Protein AF-0000000072257086 (afdb_homodimer)

Structure (mmCIF, N/CA/C/O backbone):
data_AF-0000000072257086-model_v1
#
loop_
_entity.id
_entity.type
_entity.pdbx_description
1 polymer 'cysteine-S-conjugate beta-lyase'
#
loop_
_atom_site.group_PDB
_atom_site.id
_atom_site.type_symbol
_atom_site.label_atom_id
_atom_site.label_alt_id
_atom_site.label_comp_id
_atom_site.label_asym_id
_atom_site.label_entity_id
_atom_site.label_seq_id
_atom_site.pdbx_PDB_ins_code
_atom_site.Cartn_x
_atom_site.Cartn_y
_atom_site.Cartn_z
_atom_site.occupancy
_atom_site.B_iso_or_equiv
_atom_site.auth_seq_id
_atom_site.auth_comp_id
_atom_site.auth_asym_id
_atom_site.auth_atom_id
_atom_site.pdbx_PDB_model_num
ATOM 1 N N . MET A 1 1 ? 8.336 25.359 -24.719 1 37.62 1 MET A N 1
ATOM 2 C CA . MET A 1 1 ? 6.895 25.547 -24.656 1 37.62 1 MET A CA 1
ATOM 3 C C . MET A 1 1 ? 6.52 26.453 -23.484 1 37.62 1 MET A C 1
ATOM 5 O O . MET A 1 1 ? 7.066 26.312 -22.375 1 37.62 1 MET A O 1
ATOM 9 N N . THR A 1 2 ? 6.004 27.547 -23.688 1 43.06 2 THR A N 1
ATOM 10 C CA . THR A 1 2 ? 5.676 28.562 -22.688 1 43.06 2 THR A CA 1
ATOM 11 C C . THR A 1 2 ? 4.992 27.906 -21.484 1 43.06 2 THR A C 1
ATOM 13 O O . THR A 1 2 ? 4.004 27.188 -21.625 1 43.06 2 THR A O 1
ATOM 16 N N . LYS A 1 3 ? 5.637 27.859 -20.359 1 72.5 3 LYS A N 1
ATOM 17 C CA . LYS A 1 3 ? 5.043 27.359 -19.125 1 72.5 3 LYS A CA 1
ATOM 18 C C . LYS A 1 3 ? 3.82 28.172 -18.719 1 72.5 3 LYS A C 1
ATOM 20 O O . LYS A 1 3 ? 3.924 29.391 -18.5 1 72.5 3 LYS A O 1
ATOM 25 N N . HIS A 1 4 ? 2.656 27.625 -18.844 1 84.88 4 HIS A N 1
ATOM 26 C CA . HIS A 1 4 ? 1.391 28.25 -18.469 1 84.88 4 HIS A CA 1
ATOM 27 C C . HIS A 1 4 ? 1.357 28.578 -16.969 1 84.88 4 HIS A C 1
ATOM 29 O O . HIS A 1 4 ? 2.168 28.062 -16.203 1 84.88 4 HIS A O 1
ATOM 35 N N . ASN A 1 5 ? 0.472 29.609 -16.703 1 90.25 5 ASN A N 1
ATOM 36 C CA . ASN A 1 5 ? 0.216 29.906 -15.305 1 90.25 5 ASN A CA 1
ATOM 37 C C . ASN A 1 5 ? -0.378 28.703 -14.578 1 90.25 5 ASN A C 1
ATOM 39 O O . ASN A 1 5 ? -0.963 27.828 -15.211 1 90.25 5 ASN A O 1
ATOM 43 N N . LEU A 1 6 ? -0.232 28.719 -13.328 1 91.56 6 LEU A N 1
ATOM 44 C CA . LEU A 1 6 ? -0.598 27.578 -12.492 1 91.56 6 LEU A CA 1
ATOM 45 C C . LEU A 1 6 ? -2.064 27.219 -12.688 1 91.56 6 LEU A C 1
ATOM 47 O O . LEU A 1 6 ? -2.404 26.031 -12.805 1 91.56 6 LEU A O 1
ATOM 51 N N . ALA A 1 7 ? -2.938 28.219 -12.688 1 91.19 7 ALA A N 1
ATOM 52 C CA . ALA A 1 7 ? -4.367 27.969 -12.844 1 91.19 7 ALA A CA 1
ATOM 53 C C . ALA A 1 7 ? -4.648 27.188 -14.133 1 91.19 7 ALA A C 1
ATOM 55 O O . ALA A 1 7 ? -5.5 26.297 -14.156 1 91.19 7 ALA A O 1
ATOM 56 N N . THR A 1 8 ? -3.971 27.578 -15.195 1 93.38 8 THR A N 1
ATOM 57 C CA . THR A 1 8 ? -4.109 26.906 -16.484 1 93.38 8 THR A CA 1
ATOM 58 C C . THR A 1 8 ? -3.533 25.484 -16.422 1 93.38 8 THR A C 1
ATOM 60 O O . THR A 1 8 ? -4.129 24.547 -16.938 1 93.38 8 THR A O 1
ATOM 63 N N . GLN A 1 9 ? -2.414 25.297 -15.719 1 93.62 9 GLN A N 1
ATOM 64 C CA . GLN A 1 9 ? -1.791 23.984 -15.578 1 93.62 9 GLN A CA 1
ATOM 65 C C . GLN A 1 9 ? -2.707 23.016 -14.836 1 93.62 9 GLN A C 1
ATOM 67 O O . GLN A 1 9 ? -2.838 21.859 -15.227 1 93.62 9 GLN A O 1
ATOM 72 N N . LEU A 1 10 ? -3.311 23.469 -13.805 1 94.62 10 LEU A N 1
ATOM 73 C CA . LEU A 1 10 ? -4.172 22.641 -12.977 1 94.62 10 LEU A CA 1
ATOM 74 C C . LEU A 1 10 ? -5.359 22.125 -13.773 1 94.62 10 LEU A C 1
ATOM 76 O O . LEU A 1 10 ? -5.84 21.016 -13.531 1 94.62 10 LEU A O 1
ATOM 80 N N . VAL A 1 11 ? -5.824 22.875 -14.781 1 91.75 11 VAL A N 1
ATOM 81 C CA . VAL A 1 11 ? -6.973 22.484 -15.594 1 91.75 11 VAL A CA 1
ATOM 82 C C . VAL A 1 11 ? -6.531 21.484 -16.672 1 91.75 11 VAL A C 1
ATOM 84 O O . VAL A 1 11 ? -7.27 20.562 -16.984 1 91.75 11 VAL A O 1
ATOM 87 N N . HIS A 1 12 ? -5.234 21.594 -17.094 1 92.12 12 HIS A N 1
ATOM 88 C CA . HIS A 1 12 ? -4.883 20.891 -18.328 1 92.12 12 HIS A CA 1
ATOM 89 C C . HIS A 1 12 ? -3.93 19.734 -18.047 1 92.12 12 HIS A C 1
ATOM 91 O O . HIS A 1 12 ? -3.742 18.859 -18.906 1 92.12 12 HIS A O 1
ATOM 97 N N . ALA A 1 13 ? -3.346 19.703 -16.891 1 93.81 13 ALA A N 1
ATOM 98 C CA . ALA A 1 13 ? -2.314 18.703 -16.594 1 93.81 13 ALA A CA 1
ATOM 99 C C . ALA A 1 13 ? -2.881 17.297 -16.656 1 93.81 13 ALA A C 1
ATOM 101 O O . ALA A 1 13 ? -4.012 17.047 -16.234 1 93.81 13 ALA A O 1
ATOM 102 N N . GLY A 1 14 ? -2.051 16.391 -17.219 1 94.31 14 GLY A N 1
ATOM 103 C CA . GLY A 1 14 ? -2.361 14.961 -17.203 1 94.31 14 GLY A CA 1
ATOM 104 C C . GLY A 1 14 ? -3.547 14.609 -18.078 1 94.31 14 GLY A C 1
ATOM 105 O O . GLY A 1 14 ? -4.234 13.617 -17.828 1 94.31 14 GLY A O 1
ATOM 106 N N . ARG A 1 15 ? -3.896 15.352 -19.109 1 92.12 15 ARG A N 1
ATOM 107 C CA . ARG A 1 15 ? -5.086 15.109 -19.922 1 92.12 15 ARG A CA 1
ATOM 108 C C . ARG A 1 15 ? -4.715 14.867 -21.375 1 92.12 15 ARG A C 1
ATOM 110 O O . ARG A 1 15 ? -5.438 15.281 -22.281 1 92.12 15 ARG A O 1
ATOM 117 N N . LYS A 1 16 ? -3.607 14.266 -21.609 1 94.56 16 LYS A N 1
ATOM 118 C CA . LYS A 1 16 ? -3.229 13.859 -22.953 1 94.56 16 LYS A CA 1
ATOM 119 C C . LYS A 1 16 ? -4.273 12.938 -23.562 1 94.56 16 LYS A C 1
ATOM 121 O O . LYS A 1 16 ? -4.938 12.18 -22.844 1 94.56 16 LYS A O 1
ATOM 126 N N . LYS A 1 17 ? -4.297 12.953 -24.844 1 94.31 17 LYS A N 1
ATOM 127 C CA . LYS A 1 17 ? -5.277 12.156 -25.578 1 94.31 17 LYS A CA 1
ATOM 128 C C . LYS A 1 17 ? -5.16 10.68 -25.219 1 94.31 17 LYS A C 1
ATOM 130 O O . LYS A 1 17 ? -6.164 9.969 -25.188 1 94.31 17 LYS A O 1
ATOM 135 N N . ARG A 1 18 ? -4.008 10.211 -24.984 1 95.31 18 ARG A N 1
ATOM 136 C CA . ARG A 1 18 ? -3.773 8.828 -24.609 1 95.31 18 ARG A CA 1
ATOM 137 C C . ARG A 1 18 ? -4.594 8.445 -23.375 1 95.31 18 ARG A C 1
ATOM 139 O O . ARG A 1 18 ? -5.078 7.32 -23.266 1 95.31 18 ARG A O 1
ATOM 146 N N . TYR A 1 19 ? -4.77 9.414 -22.453 1 96.31 19 TYR A N 1
ATOM 147 C CA . TYR A 1 19 ? -5.43 9.133 -21.188 1 96.31 19 TYR A CA 1
ATOM 148 C C . TYR A 1 19 ? -6.934 9.375 -21.297 1 96.31 19 TYR A C 1
ATOM 150 O O . TYR A 1 19 ? -7.723 8.695 -20.625 1 96.31 19 TYR A O 1
ATOM 158 N N . THR A 1 20 ? -7.352 10.406 -22.125 1 94.62 20 THR A N 1
ATOM 159 C CA . THR A 1 20 ? -8.742 10.844 -22.125 1 94.62 20 THR A CA 1
ATOM 160 C C . THR A 1 20 ? -9.57 10.023 -23.109 1 94.62 20 THR A C 1
ATOM 162 O O . THR A 1 20 ? -10.781 9.852 -22.922 1 94.62 20 THR A O 1
ATOM 165 N N . GLN A 1 21 ? -8.914 9.578 -24.172 1 94.94 21 GLN A N 1
ATOM 166 C CA . GLN A 1 21 ? -9.562 8.773 -25.203 1 94.94 21 GLN A CA 1
ATOM 167 C C . GLN A 1 21 ? -10.828 9.445 -25.719 1 94.94 21 GLN A C 1
ATOM 169 O O . GLN A 1 21 ? -11.875 8.812 -25.812 1 94.94 21 GLN A O 1
ATOM 174 N N . GLY A 1 22 ? -10.797 10.836 -25.875 1 92 22 GLY A N 1
ATOM 175 C CA . GLY A 1 22 ? -11.883 11.594 -26.469 1 92 22 GLY A CA 1
ATOM 176 C C . GLY A 1 22 ? -12.773 12.266 -25.438 1 92 22 GLY A C 1
ATOM 177 O O . GLY A 1 22 ? -13.625 13.086 -25.797 1 92 22 GLY A O 1
ATOM 178 N N . SER A 1 23 ? -12.578 11.945 -24.203 1 92.5 23 SER A N 1
ATOM 179 C CA . SER A 1 23 ? -13.344 12.594 -23.141 1 92.5 23 SER A CA 1
ATOM 180 C C . SER A 1 23 ? -12.555 13.734 -22.5 1 92.5 23 SER A C 1
ATOM 182 O O . SER A 1 23 ? -11.359 13.883 -22.75 1 92.5 23 SER A O 1
ATOM 184 N N . VAL A 1 24 ? -13.242 14.602 -21.828 1 91.62 24 VAL A N 1
ATOM 185 C CA . VAL A 1 24 ? -12.594 15.703 -21.125 1 91.62 24 VAL A CA 1
ATOM 186 C C . VAL A 1 24 ? -11.664 15.156 -20.047 1 91.62 24 VAL A C 1
ATOM 188 O O . VAL A 1 24 ? -10.562 15.672 -19.859 1 91.62 24 VAL A O 1
ATOM 191 N N . ASN A 1 25 ? -12.141 14.148 -19.312 1 94 25 ASN A N 1
ATOM 192 C CA . ASN A 1 25 ? -11.367 13.531 -18.234 1 94 25 ASN A CA 1
ATOM 193 C C . ASN A 1 25 ? -10.758 12.203 -18.672 1 94 25 ASN A C 1
ATOM 195 O O . ASN A 1 25 ? -11.203 11.602 -19.656 1 94 25 ASN A O 1
ATOM 199 N N . SER A 1 26 ? -9.703 11.781 -17.938 1 94.19 26 SER A N 1
ATOM 200 C CA . SER A 1 26 ? -9.078 10.492 -18.203 1 94.19 26 SER A CA 1
ATOM 201 C C . SER A 1 26 ? -10.062 9.344 -17.984 1 94.19 26 SER A C 1
ATOM 203 O O . SER A 1 26 ? -11.008 9.477 -17.203 1 94.19 26 SER A O 1
ATOM 205 N N . VAL A 1 27 ? -9.875 8.242 -18.641 1 95.38 27 VAL A N 1
ATOM 206 C CA . VAL A 1 27 ? -10.68 7.039 -18.422 1 95.38 27 VAL A CA 1
ATOM 207 C C . VAL A 1 27 ? -10.32 6.414 -17.078 1 95.38 27 VAL A C 1
ATOM 209 O O . VAL A 1 27 ? -9.242 6.664 -16.531 1 95.38 27 VAL A O 1
ATOM 212 N N . ILE A 1 28 ? -11.312 5.754 -16.484 1 96.38 28 ILE A N 1
ATOM 213 C CA . ILE A 1 28 ? -11.023 4.855 -15.375 1 96.38 28 ILE A CA 1
ATOM 214 C C . ILE A 1 28 ? -10.758 3.447 -15.906 1 96.38 28 ILE A C 1
ATOM 216 O O . ILE A 1 28 ? -11.688 2.742 -16.312 1 96.38 28 ILE A O 1
ATOM 220 N N . GLN A 1 29 ? -9.492 3.066 -15.992 1 96.06 29 GLN A N 1
ATOM 221 C CA . GLN A 1 29 ? -9.094 1.739 -16.453 1 96.06 29 GLN A CA 1
ATOM 222 C C . GLN A 1 29 ? -8.727 0.838 -15.273 1 96.06 29 GLN A C 1
ATOM 224 O O . GLN A 1 29 ? -7.582 0.836 -14.812 1 96.06 29 GLN A O 1
ATOM 229 N N . ARG A 1 30 ? -9.719 0.102 -14.805 1 94.81 30 ARG A N 1
ATOM 230 C CA . ARG A 1 30 ? -9.531 -0.898 -13.758 1 94.81 30 ARG A CA 1
ATOM 231 C C . ARG A 1 30 ? -9.008 -2.205 -14.344 1 94.81 30 ARG A C 1
ATOM 233 O O . ARG A 1 30 ? -9.688 -2.852 -15.141 1 94.81 30 ARG A O 1
ATOM 240 N N . ALA A 1 31 ? -7.754 -2.572 -13.961 1 93.44 31 ALA A N 1
ATOM 241 C CA . ALA A 1 31 ? -7.211 -3.809 -14.516 1 93.44 31 ALA A CA 1
ATOM 242 C C . ALA A 1 31 ? -6.086 -4.355 -13.641 1 93.44 31 ALA A C 1
ATOM 244 O O . ALA A 1 31 ? -5.262 -3.594 -13.125 1 93.44 31 ALA A O 1
ATOM 245 N N . SER A 1 32 ? -6.129 -5.617 -13.406 1 92.5 32 SER A N 1
ATOM 246 C CA . SER A 1 32 ? -4.93 -6.32 -12.961 1 92.5 32 SER A CA 1
ATOM 247 C C . SER A 1 32 ? -4.168 -6.91 -14.141 1 92.5 32 SER A C 1
ATOM 249 O O . SER A 1 32 ? -3.014 -6.555 -14.383 1 92.5 32 SER A O 1
ATOM 251 N N . SER A 1 33 ? -4.906 -7.633 -14.992 1 91.88 33 SER A N 1
ATOM 252 C CA . SER A 1 33 ? -4.324 -8.234 -16.188 1 91.88 33 SER A CA 1
ATOM 253 C C . SER A 1 33 ? -4.566 -7.359 -17.422 1 91.88 33 SER A C 1
ATOM 255 O O . SER A 1 33 ? -5.688 -6.902 -17.656 1 91.88 33 SER A O 1
ATOM 257 N N . LEU A 1 34 ? -3.516 -7.102 -18.141 1 93.62 34 LEU A N 1
ATOM 258 C CA . LEU A 1 34 ? -3.561 -6.41 -19.438 1 93.62 34 LEU A CA 1
ATOM 259 C C . LEU A 1 34 ? -3.092 -7.324 -20.562 1 93.62 34 LEU A C 1
ATOM 261 O O . LEU A 1 34 ? -2.043 -7.965 -20.453 1 93.62 34 LEU A O 1
ATOM 265 N N . VAL A 1 35 ? -3.842 -7.418 -21.625 1 95 35 VAL A N 1
ATOM 266 C CA . VAL A 1 35 ? -3.66 -8.414 -22.688 1 95 35 VAL A CA 1
ATOM 267 C C . VAL A 1 35 ? -2.621 -7.918 -23.688 1 95 35 VAL A C 1
ATOM 269 O O . VAL A 1 35 ? -2.627 -6.742 -24.078 1 95 35 VAL A O 1
ATOM 272 N N . PHE A 1 36 ? -1.667 -8.797 -24.031 1 96 36 PHE A N 1
ATOM 273 C CA . PHE A 1 36 ? -0.76 -8.57 -25.141 1 96 36 PHE A CA 1
ATOM 274 C C . PHE A 1 36 ? -1.287 -9.227 -26.406 1 96 36 PHE A C 1
ATOM 276 O O . PHE A 1 36 ? -1.614 -10.414 -26.422 1 96 36 PHE A O 1
ATOM 283 N N . ASP A 1 37 ? -1.288 -8.523 -27.531 1 94.19 37 ASP A N 1
ATOM 284 C CA . ASP A 1 37 ? -1.847 -9.047 -28.766 1 94.19 37 ASP A CA 1
ATOM 285 C C . ASP A 1 37 ? -0.877 -10.016 -29.438 1 94.19 37 ASP A C 1
ATOM 287 O O . ASP A 1 37 ? -1.29 -10.867 -30.234 1 94.19 37 ASP A O 1
ATOM 291 N N . SER A 1 38 ? 0.402 -9.812 -29.141 1 96.19 38 SER A N 1
ATOM 292 C CA . SER A 1 38 ? 1.437 -10.68 -29.703 1 96.19 38 SER A CA 1
ATOM 293 C C . SER A 1 38 ? 2.639 -10.773 -28.766 1 96.19 38 SER A C 1
ATOM 295 O O . SER A 1 38 ? 2.758 -10 -27.812 1 96.19 38 SER A O 1
ATOM 297 N N . VAL A 1 39 ? 3.5 -11.773 -29.078 1 96.44 39 VAL A N 1
ATOM 298 C CA . VAL A 1 39 ? 4.754 -11.906 -28.344 1 96.44 39 VAL A CA 1
ATOM 299 C C . VAL A 1 39 ? 5.574 -10.633 -28.484 1 96.44 39 VAL A C 1
ATOM 301 O O . VAL A 1 39 ? 6.223 -10.188 -27.531 1 96.44 39 VAL A O 1
ATOM 304 N N . ALA A 1 40 ? 5.551 -10.117 -29.703 1 96.12 40 ALA A N 1
ATOM 305 C CA . ALA A 1 40 ? 6.262 -8.867 -29.938 1 96.12 40 ALA A CA 1
ATOM 306 C C . ALA A 1 40 ? 5.723 -7.75 -29.062 1 96.12 40 ALA A C 1
ATOM 308 O O . ALA A 1 40 ? 6.492 -6.965 -28.5 1 96.12 40 ALA A O 1
ATOM 309 N N . ASP A 1 41 ? 4.41 -7.656 -28.953 1 95.62 41 ASP A N 1
ATOM 310 C CA . ASP A 1 41 ? 3.787 -6.66 -28.078 1 95.62 41 ASP A CA 1
ATOM 311 C C . ASP A 1 41 ? 4.195 -6.859 -26.625 1 95.62 41 ASP A C 1
ATOM 313 O O . ASP A 1 41 ? 4.453 -5.891 -25.906 1 95.62 41 ASP A O 1
ATOM 317 N N . LYS A 1 42 ? 4.199 -8.078 -26.203 1 95.88 42 LYS A N 1
ATOM 318 C CA . LYS A 1 42 ? 4.617 -8.383 -24.844 1 95.88 42 LYS A CA 1
ATOM 319 C C . LYS A 1 42 ? 6.051 -7.93 -24.594 1 95.88 42 LYS A C 1
ATOM 321 O O . LYS A 1 42 ? 6.348 -7.352 -23.547 1 95.88 42 LYS A O 1
ATOM 326 N N . LYS A 1 43 ? 6.887 -8.25 -25.516 1 95.75 43 LYS A N 1
ATOM 327 C CA . LYS A 1 43 ? 8.281 -7.844 -25.391 1 95.75 43 LYS A CA 1
ATOM 328 C C . LYS A 1 43 ? 8.414 -6.328 -25.312 1 95.75 43 LYS A C 1
ATOM 330 O O . LYS A 1 43 ? 9.188 -5.805 -24.516 1 95.75 43 LYS A O 1
ATOM 335 N N . GLU A 1 44 ? 7.695 -5.66 -26.172 1 95.56 44 GLU A N 1
ATOM 336 C CA . GLU A 1 44 ? 7.727 -4.199 -26.172 1 95.56 44 GLU A CA 1
ATOM 337 C C . GLU A 1 44 ? 7.215 -3.635 -24.844 1 95.56 44 GLU A C 1
ATOM 339 O O . GLU A 1 44 ? 7.797 -2.697 -24.297 1 95.56 44 GLU A O 1
ATOM 344 N N . ALA A 1 45 ? 6.145 -4.195 -24.391 1 95.06 45 ALA A N 1
ATOM 345 C CA . ALA A 1 45 ? 5.59 -3.775 -23.094 1 95.06 45 ALA A CA 1
ATOM 346 C C . ALA A 1 45 ? 6.582 -4.02 -21.969 1 95.06 45 ALA A C 1
ATOM 348 O O . ALA A 1 45 ? 6.711 -3.193 -21.062 1 95.06 45 ALA A O 1
ATOM 349 N N . THR A 1 46 ? 7.23 -5.109 -22 1 94.81 46 THR A N 1
ATOM 350 C CA . THR A 1 46 ? 8.211 -5.457 -20.984 1 94.81 46 THR A CA 1
ATOM 351 C C . THR A 1 46 ? 9.367 -4.453 -20.984 1 94.81 46 THR A C 1
ATOM 353 O O . THR A 1 46 ? 9.789 -3.988 -19.922 1 94.81 46 THR A O 1
ATOM 356 N N . LYS A 1 47 ? 9.812 -4.117 -22.156 1 94.12 47 LYS A N 1
ATOM 357 C CA . LYS A 1 47 ? 10.914 -3.17 -22.297 1 94.12 47 LYS A CA 1
ATOM 358 C C . LYS A 1 47 ? 10.531 -1.792 -21.766 1 94.12 47 LYS A C 1
ATOM 360 O O . LYS A 1 47 ? 11.375 -1.074 -21.219 1 94.12 47 LYS A O 1
ATOM 365 N N . ASN A 1 48 ? 9.312 -1.447 -21.875 1 94.19 48 ASN A N 1
ATOM 366 C CA . ASN A 1 48 ? 8.875 -0.09 -21.562 1 94.19 48 ASN A CA 1
ATOM 367 C C . ASN A 1 48 ? 7.988 -0.057 -20.328 1 94.19 48 ASN A C 1
ATOM 369 O O . ASN A 1 48 ? 7.285 0.925 -20.078 1 94.19 48 ASN A O 1
ATOM 373 N N . ARG A 1 49 ? 8.062 -1.133 -19.562 1 89.5 49 ARG A N 1
ATOM 374 C CA . ARG A 1 49 ? 7.164 -1.288 -18.422 1 89.5 49 ARG A CA 1
ATOM 375 C C . ARG A 1 49 ? 7.391 -0.185 -17.406 1 89.5 49 ARG A C 1
ATOM 377 O O . ARG A 1 49 ? 6.488 0.143 -16.625 1 89.5 49 ARG A O 1
ATOM 384 N N . TYR A 1 50 ? 8.531 0.469 -17.438 1 88.81 50 TYR A N 1
ATOM 385 C CA . TYR A 1 50 ? 8.875 1.521 -16.484 1 88.81 50 TYR A CA 1
ATOM 386 C C . TYR A 1 50 ? 8.617 2.9 -17.094 1 88.81 50 TYR A C 1
ATOM 388 O O . TYR A 1 50 ? 8.891 3.92 -16.453 1 88.81 50 TYR A O 1
ATOM 396 N N . LYS A 1 51 ? 8.141 2.953 -18.359 1 89.94 51 LYS A N 1
ATOM 397 C CA . LYS A 1 51 ? 7.941 4.223 -19.047 1 89.94 51 LYS A CA 1
ATOM 398 C C . LYS A 1 51 ? 6.492 4.383 -19.5 1 89.94 51 LYS A C 1
ATOM 400 O O . LYS A 1 51 ? 6.23 4.879 -20.609 1 89.94 51 LYS A O 1
ATOM 405 N N . GLY A 1 52 ? 5.652 3.797 -18.688 1 90 52 GLY A N 1
ATOM 406 C CA . GLY A 1 52 ? 4.242 4.074 -18.922 1 90 52 GLY A CA 1
ATOM 407 C C . GLY A 1 52 ? 3.594 3.109 -19.891 1 90 52 GLY A C 1
ATOM 408 O O . GLY A 1 52 ? 2.492 3.363 -20.391 1 90 52 GLY A O 1
ATOM 409 N N . ALA A 1 53 ? 4.234 2.09 -20.266 1 93.88 53 ALA A N 1
ATOM 410 C CA . ALA A 1 53 ? 3.578 1.062 -21.062 1 93.88 53 ALA A CA 1
ATOM 411 C C . ALA A 1 53 ? 2.619 0.233 -20.219 1 93.88 53 ALA A C 1
ATOM 413 O O . ALA A 1 53 ? 2.918 -0.082 -19.062 1 93.88 53 ALA A O 1
ATOM 414 N N . LEU A 1 54 ? 1.474 -0.112 -20.844 1 94.38 54 LEU A N 1
ATOM 415 C CA . LEU A 1 54 ? 0.563 -1.047 -20.188 1 94.38 54 LEU A CA 1
ATOM 416 C C . LEU A 1 54 ? 1.181 -2.439 -20.109 1 94.38 54 LEU A C 1
ATOM 418 O O . LEU A 1 54 ? 1.659 -2.971 -21.109 1 94.38 54 LEU A O 1
ATOM 422 N N . PHE A 1 55 ? 1.207 -3.053 -18.922 1 94.75 55 PHE A N 1
ATOM 423 C CA . PHE A 1 55 ? 1.936 -4.289 -18.672 1 94.75 55 PHE A CA 1
ATOM 424 C C . PHE A 1 55 ? 1.188 -5.156 -17.672 1 94.75 55 PHE A C 1
ATOM 426 O O . PHE A 1 55 ? 0.61 -6.184 -18.031 1 94.75 55 PHE A O 1
ATOM 433 N N . TYR A 1 56 ? 1.047 -4.758 -16.516 1 93.69 56 TYR A N 1
ATOM 434 C CA . TYR A 1 56 ? 0.325 -5.332 -15.383 1 93.69 56 TYR A CA 1
ATOM 435 C C . TYR A 1 56 ? -0.212 -4.242 -14.461 1 93.69 56 TYR A C 1
ATOM 437 O O . TYR A 1 56 ? 0.408 -3.188 -14.312 1 93.69 56 TYR A O 1
ATOM 445 N N . GLY A 1 57 ? -1.333 -4.488 -13.891 1 93.31 57 GLY A N 1
ATOM 446 C CA . GLY A 1 57 ? -2.037 -3.471 -13.125 1 93.31 57 GLY A CA 1
ATOM 447 C C . GLY A 1 57 ? -1.179 -2.834 -12.047 1 93.31 57 GLY A C 1
ATOM 448 O O . GLY A 1 57 ? -1.356 -1.659 -11.719 1 93.31 57 GLY A O 1
ATOM 449 N N . ARG A 1 58 ? -0.268 -3.539 -11.477 1 93.62 58 ARG A N 1
ATOM 450 C CA . ARG A 1 58 ? 0.576 -3.018 -10.406 1 93.62 58 ARG A CA 1
ATOM 451 C C . ARG A 1 58 ? 1.448 -1.871 -10.906 1 93.62 58 ARG A C 1
ATOM 453 O O . ARG A 1 58 ? 1.857 -1.01 -10.125 1 93.62 58 ARG A O 1
ATOM 460 N N . ARG A 1 59 ? 1.753 -1.877 -12.203 1 94.69 59 ARG A N 1
ATOM 461 C CA . ARG A 1 59 ? 2.57 -0.822 -12.797 1 94.69 59 ARG A CA 1
ATOM 462 C C . ARG A 1 59 ? 1.721 0.394 -13.148 1 94.69 59 ARG A C 1
ATOM 464 O O . ARG A 1 59 ? 2.254 1.445 -13.516 1 94.69 59 ARG A O 1
ATOM 471 N N . GLY A 1 60 ? 0.461 0.228 -12.992 1 95.25 60 GLY A N 1
ATOM 472 C CA . GLY A 1 60 ? -0.448 1.309 -13.336 1 95.25 60 GLY A CA 1
ATOM 473 C C . GLY A 1 60 ? -1.07 1.146 -14.711 1 95.25 60 GLY A C 1
ATOM 474 O O . GLY A 1 60 ? -0.605 0.336 -15.516 1 95.25 60 GLY A O 1
ATOM 475 N N . THR A 1 61 ? -2.127 1.812 -14.938 1 97.38 61 THR A N 1
ATOM 476 C CA . THR A 1 61 ? -2.842 1.911 -16.203 1 97.38 61 THR A CA 1
ATOM 477 C C . THR A 1 61 ? -2.934 3.363 -16.672 1 97.38 61 THR A C 1
ATOM 479 O O . THR A 1 61 ? -2.311 4.246 -16.078 1 97.38 61 THR A O 1
ATOM 482 N N . LEU A 1 62 ? -3.727 3.568 -17.688 1 97.31 62 LEU A N 1
ATOM 483 C CA . LEU A 1 62 ? -3.855 4.906 -18.25 1 97.31 62 LEU A CA 1
ATOM 484 C C . LEU A 1 62 ? -4.34 5.898 -17.188 1 97.31 62 LEU A C 1
ATOM 486 O O . LEU A 1 62 ? -3.941 7.062 -17.203 1 97.31 62 LEU A O 1
ATOM 490 N N . THR A 1 63 ? -5.238 5.426 -16.281 1 97.5 63 THR A N 1
ATOM 491 C CA . THR A 1 63 ? -5.766 6.262 -15.219 1 97.5 63 THR A CA 1
ATOM 492 C C . THR A 1 63 ? -4.641 6.742 -14.305 1 97.5 63 THR A C 1
ATOM 494 O O . THR A 1 63 ? -4.574 7.926 -13.961 1 97.5 63 THR A O 1
ATOM 497 N N . HIS A 1 64 ? -3.734 5.828 -13.938 1 98.31 64 HIS A N 1
ATOM 498 C CA . HIS A 1 64 ? -2.607 6.137 -13.062 1 98.31 64 HIS A CA 1
ATOM 499 C C . HIS A 1 64 ? -1.612 7.062 -13.758 1 98.31 64 HIS A C 1
ATOM 501 O O . HIS A 1 64 ? -1.144 8.039 -13.164 1 98.31 64 HIS A O 1
ATOM 507 N N . PHE A 1 65 ? -1.328 6.734 -15.047 1 98.25 65 PHE A N 1
ATOM 508 C CA . PHE A 1 65 ? -0.348 7.5 -15.805 1 98.25 65 PHE A CA 1
ATOM 509 C C . PHE A 1 65 ? -0.784 8.953 -15.945 1 98.25 65 PHE A C 1
ATOM 511 O O . PHE A 1 65 ? 0.05 9.867 -15.922 1 98.25 65 PHE A O 1
ATOM 518 N N . ALA A 1 66 ? -2.086 9.141 -16.047 1 98.12 66 ALA A N 1
ATOM 519 C CA . ALA A 1 66 ? -2.623 10.492 -16.156 1 98.12 66 ALA A CA 1
ATOM 520 C C . ALA A 1 66 ? -2.291 11.312 -14.906 1 98.12 66 ALA A C 1
ATOM 522 O O . ALA A 1 66 ? -1.822 12.445 -15.008 1 98.12 66 ALA A O 1
ATOM 523 N N . LEU A 1 67 ? -2.551 10.742 -13.742 1 98.56 67 LEU A N 1
ATOM 524 C CA . LEU A 1 67 ? -2.26 11.445 -12.5 1 98.56 67 LEU A CA 1
ATOM 525 C C . LEU A 1 67 ? -0.759 11.648 -12.328 1 98.56 67 LEU A C 1
ATOM 527 O O . LEU A 1 67 ? -0.318 12.711 -11.891 1 98.56 67 LEU A O 1
ATOM 531 N N . GLN A 1 68 ? 0.055 10.617 -12.602 1 98.62 68 GLN A N 1
ATOM 532 C CA . GLN A 1 68 ? 1.507 10.719 -12.5 1 98.62 68 GLN A CA 1
ATOM 533 C C . GLN A 1 68 ? 2.047 11.852 -13.367 1 98.62 68 GLN A C 1
ATOM 535 O O . GLN A 1 68 ? 2.881 12.641 -12.914 1 98.62 68 GLN A O 1
ATOM 540 N N . ASP A 1 69 ? 1.546 11.883 -14.578 1 98.12 69 ASP A N 1
ATOM 541 C CA . ASP A 1 69 ? 1.95 12.945 -15.492 1 98.12 69 ASP A CA 1
ATOM 542 C C . ASP A 1 69 ? 1.55 14.32 -14.953 1 98.12 69 ASP A C 1
ATOM 544 O O . ASP A 1 69 ? 2.326 15.273 -15.031 1 98.12 69 ASP A O 1
ATOM 548 N N . ALA A 1 70 ? 0.365 14.438 -14.492 1 98.12 70 ALA A N 1
ATOM 549 C CA . ALA A 1 70 ? -0.126 15.703 -13.945 1 98.12 70 ALA A CA 1
ATOM 550 C C . ALA A 1 70 ? 0.762 16.188 -12.805 1 98.12 70 ALA A C 1
ATOM 552 O O . ALA A 1 70 ? 1.14 17.359 -12.758 1 98.12 70 ALA A O 1
ATOM 553 N N . MET A 1 71 ? 1.084 15.305 -11.891 1 98.5 71 MET A N 1
ATOM 554 C CA . MET A 1 71 ? 1.903 15.672 -10.742 1 98.5 71 MET A CA 1
ATOM 555 C C . MET A 1 71 ? 3.297 16.109 -11.18 1 98.5 71 MET A C 1
ATOM 557 O O . MET A 1 71 ? 3.859 17.047 -10.625 1 98.5 71 MET A O 1
ATOM 561 N N . CYS A 1 72 ? 3.883 15.367 -12.125 1 98 72 CYS A N 1
ATOM 562 C CA . CYS A 1 72 ? 5.191 15.742 -12.656 1 98 72 CYS A CA 1
ATOM 563 C C . CYS A 1 72 ? 5.152 17.125 -13.281 1 98 72 CYS A C 1
ATOM 565 O O . CYS A 1 72 ? 6.07 17.922 -13.094 1 98 72 CYS A O 1
ATOM 567 N N . GLU A 1 73 ? 4.117 17.391 -14.031 1 96.62 73 GLU A N 1
ATOM 568 C CA . GLU A 1 73 ? 3.973 18.703 -14.656 1 96.62 73 GLU A CA 1
ATOM 569 C C . GLU A 1 73 ? 3.846 19.812 -13.609 1 96.62 73 GLU A C 1
ATOM 571 O O . GLU A 1 73 ? 4.473 20.859 -13.734 1 96.62 73 GLU A O 1
ATOM 576 N N . LEU A 1 74 ? 3.109 19.578 -12.625 1 97.12 74 LEU A N 1
ATOM 577 C CA . LEU A 1 74 ? 2.803 20.578 -11.625 1 97.12 74 LEU A CA 1
ATOM 578 C C . LEU A 1 74 ? 4.023 20.891 -10.758 1 97.12 74 LEU A C 1
ATOM 580 O O . LEU A 1 74 ? 4.23 22.031 -10.344 1 97.12 74 LEU A O 1
ATOM 584 N N . GLU A 1 75 ? 4.855 19.859 -10.469 1 97.69 75 GLU A N 1
ATOM 585 C CA . GLU A 1 75 ? 5.98 20.047 -9.562 1 97.69 75 GLU A CA 1
ATOM 586 C C . GLU A 1 75 ? 7.305 20.094 -10.32 1 97.69 75 GLU A C 1
ATOM 588 O O . GLU A 1 75 ? 8.367 20.219 -9.711 1 97.69 75 GLU A O 1
ATOM 593 N N . ASN A 1 76 ? 7.215 20 -11.633 1 96.75 76 ASN A N 1
ATOM 594 C CA . ASN A 1 76 ? 8.398 20.016 -12.484 1 96.75 76 ASN A CA 1
ATOM 595 C C . ASN A 1 76 ? 9.344 18.859 -12.148 1 96.75 76 ASN A C 1
ATOM 597 O O . ASN A 1 76 ? 10.531 19.078 -11.922 1 96.75 76 ASN A O 1
ATOM 601 N N . GLY A 1 77 ? 8.781 17.641 -12.023 1 98.06 77 GLY A N 1
ATOM 602 C CA . GLY A 1 77 ? 9.562 16.469 -11.688 1 98.06 77 GLY A CA 1
ATOM 603 C C . GLY A 1 77 ? 9.812 15.555 -12.867 1 98.06 77 GLY A C 1
ATOM 604 O O . GLY A 1 77 ? 9.188 15.703 -13.922 1 98.06 77 GLY A O 1
ATOM 605 N N . ALA A 1 78 ? 10.75 14.594 -12.688 1 98.56 78 ALA A N 1
ATOM 606 C CA . ALA 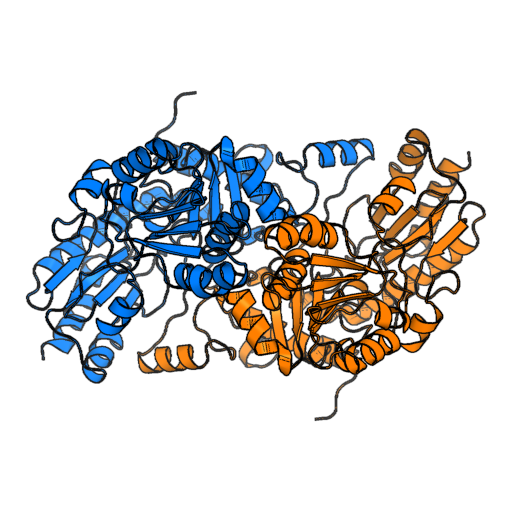A 1 78 ? 11.117 13.617 -13.711 1 98.56 78 ALA A CA 1
ATOM 607 C C . ALA A 1 78 ? 10.203 12.398 -13.656 1 98.56 78 ALA A C 1
ATOM 609 O O . ALA A 1 78 ? 10.031 11.703 -14.664 1 98.56 78 ALA A O 1
ATOM 610 N N . GLY A 1 79 ? 9.625 12.148 -12.547 1 98.56 79 GLY A N 1
ATOM 611 C CA . GLY A 1 79 ? 8.703 11.039 -12.336 1 98.56 79 GLY A CA 1
ATOM 612 C C . GLY A 1 79 ? 7.914 11.148 -11.047 1 98.56 79 GLY A C 1
ATOM 613 O O . GLY A 1 79 ? 8.32 11.859 -10.125 1 98.56 79 GLY A O 1
ATOM 614 N N . CYS A 1 80 ? 6.801 10.445 -11 1 98.75 80 CYS A N 1
ATOM 615 C CA . CYS A 1 80 ? 5.926 10.422 -9.836 1 98.75 80 CYS A CA 1
ATOM 616 C C . CYS A 1 80 ? 5.484 9.008 -9.508 1 98.75 80 CYS A C 1
ATOM 618 O O . CYS A 1 80 ? 5.012 8.281 -10.383 1 98.75 80 CYS A O 1
ATOM 620 N N . TYR A 1 81 ? 5.668 8.57 -8.336 1 98.81 81 TYR 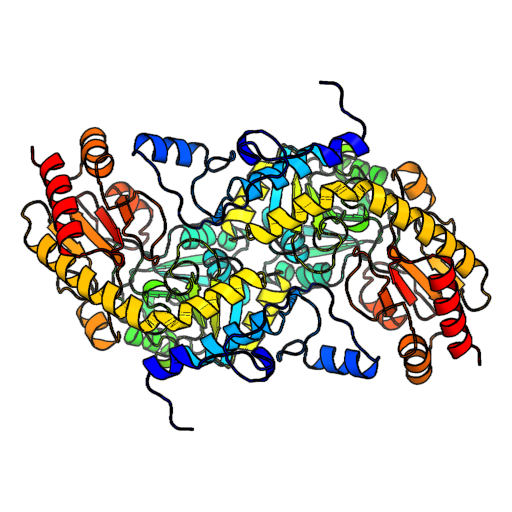A N 1
ATOM 621 C CA . TYR A 1 81 ? 5.129 7.293 -7.891 1 98.81 81 TYR A CA 1
ATOM 622 C C . TYR A 1 81 ? 3.875 7.492 -7.047 1 98.81 81 TYR A C 1
ATOM 624 O O . TYR A 1 81 ? 3.732 8.516 -6.371 1 98.81 81 TYR A O 1
ATOM 632 N N . LEU A 1 82 ? 2.932 6.574 -7.148 1 98.81 82 LEU A N 1
ATOM 633 C CA . LEU A 1 82 ? 1.687 6.629 -6.387 1 98.81 82 LEU A CA 1
ATOM 634 C C . LEU A 1 82 ? 1.655 5.543 -5.316 1 98.81 82 LEU A C 1
ATOM 636 O O . LEU A 1 82 ? 2.096 4.414 -5.559 1 98.81 82 LEU A O 1
ATOM 640 N N . TYR A 1 83 ? 1.168 5.898 -4.133 1 98.75 83 TYR A N 1
ATOM 641 C CA . TYR A 1 83 ? 1.105 5.039 -2.955 1 98.75 83 TYR A CA 1
ATOM 642 C C . TYR A 1 83 ? -0.311 4.984 -2.396 1 98.75 83 TYR A C 1
ATOM 644 O O . TYR A 1 83 ? -1.123 5.875 -2.654 1 98.75 83 TYR A O 1
ATOM 652 N N . PRO A 1 84 ? -0.631 3.98 -1.546 1 98.06 84 PRO A N 1
ATOM 653 C CA . PRO A 1 84 ? -1.975 3.889 -0.97 1 98.06 84 PRO A CA 1
ATOM 654 C C . PRO A 1 84 ? -2.299 5.059 -0.04 1 98.06 84 PRO A C 1
ATOM 656 O O . PRO A 1 84 ? -3.473 5.371 0.176 1 98.06 84 PRO A O 1
ATOM 659 N N . CYS A 1 85 ? -1.291 5.641 0.544 1 98.44 85 CYS A N 1
ATOM 660 C CA . CYS A 1 85 ? -1.481 6.82 1.382 1 98.44 85 CYS A CA 1
ATOM 661 C C . CYS A 1 85 ? -0.174 7.582 1.557 1 98.44 85 CYS A C 1
ATOM 663 O O . CYS A 1 85 ? 0.875 7.141 1.085 1 98.44 85 CYS A O 1
ATOM 665 N N . GLY A 1 86 ? -0.286 8.703 2.236 1 98.44 86 GLY A N 1
ATOM 666 C CA . GLY A 1 86 ? 0.89 9.531 2.463 1 98.44 86 GLY A CA 1
ATOM 667 C C . GLY A 1 86 ? 1.93 8.859 3.34 1 98.44 86 GLY A C 1
ATOM 668 O O . GLY A 1 86 ? 3.131 8.992 3.1 1 98.44 86 GLY A O 1
ATOM 669 N N . ALA A 1 87 ? 1.526 8.148 4.387 1 98.31 87 ALA A N 1
ATOM 670 C CA . ALA A 1 87 ? 2.451 7.449 5.27 1 98.31 87 ALA A CA 1
ATOM 671 C C . ALA A 1 87 ? 3.26 6.402 4.504 1 98.31 87 ALA A C 1
ATOM 673 O O . ALA A 1 87 ? 4.457 6.234 4.75 1 98.31 87 ALA A O 1
ATOM 674 N N . ALA A 1 88 ? 2.576 5.73 3.598 1 98.75 88 ALA A N 1
ATOM 675 C CA . ALA A 1 88 ? 3.277 4.77 2.748 1 98.75 88 ALA A CA 1
ATOM 676 C C . ALA A 1 88 ? 4.297 5.469 1.853 1 98.75 88 ALA A C 1
ATOM 678 O O . ALA A 1 88 ? 5.391 4.949 1.622 1 98.75 88 ALA A O 1
ATOM 679 N N . ALA A 1 89 ? 3.928 6.609 1.299 1 98.88 89 ALA A N 1
ATOM 680 C CA . ALA A 1 89 ? 4.836 7.363 0.443 1 98.88 89 ALA A CA 1
ATOM 681 C C . ALA A 1 89 ? 6.105 7.754 1.197 1 98.88 89 ALA A C 1
ATOM 683 O O . ALA A 1 89 ? 7.215 7.582 0.687 1 98.88 89 ALA A O 1
ATOM 684 N N . VAL A 1 90 ? 5.977 8.227 2.43 1 98.81 90 VAL A N 1
ATOM 685 C CA . VAL A 1 90 ? 7.113 8.664 3.23 1 98.81 90 VAL A CA 1
ATOM 686 C C . VAL A 1 90 ? 8 7.473 3.57 1 98.81 90 VAL A C 1
ATOM 688 O O . VAL A 1 90 ? 9.203 7.488 3.289 1 98.81 90 VAL A O 1
ATOM 691 N N . SER A 1 91 ? 7.418 6.414 4.141 1 98.62 91 SER A N 1
ATOM 692 C CA . SER A 1 91 ? 8.195 5.273 4.625 1 98.62 91 SER A CA 1
ATOM 693 C C . SER A 1 91 ? 8.93 4.586 3.48 1 98.62 91 SER A C 1
ATOM 695 O O . SER A 1 91 ? 10.133 4.312 3.582 1 98.62 91 SER A O 1
ATOM 697 N N . ASN A 1 92 ? 8.211 4.406 2.371 1 98.62 92 ASN A N 1
ATOM 698 C CA . ASN A 1 92 ? 8.82 3.645 1.284 1 98.62 92 ASN A CA 1
ATOM 699 C C . ASN A 1 92 ? 9.789 4.5 0.476 1 98.62 92 ASN A C 1
ATOM 701 O O . ASN A 1 92 ? 10.758 3.986 -0.084 1 98.62 92 ASN A O 1
ATOM 705 N N . ALA A 1 93 ? 9.562 5.832 0.422 1 98.81 93 ALA A N 1
ATOM 706 C CA . ALA A 1 93 ? 10.57 6.695 -0.198 1 98.81 93 ALA A CA 1
ATOM 707 C C . ALA A 1 93 ? 11.891 6.641 0.568 1 98.81 93 ALA A C 1
ATOM 709 O O . ALA A 1 93 ? 12.953 6.492 -0.031 1 98.81 93 ALA A O 1
ATOM 710 N N . ILE A 1 94 ? 11.828 6.73 1.88 1 98.88 94 ILE A N 1
ATOM 711 C CA . ILE A 1 94 ? 13.039 6.684 2.695 1 98.88 94 ILE A CA 1
ATOM 712 C C . ILE A 1 94 ? 13.711 5.32 2.543 1 98.88 94 ILE A C 1
ATOM 714 O O . ILE A 1 94 ? 14.914 5.238 2.279 1 98.88 94 ILE A O 1
ATOM 718 N N . LEU A 1 95 ? 12.922 4.258 2.629 1 98.31 95 LEU A N 1
ATOM 719 C CA . LEU A 1 95 ? 13.438 2.896 2.539 1 98.31 95 LEU A CA 1
ATOM 720 C C . LEU A 1 95 ? 14.141 2.668 1.208 1 98.31 95 LEU A C 1
ATOM 722 O O . LEU A 1 95 ? 15.078 1.866 1.124 1 98.31 95 LEU A O 1
ATOM 726 N N . SER A 1 96 ? 13.727 3.355 0.214 1 98.62 96 SER A N 1
ATOM 727 C CA . SER A 1 96 ? 14.297 3.197 -1.12 1 98.62 96 SER A CA 1
ATOM 728 C C . SER A 1 96 ? 15.766 3.592 -1.145 1 98.62 96 SER A C 1
ATOM 730 O O . SER A 1 96 ? 16.516 3.162 -2.025 1 98.62 96 SER A O 1
ATOM 732 N N . PHE A 1 97 ? 16.219 4.379 -0.129 1 98.75 97 PHE A N 1
ATOM 733 C CA . PHE A 1 97 ? 17.531 4.992 -0.308 1 98.75 97 PHE A CA 1
ATOM 734 C C . PHE A 1 97 ? 18.422 4.711 0.891 1 98.75 97 PHE A C 1
ATOM 736 O O . PHE A 1 97 ? 19.516 5.258 0.993 1 98.75 97 PHE A O 1
ATOM 743 N N . VAL A 1 98 ? 17.984 3.883 1.837 1 98.62 98 VAL A N 1
ATOM 744 C CA . VAL A 1 98 ? 18.812 3.58 2.994 1 98.62 98 VAL A CA 1
ATOM 745 C C . VAL A 1 98 ? 19.125 2.084 3.035 1 98.62 98 VAL A C 1
ATOM 747 O O . VAL A 1 98 ? 18.406 1.281 2.441 1 98.62 98 VAL A O 1
ATOM 750 N N . GLN A 1 99 ? 20.156 1.707 3.691 1 98.44 99 GLN A N 1
ATOM 751 C CA . GLN A 1 99 ? 20.562 0.339 4.004 1 98.44 99 GLN A CA 1
ATOM 752 C C . GLN A 1 99 ? 21.141 0.244 5.406 1 98.44 99 GLN A C 1
ATOM 754 O O . GLN A 1 99 ? 21.375 1.264 6.062 1 98.44 99 GLN A O 1
ATOM 759 N N . GLN A 1 100 ? 21.391 -1 5.867 1 98.38 100 GLN A N 1
ATOM 760 C CA . GLN A 1 100 ? 22 -1.205 7.18 1 98.38 100 GLN A CA 1
ATOM 761 C C . GLN A 1 100 ? 23.266 -0.358 7.34 1 98.38 100 GLN A C 1
ATOM 763 O O . GLN A 1 100 ? 24.109 -0.32 6.445 1 98.38 100 GLN A O 1
ATOM 768 N N . GLY A 1 101 ? 23.344 0.356 8.492 1 98.56 101 GLY A N 1
ATOM 769 C CA . GLY A 1 101 ? 24.516 1.163 8.781 1 98.56 101 GLY A CA 1
ATOM 770 C C . GLY A 1 101 ? 24.344 2.619 8.391 1 98.56 101 GLY A C 1
ATOM 771 O O . GLY A 1 101 ? 25.125 3.475 8.82 1 98.56 101 GLY A O 1
ATOM 772 N N . ASP A 1 102 ? 23.312 2.932 7.605 1 98.81 102 ASP A N 1
ATOM 773 C CA . ASP A 1 102 ? 23.109 4.301 7.145 1 98.81 102 ASP A CA 1
ATOM 774 C C . ASP A 1 102 ? 22.469 5.156 8.242 1 98.81 102 ASP A C 1
ATOM 776 O O . ASP A 1 102 ? 22.078 4.641 9.281 1 98.81 102 ASP A O 1
ATOM 780 N N . HIS A 1 103 ? 22.5 6.434 8 1 98.88 103 HIS A N 1
ATOM 781 C CA . HIS A 1 103 ? 22.016 7.453 8.922 1 98.88 103 HIS A CA 1
ATOM 782 C C . HIS A 1 103 ? 21.016 8.383 8.234 1 98.88 103 HIS A C 1
ATOM 784 O O . HIS A 1 103 ? 21.219 8.766 7.082 1 98.88 103 HIS A O 1
ATOM 790 N N . VAL A 1 104 ? 19.875 8.641 8.891 1 98.88 104 VAL A N 1
ATOM 791 C CA . VAL A 1 104 ? 18.859 9.57 8.43 1 98.88 104 VAL A CA 1
ATOM 792 C C . VAL A 1 104 ? 18.812 10.789 9.352 1 98.88 104 VAL A C 1
ATOM 794 O O . VAL A 1 104 ? 18.781 10.648 10.57 1 98.88 104 VAL A O 1
ATOM 797 N N . LEU A 1 105 ? 18.906 11.961 8.805 1 98.88 105 LEU A N 1
ATOM 798 C CA . LEU A 1 105 ? 18.609 13.195 9.516 1 98.88 105 LEU A CA 1
ATOM 799 C C . LEU A 1 105 ? 17.141 13.57 9.328 1 98.88 105 LEU A C 1
ATOM 801 O O . LEU A 1 105 ? 16.703 13.867 8.219 1 98.88 105 LEU A O 1
ATOM 805 N N . MET A 1 106 ? 16.375 13.547 10.391 1 98.88 106 MET A N 1
ATOM 806 C CA . MET A 1 106 ? 14.93 13.711 10.391 1 98.88 106 MET A CA 1
ATOM 807 C C . MET A 1 106 ? 14.523 14.953 11.172 1 98.88 106 MET A C 1
ATOM 809 O O . MET A 1 106 ? 14.969 15.156 12.305 1 98.88 106 MET A O 1
ATOM 813 N N . THR A 1 107 ? 13.703 15.828 10.578 1 98.81 107 THR A N 1
ATOM 814 C CA . THR A 1 107 ? 13.211 16.969 11.336 1 98.81 107 THR A CA 1
ATOM 815 C C . THR A 1 107 ? 12.469 16.516 12.586 1 98.81 107 THR A C 1
ATOM 817 O O . THR A 1 107 ? 11.672 15.57 12.531 1 98.81 107 THR A O 1
ATOM 820 N N . GLY A 1 108 ? 12.758 17.188 13.727 1 98.44 108 GLY A N 1
ATOM 821 C CA . GLY A 1 108 ? 12.156 16.828 15.008 1 98.44 108 GLY A CA 1
ATOM 822 C C . GLY A 1 108 ? 10.68 17.172 15.086 1 98.44 108 GLY A C 1
ATOM 823 O O . GLY A 1 108 ? 9.992 16.719 16 1 98.44 108 GLY A O 1
ATOM 824 N N . ALA A 1 109 ? 10.164 17.875 14.07 1 97.94 109 ALA A N 1
ATOM 825 C CA . ALA A 1 109 ? 8.766 18.281 14.055 1 97.94 109 ALA A CA 1
ATOM 826 C C . ALA A 1 109 ? 7.969 17.484 13.031 1 97.94 109 ALA A C 1
ATOM 828 O O . ALA A 1 109 ? 6.863 17.875 12.648 1 97.94 109 ALA A O 1
ATOM 829 N N . ALA A 1 110 ? 8.547 16.344 12.594 1 97.94 110 ALA A N 1
ATOM 830 C CA . ALA A 1 110 ? 7.902 15.516 11.586 1 97.94 110 ALA A CA 1
ATOM 831 C C . ALA A 1 110 ? 6.59 14.938 12.102 1 97.94 110 ALA A C 1
ATOM 833 O O . ALA A 1 110 ? 6.418 14.766 13.312 1 97.94 110 ALA A O 1
ATOM 834 N N . TYR A 1 111 ? 5.629 14.703 11.18 1 97 111 TYR A N 1
ATOM 835 C CA . TYR A 1 111 ? 4.418 13.938 11.438 1 97 111 TYR A CA 1
ATOM 836 C C . TYR A 1 111 ? 4.723 12.711 12.289 1 97 111 TYR A C 1
ATOM 838 O O . TYR A 1 111 ? 5.668 11.969 12 1 97 111 TYR A O 1
ATOM 846 N N . GLU A 1 112 ? 4.02 12.492 13.336 1 96 112 GLU A N 1
ATOM 847 C CA . GLU A 1 112 ? 4.316 11.516 14.375 1 96 112 GLU A CA 1
ATOM 848 C C . GLU A 1 112 ? 4.516 10.125 13.781 1 96 112 GLU A C 1
ATOM 850 O O . GLU A 1 112 ? 5.457 9.414 14.148 1 96 112 GLU A O 1
ATOM 855 N N . PRO A 1 113 ? 3.666 9.656 12.891 1 95.88 113 PRO A N 1
ATOM 856 C CA . PRO A 1 113 ? 3.877 8.32 12.312 1 95.88 113 PRO A CA 1
ATOM 857 C C . PRO A 1 113 ? 5.215 8.203 11.586 1 95.88 113 PRO A C 1
ATOM 859 O O . PRO A 1 113 ? 5.797 7.113 11.539 1 95.88 113 PRO A O 1
ATOM 862 N N . THR A 1 114 ? 5.684 9.281 11 1 98.06 114 THR A N 1
ATOM 863 C CA . THR A 1 114 ? 7.012 9.273 10.391 1 98.06 114 THR A CA 1
ATOM 864 C C . THR A 1 114 ? 8.086 9.039 11.453 1 98.06 114 THR A C 1
ATOM 866 O O . THR A 1 114 ? 9.039 8.289 11.219 1 98.06 114 THR A O 1
ATOM 869 N N . GLN A 1 115 ? 7.945 9.68 12.602 1 97.88 115 GLN A N 1
ATOM 870 C CA . GLN A 1 115 ? 8.875 9.453 13.703 1 97.88 115 GLN A CA 1
ATOM 871 C C . GLN A 1 115 ? 8.812 8 14.18 1 97.88 115 GLN A C 1
ATOM 873 O O . GLN A 1 115 ? 9.844 7.391 14.453 1 97.88 115 GLN A O 1
ATOM 878 N N . ASP A 1 116 ? 7.582 7.496 14.32 1 97.5 116 ASP A N 1
ATOM 879 C CA . ASP A 1 116 ? 7.41 6.105 14.727 1 97.5 116 ASP A CA 1
ATOM 880 C C . ASP A 1 116 ? 8.102 5.156 13.75 1 97.5 116 ASP A C 1
ATOM 882 O O . ASP A 1 116 ? 8.719 4.172 14.156 1 97.5 116 ASP A O 1
ATOM 886 N N . PHE A 1 117 ? 7.996 5.461 12.461 1 98.19 117 PHE A N 1
ATOM 887 C CA . PHE A 1 117 ? 8.68 4.691 11.43 1 98.19 117 PHE A CA 1
ATOM 888 C C . PHE A 1 117 ? 10.188 4.66 11.688 1 98.19 117 PHE A C 1
ATOM 890 O O . PHE A 1 117 ? 10.812 3.604 11.586 1 98.19 117 PHE A O 1
ATOM 897 N N . CYS A 1 118 ? 10.781 5.75 12.031 1 97.69 118 CYS A N 1
ATOM 898 C CA . CYS A 1 118 ? 12.203 5.828 12.336 1 97.69 118 CYS A CA 1
ATOM 899 C C . CYS A 1 118 ? 12.539 5.02 13.586 1 97.69 118 CYS A C 1
ATOM 901 O O . CYS A 1 118 ? 13.461 4.199 13.57 1 97.69 118 CYS A O 1
ATOM 903 N N . HIS A 1 119 ? 11.703 5.199 14.664 1 97.12 119 HIS A N 1
ATOM 904 C CA . HIS A 1 119 ? 11.992 4.629 15.969 1 97.12 119 HIS A CA 1
ATOM 905 C C . HIS A 1 119 ? 11.82 3.111 15.961 1 97.12 119 HIS A C 1
ATOM 907 O O . HIS A 1 119 ? 12.492 2.402 16.719 1 97.12 119 HIS A O 1
ATOM 913 N N . ILE A 1 120 ? 10.961 2.662 15.07 1 97.06 120 ILE A N 1
ATOM 914 C CA . ILE A 1 120 ? 10.586 1.256 15.172 1 97.06 120 ILE A CA 1
ATOM 915 C C . ILE A 1 120 ? 11.141 0.491 13.969 1 97.06 120 ILE A C 1
ATOM 917 O O . ILE A 1 120 ? 11.922 -0.451 14.133 1 97.06 120 ILE A O 1
ATOM 921 N N . VAL A 1 121 ? 10.875 0.947 12.773 1 97.06 121 VAL A N 1
ATOM 922 C CA . VAL A 1 121 ? 11.203 0.181 11.578 1 97.06 121 VAL A CA 1
ATOM 923 C C . VAL A 1 121 ? 12.672 0.402 11.203 1 97.06 121 VAL A C 1
ATOM 925 O O . VAL A 1 121 ? 13.438 -0.555 11.094 1 97.06 121 VAL A O 1
ATOM 928 N N . LEU A 1 122 ? 13.094 1.644 11.023 1 98.06 122 LEU A N 1
ATOM 929 C CA . LEU A 1 122 ? 14.469 1.905 10.625 1 98.06 122 LEU A CA 1
ATOM 930 C C . LEU A 1 122 ? 15.445 1.376 11.664 1 98.06 122 LEU A C 1
ATOM 932 O O . LEU A 1 122 ? 16.469 0.766 11.312 1 98.06 122 LEU A O 1
ATOM 936 N N . LYS A 1 123 ? 15.078 1.621 12.93 1 97.88 123 LYS A N 1
ATOM 937 C CA . LYS A 1 123 ? 15.961 1.211 14.023 1 97.88 123 LYS A CA 1
ATOM 938 C C . LYS A 1 123 ? 16.234 -0.291 13.977 1 97.88 123 LYS A C 1
ATOM 940 O O . LYS A 1 123 ? 17.391 -0.722 14.031 1 97.88 123 LYS A O 1
ATOM 945 N N . LYS A 1 124 ? 15.219 -1.106 13.812 1 97.12 124 LYS A N 1
ATOM 946 C CA . LYS A 1 124 ? 15.43 -2.551 13.844 1 97.12 124 LYS A CA 1
ATOM 947 C C . LYS A 1 124 ? 16.141 -3.025 12.578 1 97.12 124 LYS A C 1
ATOM 949 O O . LYS A 1 124 ? 16.734 -4.109 12.562 1 97.12 124 LYS A O 1
ATOM 954 N N . MET A 1 125 ? 16.141 -2.221 11.539 1 97.69 125 MET A N 1
ATOM 955 C CA . MET A 1 125 ? 16.828 -2.582 10.305 1 97.69 125 MET A CA 1
ATOM 956 C C . MET A 1 125 ? 18.25 -2.053 10.289 1 97.69 125 MET A C 1
ATOM 958 O O . MET A 1 125 ? 18.938 -2.121 9.266 1 97.69 125 MET A O 1
ATOM 962 N N . GLY A 1 126 ? 18.703 -1.409 11.383 1 98.06 126 GLY A N 1
ATOM 963 C CA . GLY A 1 126 ? 20.094 -0.972 11.531 1 98.06 126 GLY A CA 1
ATOM 964 C C . GLY A 1 126 ? 20.359 0.385 10.906 1 98.06 126 GLY A C 1
ATOM 965 O O . GLY A 1 126 ? 21.469 0.667 10.469 1 98.06 126 GLY A O 1
ATOM 966 N N . VAL A 1 127 ? 19.344 1.213 10.719 1 98.69 127 VAL A N 1
ATOM 967 C CA . VAL A 1 127 ? 19.469 2.586 10.242 1 98.69 127 VAL A CA 1
ATOM 968 C C . VAL A 1 127 ? 19.25 3.557 11.398 1 98.69 127 VAL A C 1
ATOM 970 O O . VAL A 1 127 ? 18.203 3.512 12.062 1 98.69 127 VAL A O 1
ATOM 973 N N . SER A 1 128 ? 20.234 4.355 11.672 1 98.69 128 SER A N 1
ATOM 974 C CA . SER A 1 128 ? 20.125 5.285 12.789 1 98.69 128 SER A CA 1
ATOM 975 C C . SER A 1 128 ? 19.453 6.59 12.352 1 98.69 128 SER A C 1
ATOM 977 O O . SER A 1 128 ? 19.484 6.938 11.172 1 98.69 128 SER A O 1
ATOM 979 N N . THR A 1 129 ? 18.844 7.254 13.281 1 98.81 129 THR A N 1
ATOM 980 C CA . THR A 1 129 ? 18.172 8.523 13.023 1 98.81 129 THR A CA 1
ATOM 981 C C . THR A 1 129 ? 18.609 9.586 14.023 1 98.81 129 THR A C 1
ATOM 983 O O . THR A 1 129 ? 18.688 9.328 15.227 1 98.81 129 THR A O 1
ATOM 986 N N . THR A 1 130 ? 19 10.711 13.547 1 98.88 130 THR A N 1
ATOM 987 C CA . THR A 1 130 ? 19.172 11.914 14.359 1 98.88 130 THR A CA 1
ATOM 988 C C . THR A 1 130 ? 18.094 12.938 14.039 1 98.88 130 THR A C 1
ATOM 990 O O . THR A 1 130 ? 17.844 13.242 12.875 1 98.88 130 THR A O 1
ATOM 993 N N . PHE A 1 131 ? 17.422 13.406 15.062 1 98.81 131 PHE A N 1
ATOM 994 C CA . PHE A 1 131 ? 16.406 14.438 14.898 1 98.81 131 PHE A CA 1
ATOM 995 C C . PHE A 1 131 ? 17 15.828 15.062 1 98.81 131 PHE A C 1
ATOM 997 O O . PHE A 1 131 ? 17.969 16 15.82 1 98.81 131 PHE A O 1
ATOM 1004 N N . TYR A 1 132 ? 16.484 16.766 14.375 1 98.75 132 TYR A N 1
ATOM 1005 C CA . TYR A 1 132 ? 17 18.125 14.469 1 98.75 132 TYR A CA 1
ATOM 1006 C C . TYR A 1 132 ? 15.859 19.141 14.578 1 98.75 132 TYR A C 1
ATOM 1008 O O . TYR A 1 132 ? 14.711 18.828 14.258 1 98.75 132 TYR A O 1
ATOM 1016 N N . ASP A 1 133 ? 16.141 20.328 15.062 1 98.62 133 ASP A N 1
ATOM 1017 C CA . ASP A 1 133 ? 15.195 21.438 15.102 1 98.62 133 ASP A CA 1
ATOM 1018 C C . ASP A 1 133 ? 14.953 22 13.703 1 98.62 133 ASP A C 1
ATOM 1020 O O . ASP A 1 133 ? 15.898 22.406 13.023 1 98.62 133 ASP A O 1
ATOM 1024 N N . PRO A 1 134 ? 13.703 22.062 13.25 1 98.19 134 PRO A N 1
ATOM 1025 C CA . PRO A 1 134 ? 13.43 22.578 11.906 1 98.19 134 PRO A CA 1
ATOM 1026 C C . PRO A 1 134 ? 14 23.969 11.68 1 98.19 134 PRO A C 1
ATOM 1028 O O . PRO A 1 134 ? 14.242 24.375 10.539 1 98.19 134 PRO A O 1
ATOM 1031 N N . LEU A 1 135 ? 14.305 24.734 12.695 1 98.25 135 LEU A N 1
ATOM 1032 C CA . LEU A 1 135 ? 14.789 26.109 12.547 1 98.25 135 LEU A CA 1
ATOM 1033 C C . LEU A 1 135 ? 16.312 26.156 12.633 1 98.25 135 LEU A C 1
ATOM 1035 O O . LEU A 1 135 ? 16.891 27.219 12.797 1 98.25 135 LEU A O 1
ATOM 1039 N N . ILE A 1 136 ? 16.953 25.094 12.391 1 98.31 136 ILE A N 1
ATOM 1040 C CA . ILE A 1 136 ? 18.375 24.922 12.609 1 98.31 136 ILE A CA 1
ATOM 1041 C C . ILE A 1 136 ? 19.156 25.672 11.523 1 98.31 136 ILE A C 1
ATOM 1043 O O . ILE A 1 136 ? 20.297 26.078 11.742 1 98.31 136 ILE A O 1
ATOM 1047 N N . ALA A 1 137 ? 18.688 25.891 10.375 1 98.12 137 ALA A N 1
ATOM 1048 C CA . ALA A 1 137 ? 19.312 26.547 9.227 1 98.12 137 ALA A CA 1
ATOM 1049 C C . ALA A 1 137 ? 20.688 25.953 8.93 1 98.12 137 ALA A C 1
ATOM 1051 O O . ALA A 1 137 ? 20.812 24.734 8.797 1 98.12 137 ALA A O 1
ATOM 1052 N N . GLU A 1 138 ? 21.719 26.781 8.93 1 98.5 138 GLU A N 1
ATOM 1053 C CA . GLU A 1 138 ? 23.047 26.328 8.57 1 98.5 138 GLU A CA 1
ATOM 1054 C C . GLU A 1 138 ? 23.625 25.422 9.656 1 98.5 138 GLU A C 1
ATOM 1056 O O . GLU A 1 138 ? 24.594 24.688 9.414 1 98.5 138 GLU A O 1
ATOM 1061 N N . GLY A 1 139 ? 23.016 25.422 10.836 1 98.62 139 GLY A N 1
ATOM 1062 C CA . GLY A 1 139 ? 23.453 24.547 11.93 1 98.62 139 GLY A CA 1
ATOM 1063 C C . GLY A 1 139 ? 23.328 23.078 11.602 1 98.62 139 GLY A C 1
ATOM 1064 O O . GLY A 1 139 ? 23.938 22.234 12.273 1 98.62 139 GLY A O 1
ATOM 1065 N N . ILE A 1 140 ? 22.641 22.766 10.508 1 98.75 140 ILE A N 1
ATOM 1066 C CA . ILE A 1 140 ? 22.469 21.375 10.078 1 98.75 140 ILE A CA 1
ATOM 1067 C C . ILE A 1 140 ? 23.828 20.75 9.797 1 98.75 140 ILE A C 1
ATOM 1069 O O . ILE A 1 140 ? 23.984 19.531 9.852 1 98.75 140 ILE A O 1
ATOM 1073 N N . ALA A 1 141 ? 24.844 21.562 9.508 1 98.69 141 ALA A N 1
ATOM 1074 C CA . ALA A 1 141 ? 26.188 21.125 9.172 1 98.69 141 ALA A CA 1
ATOM 1075 C C . ALA A 1 141 ? 26.781 20.266 10.281 1 98.69 141 ALA A C 1
ATOM 1077 O O . ALA A 1 141 ? 27.547 19.328 10.016 1 98.69 141 ALA A O 1
ATOM 1078 N N . THR A 1 142 ? 26.406 20.516 11.461 1 98.56 142 THR A N 1
ATOM 1079 C CA . THR A 1 142 ? 27.031 19.859 12.609 1 98.56 142 THR A CA 1
ATOM 1080 C C . THR A 1 142 ? 26.438 18.453 12.805 1 98.56 142 THR A C 1
ATOM 1082 O O . THR A 1 142 ? 26.984 17.641 13.547 1 98.56 142 THR A O 1
ATOM 1085 N N . LEU A 1 143 ? 25.344 18.156 12.117 1 98.75 143 LEU A N 1
ATOM 1086 C CA . LEU A 1 143 ? 24.641 16.906 12.375 1 98.75 143 LEU A CA 1
ATOM 1087 C C . LEU A 1 143 ? 24.859 15.914 11.234 1 98.75 143 LEU A C 1
ATOM 1089 O O . LEU A 1 143 ? 24.547 14.727 11.367 1 98.75 143 LEU A O 1
ATOM 1093 N N . ILE A 1 144 ? 25.359 16.406 10.125 1 98.75 144 ILE A N 1
ATOM 1094 C CA . ILE A 1 144 ? 25.594 15.531 8.984 1 98.75 144 ILE A CA 1
ATOM 1095 C C . ILE A 1 144 ? 26.812 14.648 9.258 1 98.75 144 ILE A C 1
ATOM 1097 O O . ILE A 1 144 ? 27.891 15.156 9.586 1 98.75 144 ILE A O 1
ATOM 1101 N N . GLN A 1 145 ? 26.578 13.391 9.164 1 98.56 145 GLN A N 1
ATOM 1102 C CA . GLN A 1 145 ? 27.609 12.375 9.352 1 98.56 145 GLN A CA 1
ATOM 1103 C C . GLN A 1 145 ? 28.062 11.789 8.023 1 98.56 145 GLN A C 1
ATOM 1105 O O . GLN A 1 145 ? 27.391 11.961 7.004 1 98.56 145 GLN A O 1
ATOM 1110 N N . PRO A 1 146 ? 29.25 11.078 8.023 1 98.25 146 PRO A N 1
ATOM 1111 C CA . PRO A 1 146 ? 29.719 10.484 6.77 1 98.25 146 PRO A CA 1
ATOM 1112 C C . PRO A 1 146 ? 28.734 9.469 6.191 1 98.25 146 PRO A C 1
ATOM 1114 O O . PRO A 1 146 ? 28.641 9.305 4.973 1 98.25 146 PRO A O 1
ATOM 1117 N N . ASN A 1 147 ? 27.953 8.828 7.066 1 98.56 147 ASN A N 1
ATOM 1118 C CA . ASN A 1 147 ? 27.031 7.801 6.605 1 98.56 147 ASN A CA 1
ATOM 1119 C C . ASN A 1 147 ? 25.609 8.344 6.484 1 98.56 147 ASN A C 1
ATOM 1121 O O . ASN A 1 147 ? 24.656 7.57 6.371 1 98.56 147 ASN A O 1
ATOM 1125 N N . THR A 1 148 ? 25.406 9.688 6.59 1 98.88 148 THR A N 1
ATOM 1126 C CA . THR A 1 148 ? 24.094 10.266 6.371 1 98.88 148 THR A CA 1
ATOM 1127 C C . THR A 1 148 ? 23.656 10.117 4.914 1 98.88 148 THR A C 1
ATOM 1129 O O . THR A 1 148 ? 24.344 10.609 4.008 1 98.88 148 THR A O 1
ATOM 1132 N N . LYS A 1 149 ? 22.578 9.43 4.73 1 98.81 149 LYS A N 1
ATOM 1133 C CA . LYS A 1 149 ? 22.125 9.133 3.373 1 98.81 149 LYS A CA 1
ATOM 1134 C C . LYS A 1 149 ? 20.906 9.977 3.004 1 98.81 149 LYS A C 1
ATOM 1136 O O . LYS A 1 149 ? 20.719 10.336 1.839 1 98.81 149 LYS A O 1
ATOM 1141 N N . VAL A 1 150 ? 20.031 10.234 3.957 1 98.94 150 VAL A N 1
ATOM 1142 C CA . VAL A 1 150 ? 18.781 10.938 3.697 1 98.94 150 VAL A CA 1
ATOM 1143 C C . VAL A 1 150 ? 18.641 12.109 4.664 1 98.94 150 VAL A C 1
ATOM 1145 O O . VAL A 1 150 ? 18.906 11.977 5.859 1 98.94 150 VAL A O 1
ATOM 1148 N N . LEU A 1 151 ? 18.375 13.266 4.172 1 98.94 151 LEU A N 1
ATOM 1149 C CA . LEU A 1 151 ? 17.875 14.43 4.902 1 98.94 151 LEU A CA 1
ATOM 1150 C C . LEU A 1 151 ? 16.391 14.633 4.645 1 98.94 151 LEU A C 1
ATOM 1152 O O . LEU A 1 151 ? 15.977 14.891 3.51 1 98.94 151 LEU A O 1
ATOM 1156 N N . PHE A 1 152 ? 15.586 14.484 5.688 1 98.94 152 PHE A N 1
ATOM 1157 C CA . PHE A 1 152 ? 14.141 14.562 5.555 1 98.94 152 PHE A CA 1
ATOM 1158 C C . PHE A 1 152 ? 13.609 15.867 6.133 1 98.94 152 PHE A C 1
ATOM 1160 O O . PHE A 1 152 ? 13.781 16.141 7.32 1 98.94 152 PHE A O 1
ATOM 1167 N N . LEU A 1 153 ? 12.922 16.625 5.277 1 98.88 153 LEU A N 1
ATOM 1168 C CA . LEU A 1 153 ? 12.367 17.938 5.613 1 98.88 153 LEU A CA 1
ATOM 1169 C C . LEU A 1 153 ? 10.844 17.875 5.691 1 98.88 153 LEU A C 1
ATOM 1171 O O . LEU A 1 153 ? 10.227 16.953 5.156 1 98.88 153 LEU A O 1
ATOM 1175 N N . GLU A 1 154 ? 10.273 18.734 6.359 1 98.81 154 GLU A N 1
ATOM 1176 C CA . GLU A 1 154 ? 8.844 19 6.402 1 98.81 154 GLU A CA 1
ATOM 1177 C C . GLU A 1 154 ? 8.57 20.5 6.574 1 98.81 154 GLU A C 1
ATOM 1179 O O . GLU A 1 154 ? 9.141 21.141 7.457 1 98.81 154 GLU A O 1
ATOM 1184 N N . SER A 1 155 ? 7.773 21.078 5.699 1 98.44 155 SER A N 1
ATOM 1185 C CA . SER A 1 155 ? 7.516 22.516 5.762 1 98.44 155 SER A CA 1
ATOM 1186 C C . SER A 1 155 ? 6.109 22.844 5.281 1 98.44 155 SER A C 1
ATOM 1188 O O . SER A 1 155 ? 5.734 22.5 4.156 1 98.44 155 SER A O 1
ATOM 1190 N N . PRO A 1 156 ? 5.277 23.562 6.047 1 98.38 156 PRO A N 1
ATOM 1191 C CA . PRO A 1 156 ? 5.477 23.812 7.477 1 98.38 156 PRO A CA 1
ATOM 1192 C C . PRO A 1 156 ? 5.484 22.531 8.305 1 98.38 156 PRO A C 1
ATOM 1194 O O . PRO A 1 156 ? 5.062 21.469 7.824 1 98.38 156 PRO A O 1
ATOM 1197 N N . SER A 1 157 ? 6.047 22.625 9.523 1 97.75 157 SER A N 1
ATOM 1198 C CA . SER A 1 157 ? 6.105 21.484 10.43 1 97.75 157 SER A CA 1
ATOM 1199 C C . SER A 1 157 ? 4.715 21.078 10.898 1 97.75 157 SER A C 1
ATOM 1201 O O . SER A 1 157 ? 3.809 21.906 10.969 1 97.75 157 SER A O 1
ATOM 1203 N N . SER A 1 158 ? 4.621 19.797 11.242 1 96.06 158 SER A N 1
ATOM 1204 C CA . SER A 1 158 ? 3.361 19.266 11.742 1 96.06 158 SER A CA 1
ATOM 1205 C C . SER A 1 158 ? 2.969 19.906 13.07 1 96.06 158 SER A C 1
ATOM 1207 O O . SER A 1 158 ? 3.811 20.094 13.953 1 96.06 158 SER A O 1
ATOM 1209 N N . LEU A 1 159 ? 1.726 20.359 13.25 1 96.5 159 LEU A N 1
ATOM 1210 C CA . LEU A 1 159 ? 1.043 20.812 14.461 1 96.5 159 LEU A CA 1
ATOM 1211 C C . LEU A 1 159 ? 1.444 22.234 14.82 1 96.5 159 LEU A C 1
ATOM 1213 O O . LEU A 1 159 ? 0.59 23.125 14.914 1 96.5 159 LEU A O 1
ATOM 1217 N N . THR A 1 160 ? 2.795 22.547 14.891 1 96.12 160 THR A N 1
ATOM 1218 C CA . THR A 1 160 ? 3.221 23.875 15.336 1 96.12 160 THR A CA 1
ATOM 1219 C C . THR A 1 160 ? 3.686 24.719 14.156 1 96.12 160 THR A C 1
ATOM 1221 O O . THR A 1 160 ? 4.078 25.875 14.336 1 96.12 160 THR A O 1
ATOM 1224 N N . MET A 1 161 ? 3.775 24.328 13.008 1 98.06 161 MET A N 1
ATOM 1225 C CA . MET A 1 161 ? 3.803 25 11.719 1 98.06 161 MET A CA 1
ATOM 1226 C C . MET A 1 161 ? 5.129 25.734 11.508 1 98.06 161 MET A C 1
ATOM 1228 O O . MET A 1 161 ? 5.207 26.672 10.727 1 98.06 161 MET A O 1
ATOM 1232 N N . GLU A 1 162 ? 6.234 25.438 12.234 1 97.81 162 GLU A N 1
ATOM 1233 C CA . GLU A 1 162 ? 7.516 26.062 11.938 1 97.81 162 GLU A CA 1
ATOM 1234 C C . GLU A 1 162 ? 7.832 25.984 10.445 1 97.81 162 GLU A C 1
ATOM 1236 O O . GLU A 1 162 ? 7.598 24.969 9.805 1 97.81 162 GLU A O 1
ATOM 1241 N N . VAL A 1 163 ? 8.273 27.094 9.938 1 98.69 163 VAL A N 1
ATOM 1242 C CA . VAL A 1 163 ? 8.734 27.109 8.547 1 98.69 163 VAL A CA 1
ATOM 1243 C C . VAL A 1 163 ? 10.258 27.172 8.508 1 98.69 163 VAL A C 1
ATOM 1245 O O . VAL A 1 163 ? 10.852 28.203 8.82 1 98.69 163 VAL A O 1
ATOM 1248 N N . PRO A 1 164 ? 10.867 26.109 8.078 1 98.81 164 PRO A N 1
ATOM 1249 C CA . PRO A 1 164 ? 12.328 26.078 8.039 1 98.81 164 PRO A CA 1
ATOM 1250 C C . PRO A 1 164 ? 12.898 26.938 6.902 1 98.81 164 PRO A C 1
ATOM 1252 O O . PRO A 1 164 ? 12.219 27.156 5.895 1 98.81 164 PRO A O 1
ATOM 1255 N N . ASP A 1 165 ? 14.172 27.453 7.082 1 98.81 165 ASP A N 1
ATOM 1256 C CA . ASP A 1 165 ? 14.945 28.016 5.984 1 98.81 165 ASP A CA 1
ATOM 1257 C C . ASP A 1 165 ? 15.453 26.922 5.051 1 98.81 165 ASP A C 1
ATOM 1259 O O . ASP A 1 165 ? 16.641 26.594 5.066 1 98.81 165 ASP A O 1
ATOM 1263 N N . ILE A 1 166 ? 14.594 26.438 4.199 1 98.69 166 ILE A N 1
ATOM 1264 C CA . ILE A 1 166 ? 14.852 25.281 3.365 1 98.69 166 ILE A CA 1
ATOM 1265 C C . ILE A 1 166 ? 16.047 25.547 2.455 1 98.69 166 ILE A C 1
ATOM 1267 O O . ILE A 1 166 ? 16.984 24.734 2.395 1 98.69 166 ILE A O 1
ATOM 1271 N N . PRO A 1 167 ? 16.125 26.703 1.76 1 98.62 167 PRO A N 1
ATOM 1272 C CA . PRO A 1 167 ? 17.281 26.938 0.903 1 98.62 167 PRO A CA 1
ATOM 1273 C C . PRO A 1 167 ? 18.609 26.891 1.668 1 98.62 167 PRO A C 1
ATOM 1275 O O . PRO A 1 167 ? 19.578 26.328 1.174 1 98.62 167 PRO A O 1
ATOM 1278 N N . ALA A 1 168 ? 18.656 27.453 2.859 1 98.75 168 ALA A N 1
ATOM 1279 C CA . ALA A 1 168 ? 19.875 27.438 3.652 1 98.75 168 ALA A CA 1
ATOM 1280 C C . ALA A 1 168 ? 20.25 26 4.047 1 98.75 168 ALA A C 1
ATOM 1282 O O . ALA A 1 168 ? 21.422 25.625 3.99 1 98.75 168 ALA A O 1
ATOM 1283 N N . ILE A 1 169 ? 19.234 25.219 4.484 1 98.88 169 ILE A N 1
ATOM 1284 C CA . ILE A 1 169 ? 19.469 23.844 4.902 1 98.88 169 ILE A CA 1
ATOM 1285 C C . ILE A 1 169 ? 19.984 23.031 3.719 1 98.88 169 ILE A C 1
ATOM 1287 O O . ILE A 1 169 ? 20.969 22.297 3.842 1 98.88 169 ILE A O 1
ATOM 1291 N N . VAL A 1 170 ? 19.344 23.141 2.545 1 98.88 170 VAL A N 1
ATOM 1292 C CA . VAL A 1 170 ? 19.672 22.375 1.353 1 98.88 170 VAL A CA 1
ATOM 1293 C C . VAL A 1 170 ? 21.078 22.734 0.882 1 98.88 170 VAL A C 1
ATOM 1295 O O . VAL A 1 170 ? 21.891 21.844 0.599 1 98.88 170 VAL A O 1
ATOM 1298 N N . ARG A 1 171 ? 21.375 24.016 0.799 1 98.62 171 ARG A N 1
ATOM 1299 C CA . ARG A 1 171 ? 22.703 24.484 0.365 1 98.62 171 ARG A CA 1
ATOM 1300 C C . ARG A 1 171 ? 23.797 23.938 1.276 1 98.62 171 ARG A C 1
ATOM 1302 O O . ARG A 1 171 ? 24.828 23.453 0.8 1 98.62 171 ARG A O 1
ATOM 1309 N N . THR A 1 172 ? 23.562 24.062 2.562 1 98.81 172 THR A N 1
ATOM 1310 C CA . THR A 1 172 ? 24.547 23.625 3.537 1 98.81 172 THR A CA 1
ATOM 1311 C C . THR A 1 172 ? 24.766 22.109 3.441 1 98.81 172 THR A C 1
ATOM 1313 O O . THR A 1 172 ? 25.906 21.641 3.436 1 98.81 172 THR A O 1
ATOM 1316 N N . ALA A 1 173 ? 23.656 21.312 3.379 1 98.75 173 ALA A N 1
ATOM 1317 C CA . ALA A 1 173 ? 23.75 19.859 3.289 1 98.75 173 ALA A CA 1
ATOM 1318 C C . ALA A 1 173 ? 24.484 19.438 2.025 1 98.75 173 ALA A C 1
ATOM 1320 O O . ALA A 1 173 ? 25.359 18.547 2.072 1 98.75 173 ALA A O 1
ATOM 1321 N N . ARG A 1 174 ? 24.203 20.109 0.894 1 98.25 174 ARG A N 1
ATOM 1322 C CA . ARG A 1 174 ? 24.812 19.781 -0.395 1 98.25 174 ARG A CA 1
ATOM 1323 C C . ARG A 1 174 ? 26.312 20.094 -0.394 1 98.25 174 ARG A C 1
ATOM 1325 O O . ARG A 1 174 ? 27.094 19.375 -1.007 1 98.25 174 ARG A O 1
ATOM 1332 N N . ALA A 1 175 ? 26.656 21.125 0.273 1 98.31 175 ALA A N 1
ATOM 1333 C CA . ALA A 1 175 ? 28.062 21.5 0.353 1 98.31 175 ALA A CA 1
ATOM 1334 C C . ALA A 1 175 ? 28.875 20.438 1.09 1 98.31 175 ALA A C 1
ATOM 1336 O O . ALA A 1 175 ? 30.047 20.188 0.759 1 98.31 175 ALA A O 1
ATOM 1337 N N . ILE A 1 176 ? 28.297 19.812 2.041 1 98.56 176 ILE A N 1
ATOM 1338 C CA . ILE A 1 176 ? 28.984 18.828 2.867 1 98.56 176 ILE A CA 1
ATOM 1339 C C . ILE A 1 176 ? 28.922 17.453 2.189 1 98.56 176 ILE A C 1
ATOM 1341 O O . ILE A 1 176 ? 29.922 16.719 2.172 1 98.56 176 ILE A O 1
ATOM 1345 N N . ASN A 1 177 ? 27.781 17.094 1.665 1 98.25 177 ASN A N 1
ATOM 1346 C CA . ASN A 1 177 ? 27.531 15.812 1.018 1 98.25 177 ASN A CA 1
ATOM 1347 C C . ASN A 1 177 ? 26.703 15.977 -0.255 1 98.25 177 ASN A C 1
ATOM 1349 O O . ASN A 1 177 ? 25.484 15.883 -0.219 1 98.25 177 ASN A O 1
ATOM 1353 N N . PRO A 1 178 ? 27.344 16.094 -1.356 1 97.56 178 PRO A N 1
ATOM 1354 C CA . PRO A 1 178 ? 26.641 16.328 -2.619 1 97.56 178 PRO A CA 1
ATOM 1355 C C . PRO A 1 178 ? 25.719 15.172 -3.008 1 97.56 178 PRO A C 1
ATOM 1357 O O . PRO A 1 178 ? 24.812 15.344 -3.812 1 97.56 178 PRO A O 1
ATOM 1360 N N . GLU A 1 179 ? 25.922 14.039 -2.428 1 97.62 179 GLU A N 1
ATOM 1361 C CA . GLU A 1 179 ? 25.172 12.859 -2.84 1 97.62 179 GLU A CA 1
ATOM 1362 C C . GLU A 1 179 ? 24 12.602 -1.909 1 97.62 179 GLU A C 1
ATOM 1364 O O . GLU A 1 179 ? 23.203 11.688 -2.145 1 97.62 179 GLU A O 1
ATOM 1369 N N . ILE A 1 180 ? 23.891 13.398 -0.852 1 98.75 180 ILE A N 1
ATOM 1370 C CA . ILE A 1 180 ? 22.797 13.203 0.103 1 98.75 180 ILE A CA 1
ATOM 1371 C C . ILE A 1 180 ? 21.453 13.297 -0.618 1 98.75 180 ILE A C 1
ATOM 1373 O O . ILE A 1 180 ? 21.281 14.109 -1.53 1 98.75 180 ILE A O 1
ATOM 1377 N N . VAL A 1 181 ? 20.5 12.383 -0.324 1 98.94 181 VAL A N 1
ATOM 1378 C CA . VAL A 1 181 ? 19.156 12.445 -0.871 1 98.94 181 VAL A CA 1
ATOM 1379 C C . VAL A 1 181 ? 18.266 13.305 0.034 1 98.94 181 VAL A C 1
ATOM 1381 O O . VAL A 1 181 ? 18.062 12.977 1.207 1 98.94 181 VAL A O 1
ATOM 1384 N N . ILE A 1 182 ? 17.766 14.383 -0.452 1 98.94 182 ILE A N 1
ATOM 1385 C CA . ILE A 1 182 ? 16.953 15.297 0.335 1 98.94 182 ILE A CA 1
ATOM 1386 C C . ILE A 1 182 ? 15.477 15.133 -0.04 1 98.94 182 ILE A C 1
ATOM 1388 O O . ILE A 1 182 ? 15.109 15.258 -1.211 1 98.94 182 ILE A O 1
ATOM 1392 N N . MET A 1 183 ? 14.672 14.789 0.921 1 98.94 183 MET A N 1
ATOM 1393 C CA . MET A 1 183 ? 13.234 14.602 0.763 1 98.94 183 MET A CA 1
ATOM 1394 C C . MET A 1 183 ? 12.461 15.625 1.582 1 98.94 183 MET A C 1
ATOM 1396 O O . MET A 1 183 ? 12.953 16.109 2.6 1 98.94 183 MET A O 1
ATOM 1400 N N . ILE A 1 184 ? 11.227 15.906 1.144 1 98.94 184 ILE A N 1
ATOM 1401 C CA . ILE A 1 184 ? 10.406 16.812 1.932 1 98.94 184 ILE A CA 1
ATOM 1402 C C . ILE A 1 184 ? 8.961 16.328 1.946 1 98.94 184 ILE A C 1
ATOM 1404 O O . ILE A 1 184 ? 8.43 15.922 0.91 1 98.94 184 ILE A O 1
ATOM 1408 N N . ASP A 1 185 ? 8.359 16.219 3.137 1 98.88 185 ASP A N 1
ATOM 1409 C CA . ASP A 1 185 ? 6.902 16.188 3.221 1 98.88 185 ASP A CA 1
ATOM 1410 C C . ASP A 1 185 ? 6.301 17.547 2.855 1 98.88 185 ASP A C 1
ATOM 1412 O O . ASP A 1 185 ? 6.332 18.469 3.66 1 98.88 185 ASP A O 1
ATOM 1416 N N . ASN A 1 186 ? 5.77 17.609 1.698 1 98.75 186 ASN A N 1
ATOM 1417 C CA . ASN A 1 186 ? 5.289 18.844 1.077 1 98.75 186 ASN A CA 1
ATOM 1418 C C . ASN A 1 186 ? 3.764 18.906 1.048 1 98.75 186 ASN A C 1
ATOM 1420 O O . ASN A 1 186 ? 3.178 19.609 0.23 1 98.75 186 ASN A O 1
ATOM 1424 N N . THR A 1 187 ? 3.145 18.156 1.978 1 98.69 187 THR A N 1
ATOM 1425 C CA . THR A 1 187 ? 1.701 17.938 1.982 1 98.69 187 THR A CA 1
ATOM 1426 C C . THR A 1 187 ? 0.956 19.25 2.191 1 98.69 187 THR A C 1
ATOM 1428 O O . THR A 1 187 ? -0.028 19.531 1.503 1 98.69 187 THR A O 1
ATOM 1431 N N . TRP A 1 188 ? 1.462 20.109 3.104 1 98.62 188 TRP A N 1
ATOM 1432 C CA . TRP A 1 188 ? 0.785 21.344 3.447 1 98.62 188 TRP A CA 1
ATOM 1433 C C . TRP A 1 188 ? 0.679 22.266 2.234 1 98.62 188 TRP A C 1
ATOM 1435 O O . TRP A 1 188 ? -0.311 22.984 2.074 1 98.62 188 TRP A O 1
ATOM 1445 N N . SER A 1 189 ? 1.623 22.203 1.328 1 97.94 189 SER A N 1
ATOM 1446 C CA . SER A 1 189 ? 1.698 23.078 0.158 1 97.94 189 SER A CA 1
ATOM 1447 C C . SER A 1 189 ? 0.978 22.453 -1.036 1 97.94 189 SER A C 1
ATOM 1449 O O . SER A 1 189 ? 0.853 23.094 -2.086 1 97.94 189 SER A O 1
ATOM 1451 N N . ALA A 1 190 ? 0.579 21.25 -0.914 1 96.75 190 ALA A N 1
ATOM 1452 C CA . ALA A 1 190 ? -0.028 20.469 -1.998 1 96.75 190 ALA A CA 1
ATOM 1453 C C . ALA A 1 190 ? 0.911 20.375 -3.197 1 96.75 190 ALA A C 1
ATOM 1455 O O . ALA A 1 190 ? 0.462 20.219 -4.336 1 96.75 190 ALA A O 1
ATOM 1456 N N . GLY A 1 191 ? 2.16 20.641 -2.982 1 95.75 191 GLY A N 1
ATOM 1457 C CA . GLY A 1 191 ? 3.16 20.547 -4.035 1 95.75 191 GLY A CA 1
ATOM 1458 C C . GLY A 1 191 ? 3.227 21.781 -4.91 1 95.75 191 GLY A C 1
ATOM 1459 O O . GLY A 1 191 ? 4.18 21.953 -5.668 1 95.75 191 GLY A O 1
ATOM 1460 N N . ILE A 1 192 ? 2.283 22.688 -4.789 1 94.25 192 ILE A N 1
ATOM 1461 C CA . ILE A 1 192 ? 2.273 23.781 -5.746 1 94.25 192 ILE A CA 1
ATOM 1462 C C . ILE A 1 192 ? 2.545 25.109 -5.023 1 94.25 192 ILE A C 1
ATOM 1464 O O . ILE A 1 192 ? 3.012 26.062 -5.637 1 94.25 192 ILE A O 1
ATOM 1468 N N . LEU A 1 193 ? 2.293 25.203 -3.732 1 97.75 193 LEU A N 1
ATOM 1469 C CA . LEU A 1 193 ? 2.551 26.438 -3.002 1 97.75 193 LEU A CA 1
ATOM 1470 C C . LEU A 1 193 ? 4.023 26.547 -2.619 1 97.75 193 LEU A C 1
ATOM 1472 O O . LEU A 1 193 ? 4.512 27.641 -2.316 1 97.75 193 LEU A O 1
ATOM 1476 N N . PHE A 1 194 ? 4.703 25.469 -2.537 1 98.31 194 PHE A N 1
ATOM 1477 C CA . PHE A 1 194 ? 6.148 25.422 -2.326 1 98.31 194 PHE A CA 1
ATOM 1478 C C . PHE A 1 194 ? 6.828 24.578 -3.398 1 98.31 194 PHE A C 1
ATOM 1480 O O . PHE A 1 194 ? 6.68 23.359 -3.422 1 98.31 194 PHE A O 1
ATOM 1487 N N . PRO A 1 195 ? 7.57 25.156 -4.285 1 97.81 195 PRO A N 1
ATOM 1488 C CA . PRO A 1 195 ? 8.219 24.422 -5.367 1 97.81 195 PRO A CA 1
ATOM 1489 C C . PRO A 1 195 ? 9.477 23.672 -4.906 1 97.81 195 PRO A C 1
ATOM 1491 O O . PRO A 1 195 ? 10.586 24.062 -5.273 1 97.81 195 PRO A O 1
ATOM 1494 N N . ALA A 1 196 ? 9.312 22.609 -4.285 1 98.62 196 ALA A N 1
ATOM 1495 C CA . ALA A 1 196 ? 10.344 21.875 -3.564 1 98.62 196 ALA A CA 1
ATOM 1496 C C . ALA A 1 196 ? 11.508 21.516 -4.488 1 98.62 196 ALA A C 1
ATOM 1498 O O . ALA A 1 196 ? 12.672 21.719 -4.141 1 98.62 196 ALA A O 1
ATOM 1499 N N . LEU A 1 197 ? 11.227 20.984 -5.656 1 98.62 197 LEU A N 1
ATOM 1500 C CA . LEU A 1 197 ? 12.281 20.5 -6.539 1 98.62 197 LEU A CA 1
ATOM 1501 C C . LEU A 1 197 ? 13.117 21.656 -7.07 1 98.62 197 LEU A C 1
ATOM 1503 O O . LEU A 1 197 ? 14.312 21.5 -7.332 1 98.62 197 LEU A O 1
ATOM 1507 N N . GLU A 1 198 ? 12.539 22.844 -7.172 1 97.62 198 GLU A N 1
ATOM 1508 C CA . GLU A 1 198 ? 13.266 24.031 -7.602 1 97.62 198 GLU A CA 1
ATOM 1509 C C . GLU A 1 198 ? 14.227 24.5 -6.52 1 97.62 198 GLU A C 1
ATOM 1511 O O . GLU A 1 198 ? 15.172 25.25 -6.801 1 97.62 198 GLU A O 1
ATOM 1516 N N . HIS A 1 199 ? 14 24.156 -5.32 1 98 199 HIS A N 1
ATOM 1517 C CA . HIS A 1 199 ? 14.859 24.531 -4.207 1 98 199 HIS A CA 1
ATOM 1518 C C . HIS A 1 199 ? 15.945 23.484 -3.975 1 98 199 HIS A C 1
ATOM 1520 O O . HIS A 1 199 ? 16.562 23.453 -2.908 1 98 199 HIS A O 1
ATOM 1526 N N . GLY A 1 200 ? 16.125 22.562 -4.93 1 98.12 200 GLY A N 1
ATOM 1527 C CA . GLY A 1 200 ? 17.219 21.594 -4.879 1 98.12 200 GLY A CA 1
ATOM 1528 C C . GLY A 1 200 ? 16.859 20.328 -4.125 1 98.12 200 GLY A C 1
ATOM 1529 O O . GLY A 1 200 ? 17.719 19.5 -3.861 1 98.12 200 GLY A O 1
ATOM 1530 N N . ILE A 1 201 ? 15.688 20.156 -3.725 1 98.88 201 ILE A N 1
ATOM 1531 C CA . ILE A 1 201 ? 15.211 18.953 -3.072 1 98.88 201 ILE A CA 1
ATOM 1532 C C . ILE A 1 201 ? 15.023 17.844 -4.113 1 98.88 201 ILE A C 1
ATOM 1534 O O . ILE A 1 201 ? 14.586 18.109 -5.234 1 98.88 201 ILE A O 1
ATOM 1538 N N . ASP A 1 202 ? 15.289 16.562 -3.762 1 98.94 202 ASP A N 1
ATOM 1539 C CA . ASP A 1 202 ? 15.281 15.469 -4.727 1 98.94 202 ASP A CA 1
ATOM 1540 C C . ASP A 1 202 ? 13.875 14.891 -4.891 1 98.94 202 ASP A C 1
ATOM 1542 O O . ASP A 1 202 ? 13.5 14.469 -5.984 1 98.94 202 ASP A O 1
ATOM 1546 N N . ILE A 1 203 ? 13.172 14.789 -3.789 1 98.94 203 ILE A N 1
ATOM 1547 C CA . ILE A 1 203 ? 11.891 14.102 -3.801 1 98.94 203 ILE A CA 1
ATOM 1548 C C . ILE A 1 203 ? 10.875 14.898 -2.984 1 98.94 203 ILE A C 1
ATOM 1550 O O . ILE A 1 203 ? 11.094 15.172 -1.802 1 98.94 203 ILE A O 1
ATOM 1554 N N . SER A 1 204 ? 9.781 15.312 -3.582 1 98.94 204 SER A N 1
ATOM 1555 C CA . SER A 1 204 ? 8.625 15.953 -2.955 1 98.94 204 SER A CA 1
ATOM 1556 C C . SER A 1 204 ? 7.523 14.938 -2.67 1 98.94 204 SER A C 1
ATOM 1558 O O . SER A 1 204 ? 6.949 14.359 -3.594 1 98.94 204 SER A O 1
ATOM 1560 N N . ILE A 1 205 ? 7.238 14.703 -1.413 1 98.94 205 ILE A N 1
ATOM 1561 C CA . ILE A 1 205 ? 6.266 13.703 -0.993 1 98.94 205 ILE A CA 1
ATOM 1562 C C . ILE A 1 205 ? 4.992 14.391 -0.506 1 98.94 205 ILE A C 1
ATOM 1564 O O . ILE A 1 205 ? 5.055 15.391 0.207 1 98.94 205 ILE A O 1
ATOM 1568 N N . GLN A 1 206 ? 3.822 13.82 -0.862 1 98.62 206 GLN A N 1
ATOM 1569 C CA . GLN A 1 206 ? 2.553 14.383 -0.416 1 98.62 206 GLN A CA 1
ATOM 1570 C C . GLN A 1 206 ? 1.596 13.281 0.046 1 98.62 206 GLN A C 1
ATOM 1572 O O . GLN A 1 206 ? 1.477 12.242 -0.604 1 98.62 206 GLN A O 1
ATOM 1577 N N . ALA A 1 207 ? 1.023 13.531 1.194 1 98.62 207 ALA A N 1
ATOM 1578 C CA . ALA A 1 207 ? -0.254 12.867 1.433 1 98.62 207 ALA A CA 1
ATOM 1579 C C . ALA A 1 207 ? -1.353 13.453 0.55 1 98.62 207 ALA A C 1
ATOM 1581 O O . ALA A 1 207 ? -2.027 14.414 0.94 1 98.62 207 ALA A O 1
ATOM 1582 N N . GLY A 1 208 ? -1.545 12.812 -0.634 1 98.31 208 GLY A N 1
ATOM 1583 C CA . GLY A 1 208 ? -2.578 13.289 -1.541 1 98.31 208 GLY A CA 1
ATOM 1584 C C . GLY A 1 208 ? -3.971 13.219 -0.947 1 98.31 208 GLY A C 1
ATOM 1585 O O . GLY A 1 208 ? -4.883 13.914 -1.405 1 98.31 208 GLY A O 1
ATOM 1586 N N . THR A 1 209 ? -4.129 12.469 0.136 1 97.94 209 THR A N 1
ATOM 1587 C CA . THR A 1 209 ? -5.352 12.328 0.914 1 97.94 209 THR A CA 1
ATOM 1588 C C . THR A 1 209 ? -5.902 13.703 1.304 1 97.94 209 THR A C 1
ATOM 1590 O O . THR A 1 209 ? -7.113 13.867 1.458 1 97.94 209 THR A O 1
ATOM 1593 N N . LYS A 1 210 ? -5.031 14.664 1.475 1 98.06 210 LYS A N 1
ATOM 1594 C CA . LYS A 1 210 ? -5.363 16 1.959 1 98.06 210 LYS A CA 1
ATOM 1595 C C . LYS A 1 210 ? -5.832 16.891 0.818 1 98.06 210 LYS A C 1
ATOM 1597 O O . LYS A 1 210 ? -6.824 16.594 0.15 1 98.06 210 LYS A O 1
ATOM 1602 N N . TYR A 1 211 ? -5.148 17.875 0.456 1 98.5 211 TYR A N 1
ATOM 1603 C CA . TYR A 1 211 ? -5.629 18.922 -0.448 1 98.5 211 TYR A CA 1
ATOM 1604 C C . TYR A 1 211 ? -5.793 18.375 -1.863 1 98.5 211 TYR A C 1
ATOM 1606 O O . TYR A 1 211 ? -6.68 18.812 -2.602 1 98.5 211 TYR A O 1
ATOM 1614 N N . LEU A 1 212 ? -4.914 17.438 -2.328 1 98.5 212 LEU A N 1
ATOM 1615 C CA . LEU A 1 212 ? -5.004 16.953 -3.701 1 98.5 212 LEU A CA 1
ATOM 1616 C C . LEU A 1 212 ? -6.375 16.344 -3.971 1 98.5 212 LEU A C 1
ATOM 1618 O O . LEU A 1 212 ? -7.02 16.656 -4.973 1 98.5 212 LEU A O 1
ATOM 1622 N N . VAL A 1 213 ? -6.793 15.445 -3.088 1 97.94 213 VAL A N 1
ATOM 1623 C CA . VAL A 1 213 ? -8.133 14.891 -3.211 1 97.94 213 VAL A CA 1
ATOM 1624 C C . VAL A 1 213 ? -9.172 15.969 -2.91 1 97.94 213 VAL A C 1
ATOM 1626 O O . VAL A 1 213 ? -10.062 16.219 -3.721 1 97.94 213 VAL A O 1
ATOM 1629 N N . GLY A 1 214 ? -9.07 16.547 -1.734 1 97.62 214 GLY A N 1
ATOM 1630 C CA . GLY A 1 214 ? -9.859 17.719 -1.386 1 97.62 214 GLY A CA 1
ATOM 1631 C C . GLY A 1 214 ? -11.234 17.375 -0.849 1 97.62 214 GLY A C 1
ATOM 1632 O O . GLY A 1 214 ? -12.023 18.281 -0.527 1 97.62 214 GLY A O 1
ATOM 1633 N N . HIS A 1 215 ? -11.602 16.062 -0.631 1 96.44 215 HIS A N 1
ATOM 1634 C CA . HIS A 1 215 ? -12.992 15.75 -0.338 1 96.44 215 HIS A CA 1
ATOM 1635 C C . HIS A 1 215 ? -13.109 14.758 0.816 1 96.44 215 HIS A C 1
ATOM 1637 O O . HIS A 1 215 ? -14.18 14.195 1.054 1 96.44 215 HIS A O 1
ATOM 1643 N N . SER A 1 216 ? -11.977 14.43 1.486 1 96.19 216 SER A N 1
ATOM 1644 C CA . SER A 1 216 ? -11.945 13.602 2.691 1 96.19 216 SER A CA 1
ATOM 1645 C C . SER A 1 216 ? -12.555 12.227 2.436 1 96.19 216 SER A C 1
ATOM 1647 O O . SER A 1 216 ? -13.211 11.664 3.314 1 96.19 216 SER A O 1
ATOM 1649 N N . ASP A 1 217 ? -12.406 11.68 1.252 1 95.81 217 ASP A N 1
ATOM 1650 C CA . ASP A 1 217 ? -13.086 10.43 0.922 1 95.81 217 ASP A CA 1
ATOM 1651 C C . ASP A 1 217 ? -12.117 9.414 0.334 1 95.81 217 ASP A C 1
ATOM 1653 O O . ASP A 1 217 ? -12.5 8.281 0.02 1 95.81 217 ASP A O 1
ATOM 1657 N N . THR A 1 218 ? -10.922 9.797 0.18 1 96.75 218 THR A N 1
ATOM 1658 C CA . THR A 1 218 ? -9.953 8.922 -0.482 1 96.75 218 THR A CA 1
ATOM 1659 C C . THR A 1 218 ? -8.578 9.062 0.152 1 96.75 218 THR A C 1
ATOM 1661 O O . THR A 1 218 ? -8.195 10.156 0.582 1 96.75 218 THR A O 1
ATOM 1664 N N . MET A 1 219 ? -7.875 8 0.251 1 97.5 219 MET A N 1
ATOM 1665 C CA . MET A 1 219 ? -6.477 8.016 0.668 1 97.5 219 MET A CA 1
ATOM 1666 C C . MET A 1 219 ? -5.551 7.793 -0.524 1 97.5 219 MET A C 1
ATOM 1668 O O . MET A 1 219 ? -5.844 6.977 -1.4 1 97.5 219 MET A O 1
ATOM 1672 N N . ILE A 1 220 ? -4.477 8.5 -0.553 1 98.56 220 ILE A N 1
ATOM 1673 C CA . ILE A 1 220 ? -3.471 8.336 -1.598 1 98.56 220 ILE A CA 1
ATOM 1674 C C . ILE A 1 220 ? -2.195 9.078 -1.206 1 98.56 220 ILE A C 1
ATOM 1676 O O . ILE A 1 220 ? -2.242 10.055 -0.449 1 98.56 220 ILE A O 1
ATOM 1680 N N . GLY A 1 221 ? -1.071 8.57 -1.548 1 98.75 221 GLY A N 1
ATOM 1681 C CA . GLY A 1 221 ? 0.206 9.258 -1.427 1 98.75 221 GLY A CA 1
ATOM 1682 C C . GLY A 1 221 ? 0.918 9.43 -2.756 1 98.75 221 GLY A C 1
ATOM 1683 O O . GLY A 1 221 ? 0.751 8.617 -3.666 1 98.75 221 GLY A O 1
ATOM 1684 N N . THR A 1 222 ? 1.702 10.477 -2.91 1 98.88 222 THR A N 1
ATOM 1685 C CA . THR A 1 222 ? 2.506 10.719 -4.105 1 98.88 222 THR A CA 1
ATOM 1686 C C . THR A 1 222 ? 3.943 11.07 -3.729 1 98.88 222 THR A C 1
ATOM 1688 O O . THR A 1 222 ? 4.191 11.625 -2.658 1 98.88 222 THR A O 1
ATOM 1691 N N . ALA A 1 223 ? 4.867 10.719 -4.504 1 98.94 223 ALA A N 1
ATOM 1692 C CA . ALA A 1 223 ? 6.258 11.172 -4.438 1 98.94 223 ALA A CA 1
ATOM 1693 C C . ALA A 1 223 ? 6.762 11.594 -5.812 1 98.94 223 ALA A C 1
ATOM 1695 O O . ALA A 1 223 ? 6.914 10.766 -6.711 1 98.94 223 ALA A O 1
ATOM 1696 N N . VAL A 1 224 ? 6.965 12.844 -6.027 1 98.94 224 VAL A N 1
ATOM 1697 C CA . VAL A 1 224 ? 7.516 13.383 -7.27 1 98.94 224 VAL A CA 1
ATOM 1698 C C . VAL A 1 224 ? 9.023 13.562 -7.129 1 98.94 224 VAL A C 1
ATOM 1700 O O . VAL A 1 224 ? 9.5 14.18 -6.176 1 98.94 224 VAL A O 1
ATOM 1703 N N . SER A 1 225 ? 9.766 13.039 -8.062 1 98.88 225 SER A N 1
ATOM 1704 C CA . SER A 1 225 ? 11.227 12.969 -7.957 1 98.88 225 SER A CA 1
ATOM 1705 C C . SER A 1 225 ? 11.898 13.727 -9.102 1 98.88 225 SER A C 1
ATOM 1707 O O . SER A 1 225 ? 11.32 13.859 -10.18 1 98.88 225 SER A O 1
ATOM 1709 N N . ASN A 1 226 ? 13.07 14.266 -8.812 1 98.75 226 ASN A N 1
ATOM 1710 C CA . ASN A 1 226 ? 13.93 14.711 -9.914 1 98.75 226 ASN A CA 1
ATOM 1711 C C . ASN A 1 226 ? 14.539 13.523 -10.656 1 98.75 226 ASN A C 1
ATOM 1713 O O . ASN A 1 226 ? 14.266 12.367 -10.328 1 98.75 226 ASN A O 1
ATOM 1717 N N . ALA A 1 227 ? 15.344 13.773 -11.641 1 98.38 227 ALA A N 1
ATOM 1718 C CA . ALA A 1 227 ? 15.844 12.734 -12.531 1 98.38 227 ALA A CA 1
ATOM 1719 C C . ALA A 1 227 ? 16.812 11.805 -11.812 1 98.38 227 ALA A C 1
ATOM 1721 O O . ALA A 1 227 ? 16.828 10.602 -12.047 1 98.38 227 ALA A O 1
ATOM 1722 N N . ARG A 1 228 ? 17.641 12.328 -10.945 1 98 228 ARG A N 1
ATOM 1723 C CA . ARG A 1 228 ? 18.719 11.562 -10.32 1 98 228 ARG A CA 1
ATOM 1724 C C . ARG A 1 228 ? 18.156 10.453 -9.43 1 98 228 ARG A C 1
ATOM 1726 O O . ARG A 1 228 ? 18.75 9.383 -9.328 1 98 228 ARG A O 1
ATOM 1733 N N . CYS A 1 229 ? 16.984 10.695 -8.797 1 98.75 229 CYS A N 1
ATOM 1734 C CA . CYS A 1 229 ? 16.469 9.766 -7.797 1 98.75 229 CYS A CA 1
ATOM 1735 C C . CYS A 1 229 ? 15.336 8.93 -8.359 1 98.75 229 CYS A C 1
ATOM 1737 O O . CYS A 1 229 ? 14.914 7.949 -7.746 1 98.75 229 CYS A O 1
ATOM 1739 N N . TRP A 1 230 ? 14.844 9.188 -9.547 1 98.75 230 TRP A N 1
ATOM 1740 C CA . TRP A 1 230 ? 13.578 8.656 -10.031 1 98.75 230 TRP A CA 1
ATOM 1741 C C . TRP A 1 230 ? 13.648 7.148 -10.219 1 98.75 230 TRP A C 1
ATOM 1743 O O . TRP A 1 230 ? 12.789 6.414 -9.719 1 98.75 230 TRP A O 1
ATOM 1753 N N . ASP A 1 231 ? 14.672 6.688 -10.898 1 98.19 231 ASP A N 1
ATOM 1754 C CA . ASP A 1 231 ? 14.742 5.266 -11.227 1 98.19 231 ASP A CA 1
ATOM 1755 C C . ASP A 1 231 ? 14.773 4.41 -9.961 1 98.19 231 ASP A C 1
ATOM 1757 O O . ASP A 1 231 ? 14.062 3.412 -9.859 1 98.19 231 ASP A O 1
ATOM 1761 N N . GLN A 1 232 ? 15.547 4.816 -9.016 1 98.38 232 GLN A N 1
ATOM 1762 C CA . GLN A 1 232 ? 15.664 4.051 -7.781 1 98.38 232 GLN A CA 1
ATOM 1763 C C . GLN A 1 232 ? 14.375 4.113 -6.965 1 98.38 232 GLN A C 1
ATOM 1765 O O . GLN A 1 232 ? 13.93 3.104 -6.418 1 98.38 232 GLN A O 1
ATOM 1770 N N . LEU A 1 233 ? 13.789 5.312 -6.867 1 98.75 233 LEU A N 1
ATOM 1771 C CA . LEU A 1 233 ? 12.523 5.457 -6.156 1 98.75 233 LEU A CA 1
ATOM 1772 C C . LEU A 1 233 ? 11.453 4.547 -6.758 1 98.75 233 LEU A C 1
ATOM 1774 O O . LEU A 1 233 ? 10.766 3.826 -6.035 1 98.75 233 LEU A O 1
ATOM 1778 N N . ARG A 1 234 ? 11.32 4.625 -8.047 1 98.06 234 ARG A N 1
ATOM 1779 C CA . ARG A 1 234 ? 10.305 3.865 -8.773 1 98.06 234 ARG A CA 1
ATOM 1780 C C . ARG A 1 234 ? 10.484 2.365 -8.555 1 98.06 234 ARG A C 1
ATOM 1782 O O . ARG A 1 234 ? 9.539 1.671 -8.18 1 98.06 234 ARG A O 1
ATOM 1789 N N . GLU A 1 235 ? 11.688 1.861 -8.75 1 96.75 235 GLU A N 1
ATOM 1790 C CA . GLU A 1 235 ? 11.922 0.421 -8.711 1 96.75 235 GLU A CA 1
ATOM 1791 C C . GLU A 1 235 ? 11.773 -0.125 -7.293 1 96.75 235 GLU A C 1
ATOM 1793 O O . GLU A 1 235 ? 11.203 -1.199 -7.094 1 96.75 235 GLU A O 1
ATOM 1798 N N . HIS A 1 236 ? 12.266 0.594 -6.328 1 97.81 236 HIS A N 1
ATOM 1799 C CA . HIS A 1 236 ? 12.164 0.119 -4.953 1 97.81 236 HIS A CA 1
ATOM 1800 C C . HIS A 1 236 ? 10.719 0.153 -4.457 1 97.81 236 HIS A C 1
ATOM 1802 O O . HIS A 1 236 ? 10.289 -0.744 -3.73 1 97.81 236 HIS A O 1
ATOM 1808 N N . SER A 1 237 ? 10.016 1.241 -4.824 1 98.06 237 SER A N 1
ATOM 1809 C CA . SER A 1 237 ? 8.602 1.302 -4.461 1 98.06 237 SER A CA 1
ATOM 1810 C C . SER A 1 237 ? 7.82 0.152 -5.09 1 98.06 237 SER A C 1
ATOM 1812 O O . SER A 1 237 ? 6.969 -0.458 -4.438 1 98.06 237 SER A O 1
ATOM 1814 N N . TYR A 1 238 ? 8.156 -0.129 -6.309 1 97.06 238 TYR A N 1
ATOM 1815 C CA . TYR A 1 238 ? 7.52 -1.237 -7.008 1 97.06 238 TYR A CA 1
ATOM 1816 C C . TYR A 1 238 ? 7.832 -2.564 -6.328 1 97.06 238 TYR A C 1
ATOM 1818 O O . TYR A 1 238 ? 6.945 -3.41 -6.172 1 97.06 238 TYR A O 1
ATOM 1826 N N . LEU A 1 239 ? 9.078 -2.754 -5.953 1 96.06 239 LEU A N 1
ATOM 1827 C CA . LEU A 1 239 ? 9.523 -3.984 -5.309 1 96.06 239 LEU A CA 1
ATOM 1828 C C . LEU A 1 239 ? 8.758 -4.227 -4.012 1 96.06 239 LEU A C 1
ATOM 1830 O O . LEU A 1 239 ? 8.5 -5.375 -3.645 1 96.06 239 LEU A O 1
ATOM 1834 N N . MET A 1 240 ? 8.336 -3.174 -3.377 1 97.56 240 MET A N 1
ATOM 1835 C CA . MET A 1 240 ? 7.637 -3.268 -2.1 1 97.56 240 MET A CA 1
ATOM 1836 C C . MET A 1 240 ? 6.133 -3.416 -2.316 1 97.56 240 MET A C 1
ATOM 1838 O O . MET A 1 240 ? 5.359 -3.426 -1.356 1 97.56 240 MET A O 1
ATOM 1842 N N . GLY A 1 241 ? 5.734 -3.477 -3.557 1 97.56 241 GLY A N 1
ATOM 1843 C CA . GLY A 1 241 ? 4.336 -3.684 -3.895 1 97.56 241 GLY A CA 1
ATOM 1844 C C . GLY A 1 241 ? 3.494 -2.43 -3.754 1 97.56 241 GLY A C 1
ATOM 1845 O O . GLY A 1 241 ? 2.268 -2.504 -3.658 1 97.56 241 GLY A O 1
ATOM 1846 N N . GLN A 1 242 ? 4.117 -1.249 -3.734 1 98.31 242 GLN A N 1
ATOM 1847 C CA . GLN A 1 242 ? 3.352 -0.018 -3.561 1 98.31 242 GLN A CA 1
ATOM 1848 C C . GLN A 1 242 ? 2.574 0.33 -4.828 1 98.31 242 GLN A C 1
ATOM 1850 O O . GLN A 1 242 ? 3.105 0.233 -5.934 1 98.31 242 GLN A O 1
ATOM 1855 N N . MET A 1 243 ? 1.335 0.67 -4.625 1 97.69 243 MET A N 1
ATOM 1856 C CA . MET A 1 243 ? 0.452 1.097 -5.707 1 97.69 243 MET A CA 1
ATOM 1857 C C . MET A 1 243 ? -0.834 1.7 -5.152 1 97.69 243 MET A C 1
ATOM 1859 O O . MET A 1 243 ? -1.059 1.691 -3.941 1 97.69 243 MET A O 1
ATOM 1863 N N . VAL A 1 244 ? -1.599 2.27 -6.008 1 97.5 244 VAL A N 1
ATOM 1864 C CA . VAL A 1 244 ? -2.934 2.748 -5.66 1 97.5 244 VAL A CA 1
ATOM 1865 C C . VAL A 1 244 ? -3.947 2.246 -6.684 1 97.5 244 VAL A C 1
ATOM 1867 O O . VAL A 1 244 ? -3.588 1.939 -7.824 1 97.5 244 VAL A O 1
ATOM 1870 N N . ASP A 1 245 ? -5.184 2.125 -6.273 1 97.12 245 ASP A N 1
ATOM 1871 C CA . ASP A 1 245 ? -6.219 1.661 -7.191 1 97.12 245 ASP A CA 1
ATOM 1872 C C . ASP A 1 245 ? -6.602 2.756 -8.188 1 97.12 245 ASP A C 1
ATOM 1874 O O . ASP A 1 245 ? -6.371 3.939 -7.934 1 97.12 245 ASP A O 1
ATOM 1878 N N . ALA A 1 246 ? -7.23 2.354 -9.273 1 97.12 246 ALA A N 1
ATOM 1879 C CA . ALA A 1 246 ? -7.543 3.264 -10.375 1 97.12 246 ALA A CA 1
ATOM 1880 C C . ALA A 1 246 ? -8.539 4.332 -9.93 1 97.12 246 ALA A C 1
ATOM 1882 O O . ALA A 1 246 ? -8.43 5.496 -10.336 1 97.12 246 ALA A O 1
ATOM 1883 N N . ASP A 1 247 ? -9.492 3.99 -9.125 1 97.12 247 ASP A N 1
ATOM 1884 C CA . ASP A 1 247 ? -10.516 4.938 -8.711 1 97.12 247 ASP A CA 1
ATOM 1885 C C . ASP A 1 247 ? -9.922 6.051 -7.852 1 97.12 247 ASP A C 1
ATOM 1887 O O . ASP A 1 247 ? -10.266 7.223 -8.023 1 97.12 247 ASP A O 1
ATOM 1891 N N . SER A 1 248 ? -9.086 5.672 -6.906 1 98.12 248 SER A N 1
ATOM 1892 C CA . SER A 1 248 ? -8.422 6.676 -6.078 1 98.12 248 SER A CA 1
ATOM 1893 C C . SER A 1 248 ? -7.566 7.613 -6.922 1 98.12 248 SER A C 1
ATOM 1895 O O . SER A 1 248 ? -7.543 8.82 -6.688 1 98.12 248 SER A O 1
ATOM 1897 N N . ALA A 1 249 ? -6.848 7.02 -7.918 1 98.44 249 ALA A N 1
ATOM 1898 C CA . ALA A 1 249 ? -6.051 7.848 -8.82 1 98.44 249 ALA A CA 1
ATOM 1899 C C . ALA A 1 249 ? -6.938 8.805 -9.609 1 98.44 249 ALA A C 1
ATOM 1901 O O . ALA A 1 249 ? -6.605 9.984 -9.766 1 98.44 249 ALA A O 1
ATOM 1902 N N . TYR A 1 250 ? -8.07 8.297 -10.086 1 97.94 250 TYR A N 1
ATOM 1903 C CA . TYR A 1 250 ? -9 9.094 -10.883 1 97.94 250 TYR A CA 1
ATOM 1904 C C . TYR A 1 250 ? -9.562 10.25 -10.062 1 97.94 250 TYR A C 1
ATOM 1906 O O . TYR A 1 250 ? -9.586 11.391 -10.531 1 97.94 250 TYR A O 1
ATOM 1914 N N . VAL A 1 251 ? -10.016 9.961 -8.867 1 97.62 251 VAL A N 1
ATOM 1915 C CA . VAL A 1 251 ? -10.664 10.992 -8.062 1 97.62 251 VAL A CA 1
ATOM 1916 C C . VAL A 1 251 ? -9.633 12.039 -7.637 1 97.62 251 VAL A C 1
ATOM 1918 O O . VAL A 1 251 ? -9.953 13.227 -7.523 1 97.62 251 VAL A O 1
ATOM 1921 N N . THR A 1 252 ? -8.406 11.609 -7.395 1 98.5 252 THR A N 1
ATOM 1922 C CA . THR A 1 252 ? -7.352 12.57 -7.082 1 98.5 252 THR A CA 1
ATOM 1923 C C . THR A 1 252 ? -7.113 13.516 -8.258 1 98.5 252 THR A C 1
ATOM 1925 O O . THR A 1 252 ? -7.016 14.727 -8.07 1 98.5 252 THR A O 1
ATOM 1928 N N . ALA A 1 253 ? -7.008 12.945 -9.477 1 97.88 253 ALA A N 1
ATOM 1929 C CA . ALA A 1 253 ? -6.855 13.773 -10.672 1 97.88 253 ALA A CA 1
ATOM 1930 C C . ALA A 1 253 ? -8.016 14.758 -10.805 1 97.88 253 ALA A C 1
ATOM 1932 O O . ALA A 1 253 ? -7.824 15.906 -11.211 1 97.88 253 ALA A O 1
ATOM 1933 N N . ARG A 1 254 ? -9.18 14.297 -10.523 1 96.75 254 ARG A N 1
ATOM 1934 C CA . ARG A 1 254 ? -10.359 15.156 -10.539 1 96.75 254 ARG A CA 1
ATOM 1935 C C . ARG A 1 254 ? -10.219 16.297 -9.555 1 96.75 254 ARG A C 1
ATOM 1937 O O . ARG A 1 254 ? -10.594 17.438 -9.852 1 96.75 254 ARG A O 1
ATOM 1944 N N . GLY A 1 255 ? -9.672 15.992 -8.359 1 97.5 255 GLY A N 1
ATOM 1945 C CA . GLY A 1 255 ? -9.484 17 -7.34 1 97.5 255 GLY A CA 1
ATOM 1946 C C . GLY A 1 255 ? -8.531 18.109 -7.762 1 97.5 255 GLY A C 1
ATOM 1947 O O . GLY A 1 255 ? -8.68 19.266 -7.332 1 97.5 255 GLY A O 1
ATOM 1948 N N . LEU A 1 256 ? -7.582 17.781 -8.625 1 97.44 256 LEU A N 1
ATOM 1949 C CA . LEU A 1 256 ? -6.602 18.766 -9.086 1 97.44 256 LEU A CA 1
ATOM 1950 C C . LEU A 1 2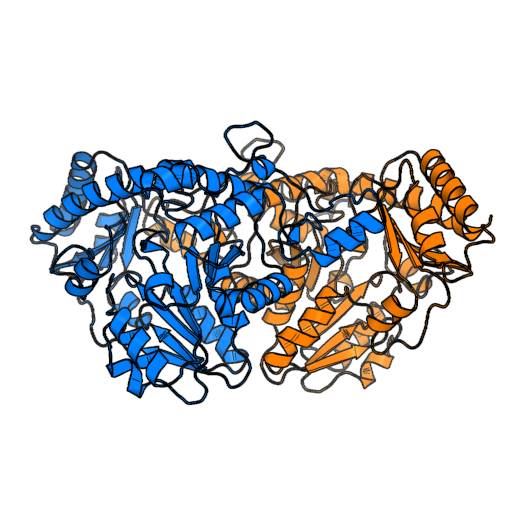56 ? -7.277 19.891 -9.844 1 97.44 256 LEU A C 1
ATOM 1952 O O . LEU A 1 256 ? -6.801 21.031 -9.812 1 97.44 256 LEU A O 1
ATOM 1956 N N . ARG A 1 257 ? -8.43 19.609 -10.5 1 95.81 257 ARG A N 1
ATOM 1957 C CA . ARG A 1 257 ? -9.07 20.578 -11.391 1 95.81 257 ARG A CA 1
ATOM 1958 C C . ARG A 1 257 ? -9.555 21.797 -10.617 1 95.81 257 ARG A C 1
ATOM 1960 O O . ARG A 1 257 ? -9.641 22.891 -11.172 1 95.81 257 ARG A O 1
ATOM 1967 N N . THR A 1 258 ? -9.875 21.609 -9.336 1 96.62 258 THR A N 1
ATOM 1968 C CA . THR A 1 258 ? -10.383 22.719 -8.539 1 96.62 258 THR A CA 1
ATOM 1969 C C . THR A 1 258 ? -9.375 23.109 -7.465 1 96.62 258 THR A C 1
ATOM 1971 O O . THR A 1 258 ? -9.672 23.938 -6.602 1 96.62 258 THR A O 1
ATOM 1974 N N . LEU A 1 259 ? -8.211 22.516 -7.465 1 97.75 259 LEU A N 1
ATOM 1975 C CA . LEU A 1 259 ? -7.23 22.703 -6.398 1 97.75 259 LEU A CA 1
ATOM 1976 C C . LEU A 1 259 ? -6.883 24.188 -6.234 1 97.75 259 LEU A C 1
ATOM 1978 O O . LEU A 1 259 ? -6.852 24.703 -5.117 1 97.75 259 LEU A O 1
ATOM 1982 N N . GLY A 1 260 ? -6.633 24.891 -7.371 1 96.31 260 GLY A N 1
ATOM 1983 C CA . GLY A 1 260 ? -6.25 26.281 -7.312 1 96.31 260 GLY A CA 1
ATOM 1984 C C . GLY A 1 260 ? -7.281 27.156 -6.617 1 96.31 260 GLY A C 1
ATOM 1985 O O . GLY A 1 260 ? -6.934 27.953 -5.746 1 96.31 260 GLY A O 1
ATOM 1986 N N . ILE A 1 261 ? -8.539 27.016 -6.953 1 96.5 261 ILE A N 1
ATOM 1987 C CA . ILE A 1 261 ? -9.586 27.875 -6.391 1 96.5 261 ILE A CA 1
ATOM 1988 C C . ILE A 1 261 ? -9.859 27.469 -4.945 1 96.5 261 ILE A C 1
ATOM 1990 O O . ILE A 1 261 ? -10.195 28.297 -4.109 1 96.5 261 ILE A O 1
ATOM 1994 N N . ARG A 1 262 ? -9.742 26.172 -4.648 1 98.06 262 ARG A N 1
ATOM 1995 C CA . ARG A 1 262 ? -9.922 25.719 -3.273 1 98.06 262 ARG A CA 1
ATOM 1996 C C . ARG A 1 262 ? -8.828 26.266 -2.365 1 98.06 262 ARG A C 1
ATOM 1998 O O . ARG A 1 262 ? -9.117 26.781 -1.282 1 98.06 262 ARG A O 1
ATOM 2005 N N . LEU A 1 263 ? -7.566 26.172 -2.84 1 97.88 263 LEU A N 1
ATOM 2006 C CA . LEU A 1 263 ? -6.461 26.656 -2.025 1 97.88 263 LEU A CA 1
ATOM 2007 C C . LEU A 1 263 ? -6.582 28.172 -1.792 1 97.88 263 LEU A C 1
ATOM 2009 O O . LEU A 1 263 ? -6.281 28.656 -0.702 1 97.88 263 LEU A O 1
ATOM 2013 N N . LYS A 1 264 ? -7.008 28.875 -2.836 1 97.44 264 LYS A N 1
ATOM 2014 C CA . LYS A 1 264 ? -7.223 30.312 -2.682 1 97.44 264 LYS A CA 1
ATOM 2015 C C . LYS A 1 264 ? -8.258 30.609 -1.599 1 97.44 264 LYS A C 1
ATOM 2017 O O . LYS A 1 264 ? -8.062 31.484 -0.764 1 97.44 264 LYS A O 1
ATOM 2022 N N . GLN A 1 265 ? -9.367 29.891 -1.657 1 97.62 265 GLN A N 1
ATOM 2023 C CA . GLN A 1 265 ? -10.414 30.078 -0.664 1 97.62 265 GLN A CA 1
ATOM 2024 C C . GLN A 1 265 ? -9.93 29.688 0.73 1 97.62 265 GLN A C 1
ATOM 2026 O O . GLN A 1 265 ? -10.234 30.375 1.712 1 97.62 265 GLN A O 1
ATOM 2031 N N . HIS A 1 266 ? -9.227 28.547 0.876 1 98.44 266 HIS A N 1
ATOM 2032 C CA . HIS A 1 266 ? -8.625 28.141 2.146 1 98.44 266 HIS A CA 1
ATOM 2033 C C . HIS A 1 266 ? -7.727 29.25 2.701 1 98.44 266 HIS A C 1
ATOM 2035 O O . HIS A 1 266 ? -7.773 29.547 3.896 1 98.44 266 HIS A O 1
ATOM 2041 N N . GLU A 1 267 ? -6.895 29.797 1.866 1 98.31 267 GLU A N 1
ATOM 2042 C CA . GLU A 1 267 ? -5.988 30.859 2.268 1 98.31 267 GLU A CA 1
ATOM 2043 C C . GLU A 1 267 ? -6.762 32.062 2.789 1 98.31 267 GLU A C 1
ATOM 2045 O O . GLU A 1 267 ? -6.508 32.531 3.898 1 98.31 267 GLU A O 1
ATOM 2050 N N . GLU A 1 268 ? -7.695 32.531 1.991 1 98.38 268 GLU A N 1
ATOM 2051 C CA . GLU A 1 268 ? -8.445 33.75 2.35 1 98.38 268 GLU A CA 1
ATOM 2052 C C . GLU A 1 268 ? -9.172 33.562 3.68 1 98.38 268 GLU A C 1
ATOM 2054 O O . GLU A 1 268 ? -9.055 34.406 4.574 1 98.38 268 GLU A O 1
ATOM 2059 N N . SER A 1 269 ? -9.891 32.5 3.781 1 98.62 269 SER A N 1
ATOM 2060 C CA . SER A 1 269 ? -10.672 32.25 4.988 1 98.62 269 SER A CA 1
ATOM 2061 C C . SER A 1 269 ? -9.766 32 6.195 1 98.62 269 SER A C 1
ATOM 2063 O O . SER A 1 269 ? -10.039 32.5 7.289 1 98.62 269 SER A O 1
ATOM 2065 N N . SER A 1 270 ? -8.688 31.25 6.02 1 98.69 270 SER A N 1
ATOM 2066 C CA . SER A 1 270 ? -7.82 30.922 7.145 1 98.69 270 SER A CA 1
ATOM 2067 C C . SER A 1 270 ? -7.105 32.156 7.676 1 98.69 270 SER A C 1
ATOM 2069 O O . SER A 1 270 ? -6.871 32.281 8.883 1 98.69 270 SER A O 1
ATOM 2071 N N . LEU A 1 271 ? -6.75 33.062 6.801 1 98.69 271 LEU A N 1
ATOM 2072 C CA . LEU A 1 271 ? -6.082 34.281 7.227 1 98.69 271 LEU A CA 1
ATOM 2073 C C . LEU A 1 271 ? -7.02 35.156 8.047 1 98.69 271 LEU A C 1
ATOM 2075 O O . LEU A 1 271 ? -6.613 35.719 9.062 1 98.69 271 LEU A O 1
ATOM 2079 N N . ILE A 1 272 ? -8.273 35.25 7.613 1 98.81 272 ILE A N 1
ATOM 2080 C CA . ILE A 1 272 ? -9.266 36.031 8.352 1 98.81 272 ILE A CA 1
ATOM 2081 C C . ILE A 1 272 ? -9.453 35.438 9.75 1 98.81 272 ILE A C 1
ATOM 2083 O O . ILE A 1 272 ? -9.414 36.156 10.75 1 98.81 272 ILE A O 1
ATOM 2087 N N . VAL A 1 273 ? -9.594 34.156 9.812 1 98.88 273 VAL A N 1
ATOM 2088 C CA . VAL A 1 273 ? -9.805 33.469 11.086 1 98.88 273 VAL A CA 1
ATOM 2089 C C . VAL A 1 273 ? -8.562 33.625 11.961 1 98.88 273 VAL A C 1
ATOM 2091 O O . VAL A 1 273 ? -8.664 33.875 13.164 1 98.88 273 VAL A O 1
ATOM 2094 N N . ALA A 1 274 ? -7.383 33.438 11.391 1 98.88 274 ALA A N 1
ATOM 2095 C CA . ALA A 1 274 ? -6.129 33.531 12.125 1 98.88 274 ALA A CA 1
ATOM 2096 C C . ALA A 1 274 ? -5.941 34.906 12.711 1 98.88 274 ALA A C 1
ATOM 2098 O O . ALA A 1 274 ? -5.539 35.062 13.875 1 98.88 274 ALA A O 1
ATOM 2099 N N . GLN A 1 275 ? -6.199 35.906 11.93 1 98.69 275 GLN A N 1
ATOM 2100 C CA . GLN A 1 275 ? -6.07 37.281 12.383 1 98.69 275 GLN A CA 1
ATOM 2101 C C . GLN A 1 275 ? -7.066 37.562 13.5 1 98.69 275 GLN A C 1
ATOM 2103 O O . GLN A 1 275 ? -6.734 38.281 14.469 1 98.69 275 GLN A O 1
ATOM 2108 N N . TRP A 1 276 ? -8.273 37.125 13.32 1 98.75 276 TRP A N 1
ATOM 2109 C CA . TRP A 1 276 ? -9.281 37.25 14.367 1 98.75 276 TRP A CA 1
ATOM 2110 C C . TRP A 1 276 ? -8.828 36.594 15.656 1 98.75 276 TRP A C 1
ATOM 2112 O O . TRP A 1 276 ? -8.93 37.188 16.734 1 98.75 276 TRP A O 1
ATOM 2122 N N . LEU A 1 277 ? -8.328 35.406 15.586 1 98.81 277 LEU A N 1
ATOM 2123 C CA . LEU A 1 277 ? -7.84 34.656 16.734 1 98.81 277 LEU A CA 1
ATOM 2124 C C . LEU A 1 277 ? -6.699 35.406 17.422 1 98.81 277 LEU A C 1
ATOM 2126 O O . LEU A 1 277 ? -6.59 35.406 18.656 1 98.81 277 LEU A O 1
ATOM 2130 N N . ALA A 1 278 ? -5.84 36.062 16.641 1 98.44 278 ALA A N 1
ATOM 2131 C CA . ALA A 1 278 ? -4.672 36.75 17.172 1 98.44 278 ALA A CA 1
ATOM 2132 C C . ALA A 1 278 ? -5.094 37.938 18.062 1 98.44 278 ALA A C 1
ATOM 2134 O O . ALA A 1 278 ? -4.297 38.438 18.859 1 98.44 278 ALA A O 1
ATOM 2135 N N . GLN A 1 279 ? -6.344 38.344 17.938 1 98 279 GLN A N 1
ATOM 2136 C CA . GLN A 1 279 ? -6.836 39.469 18.719 1 98 279 GLN A CA 1
ATOM 2137 C C . GLN A 1 279 ? -7.555 39 19.984 1 98 279 GLN A C 1
ATOM 2139 O O . GLN A 1 279 ? -7.957 39.812 20.812 1 98 279 GLN A O 1
ATOM 2144 N N . ARG A 1 280 ? -7.707 37.781 20.125 1 97.62 280 ARG A N 1
ATOM 2145 C CA . ARG A 1 280 ? -8.453 37.25 21.266 1 97.62 280 ARG A CA 1
ATOM 2146 C C . ARG A 1 280 ? -7.57 37.156 22.5 1 97.62 280 ARG A C 1
ATOM 2148 O O . ARG A 1 280 ? -6.43 36.688 22.438 1 97.62 280 ARG A O 1
ATOM 2155 N N . SER A 1 281 ? -8.102 37.5 23.641 1 97.12 281 SER A N 1
ATOM 2156 C CA . SER A 1 281 ? -7.344 37.5 24.875 1 97.12 281 SER A CA 1
ATOM 2157 C C . SER A 1 281 ? -7.039 36.094 25.344 1 97.12 281 SER A C 1
ATOM 2159 O O . SER A 1 281 ? -6.078 35.875 26.094 1 97.12 281 SER A O 1
ATOM 2161 N N . GLU A 1 282 ? -7.844 35.062 24.906 1 97.31 282 GLU A N 1
ATOM 2162 C CA . GLU A 1 282 ? -7.66 33.656 25.312 1 97.31 282 GLU A CA 1
ATOM 2163 C C . GLU A 1 282 ? -6.492 33.031 24.562 1 97.31 282 GLU A C 1
ATOM 2165 O O . GLU A 1 282 ? -6.016 31.953 24.953 1 97.31 282 GLU A O 1
ATOM 2170 N N . VAL A 1 283 ? -6.098 33.688 23.469 1 98.38 283 VAL A N 1
ATOM 2171 C CA . VAL A 1 283 ? -5.137 33.094 22.547 1 98.38 283 VAL A CA 1
ATOM 2172 C C . VAL A 1 283 ? -3.752 33.688 22.781 1 98.38 283 VAL A C 1
ATOM 2174 O O . VAL A 1 283 ? -3.566 34.875 22.688 1 98.38 283 VAL A O 1
ATOM 2177 N N . LYS A 1 284 ? -2.838 32.812 23.125 1 98.12 284 LYS A N 1
ATOM 2178 C CA . LYS A 1 284 ? -1.462 33.25 23.391 1 98.12 284 LYS A CA 1
ATOM 2179 C C . LYS A 1 284 ? -0.722 33.531 22.094 1 98.12 284 LYS A C 1
ATOM 2181 O O . LYS A 1 284 ? -0.006 34.531 22 1 98.12 284 LYS A O 1
ATOM 2186 N N . ALA A 1 285 ? -0.857 32.656 21.156 1 98.19 285 ALA A N 1
ATOM 2187 C CA . ALA A 1 285 ? -0.18 32.812 19.859 1 98.19 285 ALA A CA 1
ATOM 2188 C C . ALA A 1 285 ? -0.915 32.031 18.766 1 98.19 285 ALA A C 1
ATOM 2190 O O . ALA A 1 285 ? -1.535 31.016 19.031 1 98.19 285 ALA A O 1
ATOM 2191 N N . VAL A 1 286 ? -0.917 32.562 17.578 1 98.75 286 VAL A N 1
ATOM 2192 C CA . VAL A 1 286 ? -1.439 31.891 16.391 1 98.75 286 VAL A CA 1
ATOM 2193 C C . VAL A 1 286 ? -0.283 31.422 15.508 1 98.75 286 VAL A C 1
ATOM 2195 O O . VAL A 1 286 ? 0.591 32.219 15.156 1 98.75 286 VAL A O 1
ATOM 2198 N N . TYR A 1 287 ? -0.236 30.141 15.188 1 98.62 287 TYR A N 1
ATOM 2199 C CA . TYR A 1 287 ? 0.8 29.562 14.344 1 98.62 287 TYR A CA 1
ATOM 2200 C C . TYR A 1 287 ? 0.285 29.344 12.93 1 98.62 287 TYR A C 1
ATOM 2202 O O . TYR A 1 287 ? 0.192 28.203 12.461 1 98.62 287 TYR A O 1
ATOM 2210 N N . HIS A 1 288 ? -0.09 30.344 12.281 1 98.75 288 HIS A N 1
ATOM 2211 C CA . HIS A 1 288 ? -0.296 30.391 10.836 1 98.75 288 HIS A CA 1
ATOM 2212 C C . HIS A 1 288 ? 0.961 30.875 10.117 1 98.75 288 HIS A C 1
ATOM 2214 O O . HIS A 1 288 ? 1.47 31.953 10.406 1 98.75 288 HIS A O 1
ATOM 2220 N N . PRO A 1 289 ? 1.421 30.094 9.133 1 98.62 289 PRO A N 1
ATOM 2221 C CA . PRO A 1 289 ? 2.715 30.422 8.531 1 98.62 289 PRO A CA 1
ATOM 2222 C C . PRO A 1 289 ? 2.76 31.844 7.98 1 98.62 289 PRO A C 1
ATOM 2224 O O . PRO A 1 289 ? 3.824 32.469 7.949 1 98.62 289 PRO A O 1
ATOM 2227 N N . ALA A 1 290 ? 1.641 32.406 7.609 1 98.31 290 ALA A N 1
ATOM 2228 C CA . ALA A 1 290 ? 1.581 33.719 7 1 98.31 290 ALA A CA 1
ATOM 2229 C C . ALA A 1 290 ? 1.594 34.812 8.062 1 98.31 290 ALA A C 1
ATOM 2231 O O . ALA A 1 290 ? 1.719 36 7.742 1 98.31 290 ALA A O 1
ATOM 2232 N N . LEU A 1 291 ? 1.465 34.531 9.305 1 98.25 291 LEU A N 1
ATOM 2233 C CA . LEU A 1 291 ? 1.445 35.5 10.367 1 98.25 291 LEU A CA 1
ATOM 2234 C C . LEU A 1 291 ? 2.816 35.625 11.023 1 98.25 291 LEU A C 1
ATOM 2236 O O . LEU A 1 291 ? 3.52 34.625 11.195 1 98.25 291 LEU A O 1
ATOM 2240 N N . PRO A 1 292 ? 3.174 36.844 11.539 1 97.38 292 PRO A N 1
ATOM 2241 C CA . PRO A 1 292 ? 4.488 37.062 12.148 1 97.38 292 PRO A CA 1
ATOM 2242 C C . PRO A 1 292 ? 4.699 36.219 13.406 1 97.38 292 PRO A C 1
ATOM 2244 O O . PRO A 1 292 ? 5.844 35.938 13.781 1 97.38 292 PRO A O 1
ATOM 2247 N N . SER A 1 293 ? 3.668 35.812 14.016 1 96.75 293 SER A N 1
ATOM 2248 C CA . SER A 1 293 ? 3.771 35.062 15.258 1 96.75 293 SER A CA 1
ATOM 2249 C C . SER A 1 293 ? 4.266 33.656 14.992 1 96.75 293 SER A C 1
ATOM 2251 O O . SER A 1 293 ? 4.691 32.938 15.914 1 96.75 293 SER A O 1
ATOM 2253 N N . CYS A 1 294 ? 4.156 33.156 13.797 1 97.75 294 CYS A N 1
ATOM 2254 C CA . CYS A 1 294 ? 4.59 31.812 13.453 1 97.75 294 CYS A CA 1
ATOM 2255 C C . CYS A 1 294 ? 6.094 31.766 13.219 1 97.75 294 CYS A C 1
ATOM 2257 O O . CYS A 1 294 ? 6.621 32.531 12.391 1 97.75 294 CYS A O 1
ATOM 2259 N N . PRO A 1 295 ? 6.82 30.875 13.93 1 97.88 295 PRO A N 1
ATOM 2260 C CA . PRO A 1 295 ? 8.266 30.797 13.695 1 97.88 295 PRO A CA 1
ATOM 2261 C C . PRO A 1 295 ? 8.609 30.469 12.242 1 97.88 295 PRO A C 1
ATOM 2263 O O . PRO A 1 295 ? 8.086 29.516 11.68 1 97.88 295 PRO A O 1
ATOM 2266 N N . GLY A 1 296 ? 9.469 31.297 11.617 1 98.31 296 GLY A N 1
ATOM 2267 C CA . GLY A 1 296 ? 9.883 31.078 10.242 1 98.31 296 GLY A CA 1
ATOM 2268 C C . GLY A 1 296 ? 9.031 31.828 9.242 1 98.31 296 GLY A C 1
ATOM 2269 O O . GLY A 1 296 ? 9.148 31.625 8.031 1 98.31 296 GLY A O 1
ATOM 2270 N N . ASN A 1 297 ? 8.172 32.75 9.742 1 98.38 297 ASN A N 1
ATOM 2271 C CA . ASN A 1 297 ? 7.328 33.562 8.875 1 98.38 297 ASN A CA 1
ATOM 2272 C C . ASN A 1 297 ? 8.133 34.219 7.766 1 98.38 297 ASN A C 1
ATOM 2274 O O . ASN A 1 297 ? 7.668 34.312 6.629 1 98.38 297 ASN A O 1
ATOM 2278 N N . THR A 1 298 ? 9.32 34.719 8.055 1 98.38 298 THR A N 1
ATOM 2279 C CA . THR A 1 298 ? 10.172 35.344 7.059 1 98.38 298 THR A CA 1
ATOM 2280 C C . THR A 1 298 ? 10.492 34.406 5.91 1 98.38 298 THR A C 1
ATOM 2282 O O . THR A 1 298 ? 10.531 34.812 4.75 1 98.38 298 THR A O 1
ATOM 2285 N N . TYR A 1 299 ? 10.766 33.156 6.203 1 98.69 299 TYR A N 1
ATOM 2286 C CA . TYR A 1 299 ? 11.062 32.156 5.184 1 98.69 299 TYR A CA 1
ATOM 2287 C C . TYR A 1 299 ? 9.812 31.797 4.383 1 98.69 299 TYR A C 1
ATOM 2289 O O . TYR A 1 299 ? 9.891 31.562 3.174 1 98.69 299 TYR A O 1
ATOM 2297 N N . PHE A 1 300 ? 8.664 31.781 5.109 1 98.62 300 PHE A N 1
ATOM 2298 C CA . PHE A 1 300 ? 7.402 31.531 4.426 1 98.62 300 PHE A CA 1
ATOM 2299 C C . PHE A 1 300 ? 7.152 32.594 3.355 1 98.62 300 PHE A C 1
ATOM 2301 O O . PHE A 1 300 ? 6.871 32.25 2.201 1 98.62 300 PHE A O 1
ATOM 2308 N N . LYS A 1 301 ? 7.293 33.844 3.736 1 98.44 301 LYS A N 1
ATOM 2309 C CA . LYS A 1 301 ? 7.059 34.969 2.82 1 98.44 301 LYS A CA 1
ATOM 2310 C C . LYS A 1 301 ? 8.008 34.906 1.627 1 98.44 301 LYS A C 1
ATOM 2312 O O . LYS A 1 301 ? 7.625 35.25 0.508 1 98.44 301 LYS A O 1
ATOM 2317 N N . ARG A 1 302 ? 9.148 34.406 1.865 1 98.25 302 ARG A N 1
ATOM 2318 C CA . ARG A 1 302 ? 10.172 34.375 0.832 1 98.25 302 ARG A CA 1
ATOM 2319 C C . ARG A 1 302 ? 9.93 33.219 -0.132 1 98.25 302 ARG A C 1
ATOM 2321 O O . ARG A 1 302 ? 10.109 33.344 -1.343 1 98.25 302 ARG A O 1
ATOM 2328 N N . ASP A 1 303 ? 9.547 32.031 0.398 1 98.38 303 ASP A N 1
ATOM 2329 C CA . ASP A 1 303 ? 9.711 30.812 -0.363 1 98.38 303 ASP A CA 1
ATOM 2330 C C . ASP A 1 303 ? 8.359 30.281 -0.845 1 98.38 303 ASP A C 1
ATOM 2332 O O . ASP A 1 303 ? 8.305 29.469 -1.769 1 98.38 303 ASP A O 1
ATOM 2336 N N . PHE A 1 304 ? 7.238 30.672 -0.191 1 98.5 304 PHE A N 1
ATOM 2337 C CA . PHE A 1 304 ? 5.938 30.094 -0.519 1 98.5 304 PHE A CA 1
ATOM 2338 C C . PHE A 1 304 ? 5.156 31.031 -1.44 1 98.5 304 PHE A C 1
ATOM 2340 O O . PHE A 1 304 ? 5.309 32.25 -1.374 1 98.5 304 PHE A O 1
ATOM 2347 N N . LYS A 1 305 ? 4.266 30.453 -2.254 1 97.12 305 LYS A N 1
ATOM 2348 C CA . LYS A 1 305 ? 3.465 31.203 -3.217 1 97.12 305 LYS A CA 1
ATOM 2349 C C . LYS A 1 305 ? 2.086 31.531 -2.648 1 97.12 305 LYS A C 1
ATOM 2351 O O . LYS A 1 305 ? 1.305 32.25 -3.277 1 97.12 305 LYS A O 1
ATOM 2356 N N . GLY A 1 306 ? 1.798 31.031 -1.515 1 97.12 306 GLY A N 1
ATOM 2357 C CA . GLY A 1 306 ? 0.522 31.203 -0.835 1 97.12 306 GLY A CA 1
ATOM 2358 C C . GLY A 1 306 ? 0.387 30.328 0.396 1 97.12 306 GLY A C 1
ATOM 2359 O O . GLY A 1 306 ? 1.33 29.625 0.774 1 97.12 306 GLY A O 1
ATOM 2360 N N . SER A 1 307 ? -0.763 30.5 1.035 1 97 307 SER A N 1
ATOM 2361 C CA . SER A 1 307 ? -0.997 29.719 2.246 1 97 307 SER A CA 1
ATOM 2362 C C . SER A 1 307 ? -2.168 28.766 2.066 1 97 307 SER A C 1
ATOM 2364 O O . SER A 1 307 ? -2.881 28.828 1.063 1 97 307 SER A O 1
ATOM 2366 N N . SER A 1 308 ? -2.297 27.781 3.041 1 96.19 308 SER A N 1
ATOM 2367 C CA . SER A 1 308 ? -3.377 26.812 3.078 1 96.19 308 SER A CA 1
ATOM 2368 C C . SER A 1 308 ? -4.25 27 4.312 1 96.19 308 SER A C 1
ATOM 2370 O O . SER A 1 308 ? -4.152 28.016 5 1 96.19 308 SER A O 1
ATOM 2372 N N . GLY A 1 309 ? -5.16 26.016 4.484 1 97.38 309 GLY A N 1
ATOM 2373 C CA . GLY A 1 309 ? -6.203 26.234 5.477 1 97.38 309 GLY A CA 1
ATOM 2374 C C . GLY A 1 309 ? -5.879 25.609 6.824 1 97.38 309 GLY A C 1
ATOM 2375 O O . GLY A 1 309 ? -6.637 25.766 7.785 1 97.38 309 GLY A O 1
ATOM 2376 N N . LEU A 1 310 ? -4.715 24.938 6.938 1 98.69 310 LEU A N 1
ATOM 2377 C CA . LEU A 1 310 ? -4.359 24.25 8.18 1 98.69 310 LEU A CA 1
ATOM 2378 C C . LEU A 1 310 ? -3.418 25.109 9.016 1 98.69 310 LEU A C 1
ATOM 2380 O O . LEU A 1 310 ? -2.379 25.562 8.523 1 98.69 310 LEU A O 1
ATOM 2384 N N . PHE A 1 311 ? -3.764 25.375 10.227 1 98.81 311 PHE A N 1
ATOM 2385 C CA . PHE A 1 311 ? -2.887 26.047 11.18 1 98.81 311 PHE A CA 1
ATOM 2386 C C . PHE A 1 311 ? -3.314 25.75 12.609 1 98.81 311 PHE A C 1
ATOM 2388 O O . PHE A 1 311 ? -4.23 24.953 12.836 1 98.81 311 PHE A O 1
ATOM 2395 N N . SER A 1 312 ? -2.551 26.234 13.562 1 98.81 312 SER A N 1
ATOM 2396 C CA . SER A 1 312 ? -2.871 26 14.969 1 98.81 312 SER A CA 1
ATOM 2397 C C . SER A 1 312 ? -2.754 27.281 15.789 1 98.81 312 SER A C 1
ATOM 2399 O O . SER A 1 312 ? -2.205 28.281 15.32 1 98.81 312 SER A O 1
ATOM 2401 N N . PHE A 1 313 ? -3.346 27.312 16.938 1 98.81 313 PHE A N 1
ATOM 2402 C CA . PHE A 1 313 ? -3.148 28.375 17.906 1 98.81 313 PHE A CA 1
ATOM 2403 C C . PHE A 1 313 ? -3.059 27.812 19.328 1 98.81 313 PHE A C 1
ATOM 2405 O O . PHE A 1 313 ? -3.627 26.75 19.609 1 98.81 313 PHE A O 1
ATOM 2412 N N . GLU A 1 314 ? -2.27 28.453 20.078 1 98.69 314 GLU A N 1
ATOM 2413 C CA . GLU A 1 314 ? -2.033 28.078 21.469 1 98.69 314 GLU A CA 1
ATOM 2414 C C . GLU A 1 314 ? -2.852 28.938 22.438 1 98.69 314 GLU A C 1
ATOM 2416 O O . GLU A 1 314 ? -2.861 30.172 22.312 1 98.69 314 GLU A O 1
ATOM 2421 N N . LEU A 1 315 ? -3.568 28.297 23.344 1 98.62 315 LEU A N 1
ATOM 2422 C CA . LEU A 1 315 ? -4.312 29.031 24.359 1 98.62 315 LEU A CA 1
ATOM 2423 C C . LEU A 1 315 ? -3.381 29.562 25.438 1 98.62 315 LEU A C 1
ATOM 2425 O O . LEU A 1 315 ? -2.271 29.047 25.609 1 98.62 315 LEU A O 1
ATOM 2429 N N . CYS A 1 316 ? -3.834 30.578 26.203 1 97.56 316 CYS A N 1
ATOM 2430 C CA . CYS A 1 316 ? -3.053 31.156 27.297 1 97.56 316 CYS A CA 1
ATOM 2431 C C . CYS A 1 316 ? -2.934 30.172 28.453 1 97.56 316 CYS A C 1
ATOM 2433 O O . CYS A 1 316 ? -1.989 30.25 29.25 1 97.56 316 CYS A O 1
ATOM 2435 N N . LYS A 1 317 ? -3.822 29.266 28.578 1 96.81 317 LYS A N 1
ATOM 2436 C CA . LYS A 1 317 ? -3.797 28.281 29.656 1 96.81 317 LYS A CA 1
ATOM 2437 C C . LYS A 1 317 ? -3.879 26.859 29.125 1 96.81 317 LYS A C 1
ATOM 2439 O O . LYS A 1 317 ? -4.285 26.641 27.969 1 96.81 317 LYS A O 1
ATOM 2444 N N . THR A 1 318 ? -3.443 25.922 29.922 1 98.12 318 THR A N 1
ATOM 2445 C CA . THR A 1 318 ? -3.674 24.5 29.688 1 98.12 318 THR A CA 1
ATOM 2446 C C . THR A 1 318 ? -5.055 24.094 30.188 1 98.12 318 THR A C 1
ATOM 2448 O O . THR A 1 318 ? -5.352 24.219 31.391 1 98.12 318 THR A O 1
ATOM 2451 N N . LEU A 1 319 ? -5.871 23.594 29.281 1 98.06 319 LEU A N 1
ATOM 2452 C CA . LEU A 1 319 ? -7.23 23.219 29.656 1 98.06 319 LEU A CA 1
ATOM 2453 C C . LEU A 1 319 ? -7.242 21.922 30.438 1 98.06 319 LEU A C 1
ATOM 2455 O O . LEU A 1 319 ? -6.488 21 30.141 1 98.06 319 LEU A O 1
ATOM 2459 N N . SER A 1 320 ? -8.102 21.844 31.516 1 97.56 320 SER A N 1
ATOM 2460 C CA . SER A 1 320 ? -8.383 20.562 32.156 1 97.56 320 SER A CA 1
ATOM 2461 C C . SER A 1 320 ? -9.148 19.641 31.203 1 97.56 320 SER A C 1
ATOM 2463 O O . SER A 1 320 ? -9.625 20.078 30.141 1 97.56 320 SER A O 1
ATOM 2465 N N . ASP A 1 321 ? -9.234 18.391 31.578 1 96.31 321 ASP A N 1
ATOM 2466 C CA . ASP A 1 321 ? -10 17.438 30.781 1 96.31 321 ASP A CA 1
ATOM 2467 C C . ASP A 1 321 ? -11.445 17.906 30.609 1 96.31 321 ASP A C 1
ATOM 2469 O O . ASP A 1 321 ? -12.023 17.766 29.531 1 96.31 321 ASP A O 1
ATOM 2473 N N . GLU A 1 322 ? -11.992 18.391 31.656 1 96.44 322 GLU A N 1
ATOM 2474 C CA . GLU A 1 322 ? -13.375 18.859 31.625 1 96.44 322 GLU A CA 1
ATOM 2475 C C . GLU A 1 322 ? -13.523 20.078 30.719 1 96.44 322 GLU A C 1
ATOM 2477 O O . GLU A 1 322 ? -14.469 20.172 29.938 1 96.44 322 GLU A O 1
ATOM 2482 N N . GLU A 1 323 ? -12.609 21.031 30.844 1 97 323 GLU A N 1
ATOM 2483 C CA . GLU A 1 323 ? -12.641 22.234 30 1 97 323 GLU A CA 1
ATOM 2484 C C . GLU A 1 323 ? -12.477 21.875 28.531 1 97 323 GLU A C 1
ATOM 2486 O O . GLU A 1 323 ? -13.133 22.469 27.672 1 97 323 GLU A O 1
ATOM 2491 N N . LEU A 1 324 ? -11.547 21 28.281 1 97.56 324 LEU A N 1
ATOM 2492 C CA . LEU A 1 324 ? -11.305 20.547 26.922 1 97.56 324 LEU A CA 1
ATOM 2493 C C . LEU A 1 324 ? -12.555 19.938 26.312 1 97.56 324 LEU A C 1
ATOM 2495 O O . LEU A 1 324 ? -12.906 20.234 25.156 1 97.56 324 LEU A O 1
ATOM 2499 N N . ALA A 1 325 ? -13.203 19.031 27.047 1 97.25 325 ALA A N 1
ATOM 2500 C CA . ALA A 1 325 ? -14.445 18.422 26.578 1 97.25 325 ALA A CA 1
ATOM 2501 C C . ALA A 1 325 ? -15.516 19.484 26.328 1 97.25 325 ALA A C 1
ATOM 2503 O O . ALA A 1 325 ? -16.234 19.422 25.328 1 97.25 325 ALA A O 1
ATOM 2504 N N . ASN A 1 326 ? -15.641 20.391 27.281 1 96.56 326 ASN A N 1
ATOM 2505 C CA . ASN A 1 326 ? -16.625 21.469 27.141 1 96.56 326 ASN A CA 1
ATOM 2506 C C . ASN A 1 326 ? -16.344 22.312 25.906 1 96.56 326 ASN A C 1
ATOM 2508 O O . ASN A 1 326 ? -17.266 22.781 25.234 1 96.56 326 ASN A O 1
ATOM 2512 N N . PHE A 1 327 ? -15.094 22.562 25.625 1 97 327 PHE A N 1
ATOM 2513 C CA . PHE A 1 327 ? -14.656 23.344 24.469 1 97 327 PHE A CA 1
ATOM 2514 C C . PHE A 1 327 ? -14.969 22.609 23.172 1 97 327 PHE A C 1
ATOM 2516 O O . PHE A 1 327 ? -15.625 23.156 22.281 1 97 327 PHE A O 1
ATOM 2523 N N . LEU A 1 328 ? -14.641 21.375 23.016 1 97.88 328 LEU A N 1
ATOM 2524 C CA . LEU A 1 328 ? -14.602 20.672 21.734 1 97.88 328 LEU A CA 1
ATOM 2525 C C . LEU A 1 328 ? -15.938 20 21.438 1 97.88 328 LEU A C 1
ATOM 2527 O O . LEU A 1 328 ? -16.281 19.781 20.281 1 97.88 328 LEU A O 1
ATOM 2531 N N . ASP A 1 329 ? -16.781 19.672 22.406 1 97.62 329 ASP A N 1
ATOM 2532 C CA . ASP A 1 329 ? -17.938 18.781 22.25 1 97.62 329 ASP A CA 1
ATOM 2533 C C . ASP A 1 329 ? -19.125 19.547 21.672 1 97.62 329 ASP A C 1
ATOM 2535 O O . ASP A 1 329 ? -20.141 18.938 21.297 1 97.62 329 ASP A O 1
ATOM 2539 N N . HIS A 1 330 ? -19.016 20.875 21.516 1 95.38 330 HIS A N 1
ATOM 2540 C CA . HIS A 1 330 ? -20.25 21.625 21.281 1 95.38 330 HIS A CA 1
ATOM 2541 C C . HIS A 1 330 ? -20.125 22.5 20.031 1 95.38 330 HIS A C 1
ATOM 2543 O O . HIS A 1 330 ? -20.938 23.406 19.828 1 95.38 330 HIS A O 1
ATOM 2549 N N . PHE A 1 331 ? -19.141 22.266 19.234 1 96 331 PHE A N 1
ATOM 2550 C CA . PHE A 1 331 ? -19.047 23.016 17.984 1 96 331 PHE A CA 1
ATOM 2551 C C . PHE A 1 331 ? -20.172 22.609 17.031 1 96 331 PHE A C 1
ATOM 2553 O O . PHE A 1 331 ? -20.547 21.438 16.969 1 96 331 PHE A O 1
ATOM 2560 N N . GLU A 1 332 ? -20.703 23.562 16.25 1 95.31 332 GLU A N 1
ATOM 2561 C CA . GLU A 1 332 ? -21.812 23.297 15.328 1 95.31 332 GLU A CA 1
ATOM 2562 C C . GLU A 1 332 ? -21.297 23.078 13.914 1 95.31 332 GLU A C 1
ATOM 2564 O O . GLU A 1 332 ? -21.906 22.344 13.141 1 95.31 332 GLU A O 1
ATOM 2569 N N . ILE A 1 333 ? -20.25 23.781 13.547 1 96.88 333 ILE A N 1
ATOM 2570 C CA . ILE A 1 333 ? -19.734 23.734 12.18 1 96.88 333 ILE A CA 1
ATOM 2571 C C . ILE A 1 333 ? -18.422 22.953 12.148 1 96.88 333 ILE A C 1
ATOM 2573 O O . ILE A 1 333 ? -18.266 22.031 11.352 1 96.88 333 ILE A O 1
ATOM 2577 N N . PHE A 1 334 ? -17.453 23.297 13.062 1 97.44 334 PHE A N 1
ATOM 2578 C CA . PHE A 1 334 ? -16.203 22.531 13.133 1 97.44 334 PHE A CA 1
ATOM 2579 C C . PHE A 1 334 ? -16.469 21.094 13.578 1 97.44 334 PHE A C 1
ATOM 2581 O O . PHE A 1 334 ? -17.172 20.875 14.562 1 97.44 334 PHE A O 1
ATOM 2588 N N . SER A 1 335 ? -15.969 20.156 12.836 1 96.25 335 SER A N 1
ATOM 2589 C CA . SER A 1 335 ? -16.047 18.75 13.227 1 96.25 335 SER A CA 1
ATOM 2590 C C . SER A 1 335 ? -14.727 18.281 13.844 1 96.25 335 SER A C 1
ATOM 2592 O O . SER A 1 335 ? -13.648 18.719 13.43 1 96.25 335 SER A O 1
ATOM 2594 N N . MET A 1 336 ? -14.852 17.453 14.875 1 97 336 MET A N 1
ATOM 2595 C CA . MET A 1 336 ? -13.68 16.844 15.492 1 97 336 MET A CA 1
ATOM 2596 C C . MET A 1 336 ? -13.25 15.594 14.734 1 97 336 MET A C 1
ATOM 2598 O O . MET A 1 336 ? -13.875 14.539 14.867 1 97 336 MET A O 1
ATOM 2602 N N . ALA A 1 337 ? -12.219 15.688 14 1 95.81 337 ALA A N 1
ATOM 2603 C CA . ALA A 1 337 ? -11.703 14.57 13.203 1 95.81 337 ALA A CA 1
ATOM 2604 C C . ALA A 1 337 ? -10.234 14.773 12.859 1 95.81 337 ALA A C 1
ATOM 2606 O O . ALA A 1 337 ? -9.75 15.906 12.82 1 95.81 337 ALA A O 1
ATOM 2607 N N . TYR A 1 338 ? -9.562 13.633 12.703 1 94.19 338 TYR A N 1
ATOM 2608 C CA . TYR A 1 338 ? -8.203 13.688 12.18 1 94.19 338 TYR A CA 1
ATOM 2609 C C . TYR A 1 338 ? -8.195 14.094 10.711 1 94.19 338 TYR A C 1
ATOM 2611 O O . TYR A 1 338 ? -9.219 14 10.031 1 94.19 338 TYR A O 1
ATOM 2619 N N . SER A 1 339 ? -7.023 14.461 10.227 1 94.06 339 SER A N 1
ATOM 2620 C CA . SER A 1 339 ? -6.773 14.852 8.844 1 94.06 339 SER A CA 1
ATOM 2621 C C . SER A 1 339 ? -7.113 16.312 8.609 1 94.06 339 SER A C 1
ATOM 2623 O O . SER A 1 339 ? -7.086 17.125 9.547 1 94.06 339 SER A O 1
ATOM 2625 N N . TRP A 1 340 ? -7.109 16.719 7.445 1 96.81 340 TRP A N 1
ATOM 2626 C CA . TRP A 1 340 ? -7.336 18.078 6.977 1 96.81 340 TRP A CA 1
ATOM 2627 C C . TRP A 1 340 ? -7.324 18.125 5.449 1 96.81 340 TRP A C 1
ATOM 2629 O O . TRP A 1 340 ? -7.316 17.094 4.785 1 96.81 340 TRP A O 1
ATOM 2639 N N . GLY A 1 341 ? -7.473 19.234 4.879 1 97.25 341 GLY A N 1
ATOM 2640 C CA . GLY A 1 341 ? -7.32 19.438 3.447 1 97.25 341 GLY A CA 1
ATOM 2641 C C . GLY A 1 341 ? -8.617 19.25 2.678 1 97.25 341 GLY A C 1
ATOM 2642 O O . GLY A 1 341 ? -8.68 19.547 1.481 1 97.25 341 GLY A O 1
ATOM 2643 N N . GLY A 1 342 ? -9.672 18.75 3.305 1 96.5 342 GLY A N 1
ATOM 2644 C CA . GLY A 1 342 ? -10.969 18.625 2.664 1 96.5 342 GLY A CA 1
ATOM 2645 C C . GLY A 1 342 ? -11.75 19.938 2.65 1 96.5 342 GLY A C 1
ATOM 2646 O O . GLY A 1 342 ? -11.188 21 2.91 1 96.5 342 GLY A O 1
ATOM 2647 N N . PHE A 1 343 ? -13.055 19.859 2.221 1 96.75 343 PHE A N 1
ATOM 2648 C CA . PHE A 1 343 ? -13.883 21.047 2.039 1 96.75 343 PHE A CA 1
ATOM 2649 C C . PHE A 1 343 ? -14.461 21.516 3.371 1 96.75 343 PHE A C 1
ATOM 2651 O O . PHE A 1 343 ? -14.953 22.641 3.479 1 96.75 343 PHE A O 1
ATOM 2658 N N . GLU A 1 344 ? -14.328 20.656 4.398 1 96.44 344 GLU A N 1
ATOM 2659 C CA . GLU A 1 344 ? -14.961 20.906 5.691 1 96.44 344 GLU A CA 1
ATOM 2660 C C . GLU A 1 344 ? -13.961 21.453 6.699 1 96.44 344 GLU A C 1
ATOM 2662 O O . GLU A 1 344 ? -12.75 21.25 6.562 1 96.44 344 GLU A O 1
ATOM 2667 N N . SER A 1 345 ? -14.453 22.172 7.699 1 98.12 345 SER A N 1
ATOM 2668 C CA . SER A 1 345 ? -13.602 22.656 8.781 1 98.12 345 SER A CA 1
ATOM 2669 C C . SER A 1 345 ? -13.477 21.625 9.898 1 98.12 345 SER A C 1
ATOM 2671 O O . SER A 1 345 ? -14.469 20.984 10.273 1 98.12 345 SER A O 1
ATOM 2673 N N . LEU A 1 346 ? -12.273 21.422 10.336 1 98.38 346 LEU A N 1
ATOM 2674 C CA . LEU A 1 346 ? -11.984 20.438 11.367 1 98.38 346 LEU A CA 1
ATOM 2675 C C . LEU A 1 346 ? -11.234 21.078 12.539 1 98.38 346 LEU A C 1
ATOM 2677 O O . LEU A 1 346 ? -10.594 22.109 12.375 1 98.38 346 LEU A O 1
ATOM 2681 N N . ILE A 1 347 ? -11.352 20.453 13.711 1 98.38 347 ILE A N 1
ATOM 2682 C CA . ILE A 1 347 ? -10.703 20.969 14.906 1 98.38 347 ILE A CA 1
ATOM 2683 C C . ILE A 1 347 ? -10.219 19.812 15.789 1 98.38 347 ILE A C 1
ATOM 2685 O O . ILE A 1 347 ? -10.914 18.797 15.914 1 98.38 347 ILE A O 1
ATOM 2689 N N . LEU A 1 348 ? -9.023 19.922 16.281 1 97.94 348 LEU A N 1
ATOM 2690 C CA . LEU A 1 348 ? -8.43 19.016 17.25 1 97.94 348 LEU A CA 1
ATOM 2691 C C . LEU A 1 348 ? -7.602 19.766 18.281 1 97.94 348 LEU A C 1
ATOM 2693 O O . LEU A 1 348 ? -7.297 20.953 18.078 1 97.94 348 LEU A O 1
ATOM 2697 N N . ALA A 1 349 ? -7.289 19.078 19.359 1 98.25 349 ALA A N 1
ATOM 2698 C CA . ALA A 1 349 ? -6.469 19.703 20.391 1 98.25 349 ALA A CA 1
ATOM 2699 C C . ALA A 1 349 ? -5.359 18.75 20.859 1 98.25 349 ALA A C 1
ATOM 2701 O O . ALA A 1 349 ? -5.527 17.531 20.828 1 98.25 349 ALA A O 1
ATOM 2702 N N . ASN A 1 350 ? -4.289 19.344 21.203 1 98 350 ASN A N 1
ATOM 2703 C CA . ASN A 1 350 ? -3.176 18.641 21.828 1 98 350 ASN A CA 1
ATOM 2704 C C . ASN A 1 350 ? -2.682 19.375 23.078 1 98 350 ASN A C 1
ATOM 2706 O O . ASN A 1 350 ? -2.514 20.594 23.047 1 98 350 ASN A O 1
ATOM 2710 N N . GLN A 1 351 ? -2.447 18.594 24.094 1 98.06 351 GLN A N 1
ATOM 2711 C CA . GLN A 1 351 ? -1.887 19.188 25.312 1 98.06 351 GLN A CA 1
ATOM 2712 C C . GLN A 1 351 ? -0.387 19.422 25.172 1 98.06 351 GLN A C 1
ATOM 2714 O O . GLN A 1 351 ? 0.282 18.734 24.391 1 98.06 351 GLN A O 1
ATOM 2719 N N . PRO A 1 352 ? 0.125 20.375 25.953 1 97.81 352 PRO A N 1
ATOM 2720 C CA . PRO A 1 352 ? 1.551 20.703 25.844 1 97.81 352 PRO A CA 1
ATOM 2721 C C . PRO A 1 352 ? 2.445 19.469 26.031 1 97.81 352 PRO A C 1
ATOM 2723 O O . PRO A 1 352 ? 3.418 19.297 25.297 1 97.81 352 PRO A O 1
ATOM 2726 N N . LYS A 1 353 ? 2.105 18.594 26.938 1 96.81 353 LYS A N 1
ATOM 2727 C CA . LYS A 1 353 ? 2.92 17.422 27.219 1 96.81 353 LYS A CA 1
ATOM 2728 C C . LYS A 1 353 ? 2.92 16.453 26.031 1 96.81 353 LYS A C 1
ATOM 2730 O O . LYS A 1 353 ? 3.918 15.781 25.781 1 96.81 353 LYS A O 1
ATOM 2735 N N . GLU A 1 354 ? 1.785 16.375 25.359 1 96.38 354 GLU A N 1
ATOM 2736 C CA . GLU A 1 354 ? 1.693 15.539 24.172 1 96.38 354 GLU A CA 1
ATOM 2737 C C . GLU A 1 354 ? 2.604 16.062 23.062 1 96.38 354 GLU A C 1
ATOM 2739 O O . GLU A 1 354 ? 3.273 15.273 22.391 1 96.38 354 GLU A O 1
ATOM 2744 N N . ILE A 1 355 ? 2.627 17.344 22.891 1 97.25 355 ILE A N 1
ATOM 2745 C CA . ILE A 1 355 ? 3.469 17.969 21.891 1 97.25 355 ILE A CA 1
ATOM 2746 C C . ILE A 1 355 ? 4.941 17.75 22.234 1 97.25 355 ILE A C 1
ATOM 2748 O O . ILE A 1 355 ? 5.742 17.406 21.359 1 97.25 355 ILE A O 1
ATOM 2752 N N . GLU A 1 356 ? 5.242 17.984 23.453 1 96.62 356 GLU A N 1
ATOM 2753 C CA . GLU A 1 356 ? 6.621 17.812 23.906 1 96.62 356 GLU A CA 1
ATOM 2754 C C . GLU A 1 356 ? 7.145 16.422 23.594 1 96.62 356 GLU A C 1
ATOM 2756 O O . GLU A 1 356 ? 8.289 16.266 23.172 1 96.62 356 GLU A O 1
ATOM 2761 N N . ARG A 1 357 ? 6.336 15.461 23.719 1 95.69 357 ARG A N 1
ATOM 2762 C CA . ARG A 1 357 ? 6.715 14.062 23.516 1 95.69 357 ARG A CA 1
ATOM 2763 C C . ARG A 1 357 ? 7.086 13.789 22.062 1 95.69 357 ARG A C 1
ATOM 2765 O O . ARG A 1 357 ? 7.922 12.93 21.797 1 95.69 357 ARG A O 1
ATOM 2772 N N . ILE A 1 358 ? 6.516 14.508 21.156 1 96.62 358 ILE A N 1
ATOM 2773 C CA . ILE A 1 358 ? 6.723 14.203 19.734 1 96.62 358 ILE A CA 1
ATOM 2774 C C . ILE A 1 358 ? 7.582 15.297 19.109 1 96.62 358 ILE A C 1
ATOM 2776 O O . ILE A 1 358 ? 7.461 15.57 17.906 1 96.62 358 ILE A O 1
ATOM 2780 N N . ARG A 1 359 ? 8.375 16.031 19.906 1 97.69 359 ARG A N 1
ATOM 2781 C CA . ARG A 1 359 ? 9.266 17.078 19.406 1 97.69 359 ARG A CA 1
ATOM 2782 C C . ARG A 1 359 ? 10.703 16.812 19.844 1 97.69 359 ARG A C 1
ATOM 2784 O O . ARG A 1 359 ? 11.328 17.672 20.484 1 97.69 359 ARG A O 1
ATOM 2791 N N . PRO A 1 360 ? 11.227 15.68 19.391 1 97.12 360 PRO A N 1
ATOM 2792 C CA . PRO A 1 360 ? 12.633 15.43 19.734 1 97.12 360 PRO A CA 1
ATOM 2793 C C . PRO A 1 360 ? 13.57 16.5 19.172 1 97.12 360 PRO A C 1
ATOM 2795 O O . PRO A 1 360 ? 13.367 16.984 18.062 1 97.12 360 PRO A O 1
ATOM 2798 N N . ALA A 1 361 ? 14.594 16.938 19.984 1 97.38 361 ALA A N 1
ATOM 2799 C CA . ALA A 1 361 ? 15.68 17.844 19.625 1 97.38 361 ALA A CA 1
ATOM 2800 C C . ALA A 1 361 ? 15.172 19.266 19.484 1 97.38 361 ALA A C 1
ATOM 2802 O O . ALA A 1 361 ? 15.859 20.125 18.938 1 97.38 361 ALA A O 1
ATOM 2803 N N . ILE A 1 362 ? 13.93 19.531 19.906 1 97.5 362 ILE A N 1
ATOM 2804 C CA . ILE A 1 362 ? 13.367 20.875 19.906 1 97.5 362 ILE A CA 1
ATOM 2805 C C . ILE A 1 362 ? 13.164 21.359 21.344 1 97.5 362 ILE A C 1
ATOM 2807 O O . ILE A 1 362 ? 12.477 20.703 22.141 1 97.5 362 ILE A O 1
ATOM 2811 N N . GLU A 1 363 ? 13.695 22.516 21.703 1 95.69 363 GLU A N 1
ATOM 2812 C CA . GLU A 1 363 ? 13.711 22.984 23.094 1 95.69 363 GLU A CA 1
ATOM 2813 C C . GLU A 1 363 ? 12.516 23.875 23.375 1 95.69 363 GLU A C 1
ATOM 2815 O O . GLU A 1 363 ? 12.172 24.109 24.547 1 95.69 363 GLU A O 1
ATOM 2820 N N . ARG A 1 364 ? 11.969 24.453 22.328 1 93.56 364 ARG A N 1
ATOM 2821 C CA . ARG A 1 364 ? 10.797 25.297 22.531 1 93.56 364 ARG A CA 1
ATOM 2822 C C . ARG A 1 364 ? 9.594 24.469 22.969 1 93.56 364 ARG A C 1
ATOM 2824 O O . ARG A 1 364 ? 9.25 23.469 22.344 1 93.56 364 ARG A O 1
ATOM 2831 N N . LYS A 1 365 ? 8.992 24.875 24.094 1 94.62 365 LYS A N 1
ATOM 2832 C CA . LYS A 1 365 ? 7.863 24.141 24.625 1 94.62 365 LYS A CA 1
ATOM 2833 C C . LYS A 1 365 ? 6.605 25 24.672 1 94.62 365 LYS A C 1
ATOM 2835 O O . LYS A 1 365 ? 6.691 26.219 24.828 1 94.62 365 LYS A O 1
ATOM 2840 N N . LEU A 1 366 ? 5.516 24.359 24.531 1 96.94 366 LEU A N 1
ATOM 2841 C CA . LEU A 1 366 ? 4.23 25.031 24.703 1 96.94 366 LEU A CA 1
ATOM 2842 C C . LEU A 1 366 ? 3.811 25.016 26.172 1 96.94 366 LEU A C 1
ATOM 2844 O O . LEU A 1 366 ? 4.184 24.125 26.922 1 96.94 366 LEU A O 1
ATOM 2848 N N . THR A 1 367 ? 3.113 26.031 26.578 1 97.44 367 THR A N 1
ATOM 2849 C CA . THR A 1 367 ? 2.619 26.094 27.953 1 97.44 367 THR A CA 1
ATOM 2850 C C . THR A 1 367 ? 1.096 26.031 27.984 1 97.44 367 THR A C 1
ATOM 2852 O O . THR A 1 367 ? 0.5 25.781 29.031 1 97.44 367 THR A O 1
ATOM 2855 N N . GLY A 1 368 ? 0.422 26.328 26.906 1 98.44 368 GLY A N 1
ATOM 2856 C CA . GLY A 1 368 ? -1.024 26.234 26.781 1 98.44 368 GLY A CA 1
ATOM 2857 C C . GLY A 1 368 ? -1.477 25.141 25.844 1 98.44 368 GLY A C 1
ATOM 2858 O O . GLY A 1 368 ? -0.671 24.594 25.078 1 98.44 368 GLY A O 1
ATOM 2859 N N . THR A 1 369 ? -2.793 24.734 25.891 1 98.62 369 THR A N 1
ATOM 2860 C CA . THR A 1 369 ? -3.369 23.75 24.984 1 98.62 369 THR A CA 1
ATOM 2861 C C . THR A 1 369 ? -3.291 24.25 23.547 1 98.62 369 THR A C 1
ATOM 2863 O O . THR A 1 369 ? -3.623 25.391 23.25 1 98.62 369 THR A O 1
ATOM 2866 N N . LEU A 1 370 ? -2.752 23.391 22.688 1 98.75 370 LEU A N 1
ATOM 2867 C CA . LEU A 1 370 ? -2.674 23.688 21.25 1 98.75 370 LEU A CA 1
ATOM 2868 C C . LEU A 1 370 ? -3.945 23.25 20.531 1 98.75 370 LEU A C 1
ATOM 2870 O O . LEU A 1 370 ? -4.34 22.094 20.625 1 98.75 370 LEU A O 1
ATOM 2874 N N . ILE A 1 371 ? -4.602 24.172 19.875 1 98.81 371 ILE A N 1
ATOM 2875 C CA . ILE A 1 371 ? -5.77 23.875 19.062 1 98.81 371 ILE A CA 1
ATOM 2876 C C . ILE A 1 371 ? -5.387 23.922 17.578 1 98.81 371 ILE A C 1
ATOM 2878 O O . ILE A 1 371 ? -4.852 24.922 17.094 1 98.81 371 ILE A O 1
ATOM 2882 N N . ARG A 1 372 ? -5.535 22.844 16.891 1 98.69 372 ARG A N 1
ATOM 2883 C CA . ARG A 1 372 ? -5.316 22.781 15.453 1 98.69 372 ARG A CA 1
ATOM 2884 C C . ARG A 1 372 ? -6.633 22.891 14.695 1 98.69 372 ARG A C 1
ATOM 2886 O O . ARG A 1 372 ? -7.578 22.156 14.977 1 98.69 372 ARG A O 1
ATOM 2893 N N . VAL A 1 373 ? -6.68 23.766 13.742 1 98.75 373 VAL A N 1
ATOM 2894 C CA . VAL A 1 373 ? -7.891 23.922 12.945 1 98.75 373 VAL A CA 1
ATOM 2895 C C . VAL A 1 373 ? -7.551 23.797 11.461 1 98.75 373 VAL A C 1
ATOM 2897 O O . VAL A 1 373 ? -6.488 24.234 11.023 1 98.75 373 VAL A O 1
ATOM 2900 N N . HIS A 1 374 ? -8.336 23.125 10.727 1 98.75 374 HIS A N 1
ATOM 2901 C CA . HIS A 1 374 ? -8.414 23.234 9.273 1 98.75 374 HIS A CA 1
ATOM 2902 C C . HIS A 1 374 ? -9.633 24.047 8.844 1 98.75 374 HIS A C 1
ATOM 2904 O O . HIS A 1 374 ? -10.766 23.703 9.195 1 98.75 374 HIS A O 1
ATOM 2910 N N . ILE A 1 375 ? -9.375 25.094 8.148 1 98.81 375 ILE A N 1
ATOM 2911 C CA . ILE A 1 375 ? -10.445 25.969 7.688 1 98.81 375 ILE A CA 1
ATOM 2912 C C . ILE A 1 375 ? -10.938 25.516 6.32 1 98.81 375 ILE A C 1
ATOM 2914 O O . ILE A 1 375 ? -10.188 25.547 5.34 1 98.81 375 ILE A O 1
ATOM 2918 N N . GLY A 1 376 ? -12.172 25.094 6.281 1 97.75 376 GLY A N 1
ATOM 2919 C CA . GLY A 1 376 ? -12.773 24.609 5.051 1 97.75 376 GLY A CA 1
ATOM 2920 C C . GLY A 1 376 ? -13.328 25.719 4.18 1 97.75 376 GLY A C 1
ATOM 2921 O O . GLY A 1 376 ? -12.758 26.797 4.102 1 97.75 376 GLY A O 1
ATOM 2922 N N . LEU A 1 377 ? -14.391 25.344 3.426 1 97.81 377 LEU A N 1
ATOM 2923 C CA . LEU A 1 377 ? -14.898 26.266 2.406 1 97.81 377 LEU A CA 1
ATOM 2924 C C . LEU A 1 377 ? -16.188 26.938 2.877 1 97.81 377 LEU A C 1
ATOM 2926 O O . LEU A 1 377 ? -16.875 27.594 2.088 1 97.81 377 LEU A O 1
ATOM 2930 N N . GLU A 1 378 ? -16.531 26.766 4.176 1 97.5 378 GLU A N 1
ATOM 2931 C CA . GLU A 1 378 ? -17.719 27.422 4.727 1 97.5 378 GLU A CA 1
ATOM 2932 C C . GLU A 1 378 ? -17.547 28.938 4.766 1 97.5 378 GLU A C 1
ATOM 2934 O O . GLU A 1 378 ? -16.438 29.453 4.59 1 97.5 378 GLU A O 1
ATOM 2939 N N . ASP A 1 379 ? -18.688 29.594 5.008 1 97.56 379 ASP A N 1
ATOM 2940 C CA . ASP A 1 379 ? -18.641 31.047 5.207 1 97.56 379 ASP A CA 1
ATOM 2941 C C . ASP A 1 379 ? -17.797 31.406 6.418 1 97.56 379 ASP A C 1
ATOM 2943 O O . ASP A 1 379 ? -17.984 30.859 7.504 1 97.56 379 ASP A O 1
ATOM 2947 N N . VAL A 1 380 ? -16.922 32.344 6.238 1 98.19 380 VAL A N 1
ATOM 2948 C CA . VAL A 1 380 ? -15.891 32.625 7.238 1 98.19 380 VAL A CA 1
ATOM 2949 C C . VAL A 1 380 ? -16.547 33.219 8.484 1 98.19 380 VAL A C 1
ATOM 2951 O O . VAL A 1 380 ? -16.094 33 9.602 1 98.19 380 VAL A O 1
ATOM 2954 N N . GLU A 1 381 ? -17.594 34.031 8.344 1 98.19 381 GLU A N 1
ATOM 2955 C CA . GLU A 1 381 ? -18.281 34.625 9.492 1 98.19 381 GLU A CA 1
ATOM 2956 C C . GLU A 1 381 ? -18.922 33.531 10.359 1 98.19 381 GLU A C 1
ATOM 2958 O O . GLU A 1 381 ? -18.938 33.656 11.586 1 98.19 381 GLU A O 1
ATOM 2963 N N . ASP A 1 382 ? -19.469 32.531 9.672 1 98.31 382 ASP A N 1
ATOM 2964 C CA . ASP A 1 382 ? -20.047 31.406 10.406 1 98.31 382 ASP A CA 1
ATOM 2965 C C . ASP A 1 382 ? -18.969 30.672 11.195 1 98.31 382 ASP A C 1
ATOM 2967 O O . ASP A 1 382 ? -19.219 30.25 12.328 1 98.31 382 ASP A O 1
ATOM 2971 N N . LEU A 1 383 ? -17.812 30.5 10.633 1 98.5 383 LEU A N 1
ATOM 2972 C CA . LEU A 1 383 ? -16.703 29.828 11.305 1 98.5 383 LEU A CA 1
ATOM 2973 C C . LEU A 1 383 ? -16.25 30.609 12.523 1 98.5 383 LEU A C 1
ATOM 2975 O O . LEU A 1 383 ? -16 30.047 13.594 1 98.5 383 LEU A O 1
ATOM 2979 N N . ILE A 1 384 ? -16.125 31.906 12.391 1 98.56 384 ILE A N 1
ATOM 2980 C CA . ILE A 1 384 ? -15.695 32.781 13.484 1 98.56 384 ILE A CA 1
ATOM 2981 C C . ILE A 1 384 ? -16.719 32.719 14.617 1 98.56 384 ILE A C 1
ATOM 2983 O O . ILE A 1 384 ? -16.344 32.625 15.789 1 98.56 384 ILE A O 1
ATOM 2987 N N . THR A 1 385 ? -18.016 32.75 14.242 1 98.38 385 THR A N 1
ATOM 2988 C CA . THR A 1 385 ? -19.078 32.688 15.242 1 98.38 385 THR A CA 1
ATOM 2989 C C . THR A 1 385 ? -18.984 31.375 16.016 1 98.38 385 THR A C 1
ATOM 2991 O O . THR A 1 385 ? -19.156 31.359 17.25 1 98.38 385 THR A O 1
ATOM 2994 N N . ASP A 1 386 ? -18.781 30.344 15.328 1 98.31 386 ASP A N 1
ATOM 2995 C CA . ASP A 1 386 ? -18.641 29.031 15.953 1 98.31 386 ASP A CA 1
ATOM 2996 C C . ASP A 1 386 ? -17.438 28.984 16.875 1 98.31 386 ASP A C 1
ATOM 2998 O O . ASP A 1 386 ? -17.531 28.484 18 1 98.31 386 ASP A O 1
ATOM 3002 N N . LEU A 1 387 ? -16.297 29.531 16.516 1 98.5 387 LEU A N 1
ATOM 3003 C CA . LEU A 1 387 ? -15.078 29.594 17.328 1 98.5 387 LEU A CA 1
ATOM 3004 C C . LEU A 1 387 ? -15.273 30.5 18.547 1 98.5 387 LEU A C 1
ATOM 3006 O O . LEU A 1 387 ? -14.781 30.188 19.625 1 98.5 387 LEU A O 1
ATOM 3010 N N . GLU A 1 388 ? -15.922 31.609 18.266 1 97.94 388 GLU A N 1
ATOM 3011 C CA . GLU A 1 388 ? -16.203 32.531 19.359 1 97.94 388 GLU A CA 1
ATOM 3012 C C . GLU A 1 388 ? -16.984 31.828 20.469 1 97.94 388 GLU A C 1
ATOM 3014 O O . GLU A 1 388 ? -16.656 31.953 21.656 1 97.94 388 GLU A O 1
ATOM 3019 N N . ALA A 1 389 ? -18 31.156 20.078 1 97.62 389 ALA A N 1
ATOM 3020 C CA . ALA A 1 389 ? -18.781 30.391 21.047 1 97.62 389 ALA A CA 1
ATOM 3021 C C . ALA A 1 389 ? -17.922 29.375 21.781 1 97.62 389 ALA A C 1
ATOM 3023 O O . ALA A 1 389 ? -18.094 29.141 22.984 1 97.62 389 ALA A O 1
ATOM 3024 N N . GLY A 1 390 ? -17.047 28.703 21.094 1 97.31 390 GLY A N 1
ATOM 3025 C CA . GLY A 1 390 ? -16.125 27.766 21.719 1 97.31 390 GLY A CA 1
ATOM 3026 C C . GLY A 1 390 ? -15.211 28.406 22.75 1 97.31 390 GLY A C 1
ATOM 3027 O O . GLY A 1 390 ? -15.031 27.875 23.844 1 97.31 390 GLY A O 1
ATOM 3028 N N . LEU A 1 391 ? -14.633 29.547 22.406 1 97.5 391 LEU A N 1
ATOM 3029 C CA . LEU A 1 391 ? -13.719 30.234 23.312 1 97.5 391 LEU A CA 1
ATOM 3030 C C . LEU A 1 391 ? -14.453 30.734 24.562 1 97.5 391 LEU A C 1
ATOM 3032 O O . LEU A 1 391 ? -13.883 30.75 25.656 1 97.5 391 LEU A O 1
ATOM 3036 N N . GLU A 1 392 ? -15.68 31.094 24.391 1 96.12 392 GLU A N 1
ATOM 3037 C CA . GLU A 1 392 ? -16.484 31.531 25.516 1 96.12 392 GLU A CA 1
ATOM 3038 C C . GLU A 1 392 ? -16.688 30.391 26.531 1 96.12 392 GLU A C 1
ATOM 3040 O O . GLU A 1 392 ? -16.812 30.641 27.734 1 96.12 392 GLU A O 1
ATOM 3045 N N . ARG A 1 393 ? -16.672 29.188 26.047 1 95.5 393 ARG A N 1
ATOM 3046 C CA . ARG A 1 393 ? -16.906 28.031 26.891 1 95.5 393 ARG A CA 1
ATOM 3047 C C . ARG A 1 393 ? -15.719 27.766 27.797 1 95.5 393 ARG A C 1
ATOM 3049 O O . ARG A 1 393 ? -15.828 27.016 28.781 1 95.5 393 ARG A O 1
ATOM 3056 N N . ILE A 1 394 ? -14.625 28.266 27.562 1 92.25 394 ILE A N 1
ATOM 3057 C CA . ILE A 1 394 ? -13.461 27.969 28.391 1 92.25 394 ILE A CA 1
ATOM 3058 C C . ILE A 1 394 ? -13.031 29.219 29.156 1 92.25 394 ILE A C 1
ATOM 3060 O O . ILE A 1 394 ? -11.992 29.234 29.812 1 92.25 394 ILE A O 1
ATOM 3064 N N . THR A 1 395 ? -13.594 30.406 28.984 1 85.06 395 THR A N 1
ATOM 3065 C CA . THR A 1 395 ? -13.383 31.625 29.781 1 85.06 395 THR A CA 1
ATOM 3066 C C . THR A 1 395 ? -14.391 31.688 30.938 1 85.06 395 THR A C 1
ATOM 3068 O O . THR A 1 395 ? -14.117 32.312 31.969 1 85.06 395 THR A O 1
ATOM 3071 N N . SER A 1 396 ? -15.508 31.031 30.781 1 63.47 396 SER A N 1
ATOM 3072 C CA . SER A 1 396 ? -16.5 31.094 31.859 1 63.47 396 SER A CA 1
ATOM 3073 C C . SER A 1 396 ? -16.109 30.188 33.031 1 63.47 396 SER A C 1
ATOM 3075 O O . SER A 1 396 ? -15.492 29.141 32.812 1 63.47 396 SER A O 1
ATOM 3077 N N . MET B 1 1 ? -20.625 -22.547 18.328 1 39.66 1 MET B N 1
ATOM 3078 C CA . MET B 1 1 ? -21.547 -22.297 17.234 1 39.66 1 MET B CA 1
ATOM 3079 C C . MET B 1 1 ? -21.234 -23.188 16.047 1 39.66 1 MET B C 1
ATOM 3081 O O . MET B 1 1 ? -20.062 -23.438 15.734 1 39.66 1 MET B O 1
ATOM 3085 N N . THR B 1 2 ? -22.094 -24.078 15.664 1 46.69 2 THR B N 1
ATOM 3086 C CA . THR B 1 2 ? -21.922 -25.062 14.602 1 46.69 2 THR B CA 1
ATOM 3087 C C . THR B 1 2 ? -21.266 -24.438 13.383 1 46.69 2 THR B C 1
ATOM 3089 O O . THR B 1 2 ? -21.719 -23.406 12.875 1 46.69 2 THR B O 1
ATOM 3092 N N . LYS B 1 3 ? -20.047 -24.797 13.086 1 71.44 3 LYS B N 1
ATOM 3093 C CA . LYS B 1 3 ? -19.328 -24.328 11.906 1 71.44 3 LYS B CA 1
ATOM 3094 C C . LYS B 1 3 ? -20.031 -24.766 10.625 1 71.44 3 LYS B C 1
ATOM 3096 O O . LYS B 1 3 ? -20.172 -25.969 10.375 1 71.44 3 LYS B O 1
ATOM 3101 N N . HIS B 1 4 ? -20.609 -23.906 9.883 1 85.25 4 HIS B N 1
ATOM 3102 C CA . HIS B 1 4 ? -21.281 -24.156 8.617 1 85.25 4 HIS B CA 1
ATOM 3103 C C . HIS B 1 4 ? -20.312 -24.672 7.566 1 85.25 4 HIS B C 1
ATOM 3105 O O . HIS B 1 4 ? -19.094 -24.562 7.73 1 85.25 4 HIS B O 1
ATOM 3111 N N . ASN B 1 5 ? -20.969 -25.422 6.586 1 90.44 5 ASN B N 1
ATOM 3112 C CA . ASN B 1 5 ? -20.188 -25.828 5.43 1 90.44 5 ASN B CA 1
ATOM 3113 C C . ASN B 1 5 ? -19.625 -24.625 4.68 1 90.44 5 ASN B C 1
ATOM 3115 O O . ASN B 1 5 ? -20.172 -23.516 4.785 1 90.44 5 ASN B O 1
ATOM 3119 N N . LEU B 1 6 ? -18.625 -24.859 3.959 1 91.75 6 LEU B N 1
ATOM 3120 C CA . LEU B 1 6 ? -17.875 -23.797 3.295 1 91.75 6 LEU B CA 1
ATOM 3121 C C . LEU B 1 6 ? -18.781 -22.969 2.393 1 91.75 6 LEU B C 1
ATOM 3123 O O . LEU B 1 6 ? -18.703 -21.75 2.385 1 91.75 6 LEU B O 1
ATOM 3127 N N . ALA B 1 7 ? -19.625 -23.641 1.611 1 91.31 7 ALA B N 1
ATOM 3128 C CA . ALA B 1 7 ? -20.516 -22.938 0.696 1 91.31 7 ALA B CA 1
ATOM 3129 C C . ALA B 1 7 ? -21.391 -21.938 1.448 1 91.31 7 ALA B C 1
ATOM 3131 O O . ALA B 1 7 ? -21.641 -20.828 0.963 1 91.31 7 ALA B O 1
ATOM 3132 N N . THR B 1 8 ? -21.891 -22.359 2.598 1 93.44 8 THR B N 1
ATOM 3133 C CA . THR B 1 8 ? -22.719 -21.484 3.441 1 93.44 8 THR B CA 1
ATOM 3134 C C . THR B 1 8 ? -21.875 -20.344 4.02 1 93.44 8 THR B C 1
ATOM 3136 O O . THR B 1 8 ? -22.328 -19.203 4.055 1 93.44 8 THR B O 1
ATOM 3139 N N . GLN B 1 9 ? -20.641 -20.609 4.41 1 93.69 9 GLN B N 1
ATOM 3140 C CA . GLN B 1 9 ? -19.75 -19.594 4.957 1 93.69 9 GLN B CA 1
ATOM 3141 C C . GLN B 1 9 ? -19.453 -18.5 3.924 1 93.69 9 GLN B C 1
ATOM 3143 O O . GLN B 1 9 ? -19.453 -17.312 4.246 1 93.69 9 GLN B O 1
ATOM 3148 N N . LEU B 1 10 ? -19.188 -18.906 2.732 1 94.75 10 LEU B N 1
ATOM 3149 C CA . LEU B 1 10 ? -18.844 -17.984 1.662 1 94.75 10 LEU B CA 1
ATOM 3150 C C . LEU B 1 10 ? -19.984 -17 1.388 1 94.75 10 LEU B C 1
ATOM 3152 O O . LEU B 1 10 ? -19.75 -15.852 1.02 1 94.75 10 LEU B O 1
ATOM 3156 N N . VAL B 1 11 ? -21.234 -17.422 1.605 1 91.88 11 VAL B N 1
ATOM 3157 C CA . VAL B 1 11 ? -22.406 -16.578 1.353 1 91.88 11 VAL B CA 1
ATOM 3158 C C . VAL B 1 11 ? -22.609 -15.625 2.521 1 91.88 11 VAL B C 1
ATOM 3160 O O . VAL B 1 11 ? -23.016 -14.477 2.326 1 91.88 11 VAL B O 1
ATOM 3163 N N . HIS B 1 12 ? -22.188 -16.062 3.76 1 92.31 12 HIS B N 1
ATOM 3164 C CA . HIS B 1 12 ? -22.672 -15.32 4.926 1 92.31 12 HIS B CA 1
ATOM 3165 C C . HIS B 1 12 ? -21.531 -14.578 5.613 1 92.31 12 HIS B C 1
ATOM 3167 O O . HIS B 1 12 ? -21.766 -13.695 6.438 1 92.31 12 HIS B O 1
ATOM 3173 N N . ALA B 1 13 ? -20.312 -14.906 5.273 1 93.94 13 ALA B N 1
ATOM 3174 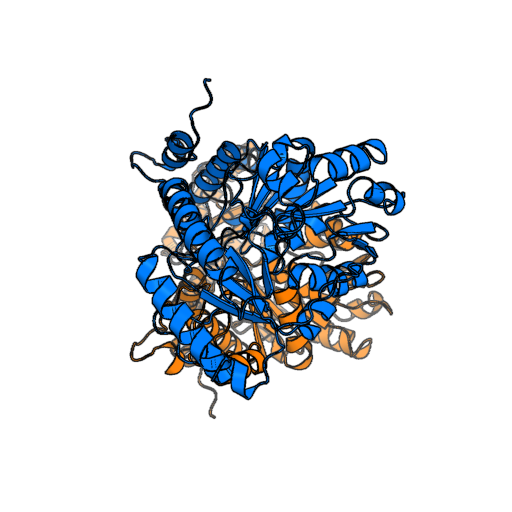C CA . ALA B 1 13 ? -19.156 -14.336 5.984 1 93.94 13 ALA B CA 1
ATOM 3175 C C . ALA B 1 13 ? -19.109 -12.82 5.812 1 93.94 13 ALA B C 1
ATOM 3177 O O . ALA B 1 13 ? -19.391 -12.297 4.73 1 93.94 13 ALA B O 1
ATOM 3178 N N . GLY B 1 14 ? -18.734 -12.148 6.914 1 94.31 14 GLY B N 1
ATOM 3179 C CA . GLY B 1 14 ? -18.484 -10.719 6.883 1 94.31 14 GLY B CA 1
ATOM 3180 C C . GLY B 1 14 ? -19.719 -9.883 6.641 1 94.31 14 GLY B C 1
ATOM 3181 O O . GLY B 1 14 ? -19.641 -8.773 6.113 1 94.31 14 GLY B O 1
ATOM 3182 N N . ARG B 1 15 ? -20.922 -10.328 6.957 1 92.19 15 ARG B N 1
ATOM 3183 C CA . ARG B 1 15 ? -22.156 -9.609 6.652 1 92.19 15 ARG B CA 1
ATOM 3184 C C . ARG B 1 15 ? -22.922 -9.289 7.93 1 92.19 15 ARG B C 1
ATOM 3186 O O . ARG B 1 15 ? -24.156 -9.328 7.938 1 92.19 15 ARG B O 1
ATOM 3193 N N . LYS B 1 16 ? -22.234 -9.039 8.984 1 94.69 16 LYS B N 1
ATOM 3194 C CA . LYS B 1 16 ? -22.875 -8.578 10.219 1 94.69 16 LYS B CA 1
ATOM 3195 C C . LYS B 1 16 ? -23.672 -7.297 9.984 1 94.69 16 LYS B C 1
ATOM 3197 O O . LYS B 1 16 ? -23.312 -6.484 9.125 1 94.69 16 LYS B O 1
ATOM 3202 N N . LYS B 1 17 ? -24.641 -7.121 10.805 1 94.5 17 LYS B N 1
ATOM 3203 C CA . LYS B 1 17 ? -25.516 -5.965 10.68 1 94.5 17 LYS B CA 1
ATOM 3204 C C . LYS B 1 17 ? -24.719 -4.66 10.734 1 94.5 17 LYS B C 1
ATOM 3206 O O . LYS B 1 17 ? -25.078 -3.686 10.07 1 94.5 17 LYS B O 1
ATOM 3211 N N . ARG B 1 18 ? -23.703 -4.621 11.5 1 95.38 18 ARG B N 1
ATOM 3212 C CA . ARG B 1 18 ? -22.859 -3.441 11.617 1 95.38 18 ARG B CA 1
ATOM 3213 C C . ARG B 1 18 ? -22.328 -3.012 10.258 1 95.38 18 ARG B C 1
ATOM 3215 O O . ARG B 1 18 ? -22.188 -1.815 9.984 1 95.38 18 ARG B O 1
ATOM 3222 N N . TYR B 1 19 ? -22.062 -4.008 9.383 1 96.31 19 TYR B N 1
ATOM 3223 C CA . TYR B 1 19 ? -21.438 -3.723 8.102 1 96.31 19 TYR B CA 1
ATOM 3224 C C . TYR B 1 19 ? -22.484 -3.469 7.023 1 96.31 19 TYR B C 1
ATOM 3226 O O . TYR B 1 19 ? -22.25 -2.693 6.094 1 96.31 19 TYR B O 1
ATOM 3234 N N . THR B 1 20 ? -23.672 -4.176 7.121 1 94.75 20 THR B N 1
ATOM 3235 C CA . THR B 1 20 ? -24.641 -4.152 6.027 1 94.75 20 THR B CA 1
ATOM 3236 C C . THR B 1 20 ? -25.609 -2.982 6.188 1 94.75 20 THR B C 1
ATOM 3238 O O . THR B 1 20 ? -26.141 -2.475 5.199 1 94.75 20 THR B O 1
ATOM 3241 N N . GLN B 1 21 ? -25.859 -2.623 7.445 1 94.88 21 GLN B N 1
ATOM 3242 C CA . GLN B 1 21 ? -26.75 -1.51 7.762 1 94.88 21 GLN B CA 1
ATOM 3243 C C . GLN B 1 21 ? -28.094 -1.668 7.062 1 94.88 21 GLN B C 1
ATOM 3245 O O . GLN B 1 21 ? -28.594 -0.726 6.445 1 94.88 21 GLN B O 1
ATOM 3250 N N . GLY B 1 22 ? -28.641 -2.949 6.977 1 92.19 22 GLY B N 1
ATOM 3251 C CA . GLY B 1 22 ? -29.969 -3.23 6.453 1 92.19 22 GLY B CA 1
ATOM 3252 C C . GLY B 1 22 ? -29.938 -3.734 5.023 1 92.19 22 GLY B C 1
ATOM 3253 O O . GLY B 1 22 ? -30.969 -4.18 4.504 1 92.19 22 GLY B O 1
ATOM 3254 N N . SER B 1 23 ? -28.812 -3.676 4.387 1 92.5 23 SER B N 1
ATOM 3255 C CA . SER B 1 23 ? -28.672 -4.199 3.031 1 92.5 23 SER B CA 1
ATOM 3256 C C . SER B 1 23 ? -28.109 -5.613 3.037 1 92.5 23 SER B C 1
ATOM 3258 O O . SER B 1 23 ? -27.609 -6.086 4.066 1 92.5 23 SER B O 1
ATOM 3260 N N . VAL B 1 24 ? -28.297 -6.297 1.961 1 91.75 24 VAL B N 1
ATOM 3261 C CA . VAL B 1 24 ? -27.734 -7.641 1.82 1 91.75 24 VAL B CA 1
ATOM 3262 C C . VAL B 1 24 ? -26.203 -7.574 1.871 1 91.75 24 VAL B C 1
ATOM 3264 O O . VAL B 1 24 ? -25.562 -8.422 2.488 1 91.75 24 VAL B O 1
ATOM 3267 N N . ASN B 1 25 ? -25.641 -6.594 1.179 1 94 25 ASN B N 1
ATOM 3268 C CA . ASN B 1 25 ? -24.188 -6.41 1.121 1 94 25 ASN B CA 1
ATOM 3269 C C . ASN B 1 25 ? -23.734 -5.293 2.053 1 94 25 ASN B C 1
ATOM 3271 O O . ASN B 1 25 ? -24.531 -4.449 2.463 1 94 25 ASN B O 1
ATOM 3275 N N . SER B 1 26 ? -22.422 -5.34 2.418 1 94.19 26 SER B N 1
ATOM 3276 C CA . SER B 1 26 ? -21.844 -4.285 3.246 1 94.19 26 SER B CA 1
ATOM 3277 C C . SER B 1 26 ? -21.906 -2.934 2.541 1 94.19 26 SER B C 1
ATOM 3279 O O . SER B 1 26 ? -21.938 -2.871 1.31 1 94.19 26 SER B O 1
ATOM 3281 N N . VAL B 1 27 ? -21.938 -1.864 3.271 1 95.31 27 VAL B N 1
ATOM 3282 C CA . VAL B 1 27 ? -21.891 -0.515 2.717 1 95.31 27 VAL B CA 1
ATOM 3283 C C . VAL B 1 27 ? -20.484 -0.227 2.186 1 95.31 27 VAL B C 1
ATOM 3285 O O . VAL B 1 27 ? -19.516 -0.868 2.598 1 95.31 27 VAL B O 1
ATOM 3288 N N . ILE B 1 28 ? -20.438 0.618 1.16 1 96.38 28 ILE B N 1
ATOM 3289 C CA . ILE B 1 28 ? -19.156 1.214 0.776 1 96.38 28 ILE B CA 1
ATOM 3290 C C . ILE B 1 28 ? -18.953 2.527 1.528 1 96.38 28 ILE B C 1
ATOM 3292 O O . ILE B 1 28 ? -19.594 3.533 1.22 1 96.38 28 ILE B O 1
ATOM 3296 N N . GLN B 1 29 ? -18.141 2.504 2.566 1 96.12 29 GLN B N 1
ATOM 3297 C CA . GLN B 1 29 ? -17.812 3.695 3.348 1 96.12 29 GLN B CA 1
ATOM 3298 C C . GLN B 1 29 ? -16.453 4.254 2.969 1 96.12 29 GLN B C 1
ATOM 3300 O O . GLN B 1 29 ? -15.43 3.82 3.504 1 96.12 29 GLN B O 1
ATOM 3305 N N . ARG B 1 30 ? -16.469 5.195 2.043 1 94.75 30 ARG B N 1
ATOM 3306 C CA . ARG B 1 30 ? -15.273 5.926 1.646 1 94.75 30 ARG B CA 1
ATOM 3307 C C . ARG B 1 30 ? -14.984 7.07 2.607 1 94.75 30 ARG B C 1
ATOM 3309 O O . ARG B 1 30 ? -15.797 7.992 2.746 1 94.75 30 ARG B O 1
ATOM 3316 N N . ALA B 1 31 ? -13.82 6.984 3.324 1 93.56 31 ALA B N 1
ATOM 3317 C CA . ALA B 1 31 ? -13.523 8.062 4.266 1 93.56 31 ALA B CA 1
ATOM 3318 C C . ALA B 1 31 ? 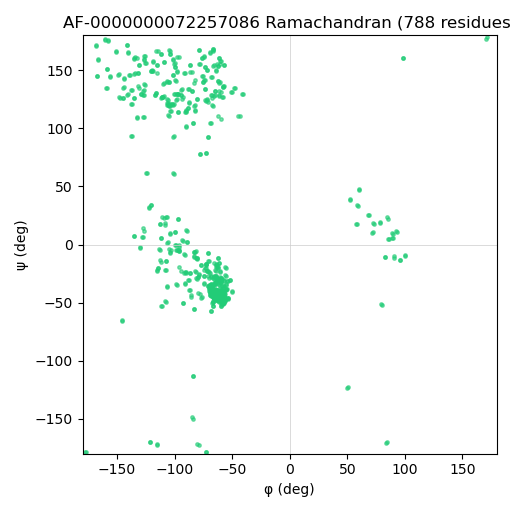-12.031 8.102 4.602 1 93.56 31 ALA B C 1
ATOM 3320 O O . ALA B 1 31 ? -11.406 7.051 4.773 1 93.56 31 ALA B O 1
ATOM 3321 N N . SER B 1 32 ? -11.492 9.258 4.582 1 92.62 32 SER B N 1
ATOM 3322 C CA . SER B 1 32 ? -10.227 9.477 5.273 1 92.62 32 SER B CA 1
ATOM 3323 C C . SER B 1 32 ? -10.453 9.969 6.699 1 92.62 32 SER B C 1
ATOM 3325 O O . SER B 1 32 ? -10.055 9.305 7.66 1 92.62 32 SER B O 1
ATOM 3327 N N . SER B 1 33 ? -11.289 11 6.82 1 92.06 33 SER B N 1
ATOM 3328 C CA . SER B 1 33 ? -11.641 11.555 8.125 1 92.06 33 SER B CA 1
ATOM 3329 C C . SER B 1 33 ? -12.961 10.992 8.633 1 92.06 33 SER B C 1
ATOM 3331 O O . SER B 1 33 ? -13.953 10.945 7.891 1 92.06 33 SER B O 1
ATOM 3333 N N . LEU B 1 34 ? -12.961 10.523 9.844 1 93.69 34 LEU B N 1
ATOM 3334 C CA . LEU B 1 34 ? -14.148 10.07 10.562 1 93.69 34 LEU B CA 1
ATOM 3335 C C . LEU B 1 34 ? -14.414 10.945 11.781 1 93.69 34 LEU B C 1
ATOM 3337 O O . LEU B 1 34 ? -13.508 11.188 12.578 1 93.69 34 LEU B O 1
ATOM 3341 N N . VAL B 1 35 ? -15.633 11.422 11.945 1 95.12 35 VAL B N 1
ATOM 3342 C CA . VAL B 1 35 ? -15.984 12.445 12.922 1 95.12 35 VAL B CA 1
ATOM 3343 C C . VAL B 1 35 ? -16.25 11.797 14.273 1 95.12 35 VAL B C 1
ATOM 3345 O O . VAL B 1 35 ? -16.906 10.75 14.352 1 95.12 35 VAL B O 1
ATOM 3348 N N . PHE B 1 36 ? -15.648 12.367 15.336 1 96.12 36 PHE B N 1
ATOM 3349 C CA . PHE B 1 36 ? -16 12.023 16.703 1 96.12 36 PHE B CA 1
ATOM 3350 C C . PHE B 1 36 ? -17.047 12.984 17.25 1 96.12 36 PHE B C 1
ATOM 3352 O O . PHE B 1 36 ? -16.875 14.203 17.188 1 96.12 36 PHE B O 1
ATOM 3359 N N . ASP B 1 37 ? -18.078 12.484 17.891 1 94.25 37 ASP B N 1
ATOM 3360 C CA . ASP B 1 37 ? -19.172 13.336 18.375 1 94.25 37 ASP B CA 1
ATOM 3361 C C . ASP B 1 37 ? -18.781 14.039 19.672 1 94.25 37 ASP B C 1
ATOM 3363 O O . ASP B 1 37 ? -19.344 15.078 20.016 1 94.25 37 ASP B O 1
ATOM 3367 N N . SER B 1 38 ? -17.844 13.406 20.391 1 96.25 38 SER B N 1
ATOM 3368 C CA . SER B 1 38 ? -17.375 13.977 21.641 1 96.25 38 SER B CA 1
ATOM 3369 C C . SER B 1 38 ? -15.93 13.562 21.922 1 96.25 38 SER B C 1
ATOM 3371 O O . SER B 1 38 ? -15.398 12.664 21.266 1 96.25 38 SER B O 1
ATOM 3373 N N . VAL B 1 39 ? -15.32 14.281 22.891 1 96.44 39 VAL B N 1
ATOM 3374 C CA . VAL B 1 39 ? -13.977 13.914 23.344 1 96.44 39 VAL B CA 1
ATOM 3375 C C . VAL B 1 39 ? -13.992 12.477 23.875 1 96.44 39 VAL B C 1
ATOM 3377 O O . VAL B 1 39 ? -13.039 11.719 23.641 1 96.44 39 VAL B O 1
ATOM 3380 N N . ALA B 1 40 ? -15.055 12.18 24.594 1 96.25 40 ALA B N 1
ATOM 3381 C CA . ALA B 1 40 ? -15.195 10.812 25.094 1 96.25 40 ALA B CA 1
ATOM 3382 C C . ALA B 1 40 ? -15.219 9.805 23.953 1 96.25 40 ALA B C 1
ATOM 3384 O O . ALA B 1 40 ? -14.586 8.75 24.031 1 96.25 40 ALA B O 1
ATOM 3385 N N . ASP B 1 41 ? -15.969 10.109 22.906 1 95.69 41 ASP B N 1
ATOM 3386 C CA . ASP B 1 41 ? -16.016 9.242 21.734 1 95.69 41 ASP B CA 1
ATOM 3387 C C . ASP B 1 41 ? -14.641 9.094 21.094 1 95.69 41 ASP B C 1
ATOM 3389 O O . ASP B 1 41 ? -14.266 8 20.672 1 95.69 41 ASP B O 1
ATOM 3393 N N . LYS B 1 42 ? -13.953 10.164 20.984 1 96 42 LYS B N 1
ATOM 3394 C CA . LYS B 1 42 ? -12.602 10.133 20.438 1 96 42 LYS B CA 1
ATOM 3395 C C . LYS B 1 42 ? -11.695 9.219 21.266 1 96 42 LYS B C 1
ATOM 3397 O O . LYS B 1 42 ? -10.922 8.43 20.703 1 96 42 LYS B O 1
ATOM 3402 N N . LYS B 1 43 ? -11.773 9.398 22.531 1 95.81 43 LYS B N 1
ATOM 3403 C CA . LYS B 1 43 ? -10.969 8.562 23.422 1 95.81 43 LYS B CA 1
ATOM 3404 C C . LYS B 1 43 ? -11.305 7.086 23.25 1 95.81 43 LYS B C 1
ATOM 3406 O O . LYS B 1 43 ? -10.414 6.238 23.219 1 95.81 43 LYS B O 1
ATOM 3411 N N . GLU B 1 44 ? -12.578 6.809 23.188 1 95.75 44 GLU B N 1
ATOM 3412 C CA . GLU B 1 44 ? -13.016 5.43 23 1 95.75 44 GLU B CA 1
ATOM 3413 C C . GLU B 1 44 ? -12.531 4.867 21.672 1 95.75 44 GLU B C 1
ATOM 3415 O O . GLU B 1 44 ? -12.062 3.725 21.609 1 95.75 44 GLU B O 1
ATOM 3420 N N . ALA B 1 45 ? -12.656 5.648 20.656 1 95.19 45 ALA B N 1
ATOM 3421 C CA . ALA B 1 45 ? -12.172 5.242 19.344 1 95.19 45 ALA B CA 1
ATOM 3422 C C . ALA B 1 45 ? -10.672 4.996 19.359 1 95.19 45 ALA B C 1
ATOM 3424 O O . ALA B 1 45 ? -10.18 4.055 18.734 1 95.19 45 ALA B O 1
ATOM 3425 N N . THR B 1 46 ? -9.969 5.824 20.016 1 94.94 46 THR B N 1
ATOM 3426 C CA . THR B 1 46 ? -8.516 5.691 20.125 1 94.94 46 THR B CA 1
ATOM 3427 C C . THR B 1 46 ? -8.141 4.391 20.828 1 94.94 46 THR B C 1
ATOM 3429 O O . THR B 1 46 ? -7.254 3.664 20.359 1 94.94 46 THR B O 1
ATOM 3432 N N . LYS B 1 47 ? -8.836 4.098 21.875 1 94.31 47 LYS B N 1
ATOM 3433 C CA . LYS B 1 47 ? -8.586 2.885 22.656 1 94.31 47 LYS B CA 1
ATOM 3434 C C . LYS B 1 47 ? -8.859 1.635 21.812 1 94.31 47 LYS B C 1
ATOM 3436 O O . LYS B 1 47 ? -8.18 0.616 21.984 1 94.31 47 LYS B O 1
ATOM 3441 N N . ASN B 1 48 ? -9.773 1.722 20.938 1 94.25 48 ASN B N 1
ATOM 3442 C CA . ASN B 1 48 ? -10.227 0.542 20.219 1 94.25 48 ASN B CA 1
ATOM 3443 C C . ASN B 1 48 ? -9.859 0.613 18.734 1 94.25 48 ASN B C 1
ATOM 3445 O O . ASN B 1 48 ? -10.406 -0.123 17.922 1 94.25 48 ASN B O 1
ATOM 3449 N N . ARG B 1 49 ? -8.922 1.494 18.453 1 89.88 49 ARG B N 1
ATOM 3450 C CA . ARG B 1 49 ? -8.57 1.755 17.062 1 89.88 49 ARG B CA 1
ATOM 3451 C C . ARG B 1 49 ? -8.023 0.501 16.391 1 89.88 49 ARG B C 1
ATOM 3453 O O . ARG B 1 49 ? -8.086 0.364 15.164 1 89.88 49 ARG B O 1
ATOM 3460 N N . TYR B 1 50 ? -7.574 -0.465 17.156 1 88.94 50 TYR B N 1
ATOM 3461 C CA . TYR B 1 50 ? -7 -1.7 16.625 1 88.94 50 TYR B CA 1
ATOM 3462 C C . TYR B 1 50 ? -8.023 -2.826 16.641 1 88.94 50 TYR B C 1
ATOM 3464 O O . TYR B 1 50 ? -7.711 -3.967 16.297 1 88.94 50 TYR B O 1
ATOM 3472 N N . LYS B 1 51 ? -9.266 -2.537 17.125 1 89.88 51 LYS B N 1
ATOM 3473 C CA . LYS B 1 51 ? -10.289 -3.564 17.266 1 89.88 51 LYS B CA 1
ATOM 3474 C C . LYS B 1 51 ? -11.547 -3.195 16.469 1 89.88 51 LYS B C 1
ATOM 3476 O O . LYS B 1 51 ? -12.664 -3.404 16.938 1 89.88 51 LYS B O 1
ATOM 3481 N N . GLY B 1 52 ? -11.281 -2.514 15.406 1 90.06 52 GLY B N 1
ATOM 3482 C CA . GLY B 1 52 ? -12.383 -2.303 14.477 1 90.06 52 GLY B CA 1
ATOM 3483 C C . GLY B 1 52 ? -13.188 -1.05 14.781 1 90.06 52 GLY B C 1
ATOM 3484 O O . GLY B 1 52 ? -14.289 -0.869 14.25 1 90.06 52 GLY B O 1
ATOM 3485 N N . ALA B 1 53 ? -12.742 -0.247 15.641 1 94 53 ALA B N 1
ATOM 3486 C CA . ALA B 1 53 ? -13.406 1.042 15.828 1 94 53 ALA B CA 1
ATOM 3487 C C . ALA B 1 53 ? -13.086 1.996 14.68 1 94 53 ALA B C 1
ATOM 3489 O O . ALA B 1 53 ? -11.953 2.031 14.188 1 94 53 ALA B O 1
ATOM 3490 N N . LEU B 1 54 ? -14.125 2.764 14.289 1 94.56 54 LEU B N 1
ATOM 3491 C CA . LEU B 1 54 ? -13.898 3.832 13.328 1 94.56 54 LEU B CA 1
ATOM 3492 C C . LEU B 1 54 ? -13.031 4.934 13.93 1 94.56 54 LEU B C 1
ATOM 3494 O O . LEU B 1 54 ? -13.312 5.418 15.023 1 94.56 54 LEU B O 1
ATOM 3498 N N . PHE B 1 55 ? -11.961 5.332 13.25 1 94.88 55 PHE B N 1
ATOM 3499 C CA . PHE B 1 55 ? -10.945 6.23 13.797 1 94.88 55 PHE B CA 1
ATOM 3500 C C . PHE B 1 55 ? -10.383 7.137 12.711 1 94.88 55 PHE B C 1
ATOM 3502 O O . PHE B 1 55 ? -10.672 8.328 12.68 1 94.88 55 PHE B O 1
ATOM 3509 N N . TYR B 1 56 ? -9.742 6.637 11.789 1 93.81 56 TYR B N 1
ATOM 3510 C CA . TYR B 1 56 ? -9.164 7.246 10.594 1 93.81 56 TYR B CA 1
ATOM 3511 C C . TYR B 1 56 ? -9.156 6.258 9.438 1 93.81 56 TYR B C 1
ATOM 3513 O O . TYR B 1 56 ? -9.008 5.051 9.641 1 93.81 56 TYR B O 1
ATOM 3521 N N . GLY B 1 57 ? -9.32 6.762 8.266 1 93.38 57 GLY B N 1
ATOM 3522 C CA . GLY B 1 57 ? -9.5 5.918 7.094 1 93.38 57 GLY B CA 1
ATOM 3523 C C . GLY B 1 57 ? -8.398 4.895 6.918 1 93.38 57 GLY B C 1
ATOM 3524 O O . GLY B 1 57 ? -8.633 3.803 6.395 1 93.38 57 GLY B O 1
ATOM 3525 N N . ARG B 1 58 ? -7.203 5.18 7.312 1 93.62 58 ARG B N 1
ATOM 3526 C CA . ARG B 1 58 ? -6.074 4.27 7.148 1 93.62 58 ARG B CA 1
ATOM 3527 C C . ARG B 1 58 ? -6.281 2.992 7.957 1 93.62 58 ARG B C 1
ATOM 3529 O O . ARG B 1 58 ? -5.727 1.943 7.621 1 93.62 58 ARG B O 1
ATOM 3536 N N . ARG B 1 59 ? -7.047 3.092 9.047 1 94.69 59 ARG B N 1
ATOM 3537 C CA . ARG B 1 59 ? -7.324 1.932 9.883 1 94.69 59 ARG B CA 1
ATOM 3538 C C . ARG B 1 59 ? -8.477 1.106 9.32 1 94.69 59 ARG B C 1
ATOM 3540 O O . ARG B 1 59 ? -8.75 0.005 9.797 1 94.69 59 ARG B O 1
ATOM 3547 N N . GLY B 1 60 ? -9.07 1.63 8.312 1 95.31 60 GLY B N 1
ATOM 3548 C CA . GLY B 1 60 ? -10.211 0.949 7.715 1 95.31 60 GLY B CA 1
ATOM 3549 C C . GLY B 1 60 ? -11.539 1.493 8.188 1 95.31 60 GLY B C 1
ATOM 3550 O O . GLY B 1 60 ? -11.602 2.221 9.18 1 95.31 60 GLY B O 1
ATOM 3551 N N . THR B 1 61 ? -12.547 1.237 7.461 1 97.38 61 THR B N 1
ATOM 3552 C CA . THR B 1 61 ? -13.945 1.551 7.758 1 97.38 61 THR B CA 1
ATOM 3553 C C . THR B 1 61 ? -14.789 0.281 7.785 1 97.38 61 THR B C 1
ATOM 3555 O O . THR B 1 61 ? -14.258 -0.828 7.723 1 97.38 61 THR B O 1
ATOM 3558 N N . LEU B 1 62 ? -16.078 0.482 7.844 1 97.31 62 LEU B N 1
ATOM 3559 C CA . LEU B 1 62 ? -17 -0.653 7.93 1 97.31 62 LEU B CA 1
ATOM 3560 C C . LEU B 1 62 ? -16.812 -1.583 6.734 1 97.31 62 LEU B C 1
ATOM 3562 O O . LEU B 1 62 ? -16.953 -2.801 6.863 1 97.31 62 LEU B O 1
ATOM 3566 N N . THR B 1 63 ? -16.547 -0.991 5.543 1 97.5 63 THR B N 1
ATOM 3567 C CA . THR B 1 63 ? -16.328 -1.766 4.324 1 97.5 63 THR B CA 1
ATOM 3568 C C . THR B 1 63 ? -15.133 -2.701 4.48 1 97.5 63 THR B C 1
ATOM 3570 O O . THR B 1 63 ? -15.211 -3.881 4.133 1 97.5 63 THR B O 1
ATOM 3573 N N . HIS B 1 64 ? -14.031 -2.178 5.035 1 98.31 64 HIS B N 1
ATOM 3574 C CA . HIS B 1 64 ? -12.812 -2.947 5.246 1 98.31 64 HIS B CA 1
ATOM 3575 C C . HIS B 1 64 ? -13.016 -4.027 6.305 1 98.31 64 HIS B C 1
ATOM 3577 O O . HIS B 1 64 ? -12.602 -5.172 6.117 1 98.31 64 HIS B O 1
ATOM 3583 N N . PHE B 1 65 ? -13.695 -3.617 7.414 1 98.25 65 PHE B N 1
ATOM 3584 C CA . PHE B 1 65 ? -13.906 -4.535 8.531 1 98.25 65 PHE B CA 1
ATOM 3585 C C . PHE B 1 65 ? -14.719 -5.746 8.086 1 98.25 65 PHE B C 1
ATOM 3587 O O . PHE B 1 65 ? -14.484 -6.859 8.555 1 98.25 65 PHE B O 1
ATOM 3594 N N . ALA B 1 66 ? -15.633 -5.492 7.172 1 98.12 66 ALA B N 1
ATOM 3595 C CA . ALA B 1 66 ? -16.453 -6.582 6.648 1 98.12 66 ALA B CA 1
ATOM 3596 C C . ALA B 1 66 ? -15.594 -7.633 5.957 1 98.12 66 ALA B C 1
ATOM 3598 O O . ALA B 1 66 ? -15.742 -8.836 6.211 1 98.12 66 ALA B O 1
ATOM 3599 N N . LEU B 1 67 ? -14.719 -7.195 5.078 1 98.56 67 LEU B N 1
ATOM 3600 C CA . LEU B 1 67 ? -13.844 -8.125 4.367 1 98.56 67 LEU B CA 1
ATOM 3601 C C . LEU B 1 67 ? -12.883 -8.812 5.332 1 98.56 67 LEU B C 1
ATOM 3603 O O . LEU B 1 67 ? -12.625 -10.016 5.215 1 98.56 67 LEU B O 1
ATOM 3607 N N . GLN B 1 68 ? -12.273 -8.062 6.262 1 98.62 68 GLN B N 1
ATOM 3608 C CA . GLN B 1 68 ? -11.359 -8.617 7.246 1 98.62 68 GLN B CA 1
ATOM 3609 C C . GLN B 1 68 ? -12.023 -9.727 8.055 1 98.62 68 GLN B C 1
ATOM 3611 O O . GLN B 1 68 ? -11.438 -10.789 8.258 1 98.62 68 GLN B O 1
ATOM 3616 N N . ASP B 1 69 ? -13.227 -9.422 8.484 1 98.12 69 ASP B N 1
ATOM 3617 C CA . ASP B 1 69 ? -13.992 -10.414 9.234 1 98.12 69 ASP B CA 1
ATOM 3618 C C . ASP B 1 69 ? -14.266 -11.656 8.391 1 98.12 69 ASP B C 1
ATOM 3620 O O . ASP B 1 69 ? -14.156 -12.781 8.875 1 98.12 69 ASP B O 1
ATOM 3624 N N . ALA B 1 70 ? -14.672 -11.461 7.191 1 98.12 70 ALA B N 1
ATOM 3625 C CA . ALA B 1 70 ? -14.961 -12.57 6.285 1 98.12 70 ALA B CA 1
ATOM 3626 C C . ALA B 1 70 ? -13.742 -13.469 6.117 1 98.12 70 ALA B C 1
ATOM 3628 O O . ALA B 1 70 ? -13.844 -14.695 6.191 1 98.12 70 ALA B O 1
ATOM 3629 N N . MET B 1 71 ? -12.594 -12.883 5.875 1 98.5 71 MET B N 1
ATOM 3630 C CA . MET B 1 71 ? -11.367 -13.648 5.664 1 98.5 71 MET B CA 1
ATOM 3631 C C . MET B 1 71 ? -10.992 -14.43 6.922 1 98.5 71 MET B C 1
ATOM 3633 O O . MET B 1 71 ? -10.539 -15.57 6.832 1 98.5 71 MET B O 1
ATOM 3637 N N . CYS B 1 72 ? -11.109 -13.781 8.086 1 98 72 CYS B N 1
ATOM 3638 C CA . CYS B 1 72 ? -10.836 -14.461 9.344 1 98 72 CYS B CA 1
ATOM 3639 C C . CYS B 1 72 ? -11.75 -15.664 9.523 1 98 72 CYS B C 1
ATOM 3641 O O . CYS B 1 72 ? -11.312 -16.734 9.961 1 98 72 CYS B O 1
ATOM 3643 N N . GLU B 1 73 ? -13.008 -15.477 9.219 1 96.69 73 GLU B N 1
ATOM 3644 C CA . GLU B 1 73 ? -13.961 -16.578 9.336 1 96.69 73 GLU B CA 1
ATOM 3645 C C . GLU B 1 73 ? -13.609 -17.719 8.398 1 96.69 73 GLU B C 1
ATOM 3647 O O . GLU B 1 73 ? -13.656 -18.891 8.781 1 96.69 73 GLU B O 1
ATOM 3652 N N . LEU B 1 74 ? -13.258 -17.406 7.234 1 97.19 74 LEU B N 1
ATOM 3653 C CA . LEU B 1 74 ? -13.016 -18.406 6.195 1 97.19 74 LEU B CA 1
ATOM 3654 C C . LEU B 1 74 ? -11.742 -19.203 6.484 1 97.19 74 LEU B C 1
ATOM 3656 O O . LEU B 1 74 ? -11.664 -20.391 6.191 1 97.19 74 LEU B O 1
ATOM 3660 N N . GLU B 1 75 ? -10.719 -18.547 7.059 1 97.75 75 GLU B N 1
ATOM 3661 C CA . GLU B 1 75 ? -9.43 -19.203 7.258 1 97.75 75 GLU B CA 1
ATOM 3662 C C . GLU B 1 75 ? -9.203 -19.547 8.727 1 97.75 75 GLU B C 1
ATOM 3664 O O . GLU B 1 75 ? -8.156 -20.078 9.094 1 97.75 75 GLU B O 1
ATOM 3669 N N . ASN B 1 76 ? -10.188 -19.234 9.547 1 96.75 76 ASN B N 1
ATOM 3670 C CA . ASN B 1 76 ? -10.109 -19.484 10.984 1 96.75 76 ASN B CA 1
ATOM 3671 C C . ASN B 1 76 ? -8.938 -18.75 11.617 1 96.75 76 ASN B C 1
ATOM 3673 O O . ASN B 1 76 ? -8.125 -19.359 12.32 1 96.75 76 ASN B O 1
ATOM 3677 N N . GLY B 1 77 ? -8.812 -17.469 11.297 1 98.12 77 GLY B N 1
ATOM 3678 C CA . GLY B 1 77 ? -7.723 -16.641 11.805 1 98.12 77 GLY B CA 1
ATOM 3679 C C . GLY B 1 77 ? -8.156 -15.695 12.906 1 98.12 77 GLY B C 1
ATOM 3680 O O . GLY B 1 77 ? -9.359 -15.492 13.117 1 98.12 77 GLY B O 1
ATOM 3681 N N . ALA B 1 78 ? -7.164 -15.109 13.617 1 98.56 78 ALA B N 1
ATOM 3682 C CA . ALA B 1 78 ? -7.387 -14.156 14.703 1 98.56 78 ALA B CA 1
ATOM 3683 C C . ALA B 1 78 ? -7.523 -12.734 14.172 1 98.56 78 ALA B C 1
ATOM 3685 O O . ALA B 1 78 ? -8.141 -11.883 14.812 1 98.56 78 ALA B O 1
ATOM 3686 N N . GLY B 1 79 ? -6.969 -12.477 13.047 1 98.56 79 GLY B N 1
ATOM 3687 C CA . GLY B 1 79 ? -7.02 -11.18 12.391 1 98.56 79 GLY B CA 1
ATOM 3688 C C . GLY B 1 79 ? -6.574 -11.227 10.945 1 98.56 79 GLY B C 1
ATOM 3689 O O . GLY B 1 79 ? -5.879 -12.156 10.531 1 98.56 79 GLY B O 1
ATOM 3690 N N . CYS B 1 80 ? -6.992 -10.227 10.188 1 98.75 80 CYS B N 1
ATOM 3691 C CA . CYS B 1 80 ? -6.652 -10.102 8.773 1 98.75 80 CYS B CA 1
ATOM 3692 C C . CYS B 1 80 ? -6.234 -8.672 8.438 1 98.75 80 CYS B C 1
ATOM 3694 O O . CYS B 1 80 ? -6.945 -7.723 8.758 1 98.75 80 CYS B O 1
ATOM 3696 N N . TYR B 1 81 ? -5.121 -8.484 7.867 1 98.81 81 TYR B N 1
ATOM 3697 C CA . TYR B 1 81 ? -4.719 -7.18 7.359 1 98.81 81 TYR B CA 1
ATOM 3698 C C . TYR B 1 81 ? -4.914 -7.098 5.852 1 98.81 81 TYR B C 1
ATOM 3700 O O . TYR B 1 81 ? -4.824 -8.109 5.152 1 98.81 81 TYR B O 1
ATOM 3708 N N . LEU B 1 82 ? -5.262 -5.93 5.344 1 98.81 82 LEU B N 1
ATOM 3709 C CA . LEU B 1 82 ? -5.473 -5.703 3.918 1 98.81 82 LEU B CA 1
ATOM 3710 C C . LEU B 1 82 ? -4.363 -4.828 3.34 1 98.81 82 LEU B C 1
ATOM 3712 O O . LEU B 1 82 ? -3.924 -3.871 3.98 1 98.81 82 LEU B O 1
ATOM 3716 N N . TYR B 1 83 ? -3.895 -5.184 2.152 1 98.75 83 TYR B N 1
ATOM 3717 C CA . TYR B 1 83 ? -2.795 -4.531 1.45 1 98.75 83 TYR B CA 1
ATOM 3718 C C . TYR B 1 83 ? -3.215 -4.117 0.045 1 98.75 83 TYR B C 1
ATOM 3720 O O . TYR B 1 83 ? -4.172 -4.664 -0.51 1 98.75 83 TYR B O 1
ATOM 3728 N N . PRO B 1 84 ? -2.463 -3.197 -0.613 1 98.06 84 PRO B N 1
ATOM 3729 C CA . PRO B 1 84 ? -2.816 -2.773 -1.97 1 98.06 84 PRO B CA 1
ATOM 3730 C C . PRO B 1 84 ? -2.693 -3.902 -2.99 1 98.06 84 PRO B C 1
ATOM 3732 O O . PRO B 1 84 ? -3.344 -3.865 -4.039 1 98.06 84 PRO B O 1
ATOM 3735 N N . CYS B 1 85 ? -1.839 -4.852 -2.723 1 98.44 85 CYS B N 1
ATOM 3736 C CA . CYS B 1 85 ? -1.707 -6.02 -3.582 1 98.44 85 CYS B CA 1
ATOM 3737 C C . CYS B 1 85 ? -1.032 -7.168 -2.842 1 98.44 85 CYS B C 1
ATOM 3739 O O . CYS B 1 85 ? -0.612 -7.012 -1.695 1 98.44 85 CYS B O 1
ATOM 3741 N N . GLY B 1 86 ? -0.943 -8.289 -3.537 1 98.38 86 GLY B N 1
ATOM 3742 C CA . GLY B 1 86 ? -0.329 -9.461 -2.936 1 98.38 86 GLY B CA 1
ATOM 3743 C C . GLY B 1 86 ? 1.15 -9.281 -2.654 1 98.38 86 GLY B C 1
ATOM 3744 O O . GLY B 1 86 ? 1.654 -9.75 -1.63 1 98.38 86 GLY B O 1
ATOM 3745 N N . ALA B 1 87 ? 1.897 -8.633 -3.543 1 98.31 87 ALA B N 1
ATOM 3746 C CA . ALA B 1 87 ? 3.324 -8.391 -3.346 1 98.31 87 ALA B CA 1
ATOM 3747 C C . ALA B 1 87 ? 3.572 -7.555 -2.096 1 98.31 87 ALA B C 1
ATOM 3749 O O . ALA B 1 87 ? 4.52 -7.805 -1.351 1 98.31 87 ALA B O 1
ATOM 3750 N N . ALA B 1 88 ? 2.703 -6.574 -1.9 1 98.75 88 ALA B N 1
ATOM 3751 C CA . ALA B 1 88 ? 2.799 -5.77 -0.686 1 98.75 88 ALA B CA 1
ATOM 3752 C C . ALA B 1 88 ? 2.533 -6.613 0.556 1 98.75 88 ALA B C 1
ATOM 3754 O O . ALA B 1 88 ? 3.186 -6.438 1.587 1 98.75 88 ALA B O 1
ATOM 3755 N N . ALA B 1 89 ? 1.55 -7.492 0.49 1 98.88 89 ALA B N 1
ATOM 3756 C CA . ALA B 1 89 ? 1.228 -8.359 1.619 1 98.88 89 ALA B CA 1
ATOM 3757 C C . ALA B 1 89 ? 2.422 -9.227 2 1 98.88 89 ALA B C 1
ATOM 3759 O O . ALA B 1 89 ? 2.77 -9.336 3.18 1 98.88 89 ALA B O 1
ATOM 3760 N N . VAL B 1 90 ? 3.104 -9.812 1.021 1 98.81 90 VAL B N 1
ATOM 3761 C CA . VAL B 1 90 ? 4.234 -10.703 1.267 1 98.81 90 VAL B CA 1
ATOM 3762 C C . VAL B 1 90 ? 5.391 -9.906 1.869 1 98.81 90 VAL B C 1
ATOM 3764 O O . VAL B 1 90 ? 5.898 -10.25 2.939 1 98.81 90 VAL B O 1
ATOM 3767 N N . SER B 1 91 ? 5.793 -8.812 1.215 1 98.62 91 SER B N 1
ATOM 3768 C CA . SER B 1 91 ? 6.969 -8.055 1.63 1 98.62 91 SER B CA 1
ATOM 3769 C C . SER B 1 91 ? 6.785 -7.465 3.025 1 98.62 91 SER B C 1
ATOM 3771 O O . SER B 1 91 ? 7.664 -7.594 3.881 1 98.62 91 SER B O 1
ATOM 3773 N N . ASN B 1 92 ? 5.594 -6.91 3.25 1 98.69 92 ASN B N 1
ATOM 3774 C CA . ASN B 1 92 ? 5.395 -6.227 4.523 1 98.69 92 ASN B CA 1
ATOM 3775 C C . ASN B 1 92 ? 5.113 -7.215 5.652 1 98.69 92 ASN B C 1
ATOM 3777 O O . ASN B 1 92 ? 5.445 -6.953 6.809 1 98.69 92 ASN B O 1
ATOM 3781 N N . ALA B 1 93 ? 4.523 -8.391 5.332 1 98.81 93 ALA B N 1
ATOM 3782 C CA . ALA B 1 93 ? 4.402 -9.422 6.359 1 98.81 93 ALA B CA 1
ATOM 3783 C C . ALA B 1 93 ? 5.773 -9.891 6.832 1 98.81 93 ALA B C 1
ATOM 3785 O O . ALA B 1 93 ? 6.02 -10 8.039 1 98.81 93 ALA B O 1
ATOM 3786 N N . ILE B 1 94 ? 6.68 -10.148 5.918 1 98.88 94 ILE B N 1
ATOM 3787 C CA . ILE B 1 94 ? 8.023 -10.594 6.277 1 98.88 94 ILE B CA 1
ATOM 3788 C C . ILE B 1 94 ? 8.734 -9.5 7.066 1 98.88 94 ILE B C 1
ATOM 3790 O O . ILE B 1 94 ? 9.289 -9.758 8.141 1 98.88 94 ILE B O 1
ATOM 3794 N N . LEU B 1 95 ? 8.648 -8.258 6.586 1 98.31 95 LEU B N 1
ATOM 3795 C CA . LEU B 1 95 ? 9.312 -7.129 7.223 1 98.31 95 LEU B CA 1
ATOM 3796 C C . LEU B 1 95 ? 8.828 -6.945 8.656 1 98.31 95 LEU B C 1
ATOM 3798 O O . LEU B 1 95 ? 9.57 -6.469 9.516 1 98.31 95 LEU B O 1
ATOM 3802 N N . SER B 1 96 ? 7.633 -7.324 8.898 1 98.62 96 SER B N 1
ATOM 3803 C CA . SER B 1 96 ? 7.039 -7.16 10.219 1 98.62 96 SER B CA 1
ATOM 3804 C C . SER B 1 96 ? 7.781 -7.988 11.266 1 98.62 96 SER B C 1
ATOM 3806 O O . SER B 1 96 ? 7.711 -7.699 12.461 1 98.62 96 SER B O 1
ATOM 3808 N N . PHE B 1 97 ? 8.555 -9.016 10.805 1 98.75 97 PHE B N 1
ATOM 3809 C CA . PHE B 1 97 ? 9.023 -9.977 11.805 1 98.75 97 PHE B CA 1
ATOM 3810 C C . PHE B 1 97 ? 10.531 -10.156 11.711 1 98.75 97 PHE B C 1
ATOM 3812 O O . PHE B 1 97 ? 11.094 -11.031 12.375 1 98.75 97 PHE B O 1
ATOM 3819 N N . VAL B 1 98 ? 11.227 -9.383 10.883 1 98.62 98 VAL B N 1
ATOM 3820 C CA . VAL B 1 98 ? 12.672 -9.523 10.781 1 98.62 98 VAL B CA 1
ATOM 3821 C C . VAL B 1 98 ? 13.352 -8.219 11.188 1 98.62 98 VAL B C 1
ATOM 3823 O O . VAL B 1 98 ? 12.734 -7.152 11.164 1 98.62 98 VAL B O 1
ATOM 3826 N N . GLN B 1 99 ? 14.57 -8.289 11.578 1 98.44 99 GLN B N 1
ATOM 3827 C CA . GLN B 1 99 ? 15.469 -7.176 11.859 1 98.44 99 GLN B CA 1
ATOM 3828 C C . GLN B 1 99 ? 16.891 -7.469 11.383 1 98.44 99 GLN B C 1
ATOM 3830 O O . GLN B 1 99 ? 17.188 -8.594 10.969 1 98.44 99 GLN B O 1
ATOM 3835 N N . GLN B 1 100 ? 17.766 -6.445 11.438 1 98.38 100 GLN B N 1
ATOM 3836 C CA . GLN B 1 100 ? 19.156 -6.633 11.055 1 98.38 100 GLN B CA 1
ATOM 3837 C C . GLN B 1 100 ? 19.766 -7.844 11.75 1 98.38 100 GLN B C 1
ATOM 3839 O O . GLN B 1 100 ? 19.609 -8.016 12.961 1 98.38 100 GLN B O 1
ATOM 3844 N N . GLY B 1 101 ? 20.438 -8.695 10.953 1 98.56 101 GLY B N 1
ATOM 3845 C CA . GLY B 1 101 ? 21.094 -9.859 11.508 1 98.56 101 GLY B CA 1
ATOM 3846 C C . GLY B 1 101 ? 20.266 -11.117 11.438 1 98.56 101 GLY B C 1
ATOM 3847 O O . GLY B 1 101 ? 20.766 -12.227 11.594 1 98.56 101 GLY B O 1
ATOM 3848 N N . ASP B 1 102 ? 18.969 -10.984 11.148 1 98.81 102 ASP B N 1
ATOM 3849 C CA . ASP B 1 102 ? 18.078 -12.133 11.102 1 98.81 102 ASP B CA 1
ATOM 3850 C C . ASP B 1 102 ? 18.234 -12.898 9.789 1 98.81 102 ASP B C 1
ATOM 3852 O O . ASP B 1 102 ? 18.922 -12.438 8.875 1 98.81 102 ASP B O 1
ATOM 3856 N N . HIS B 1 103 ? 17.672 -14.07 9.773 1 98.88 103 HIS B N 1
ATOM 3857 C CA . HIS B 1 103 ? 17.734 -15.008 8.656 1 98.88 103 HIS B CA 1
ATOM 3858 C C . HIS B 1 103 ? 16.344 -15.477 8.242 1 98.88 103 HIS B C 1
ATOM 3860 O O . HIS B 1 103 ? 15.492 -15.734 9.094 1 98.88 103 HIS B O 1
ATOM 3866 N N . VAL B 1 104 ? 16.062 -15.445 6.93 1 98.88 104 VAL B N 1
ATOM 3867 C CA . VAL B 1 104 ? 14.82 -15.938 6.348 1 98.88 104 VAL B CA 1
ATOM 3868 C C . VAL B 1 104 ? 15.094 -17.203 5.531 1 98.88 104 VAL B C 1
ATOM 3870 O O . VAL B 1 104 ? 16.031 -17.234 4.73 1 98.88 104 VAL B O 1
ATOM 3873 N N . LEU B 1 105 ? 14.391 -18.25 5.805 1 98.88 105 LEU B N 1
ATOM 3874 C CA . LEU B 1 105 ? 14.344 -19.422 4.934 1 98.88 105 LEU B CA 1
ATOM 3875 C C . LEU B 1 105 ? 13.211 -19.297 3.922 1 98.88 105 LEU B C 1
ATOM 3877 O O . LEU B 1 105 ? 12.039 -19.297 4.297 1 98.88 105 LEU B O 1
ATOM 3881 N N . MET B 1 106 ? 13.539 -19.188 2.666 1 98.88 106 MET B N 1
ATOM 3882 C CA . MET B 1 106 ? 12.617 -18.891 1.576 1 98.88 106 MET B CA 1
ATOM 3883 C C . MET B 1 106 ? 12.555 -20.047 0.582 1 98.88 106 MET B C 1
ATOM 3885 O O . MET B 1 106 ? 13.594 -20.531 0.136 1 98.88 106 MET B O 1
ATOM 3889 N N . THR B 1 107 ? 11.352 -20.531 0.246 1 98.81 107 THR B N 1
ATOM 3890 C CA . THR B 1 107 ? 11.266 -21.562 -0.783 1 98.81 107 THR B CA 1
ATOM 3891 C C . THR B 1 107 ? 11.883 -21.078 -2.09 1 98.81 107 THR B C 1
ATOM 3893 O O . THR B 1 107 ? 11.664 -19.938 -2.502 1 98.81 107 THR B O 1
ATOM 3896 N N . GLY B 1 108 ? 12.688 -21.953 -2.734 1 98.44 108 GLY B N 1
ATOM 3897 C CA . GLY B 1 108 ? 13.375 -21.609 -3.967 1 98.44 108 GLY B CA 1
ATOM 3898 C C . GLY B 1 108 ? 12.445 -21.484 -5.156 1 98.44 108 GLY B C 1
ATOM 3899 O O . GLY B 1 108 ? 12.844 -20.984 -6.215 1 98.44 108 GLY B O 1
ATOM 3900 N N . ALA B 1 109 ? 11.164 -21.844 -4.973 1 97.94 109 ALA B N 1
ATOM 3901 C CA . ALA B 1 109 ? 10.188 -21.781 -6.055 1 97.94 109 ALA B CA 1
ATOM 3902 C C . ALA B 1 109 ? 9.195 -20.641 -5.84 1 97.94 109 ALA B C 1
ATOM 3904 O O . ALA B 1 109 ? 8.125 -20.609 -6.441 1 97.94 109 ALA B O 1
ATOM 3905 N N . ALA B 1 110 ? 9.586 -19.688 -4.961 1 97.94 110 ALA B N 1
ATOM 3906 C CA . ALA B 1 110 ? 8.719 -18.547 -4.652 1 97.94 110 ALA B CA 1
ATOM 3907 C C . ALA B 1 110 ? 8.5 -17.672 -5.879 1 97.94 110 ALA B C 1
ATOM 3909 O O . ALA B 1 110 ? 9.336 -17.641 -6.785 1 97.94 110 ALA B O 1
ATOM 3910 N N . TYR B 1 111 ? 7.309 -17.031 -5.957 1 97 111 TYR B N 1
ATOM 3911 C CA . TYR B 1 111 ? 7.016 -15.969 -6.914 1 97 111 TYR B CA 1
ATOM 3912 C C . TYR B 1 111 ? 8.211 -15.031 -7.07 1 97 111 TYR B C 1
ATOM 3914 O O . TYR B 1 111 ? 8.797 -14.586 -6.078 1 97 111 TYR B O 1
ATOM 3922 N N . GLU B 1 112 ? 8.625 -14.758 -8.242 1 96.12 112 GLU B N 1
ATOM 3923 C CA . GLU B 1 112 ? 9.875 -14.078 -8.57 1 96.12 112 GLU B CA 1
ATOM 3924 C C . GLU B 1 112 ? 9.984 -12.75 -7.828 1 96.12 112 GLU B C 1
ATOM 3926 O O . GLU B 1 112 ? 11.039 -12.43 -7.277 1 96.12 112 GLU B O 1
ATOM 3931 N N . PRO B 1 113 ? 8.969 -11.922 -7.797 1 95.88 113 PRO B N 1
ATOM 3932 C CA . PRO B 1 113 ? 9.086 -10.656 -7.074 1 95.88 113 PRO B CA 1
ATOM 3933 C C . PRO B 1 113 ? 9.391 -10.852 -5.59 1 95.88 113 PRO B C 1
ATOM 3935 O O . PRO B 1 113 ? 10.039 -10 -4.969 1 95.88 113 PRO B O 1
ATOM 3938 N N . THR B 1 114 ? 8.898 -11.93 -5.008 1 98.06 114 THR B N 1
ATOM 3939 C CA . THR B 1 114 ? 9.25 -12.25 -3.629 1 98.06 114 THR B CA 1
ATOM 3940 C C . THR B 1 114 ? 10.75 -12.508 -3.502 1 98.06 114 THR B C 1
ATOM 3942 O O . THR B 1 114 ? 11.383 -12.062 -2.541 1 98.06 114 THR B O 1
ATOM 3945 N N . GLN B 1 115 ? 11.32 -13.234 -4.449 1 97.88 115 GLN B N 1
ATOM 3946 C CA . GLN B 1 115 ? 12.758 -13.461 -4.461 1 97.88 115 GLN B CA 1
ATOM 3947 C C . GLN B 1 115 ? 13.523 -12.148 -4.613 1 97.88 115 GLN B C 1
ATOM 3949 O O . GLN B 1 115 ? 14.539 -11.93 -3.945 1 97.88 115 GLN B O 1
ATOM 3954 N N . ASP B 1 116 ? 13.047 -11.312 -5.551 1 97.5 116 ASP B N 1
ATOM 3955 C CA . ASP B 1 116 ? 13.672 -10.008 -5.746 1 97.5 116 ASP B CA 1
ATOM 3956 C C . ASP B 1 116 ? 13.656 -9.195 -4.453 1 97.5 116 ASP B C 1
ATOM 3958 O O . ASP B 1 116 ? 14.641 -8.523 -4.129 1 97.5 116 ASP B O 1
ATOM 3962 N N . PHE B 1 117 ? 12.555 -9.266 -3.723 1 98.19 117 PHE B N 1
ATOM 3963 C CA . PHE B 1 117 ? 12.445 -8.609 -2.424 1 98.19 117 PHE B CA 1
ATOM 3964 C C . PHE B 1 117 ? 13.547 -9.086 -1.484 1 98.19 117 PHE B C 1
ATOM 3966 O O . PHE B 1 117 ? 14.18 -8.273 -0.802 1 98.19 117 PHE B O 1
ATOM 3973 N N . CYS B 1 118 ? 13.82 -10.344 -1.432 1 97.75 118 CYS B N 1
ATOM 3974 C CA . CYS B 1 118 ? 14.875 -10.898 -0.592 1 97.75 118 CYS B CA 1
ATOM 3975 C C . CYS B 1 118 ? 16.25 -10.422 -1.051 1 97.75 118 CYS B C 1
ATOM 3977 O O . CYS B 1 118 ? 17.047 -9.938 -0.243 1 97.75 118 CYS B O 1
ATOM 3979 N N . HIS B 1 119 ? 16.484 -10.492 -2.404 1 97.19 119 HIS B N 1
ATOM 3980 C CA . HIS B 1 119 ? 17.797 -10.227 -2.975 1 97.19 119 HIS B CA 1
ATOM 3981 C C . HIS B 1 119 ? 18.156 -8.75 -2.873 1 97.19 119 HIS B C 1
ATOM 3983 O O . HIS B 1 119 ? 19.344 -8.406 -2.77 1 97.19 119 HIS B O 1
ATOM 3989 N N . ILE B 1 120 ? 17.141 -7.93 -2.877 1 97.06 120 ILE B N 1
ATOM 3990 C CA . ILE B 1 120 ? 17.422 -6.508 -3.016 1 97.06 120 ILE B CA 1
ATOM 3991 C C . ILE B 1 120 ? 17.109 -5.789 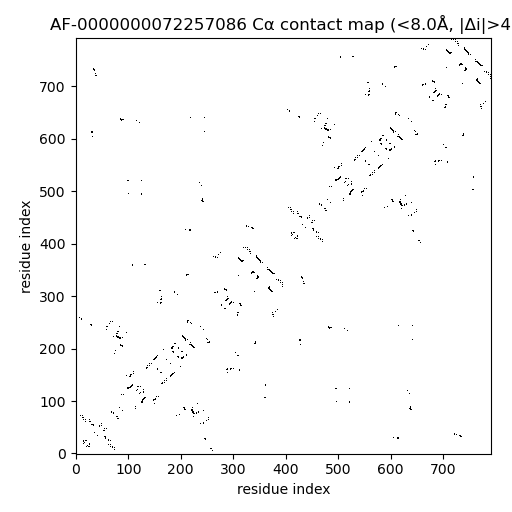-1.705 1 97.06 120 ILE B C 1
ATOM 3993 O O . ILE B 1 120 ? 17.984 -5.156 -1.111 1 97.06 120 ILE B O 1
ATOM 3997 N N . VAL B 1 121 ? 15.93 -5.961 -1.167 1 97.12 121 VAL B N 1
ATOM 3998 C CA . VAL B 1 121 ? 15.484 -5.172 -0.024 1 97.12 121 VAL B CA 1
ATOM 3999 C C . VAL B 1 121 ? 16.016 -5.785 1.269 1 97.12 121 VAL B C 1
ATOM 4001 O O . VAL B 1 121 ? 16.703 -5.113 2.045 1 97.12 121 VAL B O 1
ATOM 4004 N N . LEU B 1 122 ? 15.75 -7.059 1.519 1 98.06 122 LEU B N 1
ATOM 4005 C CA . LEU B 1 122 ? 16.203 -7.676 2.764 1 98.06 122 LEU B CA 1
ATOM 4006 C C . LEU B 1 122 ? 17.719 -7.637 2.875 1 98.06 122 LEU B C 1
ATOM 4008 O O . LEU B 1 122 ? 18.25 -7.328 3.941 1 98.06 122 LEU B O 1
ATOM 4012 N N . LYS B 1 123 ? 18.344 -7.938 1.729 1 97.88 123 LYS B N 1
ATOM 4013 C CA . LYS B 1 123 ? 19.812 -7.984 1.72 1 97.88 123 LYS B CA 1
ATOM 4014 C C . LYS B 1 123 ? 20.406 -6.652 2.17 1 97.88 123 LYS B C 1
ATOM 4016 O O . LYS B 1 123 ? 21.266 -6.621 3.043 1 97.88 123 LYS B O 1
ATOM 4021 N N . LYS B 1 124 ? 19.938 -5.547 1.654 1 97.06 124 LYS B N 1
ATOM 4022 C CA . LYS B 1 124 ? 20.531 -4.258 2.002 1 97.06 124 LYS B CA 1
ATOM 4023 C C . LYS B 1 124 ? 20.172 -3.855 3.428 1 97.06 124 LYS B C 1
ATOM 4025 O O . LYS B 1 124 ? 20.844 -3.014 4.027 1 97.06 124 LYS B O 1
ATOM 4030 N N . MET B 1 125 ? 19.172 -4.465 4 1 97.69 125 MET B N 1
ATOM 4031 C CA . MET B 1 125 ? 18.766 -4.156 5.371 1 97.69 125 MET B CA 1
ATOM 4032 C C . MET B 1 125 ? 19.438 -5.102 6.359 1 97.69 125 MET B C 1
ATOM 4034 O O . MET B 1 125 ? 19.109 -5.102 7.547 1 97.69 125 MET B O 1
ATOM 4038 N N . GLY B 1 126 ? 20.328 -6 5.887 1 98.12 126 GLY B N 1
ATOM 4039 C CA . GLY B 1 126 ? 21.125 -6.863 6.746 1 98.12 126 GLY B CA 1
ATOM 4040 C C . GLY B 1 126 ? 20.391 -8.133 7.156 1 98.12 126 GLY B C 1
ATOM 4041 O O . GLY B 1 126 ? 20.656 -8.688 8.227 1 98.12 126 GLY B O 1
ATOM 4042 N N . VAL B 1 127 ? 19.406 -8.57 6.406 1 98.69 127 VAL B N 1
ATOM 4043 C CA . VAL B 1 127 ? 18.703 -9.836 6.613 1 98.69 127 VAL B CA 1
ATOM 4044 C C . VAL B 1 127 ? 19.109 -10.844 5.543 1 98.69 127 VAL B C 1
ATOM 4046 O O . VAL B 1 127 ? 19 -10.57 4.348 1 98.69 127 VAL B O 1
ATOM 4049 N N . SER B 1 128 ? 19.656 -11.938 5.973 1 98.75 128 SER B N 1
ATOM 4050 C CA . SER B 1 128 ? 20.125 -12.938 5.016 1 98.75 128 SER B CA 1
ATOM 4051 C C . SER B 1 128 ? 19 -13.891 4.629 1 98.75 128 SER B C 1
ATOM 4053 O O . SER B 1 128 ? 18.031 -14.055 5.371 1 98.75 128 SER B O 1
ATOM 4055 N N . THR B 1 129 ? 19.109 -14.461 3.463 1 98.81 129 THR B N 1
ATOM 4056 C CA . THR B 1 129 ? 18.125 -15.406 2.957 1 98.81 129 THR B CA 1
ATOM 4057 C C . THR B 1 129 ? 18.797 -16.688 2.475 1 98.81 129 THR B C 1
ATOM 4059 O O . THR B 1 129 ? 19.812 -16.641 1.777 1 98.81 129 THR B O 1
ATOM 4062 N N . THR B 1 130 ? 18.328 -17.781 2.904 1 98.88 130 THR B N 1
ATOM 4063 C CA . THR B 1 130 ? 18.656 -19.078 2.322 1 98.88 130 THR B CA 1
ATOM 4064 C C . THR B 1 130 ? 17.453 -19.672 1.59 1 98.88 130 THR B C 1
ATOM 4066 O O . THR B 1 130 ? 16.344 -19.703 2.135 1 98.88 130 THR B O 1
ATOM 4069 N N . PHE B 1 131 ? 17.641 -20.047 0.36 1 98.81 131 PHE B N 1
ATOM 4070 C CA . PHE B 1 131 ? 16.594 -20.672 -0.436 1 98.81 131 PHE B CA 1
ATOM 4071 C C . PHE B 1 131 ? 16.641 -22.188 -0.299 1 98.81 131 PHE B C 1
ATOM 4073 O O . PHE B 1 131 ? 17.719 -22.766 -0.121 1 98.81 131 PHE B O 1
ATOM 4080 N N . TYR B 1 132 ? 15.539 -22.812 -0.366 1 98.75 132 TYR B N 1
ATOM 4081 C CA . TYR B 1 132 ? 15.492 -24.266 -0.244 1 98.75 132 TYR B CA 1
ATOM 4082 C C . TYR B 1 132 ? 14.578 -24.875 -1.302 1 98.75 132 TYR B C 1
ATOM 4084 O O . TYR B 1 132 ? 13.75 -24.172 -1.896 1 98.75 132 TYR B O 1
ATOM 4092 N N . ASP B 1 133 ? 14.734 -26.156 -1.584 1 98.62 133 ASP B N 1
ATOM 4093 C CA . ASP B 1 133 ? 13.844 -26.906 -2.463 1 98.62 133 ASP B CA 1
ATOM 4094 C C . ASP B 1 133 ? 12.492 -27.156 -1.796 1 98.62 133 ASP B C 1
ATOM 4096 O O . ASP B 1 133 ? 12.43 -27.75 -0.714 1 98.62 133 ASP B O 1
ATOM 4100 N N . PRO B 1 134 ? 11.391 -26.766 -2.432 1 98.19 134 PRO B N 1
ATOM 4101 C CA . PRO B 1 134 ? 10.078 -26.969 -1.814 1 98.19 134 PRO B CA 1
ATOM 4102 C C . PRO B 1 134 ? 9.828 -28.438 -1.448 1 98.19 134 PRO B C 1
ATOM 4104 O O . PRO B 1 134 ? 9.008 -28.719 -0.57 1 98.19 134 PRO B O 1
ATOM 4107 N N . LEU B 1 135 ? 10.516 -29.391 -2.004 1 98.25 135 LEU B N 1
ATOM 4108 C CA . LEU B 1 135 ? 10.273 -30.797 -1.747 1 98.25 135 LEU B CA 1
ATOM 4109 C C . LEU B 1 135 ? 11.234 -31.328 -0.689 1 98.25 135 LEU B C 1
ATOM 4111 O O . LEU B 1 135 ? 11.375 -32.562 -0.527 1 98.25 135 LEU B O 1
ATOM 4115 N N . ILE B 1 136 ? 11.766 -30.516 0.085 1 98.31 136 ILE B N 1
ATOM 4116 C CA . ILE B 1 136 ? 12.836 -30.828 1.021 1 98.31 136 ILE B CA 1
ATOM 4117 C C . ILE B 1 136 ? 12.273 -31.609 2.203 1 98.31 136 ILE B C 1
ATOM 4119 O O . ILE B 1 136 ? 12.992 -32.375 2.844 1 98.31 136 ILE B O 1
ATOM 4123 N N . ALA B 1 137 ? 11.07 -31.516 2.59 1 98.12 137 ALA B N 1
ATOM 4124 C CA . ALA B 1 137 ? 10.398 -32.156 3.711 1 98.12 137 ALA B CA 1
ATOM 4125 C C . ALA B 1 137 ? 11.188 -31.984 5.004 1 98.12 137 ALA B C 1
ATOM 4127 O O . ALA B 1 137 ? 11.547 -30.859 5.371 1 98.12 137 ALA B O 1
ATOM 4128 N N . GLU B 1 138 ? 11.531 -33.062 5.652 1 98.5 138 GLU B N 1
ATOM 4129 C CA . GLU B 1 138 ? 12.219 -33 6.941 1 98.5 138 GLU B CA 1
ATOM 4130 C C . GLU B 1 138 ? 13.648 -32.5 6.781 1 98.5 138 GLU B C 1
ATOM 4132 O O . GLU B 1 138 ? 14.273 -32.094 7.754 1 98.5 138 GLU B O 1
ATOM 4137 N N . GLY B 1 139 ? 14.156 -32.469 5.551 1 98.62 139 GLY B N 1
ATOM 4138 C CA . GLY B 1 139 ? 15.484 -31.953 5.27 1 98.62 139 GLY B CA 1
ATOM 4139 C C . GLY B 1 139 ? 15.633 -30.484 5.609 1 98.62 139 GLY B C 1
ATOM 4140 O O . GLY B 1 139 ? 16.75 -29.984 5.719 1 98.62 139 GLY B O 1
ATOM 4141 N N . ILE B 1 140 ? 14.516 -29.828 5.867 1 98.81 140 ILE B N 1
ATOM 4142 C CA . ILE B 1 140 ? 14.523 -28.406 6.219 1 98.81 140 ILE B CA 1
ATOM 4143 C C . ILE B 1 140 ? 15.328 -28.203 7.5 1 98.81 140 ILE B C 1
ATOM 4145 O O . ILE B 1 140 ? 15.836 -27.109 7.746 1 98.81 140 ILE B O 1
ATOM 4149 N N . ALA B 1 141 ? 15.469 -29.234 8.32 1 98.69 141 ALA B N 1
ATOM 4150 C CA . ALA B 1 141 ? 16.172 -29.203 9.602 1 98.69 141 ALA B CA 1
ATOM 4151 C C . ALA B 1 141 ? 17.609 -28.734 9.43 1 98.69 141 ALA B C 1
ATOM 4153 O O . ALA B 1 141 ? 18.156 -28.047 10.297 1 98.69 141 ALA B O 1
ATOM 4154 N N . THR B 1 142 ? 18.172 -29.031 8.336 1 98.56 142 THR B N 1
ATOM 4155 C CA . THR B 1 142 ? 19.594 -28.766 8.125 1 98.56 142 THR B CA 1
ATOM 4156 C C . THR B 1 142 ? 19.828 -27.297 7.762 1 98.56 142 THR B C 1
ATOM 4158 O O . THR B 1 142 ? 20.953 -26.812 7.801 1 98.56 142 THR B O 1
ATOM 4161 N N . LEU B 1 143 ? 18.75 -26.578 7.461 1 98.75 143 LEU B N 1
ATOM 4162 C CA . LEU B 1 143 ? 18.906 -25.219 6.949 1 98.75 143 LEU B CA 1
ATOM 4163 C C . LEU B 1 143 ? 18.5 -24.188 8 1 98.75 143 LEU B C 1
ATOM 4165 O O . LEU B 1 143 ? 18.781 -23 7.852 1 98.75 143 LEU B O 1
ATOM 4169 N N . ILE B 1 144 ? 17.828 -24.641 9.023 1 98.75 144 ILE B N 1
ATOM 4170 C CA . ILE B 1 144 ? 17.406 -23.734 10.086 1 98.75 144 ILE B CA 1
ATOM 4171 C C . ILE B 1 144 ? 18.625 -23.328 10.93 1 98.75 144 ILE B C 1
ATOM 4173 O O . ILE B 1 144 ? 19.344 -24.172 11.438 1 98.75 144 ILE B O 1
ATOM 4177 N N . GLN B 1 145 ? 18.812 -22.047 10.992 1 98.56 145 GLN B N 1
ATOM 4178 C CA . GLN B 1 145 ? 19.891 -21.453 11.773 1 98.56 145 GLN B CA 1
ATOM 4179 C C . GLN B 1 145 ? 19.359 -20.844 13.07 1 98.56 145 GLN B C 1
ATOM 4181 O O . GLN B 1 145 ? 18.156 -20.656 13.219 1 98.56 145 GLN B O 1
ATOM 4186 N N . PRO B 1 146 ? 20.297 -20.562 14.047 1 98.19 146 PRO B N 1
ATOM 4187 C CA . PRO B 1 146 ? 19.844 -19.969 15.305 1 98.19 146 PRO B CA 1
ATOM 4188 C C . PRO B 1 146 ? 19.125 -18.625 15.109 1 98.19 146 PRO B C 1
ATOM 4190 O O . PRO B 1 146 ? 18.234 -18.281 15.883 1 98.19 146 PRO B O 1
ATOM 4193 N N . ASN B 1 147 ? 19.5 -17.906 14.062 1 98.56 147 ASN B N 1
ATOM 4194 C CA . ASN B 1 147 ? 18.922 -16.578 13.836 1 98.56 147 ASN B CA 1
ATOM 4195 C C . ASN B 1 147 ? 17.812 -16.625 12.789 1 98.56 147 ASN B C 1
ATOM 4197 O O . ASN B 1 147 ? 17.406 -15.586 12.273 1 98.56 147 ASN B O 1
ATOM 4201 N N . THR B 1 148 ? 17.359 -17.844 12.383 1 98.88 148 THR B N 1
ATOM 4202 C CA . THR B 1 148 ? 16.234 -17.938 11.469 1 98.88 148 THR B CA 1
ATOM 4203 C C . THR B 1 148 ? 14.953 -17.453 12.141 1 98.88 148 THR B C 1
ATOM 4205 O O . THR B 1 148 ? 14.531 -18.016 13.156 1 98.88 148 THR B O 1
ATOM 4208 N N . LYS B 1 149 ? 14.375 -16.438 11.555 1 98.81 149 LYS B N 1
ATOM 4209 C CA . LYS B 1 149 ? 13.203 -15.828 12.164 1 98.81 149 LYS B CA 1
ATOM 4210 C C . LYS B 1 149 ? 11.938 -16.188 11.391 1 98.81 149 LYS B C 1
ATOM 4212 O O . LYS B 1 149 ? 10.852 -16.297 11.977 1 98.81 149 LYS B O 1
ATOM 4217 N N . VAL B 1 150 ? 12.031 -16.281 10.078 1 98.94 150 VAL B N 1
ATOM 4218 C CA . VAL B 1 150 ? 10.867 -16.516 9.227 1 98.94 150 VAL B CA 1
ATOM 4219 C C . VAL B 1 150 ? 11.125 -17.719 8.32 1 98.94 150 VAL B C 1
ATOM 4221 O O . VAL B 1 150 ? 12.211 -17.844 7.742 1 98.94 150 VAL B O 1
ATOM 4224 N N . LEU B 1 151 ? 10.242 -18.656 8.281 1 98.94 151 LEU B N 1
ATOM 4225 C CA . LEU B 1 151 ? 10.125 -19.688 7.266 1 98.94 151 LEU B CA 1
ATOM 4226 C C . LEU B 1 151 ? 8.977 -19.391 6.309 1 98.94 151 LEU B C 1
ATOM 4228 O O . LEU B 1 151 ? 7.816 -19.344 6.719 1 98.94 151 LEU B O 1
ATOM 4232 N N . PHE B 1 152 ? 9.312 -19.141 5.055 1 98.94 152 PHE B N 1
ATOM 4233 C CA . PHE B 1 152 ? 8.328 -18.734 4.062 1 98.94 152 PHE B CA 1
ATOM 4234 C C . PHE B 1 152 ? 8.023 -19.891 3.1 1 98.94 152 PHE B C 1
ATOM 4236 O O . PHE B 1 152 ? 8.922 -20.375 2.404 1 98.94 152 PHE B O 1
ATOM 4243 N N . LEU B 1 153 ? 6.75 -20.266 3.049 1 98.88 153 LEU B N 1
ATOM 4244 C CA . LEU B 1 153 ? 6.258 -21.359 2.234 1 98.88 153 LEU B CA 1
ATOM 4245 C C . LEU B 1 153 ? 5.422 -20.844 1.068 1 98.88 153 LEU B C 1
ATOM 4247 O O . LEU B 1 153 ? 4.941 -19.719 1.097 1 98.88 153 LEU B O 1
ATOM 4251 N N . GLU B 1 154 ? 5.305 -21.562 0.088 1 98.81 154 GLU B N 1
ATOM 4252 C CA . GLU B 1 154 ? 4.391 -21.375 -1.033 1 98.81 154 GLU B CA 1
ATOM 4253 C C . GLU B 1 154 ? 3.889 -22.719 -1.563 1 98.81 154 GLU B C 1
ATOM 4255 O O . GLU B 1 154 ? 4.68 -23.625 -1.815 1 98.81 154 GLU B O 1
ATOM 4260 N N . SER B 1 155 ? 2.584 -22.891 -1.656 1 98.44 155 SER B N 1
ATOM 4261 C CA . SER B 1 155 ? 2.027 -24.172 -2.094 1 98.44 155 SER B CA 1
ATOM 4262 C C . SER B 1 155 ? 0.724 -23.969 -2.859 1 98.44 155 SER B C 1
ATOM 4264 O O . SER B 1 155 ? -0.217 -23.359 -2.344 1 98.44 155 SER B O 1
ATOM 4266 N N . PRO B 1 156 ? 0.564 -24.5 -4.082 1 98.38 156 PRO B N 1
ATOM 4267 C CA . PRO B 1 156 ? 1.662 -25 -4.914 1 98.38 156 PRO B CA 1
ATOM 4268 C C . PRO B 1 156 ? 2.678 -23.922 -5.27 1 98.38 156 PRO B C 1
ATOM 4270 O O . PRO B 1 156 ? 2.395 -22.734 -5.113 1 98.38 156 PRO B O 1
ATOM 4273 N N . SER B 1 157 ? 3.883 -24.359 -5.664 1 97.75 157 SER B N 1
ATOM 4274 C CA . SER B 1 157 ? 4.941 -23.438 -6.062 1 97.75 157 SER B CA 1
ATOM 4275 C C . SER B 1 157 ? 4.574 -22.688 -7.34 1 97.75 157 SER B C 1
ATOM 4277 O O . SER B 1 157 ? 3.816 -23.203 -8.172 1 97.75 157 SER B O 1
ATOM 4279 N N . SER B 1 158 ? 5.172 -21.516 -7.461 1 96 158 SER B N 1
ATOM 4280 C CA . SER B 1 158 ? 4.938 -20.688 -8.641 1 96 158 SER B CA 1
ATOM 4281 C C . SER B 1 158 ? 5.473 -21.359 -9.898 1 96 158 SER B C 1
ATOM 4283 O O . SER B 1 158 ? 6.57 -21.922 -9.891 1 96 158 SER B O 1
ATOM 4285 N N . LEU B 1 159 ? 4.73 -21.438 -11.008 1 96.44 159 LEU B N 1
ATOM 4286 C CA . LEU B 1 159 ? 5.07 -21.828 -12.375 1 96.44 159 LEU B CA 1
ATOM 4287 C C . LEU B 1 159 ? 5.129 -23.344 -12.516 1 96.44 159 LEU B C 1
ATOM 4289 O O . LEU B 1 159 ? 4.375 -23.922 -13.297 1 96.44 159 LEU B O 1
ATOM 4293 N N . THR B 1 160 ? 5.918 -24.062 -11.625 1 96.06 160 THR B N 1
ATOM 4294 C CA . THR B 1 160 ? 6.09 -25.5 -11.805 1 96.06 160 THR B CA 1
ATOM 4295 C C . THR B 1 160 ? 5.23 -26.266 -10.805 1 96.06 160 THR B C 1
ATOM 4297 O O . THR B 1 160 ? 5.234 -27.5 -10.797 1 96.06 160 THR B O 1
ATOM 4300 N N . MET B 1 161 ? 4.562 -25.75 -9.906 1 98.06 161 MET B N 1
ATOM 4301 C CA . MET B 1 161 ? 3.414 -26.219 -9.133 1 98.06 161 MET B CA 1
ATOM 4302 C C . MET B 1 161 ? 3.828 -27.281 -8.125 1 98.06 161 MET B C 1
ATOM 4304 O O . MET B 1 161 ? 3.002 -28.078 -7.684 1 98.06 161 MET B O 1
ATOM 4308 N N . GLU B 1 162 ? 5.125 -27.453 -7.746 1 97.81 162 GLU B N 1
ATOM 4309 C CA . GLU B 1 162 ? 5.473 -28.391 -6.695 1 97.81 162 GLU B CA 1
ATOM 4310 C C . GLU B 1 162 ? 4.586 -28.219 -5.469 1 97.81 162 GLU B C 1
ATOM 4312 O O . GLU B 1 162 ? 4.293 -27.078 -5.07 1 97.81 162 GLU B O 1
ATOM 4317 N N . VAL B 1 163 ? 4.129 -29.328 -4.973 1 98.69 163 VAL B N 1
ATOM 4318 C CA . VAL B 1 163 ? 3.377 -29.281 -3.723 1 98.69 163 VAL B CA 1
ATOM 4319 C C . VAL B 1 163 ? 4.238 -29.797 -2.578 1 98.69 163 VAL B C 1
ATOM 4321 O O . VAL B 1 163 ? 4.5 -31 -2.494 1 98.69 163 VAL B O 1
ATOM 4324 N N . PRO B 1 164 ? 4.625 -28.922 -1.688 1 98.81 164 PRO B N 1
ATOM 4325 C CA . PRO B 1 164 ? 5.473 -29.359 -0.575 1 98.81 164 PRO B CA 1
ATOM 4326 C C . PRO B 1 164 ? 4.711 -30.172 0.465 1 98.81 164 PRO B C 1
ATOM 4328 O O . PRO B 1 164 ? 3.492 -30.031 0.6 1 98.81 164 PRO B O 1
ATOM 4331 N N . ASP B 1 165 ? 5.445 -31.094 1.209 1 98.81 165 ASP B N 1
ATOM 4332 C CA . ASP B 1 165 ? 4.926 -31.703 2.426 1 98.81 165 ASP B CA 1
ATOM 4333 C C . ASP B 1 165 ? 4.891 -30.703 3.576 1 98.81 165 ASP B C 1
ATOM 4335 O O . ASP B 1 165 ? 5.719 -30.766 4.484 1 98.81 165 ASP B O 1
ATOM 4339 N N . ILE B 1 166 ? 3.895 -29.859 3.578 1 98.69 166 ILE B N 1
ATOM 4340 C CA . ILE B 1 166 ? 3.799 -28.734 4.488 1 98.69 166 ILE B CA 1
ATOM 4341 C C . ILE B 1 166 ? 3.768 -29.219 5.934 1 98.69 166 ILE B C 1
ATOM 4343 O O . ILE B 1 166 ? 4.535 -28.75 6.773 1 98.69 166 ILE B O 1
ATOM 4347 N N . PRO B 1 167 ? 2.936 -30.234 6.281 1 98.62 167 PRO B N 1
ATOM 4348 C CA . PRO B 1 167 ? 2.926 -30.703 7.668 1 98.62 167 PRO B CA 1
ATOM 4349 C C . PRO B 1 167 ? 4.301 -31.172 8.141 1 98.62 167 PRO B C 1
ATOM 4351 O O . PRO B 1 167 ? 4.703 -30.875 9.273 1 98.62 167 PRO B O 1
ATOM 4354 N N . ALA B 1 168 ? 5.023 -31.891 7.301 1 98.75 168 ALA B N 1
ATOM 4355 C CA . ALA B 1 168 ? 6.352 -32.344 7.68 1 98.75 168 ALA B CA 1
ATOM 4356 C C . ALA B 1 168 ? 7.309 -31.188 7.898 1 98.75 168 ALA B C 1
ATOM 4358 O O . ALA B 1 168 ? 8.094 -31.188 8.852 1 98.75 168 ALA B O 1
ATOM 4359 N N . ILE B 1 169 ? 7.273 -30.203 6.977 1 98.88 169 ILE B N 1
ATOM 4360 C CA . ILE B 1 169 ? 8.148 -29.047 7.066 1 98.88 169 ILE B CA 1
ATOM 4361 C C . ILE B 1 169 ? 7.84 -28.266 8.344 1 98.88 169 ILE B C 1
ATOM 4363 O O . ILE B 1 169 ? 8.75 -27.906 9.102 1 98.88 169 ILE B O 1
ATOM 4367 N N . VAL B 1 170 ? 6.555 -28 8.633 1 98.88 170 VAL B N 1
ATOM 4368 C CA . VAL B 1 170 ? 6.113 -27.219 9.781 1 98.88 170 VAL B CA 1
ATOM 4369 C C . VAL B 1 170 ? 6.5 -27.922 11.078 1 98.88 170 VAL B C 1
ATOM 4371 O O . VAL B 1 170 ? 7.055 -27.297 11.992 1 98.88 170 VAL B O 1
ATOM 4374 N N . ARG B 1 171 ? 6.219 -29.219 11.164 1 98.62 171 ARG B N 1
ATOM 4375 C CA . ARG B 1 171 ? 6.547 -29.984 12.359 1 98.62 171 ARG B CA 1
ATOM 4376 C C . ARG B 1 171 ? 8.047 -29.953 12.641 1 98.62 171 ARG B C 1
ATOM 4378 O O . ARG B 1 171 ? 8.461 -29.766 13.781 1 98.62 171 ARG B O 1
ATOM 4385 N N . THR B 1 172 ? 8.812 -30.188 11.602 1 98.81 172 THR B N 1
ATOM 4386 C CA . THR B 1 172 ? 10.258 -30.219 11.75 1 98.81 172 THR B CA 1
ATOM 4387 C C . THR B 1 172 ? 10.789 -28.859 12.188 1 98.81 172 THR B C 1
ATOM 4389 O O . THR B 1 172 ? 11.617 -28.766 13.094 1 98.81 172 THR B O 1
ATOM 4392 N N . ALA B 1 173 ? 10.336 -27.75 11.523 1 98.75 173 ALA B N 1
ATOM 4393 C CA . ALA B 1 173 ? 10.773 -26.406 11.859 1 98.75 173 ALA B CA 1
ATOM 4394 C C . ALA B 1 173 ? 10.422 -26.047 13.305 1 98.75 173 ALA B C 1
ATOM 4396 O O . ALA B 1 173 ? 11.25 -25.5 14.039 1 98.75 173 ALA B O 1
ATOM 4397 N N . ARG B 1 174 ? 9.203 -26.438 13.758 1 98.25 174 ARG B N 1
ATOM 4398 C CA . ARG B 1 174 ? 8.719 -26.141 15.102 1 98.25 174 ARG B CA 1
ATOM 4399 C C . ARG B 1 174 ? 9.523 -26.891 16.156 1 98.25 174 ARG B C 1
ATOM 4401 O O . ARG B 1 174 ? 9.773 -26.375 17.25 1 98.25 174 ARG B O 1
ATOM 4408 N N . ALA B 1 175 ? 9.906 -28.062 15.812 1 98.31 175 ALA B N 1
ATOM 4409 C CA . ALA B 1 175 ? 10.695 -28.859 16.734 1 98.31 175 ALA B CA 1
ATOM 4410 C C . ALA B 1 175 ? 12.055 -28.219 17 1 98.31 175 ALA B C 1
ATOM 4412 O O . ALA B 1 175 ? 12.578 -28.312 18.109 1 98.31 175 ALA B O 1
ATOM 4413 N N . ILE B 1 176 ? 12.602 -27.594 16.047 1 98.56 176 ILE B N 1
ATOM 4414 C CA . ILE B 1 176 ? 13.93 -27 16.141 1 98.56 176 ILE B CA 1
ATOM 4415 C C . ILE B 1 176 ? 13.82 -25.609 16.75 1 98.56 176 ILE B C 1
ATOM 4417 O O . ILE B 1 176 ? 14.633 -25.219 17.594 1 98.56 176 ILE B O 1
ATOM 4421 N N . ASN B 1 177 ? 12.867 -24.828 16.297 1 98.25 177 ASN B N 1
ATOM 4422 C CA . ASN B 1 177 ? 12.641 -23.453 16.734 1 98.25 177 ASN B CA 1
ATOM 4423 C C . ASN B 1 177 ? 11.156 -23.172 16.938 1 98.25 177 ASN B C 1
ATOM 4425 O O . ASN B 1 177 ? 10.477 -22.703 16.031 1 98.25 177 ASN B O 1
ATOM 4429 N N . PRO B 1 178 ? 10.688 -23.328 18.125 1 97.56 178 PRO B N 1
ATOM 4430 C CA . PRO B 1 178 ? 9.258 -23.156 18.406 1 97.56 178 PRO B CA 1
ATOM 4431 C C . PRO B 1 178 ? 8.781 -21.719 18.156 1 97.56 178 PRO B C 1
ATOM 4433 O O . PRO B 1 178 ? 7.582 -21.484 18 1 97.56 178 PRO B O 1
ATOM 4436 N N . GLU B 1 179 ? 9.68 -20.812 18.094 1 97.62 179 GLU B N 1
ATOM 4437 C CA . GLU B 1 179 ? 9.297 -19.406 17.984 1 97.62 179 GLU B CA 1
ATOM 4438 C C . GLU B 1 179 ? 9.352 -18.922 16.531 1 97.62 179 GLU B C 1
ATOM 4440 O O . GLU B 1 179 ? 8.984 -17.781 16.234 1 97.62 179 GLU B O 1
ATOM 4445 N N . ILE B 1 180 ? 9.82 -19.797 15.641 1 98.75 180 ILE B N 1
ATOM 4446 C CA . ILE B 1 180 ? 9.93 -19.406 14.242 1 98.75 180 ILE B CA 1
ATOM 4447 C C . ILE B 1 180 ? 8.562 -18.969 13.719 1 98.75 180 ILE B C 1
ATOM 4449 O O . ILE B 1 180 ? 7.535 -19.547 14.078 1 98.75 180 ILE B O 1
ATOM 4453 N N . VAL B 1 181 ? 8.492 -17.844 12.953 1 98.94 181 VAL B N 1
ATOM 4454 C CA . VAL B 1 181 ? 7.258 -17.406 12.312 1 98.94 181 VAL B CA 1
ATOM 4455 C C . VAL B 1 181 ? 7.125 -18.062 10.938 1 98.94 181 VAL B C 1
ATOM 4457 O O . VAL B 1 181 ? 7.973 -17.859 10.062 1 98.94 181 VAL B O 1
ATOM 4460 N N . ILE B 1 182 ? 6.129 -18.844 10.727 1 98.94 182 ILE B N 1
ATOM 4461 C CA . ILE B 1 182 ? 5.934 -19.578 9.477 1 98.94 182 ILE B CA 1
ATOM 4462 C C . ILE B 1 182 ? 4.828 -18.906 8.664 1 98.94 182 ILE B C 1
ATOM 4464 O O . ILE B 1 182 ? 3.705 -18.734 9.148 1 98.94 182 ILE B O 1
ATOM 4468 N N . MET B 1 183 ? 5.156 -18.469 7.488 1 98.94 183 MET B N 1
ATOM 4469 C CA . MET B 1 183 ? 4.238 -17.812 6.559 1 98.94 183 MET B CA 1
ATOM 4470 C C . MET B 1 183 ? 4.055 -18.656 5.301 1 98.94 183 MET B C 1
ATOM 4472 O O . MET B 1 183 ? 4.949 -19.406 4.918 1 98.94 183 MET B O 1
ATOM 4476 N N . ILE B 1 184 ? 2.91 -18.469 4.641 1 98.94 184 ILE B N 1
ATOM 4477 C CA . ILE B 1 184 ? 2.713 -19.188 3.385 1 98.94 184 ILE B CA 1
ATOM 4478 C C . ILE B 1 184 ? 2.01 -18.281 2.381 1 98.94 184 ILE B C 1
ATOM 4480 O O . ILE B 1 184 ? 1.055 -17.578 2.73 1 98.94 184 ILE B O 1
ATOM 4484 N N . ASP B 1 185 ? 2.557 -18.156 1.171 1 98.88 185 ASP B N 1
ATOM 4485 C CA . ASP B 1 185 ? 1.752 -17.688 0.047 1 98.88 185 ASP B CA 1
ATOM 4486 C C . ASP B 1 185 ? 0.704 -18.719 -0.35 1 98.88 185 ASP B C 1
ATOM 4488 O O . ASP B 1 185 ? 1.024 -19.719 -0.996 1 98.88 185 ASP B O 1
ATOM 4492 N N . ASN B 1 186 ? -0.492 -18.469 0.007 1 98.75 186 ASN B N 1
ATOM 4493 C CA . ASN B 1 186 ? -1.619 -19.375 -0.114 1 98.75 186 ASN B CA 1
ATOM 4494 C C . ASN B 1 186 ? -2.574 -18.953 -1.226 1 98.75 186 ASN B C 1
ATOM 4496 O O . ASN B 1 186 ? -3.748 -19.328 -1.219 1 98.75 186 ASN B O 1
ATOM 4500 N N . THR B 1 187 ? -2.035 -18.203 -2.182 1 98.69 187 THR B N 1
ATOM 4501 C CA . THR B 1 187 ? -2.83 -17.547 -3.217 1 98.69 187 THR B CA 1
ATOM 4502 C C . THR B 1 187 ? -3.533 -18.578 -4.094 1 98.69 187 THR B C 1
ATOM 4504 O O . THR B 1 187 ? -4.719 -18.438 -4.402 1 98.69 187 THR B O 1
ATOM 4507 N N . TRP B 1 188 ? -2.818 -19.656 -4.445 1 98.62 188 TRP B N 1
ATOM 4508 C CA . TRP B 1 188 ? -3.357 -20.672 -5.352 1 98.62 188 TRP B CA 1
ATOM 4509 C C . TRP B 1 188 ? -4.602 -21.328 -4.762 1 98.62 188 TRP B C 1
ATOM 4511 O O . TRP B 1 188 ? -5.535 -21.672 -5.492 1 98.62 188 TRP B O 1
ATOM 4521 N N . SER B 1 189 ? -4.684 -21.422 -3.453 1 97.94 189 SER B N 1
ATOM 4522 C CA . SER B 1 189 ? -5.773 -22.094 -2.752 1 97.94 189 SER B CA 1
ATOM 4523 C C . SER B 1 189 ? -6.895 -21.125 -2.414 1 97.94 189 SER B C 1
ATOM 4525 O O . SER B 1 189 ? -7.945 -21.531 -1.907 1 97.94 189 SER B O 1
ATOM 4527 N N . ALA B 1 190 ? -6.668 -19.875 -2.615 1 96.81 190 ALA B N 1
ATOM 4528 C CA . ALA B 1 190 ? -7.594 -18.812 -2.238 1 96.81 190 ALA B CA 1
ATOM 4529 C C . ALA B 1 190 ? -7.883 -18.844 -0.741 1 96.81 190 ALA B C 1
ATOM 4531 O O . ALA B 1 190 ? -8.945 -18.391 -0.299 1 96.81 190 ALA B O 1
ATOM 4532 N N . GLY B 1 191 ? -7.055 -19.5 0.005 1 95.81 191 GLY B N 1
ATOM 4533 C CA . GLY B 1 191 ? -7.199 -19.562 1.451 1 95.81 191 GLY B CA 1
ATOM 4534 C C . GLY B 1 191 ? -8.188 -20.609 1.905 1 95.81 191 GLY B C 1
ATOM 4535 O O . GLY B 1 191 ? -8.234 -20.969 3.086 1 95.81 191 GLY B O 1
ATOM 4536 N N . ILE B 1 192 ? -8.961 -21.188 0.999 1 94.5 192 ILE B N 1
ATOM 4537 C CA . ILE B 1 192 ? -10.016 -22.078 1.472 1 94.5 192 ILE B CA 1
ATOM 4538 C C . ILE B 1 192 ? -9.734 -23.516 1.005 1 94.5 192 ILE B C 1
ATOM 4540 O O . ILE B 1 192 ? -10.219 -24.469 1.604 1 94.5 192 ILE B O 1
ATOM 4544 N N . LEU B 1 193 ? -8.953 -23.719 -0.041 1 97.81 193 LEU B N 1
ATOM 4545 C CA . LEU B 1 193 ? -8.648 -25.062 -0.511 1 97.81 193 LEU B CA 1
ATOM 4546 C C . LEU B 1 193 ? -7.508 -25.672 0.3 1 97.81 193 LEU B C 1
ATOM 4548 O O . LEU B 1 193 ? -7.32 -26.891 0.291 1 97.81 193 LEU B O 1
ATOM 4552 N N . PHE B 1 194 ? -6.707 -24.891 0.915 1 98.31 194 PHE B N 1
ATOM 4553 C CA . PHE B 1 194 ? -5.668 -25.344 1.839 1 98.31 194 PHE B CA 1
ATOM 4554 C C . PHE B 1 194 ? -5.785 -24.609 3.172 1 98.31 194 PHE B C 1
ATOM 4556 O O . PHE B 1 194 ? -5.5 -23.406 3.256 1 98.31 194 PHE B O 1
ATOM 4563 N N . PRO B 1 195 ? -6.176 -25.25 4.223 1 97.81 195 PRO B N 1
ATOM 4564 C CA . PRO B 1 195 ? -6.352 -24.594 5.523 1 97.81 195 PRO B CA 1
ATOM 4565 C C . PRO B 1 195 ? -5.027 -24.359 6.246 1 97.81 195 PRO B C 1
ATOM 4567 O O . PRO B 1 195 ? -4.746 -25.016 7.258 1 97.81 195 PRO B O 1
ATOM 4570 N N . ALA B 1 196 ? -4.324 -23.391 5.855 1 98.69 196 ALA B N 1
ATOM 4571 C CA . ALA B 1 196 ? -2.943 -23.141 6.246 1 98.69 196 ALA B CA 1
ATOM 4572 C C . ALA B 1 196 ? -2.814 -23.016 7.762 1 98.69 196 ALA B C 1
ATOM 4574 O O . ALA B 1 196 ? -1.927 -23.625 8.359 1 98.69 196 ALA B O 1
ATOM 4575 N N . LEU B 1 197 ? -3.688 -22.266 8.398 1 98.62 197 LEU B N 1
ATOM 4576 C CA . LEU B 1 197 ? -3.559 -22.016 9.836 1 98.62 197 LEU B CA 1
ATOM 4577 C C . LEU B 1 197 ? -3.809 -23.281 10.633 1 98.62 197 LEU B C 1
ATOM 4579 O O . LEU B 1 197 ? -3.234 -23.469 11.711 1 98.62 197 LEU B O 1
ATOM 4583 N N . GLU B 1 198 ? -4.594 -24.188 10.109 1 97.69 198 GLU B N 1
ATOM 4584 C CA . GLU B 1 198 ? -4.844 -25.469 10.758 1 97.69 198 GLU B CA 1
ATOM 4585 C C . GLU B 1 198 ? -3.619 -26.375 10.688 1 97.69 198 GLU B C 1
ATOM 4587 O O . GLU B 1 198 ? -3.488 -27.328 11.469 1 97.69 198 GLU B O 1
ATOM 4592 N N . HIS B 1 199 ? -2.768 -26.156 9.766 1 98 199 HIS B N 1
ATOM 4593 C CA . HIS B 1 199 ? -1.548 -26.938 9.617 1 98 199 HIS B CA 1
ATOM 4594 C C . HIS B 1 199 ? -0.398 -26.344 10.414 1 98 199 HIS B C 1
ATOM 4596 O O . HIS B 1 199 ? 0.768 -26.656 10.172 1 98 199 HIS B O 1
ATOM 4602 N N . GLY B 1 200 ? -0.699 -25.375 11.305 1 98.12 200 GLY B N 1
ATOM 4603 C CA . GLY B 1 200 ? 0.296 -24.828 12.211 1 98.12 200 GLY B CA 1
ATOM 4604 C C . GLY B 1 200 ? 1.032 -23.641 11.633 1 98.12 200 GLY B C 1
ATOM 4605 O O . GLY B 1 200 ? 2.006 -23.156 12.219 1 98.12 200 GLY B O 1
ATOM 4606 N N . ILE B 1 201 ? 0.674 -23.172 10.531 1 98.88 201 ILE B N 1
ATOM 4607 C CA . ILE B 1 201 ? 1.25 -21.984 9.922 1 98.88 201 ILE B CA 1
ATOM 4608 C C . ILE B 1 201 ? 0.712 -20.734 10.625 1 98.88 201 ILE B C 1
ATOM 4610 O O . ILE B 1 201 ? -0.458 -20.688 11.016 1 98.88 201 ILE B O 1
ATOM 4614 N N . ASP B 1 202 ? 1.525 -19.656 10.773 1 98.94 202 ASP B N 1
ATOM 4615 C CA . ASP B 1 202 ? 1.155 -18.484 11.57 1 98.94 202 ASP B CA 1
ATOM 4616 C C . ASP B 1 202 ? 0.373 -17.484 10.727 1 98.94 202 ASP B C 1
ATOM 4618 O O . ASP B 1 202 ? -0.528 -16.812 11.234 1 98.94 202 ASP B O 1
ATOM 4622 N N . ILE B 1 203 ? 0.783 -17.328 9.492 1 98.94 203 ILE B N 1
ATOM 4623 C CA . ILE B 1 203 ? 0.215 -16.281 8.656 1 98.94 203 ILE B CA 1
ATOM 4624 C C . ILE B 1 203 ? -0.042 -16.828 7.25 1 98.94 203 ILE B C 1
ATOM 4626 O O . ILE B 1 203 ? 0.875 -17.328 6.594 1 98.94 203 ILE B O 1
ATOM 4630 N N . SER B 1 204 ? -1.258 -16.797 6.773 1 98.94 204 SER B N 1
ATOM 4631 C CA . SER B 1 204 ? -1.688 -17.125 5.418 1 98.94 204 SER B CA 1
ATOM 4632 C C . SER B 1 204 ? -1.826 -15.875 4.559 1 98.94 204 SER B C 1
ATOM 4634 O O . SER B 1 204 ? -2.676 -15.023 4.828 1 98.94 204 SER B O 1
ATOM 4636 N N . ILE B 1 205 ? -1.012 -15.734 3.566 1 98.94 205 ILE B N 1
ATOM 4637 C CA . ILE B 1 205 ? -0.973 -14.547 2.719 1 98.94 205 ILE B CA 1
ATOM 4638 C C . ILE B 1 205 ? -1.591 -14.867 1.36 1 98.94 205 ILE B C 1
ATOM 4640 O O . ILE B 1 205 ? -1.34 -15.93 0.789 1 98.94 205 ILE B O 1
ATOM 4644 N N . GLN B 1 206 ? -2.357 -13.922 0.801 1 98.62 206 GLN B N 1
ATOM 4645 C CA . GLN B 1 206 ? -2.969 -14.117 -0.51 1 98.62 206 GLN B CA 1
ATOM 4646 C C . GLN B 1 206 ? -2.859 -12.859 -1.361 1 98.62 206 GLN B C 1
ATOM 4648 O O . GLN B 1 206 ? -3.082 -11.75 -0.87 1 98.62 206 GLN B O 1
ATOM 4653 N N . ALA B 1 207 ? -2.447 -13.07 -2.572 1 98.62 207 ALA B N 1
ATOM 4654 C CA . ALA B 1 207 ? -2.834 -12.086 -3.574 1 98.62 207 ALA B CA 1
ATOM 4655 C C . ALA B 1 207 ? -4.324 -12.172 -3.887 1 98.62 207 ALA B C 1
ATOM 4657 O O . ALA B 1 207 ? -4.738 -12.914 -4.781 1 98.62 207 ALA B O 1
ATOM 4658 N N . GLY B 1 208 ? -5.109 -11.344 -3.15 1 98.31 208 GLY B N 1
ATOM 4659 C CA . GLY B 1 208 ? -6.547 -11.336 -3.383 1 98.31 208 GLY B CA 1
ATOM 4660 C C . GLY B 1 208 ? -6.922 -10.922 -4.793 1 98.31 208 GLY B C 1
ATOM 4661 O O . GLY B 1 208 ? -8.023 -11.227 -5.262 1 98.31 208 GLY B O 1
ATOM 4662 N N . THR B 1 209 ? -5.988 -10.32 -5.508 1 97.94 209 THR B N 1
ATOM 4663 C CA . THR B 1 209 ? -6.105 -9.922 -6.906 1 97.94 209 THR B CA 1
ATOM 4664 C C . THR B 1 209 ? -6.574 -11.086 -7.766 1 97.94 209 THR B C 1
ATOM 4666 O O . THR B 1 209 ? -7.234 -10.891 -8.789 1 97.94 209 THR B O 1
ATOM 4669 N N . LYS B 1 210 ? -6.223 -12.289 -7.379 1 98.06 210 LYS B N 1
ATOM 4670 C CA . LYS B 1 210 ? -6.484 -13.508 -8.141 1 98.06 210 LYS B CA 1
ATOM 4671 C C . LYS B 1 210 ? -7.887 -14.039 -7.859 1 98.06 210 LYS B C 1
ATOM 4673 O O . LYS B 1 210 ? -8.875 -13.352 -8.109 1 98.06 210 LYS B O 1
ATOM 4678 N N . TYR B 1 211 ? -8.047 -15.133 -7.254 1 98.5 211 TYR B N 1
ATOM 4679 C CA . TYR B 1 211 ? -9.328 -15.828 -7.156 1 98.5 211 TYR B CA 1
ATOM 4680 C C . TYR B 1 211 ? -10.297 -15.07 -6.27 1 98.5 211 TYR B C 1
ATOM 4682 O O . TYR B 1 211 ? -11.516 -15.094 -6.5 1 98.5 211 TYR B O 1
ATOM 4690 N N . LEU B 1 212 ? -9.828 -14.383 -5.176 1 98.5 212 LEU B N 1
ATOM 4691 C CA . LEU B 1 212 ? -10.742 -13.711 -4.266 1 98.5 212 LEU B CA 1
ATOM 4692 C C . LEU B 1 212 ? -11.57 -12.664 -5.008 1 98.5 212 LEU B C 1
ATOM 4694 O O . LEU B 1 212 ? -12.789 -12.617 -4.867 1 98.5 212 LEU B O 1
ATOM 4698 N N . VAL B 1 213 ? -10.898 -11.82 -5.77 1 97.94 213 VA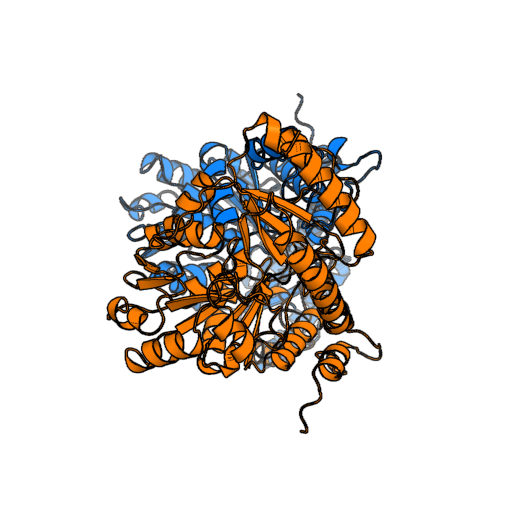L B N 1
ATOM 4699 C CA . VAL B 1 213 ? -11.617 -10.859 -6.598 1 97.94 213 VAL B CA 1
ATOM 4700 C C . VAL B 1 213 ? -12.352 -11.594 -7.715 1 97.94 213 VAL B C 1
ATOM 4702 O O . VAL B 1 213 ? -13.57 -11.43 -7.875 1 97.94 213 VAL B O 1
ATOM 4705 N N . GLY B 1 214 ? -11.602 -12.344 -8.508 1 97.62 214 GLY B N 1
ATOM 4706 C CA . GLY B 1 214 ? -12.188 -13.25 -9.484 1 97.62 214 GLY B CA 1
ATOM 4707 C C . GLY B 1 214 ? -12.508 -12.578 -10.805 1 97.62 214 GLY B C 1
ATOM 4708 O O . GLY B 1 214 ? -13.023 -13.219 -11.719 1 97.62 214 GLY B O 1
ATOM 4709 N N . HIS B 1 215 ? -12.156 -11.25 -11.031 1 96.38 215 HIS B N 1
ATOM 4710 C CA . HIS B 1 215 ? -12.68 -10.57 -12.203 1 96.38 215 HIS B CA 1
ATOM 4711 C C . HIS B 1 215 ? -11.594 -9.766 -12.914 1 96.38 215 HIS B C 1
ATOM 4713 O O . HIS B 1 215 ? -11.883 -8.938 -13.773 1 96.38 215 HI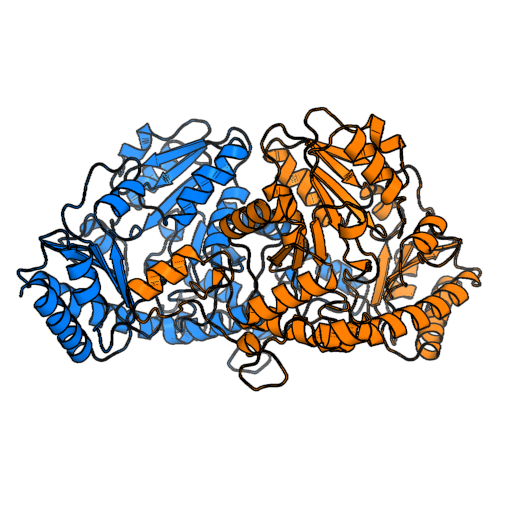S B O 1
ATOM 4719 N N . SER B 1 216 ? -10.305 -9.906 -12.469 1 96.12 216 SER B N 1
ATOM 4720 C CA . SER B 1 216 ? -9.148 -9.312 -13.125 1 96.12 216 SER B CA 1
ATOM 4721 C C . SER B 1 216 ? -9.273 -7.797 -13.203 1 96.12 216 SER B C 1
ATOM 4723 O O . SER B 1 216 ? -8.844 -7.184 -14.188 1 96.12 216 SER B O 1
ATOM 4725 N N . ASP B 1 217 ? -9.883 -7.152 -12.234 1 95.81 217 ASP B N 1
ATOM 4726 C CA . ASP B 1 217 ? -10.148 -5.723 -12.344 1 95.81 217 ASP B CA 1
ATOM 4727 C C . ASP B 1 217 ? -9.672 -4.984 -11.094 1 95.81 217 ASP B C 1
ATOM 4729 O O . ASP B 1 217 ? -9.773 -3.758 -11.016 1 95.81 217 ASP B O 1
ATOM 4733 N N . THR B 1 218 ? -9.195 -5.703 -10.164 1 96.69 218 THR B N 1
ATOM 4734 C CA . THR B 1 218 ? -8.828 -5.09 -8.891 1 96.69 218 THR B CA 1
ATOM 4735 C C . THR B 1 218 ? -7.586 -5.75 -8.305 1 96.69 218 THR B C 1
ATOM 4737 O O . THR B 1 218 ? -7.387 -6.957 -8.461 1 96.69 218 THR B O 1
ATOM 4740 N N . MET B 1 219 ? -6.758 -4.98 -7.703 1 97.5 219 MET B N 1
ATOM 4741 C CA . MET B 1 219 ? -5.613 -5.492 -6.953 1 97.5 219 MET B CA 1
ATOM 4742 C C . MET B 1 219 ? -5.859 -5.395 -5.449 1 97.5 219 MET B C 1
ATOM 4744 O O . MET B 1 219 ? -6.41 -4.398 -4.973 1 97.5 219 MET B O 1
ATOM 4748 N N . ILE B 1 220 ? -5.461 -6.383 -4.738 1 98.5 220 ILE B N 1
ATOM 4749 C CA . ILE B 1 220 ? -5.574 -6.391 -3.285 1 98.5 220 ILE B CA 1
ATOM 4750 C C . ILE B 1 220 ? -4.75 -7.543 -2.711 1 98.5 220 ILE B C 1
ATOM 4752 O O . ILE B 1 220 ? -4.531 -8.555 -3.383 1 98.5 220 ILE B O 1
ATOM 4756 N N . GLY B 1 221 ? -4.168 -7.367 -1.587 1 98.75 221 GLY B N 1
ATOM 4757 C CA . GLY B 1 221 ? -3.525 -8.422 -0.823 1 98.75 221 GLY B CA 1
ATOM 4758 C C . GLY B 1 221 ? -4.133 -8.617 0.554 1 98.75 221 GLY B C 1
ATOM 4759 O O . GLY B 1 221 ? -4.648 -7.668 1.15 1 98.75 221 GLY B O 1
ATOM 4760 N N . THR B 1 222 ? -4.105 -9.828 1.08 1 98.88 222 THR B N 1
ATOM 4761 C CA . THR B 1 222 ? -4.578 -10.133 2.428 1 98.88 222 THR B CA 1
ATOM 4762 C C . THR B 1 222 ? -3.547 -10.969 3.186 1 98.88 222 THR B C 1
ATOM 4764 O O . THR B 1 222 ? -2.783 -11.719 2.582 1 98.88 222 THR B O 1
ATOM 4767 N N . ALA B 1 223 ? -3.453 -10.812 4.434 1 98.94 223 ALA B N 1
ATOM 4768 C CA . ALA B 1 223 ? -2.709 -11.68 5.348 1 98.94 223 ALA B CA 1
ATOM 4769 C C . ALA B 1 223 ? -3.551 -12.039 6.57 1 98.94 223 ALA B C 1
ATOM 4771 O O . ALA B 1 223 ? -3.857 -11.18 7.398 1 98.94 223 ALA B O 1
ATOM 4772 N N . VAL B 1 224 ? -3.979 -13.242 6.676 1 98.94 224 VAL B N 1
ATOM 4773 C CA . VAL B 1 224 ? -4.727 -13.734 7.828 1 98.94 224 VAL B CA 1
ATOM 4774 C C . VAL B 1 224 ? -3.771 -14.398 8.82 1 98.94 224 VAL B C 1
ATOM 4776 O O . VAL B 1 224 ? -2.98 -15.266 8.445 1 98.94 224 VAL B O 1
ATOM 4779 N N . SER B 1 225 ? -3.852 -14.008 10.047 1 98.88 225 SER B N 1
ATOM 4780 C CA . SER B 1 225 ? -2.879 -14.414 11.062 1 98.88 225 SER B CA 1
ATOM 4781 C C . SER B 1 225 ? -3.551 -15.164 12.203 1 98.88 225 SER B C 1
ATOM 4783 O O . SER B 1 225 ? -4.734 -14.953 12.484 1 98.88 225 SER B O 1
ATOM 4785 N N . ASN B 1 226 ? -2.807 -16.078 12.812 1 98.75 226 ASN B N 1
ATOM 4786 C CA . ASN B 1 226 ? -3.238 -16.609 14.109 1 98.75 226 ASN B CA 1
ATOM 4787 C C . ASN B 1 226 ? -3.057 -15.578 15.219 1 98.75 226 ASN B C 1
ATOM 4789 O O . ASN B 1 226 ? -2.613 -14.453 14.961 1 98.75 226 ASN B O 1
ATOM 4793 N N . ALA B 1 227 ? -3.373 -15.922 16.422 1 98.44 227 ALA B N 1
ATOM 4794 C CA . ALA B 1 227 ? -3.412 -14.969 17.531 1 98.44 227 ALA B CA 1
ATOM 4795 C C . ALA B 1 227 ? -2.008 -14.516 17.906 1 98.44 227 ALA B C 1
ATOM 4797 O O . ALA B 1 227 ? -1.799 -13.344 18.25 1 98.44 227 ALA B O 1
ATOM 4798 N N . ARG B 1 228 ? -1.029 -15.375 17.875 1 98 228 ARG B N 1
ATOM 4799 C CA . ARG B 1 228 ? 0.312 -15.078 18.359 1 98 228 ARG B CA 1
ATOM 4800 C C . ARG B 1 228 ? 0.977 -13.992 17.516 1 98 228 ARG B C 1
ATOM 4802 O O . ARG B 1 228 ? 1.743 -13.18 18.031 1 98 228 ARG B O 1
ATOM 4809 N N . CYS B 1 229 ? 0.671 -13.953 16.203 1 98.75 229 CYS B N 1
ATOM 4810 C CA . CYS B 1 229 ? 1.391 -13.062 15.297 1 98.75 229 CYS B CA 1
ATOM 4811 C C . CYS B 1 229 ? 0.548 -11.844 14.945 1 98.75 229 CYS B C 1
ATOM 4813 O O . CYS B 1 229 ? 1.055 -10.875 14.375 1 98.75 229 CYS B O 1
ATOM 4815 N N . TRP B 1 230 ? -0.699 -11.758 15.336 1 98.75 230 TRP B N 1
ATOM 4816 C CA . TRP B 1 230 ? -1.656 -10.797 14.797 1 98.75 230 TRP B CA 1
ATOM 4817 C C . TRP B 1 230 ? -1.275 -9.375 15.188 1 98.75 230 TRP B C 1
ATOM 4819 O O . TRP B 1 230 ? -1.191 -8.492 14.336 1 98.75 230 TRP B O 1
ATOM 4829 N N . ASP B 1 231 ? -1.021 -9.156 16.469 1 98.19 231 ASP B N 1
ATOM 4830 C CA . ASP B 1 231 ? -0.778 -7.797 16.922 1 98.19 231 ASP B CA 1
ATOM 4831 C C . ASP B 1 231 ? 0.441 -7.188 16.234 1 98.19 231 ASP B C 1
ATOM 4833 O O . ASP B 1 231 ? 0.398 -6.039 15.789 1 98.19 231 ASP B O 1
ATOM 4837 N N . GLN B 1 232 ? 1.476 -7.949 16.125 1 98.38 232 GLN B N 1
ATOM 4838 C CA . GLN B 1 232 ? 2.697 -7.445 15.508 1 98.38 232 GLN B CA 1
ATOM 4839 C C . GLN B 1 232 ? 2.506 -7.223 14.016 1 98.38 232 GLN B C 1
ATOM 4841 O O . GLN B 1 232 ? 2.957 -6.215 13.469 1 98.38 232 GLN B O 1
ATOM 4846 N N . LEU B 1 233 ? 1.849 -8.18 13.344 1 98.81 233 LEU B N 1
ATOM 4847 C CA . LEU B 1 233 ? 1.566 -8.023 11.922 1 98.81 233 LEU B CA 1
ATOM 4848 C C . LEU B 1 233 ? 0.764 -6.754 11.664 1 98.81 233 LEU B C 1
ATOM 4850 O O . LEU B 1 233 ? 1.111 -5.965 10.781 1 98.81 233 LEU B O 1
ATOM 4854 N N . ARG B 1 234 ? -0.283 -6.594 12.406 1 98.06 234 ARG B N 1
ATOM 4855 C CA . ARG B 1 234 ? -1.194 -5.465 12.242 1 98.06 234 ARG B CA 1
ATOM 4856 C C . ARG B 1 234 ? -0.465 -4.141 12.445 1 98.06 234 ARG B C 1
ATOM 4858 O O . ARG B 1 234 ? -0.529 -3.252 11.594 1 98.06 234 ARG B O 1
ATOM 4865 N N . GLU B 1 235 ? 0.262 -4.004 13.539 1 96.81 235 GLU B N 1
ATOM 4866 C CA . GLU B 1 235 ? 0.867 -2.723 13.891 1 96.81 235 GLU B CA 1
ATOM 4867 C C . GLU B 1 235 ? 2.008 -2.369 12.938 1 96.81 235 GLU B C 1
ATOM 4869 O O . GLU B 1 235 ? 2.16 -1.21 12.547 1 96.81 235 GLU B O 1
ATOM 4874 N N . HIS B 1 236 ? 2.791 -3.346 12.57 1 97.81 236 HIS B N 1
ATOM 4875 C CA . HIS B 1 236 ? 3.902 -3.072 11.664 1 97.81 236 HIS B CA 1
ATOM 4876 C C . HIS B 1 236 ? 3.4 -2.719 10.273 1 97.81 236 HIS B C 1
ATOM 4878 O O . HIS B 1 236 ? 3.963 -1.844 9.609 1 97.81 236 HIS B O 1
ATOM 4884 N N . SER B 1 237 ? 2.371 -3.469 9.812 1 98.06 237 SER B N 1
ATOM 4885 C CA . SER B 1 237 ? 1.78 -3.135 8.523 1 98.06 237 SER B CA 1
ATOM 4886 C C . SER B 1 237 ? 1.209 -1.722 8.523 1 98.06 237 SER B C 1
ATOM 4888 O O . SER B 1 237 ? 1.377 -0.977 7.555 1 98.06 237 SER B O 1
ATOM 4890 N N . TYR B 1 238 ? 0.602 -1.386 9.617 1 97.06 238 TYR B N 1
ATOM 4891 C CA . TYR B 1 238 ? 0.047 -0.045 9.773 1 97.06 238 TYR B CA 1
ATOM 4892 C C . TYR B 1 238 ? 1.148 1.007 9.75 1 97.06 238 TYR B C 1
ATOM 4894 O O . TYR B 1 238 ? 1.001 2.057 9.117 1 97.06 238 TYR B O 1
ATOM 4902 N N . LEU B 1 239 ? 2.229 0.741 10.438 1 96.19 239 LEU B N 1
ATOM 4903 C CA . LEU B 1 239 ? 3.357 1.661 10.523 1 96.19 239 LEU B CA 1
ATOM 4904 C C . LEU B 1 239 ? 3.934 1.941 9.133 1 96.19 239 LEU B C 1
ATOM 4906 O O . LEU B 1 239 ? 4.41 3.047 8.867 1 96.19 239 LEU B O 1
ATOM 4910 N N . MET B 1 240 ? 3.814 0.993 8.258 1 97.62 240 MET B N 1
ATOM 4911 C CA . MET B 1 240 ? 4.367 1.115 6.91 1 97.62 240 MET B CA 1
ATOM 4912 C C . MET B 1 240 ? 3.355 1.759 5.965 1 97.62 240 MET B C 1
ATOM 4914 O O . MET B 1 240 ? 3.609 1.876 4.766 1 97.62 240 MET B O 1
ATOM 4918 N N . GLY B 1 241 ? 2.217 2.127 6.5 1 97.56 241 GLY B N 1
ATOM 4919 C CA . GLY B 1 241 ? 1.198 2.809 5.715 1 97.56 241 GLY B CA 1
ATOM 4920 C C . GLY B 1 241 ? 0.403 1.871 4.828 1 97.56 241 GLY B C 1
ATOM 4921 O O . GLY B 1 241 ? -0.236 2.311 3.869 1 97.56 241 GLY B O 1
ATOM 4922 N N . GLN B 1 242 ? 0.419 0.562 5.105 1 98.31 242 GLN B N 1
ATOM 4923 C CA . GLN B 1 242 ? -0.297 -0.38 4.25 1 98.31 242 GLN B CA 1
ATOM 4924 C C . GLN B 1 242 ? -1.805 -0.28 4.465 1 98.31 242 GLN B C 1
ATOM 4926 O O . GLN B 1 242 ? -2.271 -0.197 5.605 1 98.31 242 GLN B O 1
ATOM 4931 N N . MET B 1 243 ? -2.506 -0.244 3.375 1 97.62 243 MET B N 1
ATOM 4932 C CA . MET B 1 243 ? -3.965 -0.215 3.377 1 97.62 243 MET B CA 1
ATOM 4933 C C . MET B 1 243 ? -4.516 -0.456 1.975 1 97.62 243 MET B C 1
ATOM 4935 O O . MET B 1 243 ? -3.752 -0.545 1.011 1 97.62 243 MET B O 1
ATOM 4939 N N . VAL B 1 244 ? -5.789 -0.625 1.888 1 97.5 244 VAL B N 1
ATOM 4940 C CA . VAL B 1 244 ? -6.477 -0.706 0.603 1 97.5 244 VAL B CA 1
ATOM 4941 C C . VAL B 1 244 ? -7.688 0.226 0.605 1 97.5 244 VAL B C 1
ATOM 4943 O O . VAL B 1 244 ? -8.211 0.57 1.667 1 97.5 244 VAL B O 1
ATOM 4946 N N . ASP B 1 245 ? -8.086 0.654 -0.554 1 97.12 245 ASP B N 1
ATOM 4947 C CA . ASP B 1 245 ? -9.242 1.541 -0.645 1 97.12 245 ASP B CA 1
ATOM 4948 C C . ASP B 1 245 ? -10.539 0.772 -0.423 1 97.12 245 ASP B C 1
ATOM 4950 O O . ASP B 1 245 ? -10.578 -0.449 -0.583 1 97.12 245 ASP B O 1
ATOM 4954 N N . ALA B 1 246 ? -11.602 1.502 -0.113 1 97.19 246 ALA B N 1
ATOM 4955 C CA . ALA B 1 246 ? -12.883 0.901 0.252 1 97.19 246 ALA B CA 1
ATOM 4956 C C . ALA B 1 246 ? -13.484 0.14 -0.925 1 97.19 246 ALA B C 1
ATOM 4958 O O . ALA B 1 246 ? -14.07 -0.93 -0.745 1 97.19 246 ALA B O 1
ATOM 4959 N N . ASP B 1 247 ? -13.359 0.644 -2.107 1 97.19 247 ASP B N 1
ATOM 4960 C CA . ASP B 1 247 ? -13.969 0.015 -3.273 1 97.19 247 ASP B CA 1
ATOM 4961 C C . ASP B 1 247 ? -13.328 -1.339 -3.566 1 97.19 247 ASP B C 1
ATOM 4963 O O . ASP B 1 247 ? -14.023 -2.309 -3.879 1 97.19 247 ASP B O 1
ATOM 4967 N N . SER B 1 248 ? -12 -1.39 -3.52 1 98.12 248 SER B N 1
ATOM 4968 C CA . SER B 1 248 ? -11.312 -2.658 -3.725 1 98.12 248 SER B CA 1
ATOM 4969 C C . SER B 1 248 ? -11.711 -3.684 -2.67 1 98.12 248 SER B C 1
ATOM 4971 O O . SER B 1 248 ? -11.906 -4.859 -2.984 1 98.12 248 SER B O 1
ATOM 4973 N N . ALA B 1 249 ? -11.828 -3.201 -1.395 1 98.44 249 ALA B N 1
ATOM 4974 C CA . ALA B 1 249 ? -12.273 -4.094 -0.33 1 98.44 249 ALA B CA 1
ATOM 4975 C C . ALA B 1 249 ? -13.688 -4.605 -0.604 1 98.44 249 ALA B C 1
ATOM 4977 O O . ALA B 1 249 ? -13.969 -5.793 -0.425 1 98.44 249 ALA B O 1
ATOM 4978 N N . TYR B 1 250 ? -14.562 -3.705 -1.05 1 98 250 TYR B N 1
ATOM 4979 C CA . TYR B 1 250 ? -15.953 -4.051 -1.321 1 98 250 TYR B CA 1
ATOM 4980 C C . TYR B 1 250 ? -16.062 -5.074 -2.445 1 98 250 TYR B C 1
ATOM 4982 O O . TYR B 1 250 ? -16.766 -6.07 -2.324 1 98 250 TYR B O 1
ATOM 4990 N N . VAL B 1 251 ? -15.352 -4.832 -3.529 1 97.56 251 VAL B N 1
ATOM 4991 C CA . VAL B 1 251 ? -15.469 -5.711 -4.688 1 97.56 251 VAL B CA 1
ATOM 4992 C C . VAL B 1 251 ? -14.875 -7.078 -4.363 1 97.56 251 VAL B C 1
ATOM 4994 O O . VAL B 1 251 ? -15.352 -8.102 -4.848 1 97.56 251 VAL B O 1
ATOM 4997 N N . THR B 1 252 ? -13.828 -7.105 -3.557 1 98.5 252 THR B N 1
ATOM 4998 C CA . THR B 1 252 ? -13.266 -8.383 -3.125 1 98.5 252 THR B CA 1
ATOM 4999 C C . THR B 1 252 ? -14.281 -9.172 -2.311 1 98.5 252 THR B C 1
ATOM 5001 O O . THR B 1 252 ? -14.469 -10.367 -2.535 1 98.5 252 THR B O 1
ATOM 5004 N N . ALA B 1 253 ? -14.938 -8.484 -1.343 1 97.88 253 ALA B N 1
ATOM 5005 C CA . ALA B 1 253 ? -15.984 -9.133 -0.561 1 97.88 253 ALA B CA 1
ATOM 5006 C C . ALA B 1 253 ? -17.094 -9.672 -1.464 1 97.88 253 ALA B C 1
ATOM 5008 O O . ALA B 1 253 ? -17.625 -10.758 -1.222 1 97.88 253 ALA B O 1
ATOM 5009 N N . ARG B 1 254 ? -17.438 -8.922 -2.445 1 96.75 254 ARG B N 1
ATOM 5010 C CA . ARG B 1 254 ? -18.422 -9.359 -3.426 1 96.75 254 ARG B CA 1
ATOM 5011 C C . ARG B 1 254 ? -17.969 -10.625 -4.141 1 96.75 254 ARG B C 1
ATOM 5013 O O . ARG B 1 254 ? -18.766 -11.523 -4.387 1 96.75 254 ARG B O 1
ATOM 5020 N N . GLY B 1 255 ? -16.672 -10.672 -4.477 1 97.44 255 GLY B N 1
ATOM 5021 C CA . GLY B 1 255 ? -16.109 -11.828 -5.16 1 97.44 255 GLY B CA 1
ATOM 5022 C C . GLY B 1 255 ? -16.203 -13.102 -4.344 1 97.44 255 GLY B C 1
ATOM 5023 O O . GLY B 1 255 ? -16.328 -14.195 -4.898 1 97.44 255 GLY B O 1
ATOM 5024 N N . LEU B 1 256 ? -16.172 -12.969 -3.023 1 97.5 256 LEU B N 1
ATOM 5025 C CA . LEU B 1 256 ? -16.234 -14.125 -2.137 1 97.5 256 LEU B CA 1
ATOM 5026 C C . LEU B 1 256 ? -17.547 -14.883 -2.307 1 97.5 256 LEU B C 1
ATOM 5028 O O . LEU B 1 256 ? -17.594 -16.109 -2.139 1 97.5 256 LEU B O 1
ATOM 5032 N N . ARG B 1 257 ? -18.641 -14.164 -2.688 1 95.88 257 ARG B N 1
ATOM 5033 C CA . ARG B 1 257 ? -19.969 -14.75 -2.713 1 95.88 257 ARG B CA 1
ATOM 5034 C C . ARG B 1 257 ? -20.062 -15.852 -3.758 1 95.88 257 ARG B C 1
ATOM 5036 O O . ARG B 1 257 ? -20.859 -16.781 -3.611 1 95.88 257 ARG B O 1
ATOM 5043 N N . THR B 1 258 ? -19.25 -15.758 -4.809 1 96.69 258 THR B N 1
ATOM 5044 C CA . THR B 1 258 ? -19.312 -16.75 -5.871 1 96.69 258 THR B CA 1
ATOM 5045 C C . THR B 1 258 ? -18.031 -17.594 -5.891 1 96.69 258 THR B C 1
ATOM 5047 O O . THR B 1 258 ? -17.828 -18.406 -6.797 1 96.69 258 THR B O 1
ATOM 5050 N N . LEU B 1 259 ? -17.156 -17.406 -4.934 1 97.81 259 LEU B N 1
ATOM 5051 C CA . LEU B 1 259 ? -15.844 -18.031 -4.941 1 97.81 259 LEU B CA 1
ATOM 5052 C C . LEU B 1 259 ? -15.969 -19.547 -5.004 1 97.81 259 LEU B C 1
ATOM 5054 O O . LEU B 1 259 ? -15.289 -20.203 -5.797 1 97.81 259 LEU B O 1
ATOM 5058 N N . GLY B 1 260 ? -16.875 -20.125 -4.176 1 96.38 260 GLY B N 1
ATOM 5059 C CA . GLY B 1 260 ? -17.031 -21.578 -4.129 1 96.38 260 GLY B CA 1
ATOM 5060 C C . GLY B 1 260 ? -17.406 -22.172 -5.473 1 96.38 260 GLY B C 1
ATOM 5061 O O . GLY B 1 260 ? -16.797 -23.156 -5.91 1 96.38 260 GLY B O 1
ATOM 5062 N N . ILE B 1 261 ? -18.375 -21.609 -6.16 1 96.56 261 ILE B N 1
ATOM 5063 C CA . ILE B 1 261 ? -18.844 -22.172 -7.422 1 96.56 261 ILE B CA 1
ATOM 5064 C C . ILE B 1 261 ? -17.828 -21.906 -8.523 1 96.56 261 ILE B C 1
ATOM 5066 O O . ILE B 1 261 ? -17.672 -22.703 -9.445 1 96.56 261 ILE B O 1
ATOM 5070 N N . ARG B 1 262 ? -17.141 -20.766 -8.453 1 98.06 262 ARG B N 1
ATOM 5071 C CA . ARG B 1 262 ? -16.109 -20.469 -9.438 1 98.06 262 ARG B CA 1
ATOM 5072 C C . ARG B 1 262 ? -14.945 -21.469 -9.312 1 98.06 262 ARG B C 1
ATOM 5074 O O . ARG B 1 262 ? -14.484 -22.016 -10.312 1 98.06 262 ARG B O 1
ATOM 5081 N N . LEU B 1 263 ? -14.5 -21.703 -8.047 1 97.88 263 LEU B N 1
ATOM 5082 C CA . LEU B 1 263 ? -13.391 -22.625 -7.844 1 97.88 263 LEU B CA 1
ATOM 5083 C C . LEU B 1 263 ? -13.758 -24.031 -8.297 1 97.88 263 LEU B C 1
ATOM 5085 O O . LEU B 1 263 ? -12.922 -24.734 -8.867 1 97.88 263 LEU B O 1
ATOM 5089 N N . LYS B 1 264 ? -15.008 -24.422 -8.023 1 97.5 264 LYS B N 1
ATOM 5090 C CA . LYS B 1 264 ? -15.469 -25.719 -8.484 1 97.5 264 LYS B CA 1
ATOM 5091 C C . LYS B 1 264 ? -15.383 -25.828 -10.008 1 97.5 264 LYS B C 1
ATOM 5093 O O . LYS B 1 264 ? -14.922 -26.844 -10.539 1 97.5 264 LYS B O 1
ATOM 5098 N N . GLN B 1 265 ? -15.867 -24.797 -10.68 1 97.62 265 GLN B N 1
ATOM 5099 C CA . GLN B 1 265 ? -15.828 -24.797 -12.141 1 97.62 265 GLN B CA 1
ATOM 5100 C C . GLN B 1 265 ? -14.391 -24.781 -12.648 1 97.62 265 GLN B C 1
ATOM 5102 O O . GLN B 1 265 ? -14.062 -25.469 -13.625 1 97.62 265 GLN B O 1
ATOM 5107 N N . HIS B 1 266 ? -13.492 -23.938 -12.062 1 98.44 266 HIS B N 1
ATOM 5108 C CA . HIS B 1 266 ? -12.078 -23.938 -12.406 1 98.44 266 HIS B CA 1
ATOM 5109 C C . HIS B 1 266 ? -11.469 -25.328 -12.266 1 98.44 266 HIS B C 1
ATOM 5111 O O . HIS B 1 266 ? -10.711 -25.766 -13.141 1 98.44 266 HIS B O 1
ATOM 5117 N N . GLU B 1 267 ? -11.758 -25.984 -11.18 1 98.31 267 GLU B N 1
ATOM 5118 C CA . GLU B 1 267 ? -11.25 -27.328 -10.938 1 98.31 267 GLU B CA 1
ATOM 5119 C C . GLU B 1 267 ? -11.711 -28.297 -12.031 1 98.31 267 GLU B C 1
ATOM 5121 O O . GLU B 1 267 ? -10.891 -28.969 -12.648 1 98.31 267 GLU B O 1
ATOM 5126 N N . GLU B 1 268 ? -13 -28.328 -12.25 1 98.38 268 GLU B N 1
ATOM 5127 C CA . GLU B 1 268 ? -13.555 -29.266 -13.219 1 98.38 268 GLU B CA 1
ATOM 5128 C C . GLU B 1 268 ? -12.953 -29.062 -14.602 1 98.38 268 GLU B C 1
ATOM 5130 O O . GLU B 1 268 ? -12.484 -30.016 -15.234 1 98.38 268 GLU B O 1
ATOM 5135 N N . SER B 1 269 ? -12.984 -27.859 -15.047 1 98.62 269 SER B N 1
ATOM 5136 C CA . SER B 1 269 ? -12.477 -27.547 -16.391 1 98.62 269 SER B CA 1
ATOM 5137 C C . SER B 1 269 ? -10.977 -27.781 -16.484 1 98.62 269 SER B C 1
ATOM 5139 O O . SER B 1 269 ? -10.492 -28.312 -17.484 1 98.62 269 SER B O 1
ATOM 5141 N N . SER B 1 270 ? -10.219 -27.375 -15.453 1 98.69 270 SER B N 1
ATOM 5142 C CA . SER B 1 270 ? -8.766 -27.5 -15.516 1 98.69 270 SER B CA 1
ATOM 5143 C C . SER B 1 270 ? -8.336 -28.953 -15.516 1 98.69 270 SER B C 1
ATOM 5145 O O . SER B 1 270 ? -7.34 -29.312 -16.156 1 98.69 270 SER B O 1
ATOM 5147 N N . LEU B 1 271 ? -9.047 -29.781 -14.812 1 98.69 271 LEU B N 1
ATOM 5148 C CA . LEU B 1 271 ? -8.703 -31.203 -14.773 1 98.69 271 LEU B CA 1
ATOM 5149 C C . LEU B 1 271 ? -8.938 -31.844 -16.141 1 98.69 271 LEU B C 1
ATOM 5151 O O . LEU B 1 271 ? -8.133 -32.656 -16.594 1 98.69 271 LEU B O 1
ATOM 5155 N N . ILE B 1 272 ? -10.047 -31.5 -16.797 1 98.81 272 ILE B N 1
ATOM 5156 C CA . ILE B 1 272 ? -10.336 -32.031 -18.125 1 98.81 272 ILE B CA 1
ATOM 5157 C C . ILE B 1 272 ? -9.234 -31.594 -19.094 1 98.81 272 ILE B C 1
ATOM 5159 O O . ILE B 1 272 ? -8.695 -32.438 -19.828 1 98.81 272 ILE B O 1
ATOM 5163 N N . VAL B 1 273 ? -8.867 -30.344 -19.062 1 98.88 273 VAL B N 1
ATOM 5164 C CA . VAL B 1 273 ? -7.84 -29.828 -19.953 1 98.88 273 VAL B CA 1
ATOM 5165 C C . VAL B 1 273 ? -6.496 -30.484 -19.641 1 98.88 273 VAL B C 1
ATOM 5167 O O . VAL B 1 273 ? -5.762 -30.875 -20.547 1 98.88 273 VAL B O 1
ATOM 5170 N N . ALA B 1 274 ? -6.156 -30.578 -18.359 1 98.88 274 ALA B N 1
ATOM 5171 C CA . ALA B 1 274 ? -4.887 -31.172 -17.938 1 98.88 274 ALA B CA 1
ATOM 5172 C C . ALA B 1 274 ? -4.777 -32.625 -18.391 1 98.88 274 ALA B C 1
ATOM 5174 O O . ALA B 1 274 ? -3.727 -33.062 -18.875 1 98.88 274 ALA B O 1
ATOM 5175 N N . GLN B 1 275 ? -5.82 -33.344 -18.203 1 98.69 275 GLN B N 1
ATOM 5176 C CA . GLN B 1 275 ? -5.832 -34.75 -18.609 1 98.69 275 GLN B CA 1
ATOM 5177 C C . GLN B 1 275 ? -5.699 -34.875 -20.125 1 98.69 275 GLN B C 1
ATOM 5179 O O . GLN B 1 275 ? -5 -35.781 -20.625 1 98.69 275 GLN B O 1
ATOM 5184 N N . TRP B 1 276 ? -6.414 -34.062 -20.828 1 98.75 276 TRP B N 1
ATOM 5185 C CA . TRP B 1 276 ? -6.297 -34.031 -22.281 1 98.75 276 TRP B CA 1
ATOM 5186 C C . TRP B 1 276 ? -4.863 -33.719 -22.703 1 98.75 276 TRP B C 1
ATOM 5188 O O . TRP B 1 276 ? -4.309 -34.406 -23.578 1 98.75 276 TRP B O 1
ATOM 5198 N N . LEU B 1 277 ? -4.25 -32.75 -22.125 1 98.81 277 LEU B N 1
ATOM 5199 C CA . LEU B 1 277 ? -2.875 -32.375 -22.422 1 98.81 277 LEU B CA 1
ATOM 5200 C C . LEU B 1 277 ? -1.915 -33.531 -22.141 1 98.81 277 LEU B C 1
ATOM 5202 O O . LEU B 1 277 ? -0.941 -33.719 -22.875 1 98.81 277 LEU B O 1
ATOM 5206 N N . ALA B 1 278 ? -2.17 -34.281 -21.078 1 98.44 278 ALA B N 1
ATOM 5207 C CA . ALA B 1 278 ? -1.3 -35.375 -20.672 1 98.44 278 ALA B CA 1
ATOM 5208 C C . ALA B 1 278 ? -1.262 -36.469 -21.734 1 98.44 278 ALA B C 1
ATOM 5210 O O . ALA B 1 278 ? -0.351 -37.312 -21.75 1 98.44 278 ALA B O 1
ATOM 5211 N N . GLN B 1 279 ? -2.232 -36.438 -22.641 1 98 279 GLN B N 1
ATOM 5212 C CA . GLN B 1 279 ? -2.307 -37.469 -23.672 1 98 279 GLN B CA 1
ATOM 5213 C C . GLN B 1 279 ? -1.66 -36.969 -24.969 1 98 279 GLN B C 1
ATOM 5215 O O . GLN B 1 279 ? -1.544 -37.75 -25.938 1 98 279 GLN B O 1
ATOM 5220 N N . ARG B 1 280 ? -1.271 -35.812 -25 1 97.69 280 ARG B N 1
ATOM 5221 C CA . ARG B 1 280 ? -0.714 -35.25 -26.234 1 97.69 280 ARG B CA 1
ATOM 5222 C C . ARG B 1 280 ? 0.756 -35.625 -26.391 1 97.69 280 ARG B C 1
ATOM 5224 O O . ARG B 1 280 ? 1.53 -35.531 -25.438 1 97.69 280 ARG B O 1
ATOM 5231 N N . SER B 1 281 ? 1.17 -35.906 -27.578 1 97.12 281 SER B N 1
ATOM 5232 C CA . SER B 1 281 ? 2.541 -36.344 -27.828 1 97.12 281 SER B CA 1
ATOM 5233 C C . SER B 1 281 ? 3.514 -35.156 -27.719 1 97.12 281 SER B C 1
ATOM 5235 O O . SER B 1 281 ? 4.703 -35.375 -27.469 1 97.12 281 SER B O 1
ATOM 5237 N N . GLU B 1 282 ? 3.025 -33.906 -27.875 1 97.31 282 GLU B N 1
ATOM 5238 C CA . GLU B 1 282 ? 3.867 -32.719 -27.797 1 97.31 282 GLU B CA 1
ATOM 5239 C C . GLU B 1 282 ? 4.211 -32.375 -26.359 1 97.31 282 GLU B C 1
ATOM 5241 O O . GLU B 1 282 ? 5.113 -31.562 -26.094 1 97.31 282 GLU B O 1
ATOM 5246 N N . VAL B 1 283 ? 3.434 -32.938 -25.438 1 98.38 283 VAL B N 1
ATOM 5247 C CA . VAL B 1 283 ? 3.516 -32.531 -24.031 1 98.38 283 VAL B CA 1
ATOM 5248 C C . VAL B 1 283 ? 4.34 -33.562 -23.266 1 98.38 283 VAL B C 1
ATOM 5250 O O . VAL B 1 283 ? 4 -34.75 -23.234 1 98.38 283 VAL B O 1
ATOM 5253 N N . LYS B 1 284 ? 5.395 -33.094 -22.688 1 98.12 284 LYS B N 1
ATOM 5254 C CA . LYS B 1 284 ? 6.285 -33.969 -21.906 1 98.12 284 LYS B CA 1
ATOM 5255 C C . LYS B 1 284 ? 5.676 -34.281 -20.547 1 98.12 284 LYS B C 1
ATOM 5257 O O . LYS B 1 284 ? 5.734 -35.438 -20.094 1 98.12 284 LYS B O 1
ATOM 5262 N N . ALA B 1 285 ? 5.184 -33.312 -19.906 1 98.19 285 ALA B N 1
ATOM 5263 C CA . ALA B 1 285 ? 4.602 -33.469 -18.562 1 98.19 285 ALA B CA 1
ATOM 5264 C C . ALA B 1 285 ? 3.59 -32.344 -18.281 1 98.19 285 ALA B C 1
ATOM 5266 O O . ALA B 1 285 ? 3.73 -31.234 -18.766 1 98.19 285 ALA B O 1
ATOM 5267 N N . VAL B 1 286 ? 2.545 -32.688 -17.578 1 98.75 286 VAL B N 1
ATOM 5268 C CA . VAL B 1 286 ? 1.571 -31.703 -17.078 1 98.75 286 VAL B CA 1
ATOM 5269 C C . VAL B 1 286 ? 1.754 -31.516 -15.57 1 98.75 286 VAL B C 1
ATOM 5271 O O . VAL B 1 286 ? 1.771 -32.469 -14.812 1 98.75 286 VAL B O 1
ATOM 5274 N N . TYR B 1 287 ? 1.949 -30.281 -15.141 1 98.62 287 TYR B N 1
ATOM 5275 C CA . TYR B 1 287 ? 2.127 -29.922 -13.734 1 98.62 287 TYR B CA 1
ATOM 5276 C C . TYR B 1 287 ? 0.842 -29.359 -13.141 1 98.62 287 TYR B C 1
ATOM 5278 O O . TYR B 1 287 ? 0.798 -28.188 -12.75 1 98.62 287 TYR B O 1
ATOM 5286 N N . HIS B 1 288 ? -0.171 -30.094 -13.125 1 98.75 288 HIS B N 1
ATOM 5287 C CA . HIS B 1 288 ? -1.376 -29.875 -12.336 1 98.75 288 HIS B CA 1
ATOM 5288 C C . HIS B 1 288 ? -1.306 -30.609 -11 1 98.75 288 HIS B C 1
ATOM 5290 O O . HIS B 1 288 ? -1.134 -31.828 -10.977 1 98.75 288 HIS B O 1
ATOM 5296 N N . PRO B 1 289 ? -1.5 -29.875 -9.898 1 98.69 289 PRO B N 1
ATOM 5297 C CA . PRO B 1 289 ? -1.275 -30.5 -8.594 1 98.69 289 PRO B CA 1
ATOM 5298 C C . PRO B 1 289 ? -2.1 -31.781 -8.406 1 98.69 289 PRO B C 1
ATOM 5300 O O . PRO B 1 289 ? -1.675 -32.688 -7.691 1 98.69 289 PRO B O 1
ATOM 5303 N N . ALA B 1 290 ? -3.227 -31.906 -9.062 1 98.31 290 ALA B N 1
ATOM 5304 C CA . ALA B 1 290 ? -4.125 -33.031 -8.898 1 98.31 290 ALA B CA 1
ATOM 5305 C C . ALA B 1 290 ? -3.674 -34.219 -9.75 1 98.31 290 ALA B C 1
ATOM 5307 O O . ALA B 1 290 ? -4.199 -35.344 -9.609 1 98.31 290 ALA B O 1
ATOM 5308 N N . LEU B 1 291 ? -2.744 -34.062 -10.625 1 98.25 291 LEU B N 1
ATOM 5309 C CA . LEU B 1 291 ? -2.277 -35.156 -11.492 1 98.25 291 LEU B CA 1
ATOM 5310 C C . LEU B 1 291 ? -1.009 -35.781 -10.93 1 98.25 291 LEU B C 1
ATOM 5312 O O . LEU B 1 291 ? -0.151 -35.094 -10.383 1 98.25 291 LEU B O 1
ATOM 5316 N N . PRO B 1 292 ? -0.792 -37.094 -11.172 1 97.31 292 PRO B N 1
ATOM 5317 C CA . PRO B 1 292 ? 0.376 -37.812 -10.633 1 97.31 292 PRO B CA 1
ATOM 5318 C C . PRO B 1 292 ? 1.692 -37.281 -11.195 1 97.31 292 PRO B C 1
ATOM 5320 O O . PRO B 1 292 ? 2.74 -37.406 -10.562 1 97.31 292 PRO B O 1
ATOM 5323 N N . SER B 1 293 ? 1.646 -36.656 -12.305 1 96.69 293 SER B N 1
ATOM 5324 C CA . SER B 1 293 ? 2.857 -36.156 -12.938 1 96.69 293 SER B CA 1
ATOM 5325 C C . SER B 1 293 ? 3.4 -34.938 -12.195 1 96.69 293 SER B C 1
ATOM 5327 O O . SER B 1 293 ? 4.555 -34.562 -12.391 1 96.69 293 SER B O 1
ATOM 5329 N N . CYS B 1 294 ? 2.604 -34.281 -11.422 1 97.69 294 CYS B N 1
ATOM 5330 C CA . CYS B 1 294 ? 3.031 -33.125 -10.68 1 97.69 294 CYS B CA 1
ATOM 5331 C C . CYS B 1 294 ? 3.775 -33.5 -9.414 1 97.69 294 CYS B C 1
ATOM 5333 O O . CYS B 1 294 ? 3.25 -34.25 -8.586 1 97.69 294 CYS B O 1
ATOM 5335 N N . PRO B 1 295 ? 5.02 -33 -9.211 1 97.88 295 PRO B N 1
ATOM 5336 C CA . PRO B 1 295 ? 5.746 -33.344 -7.984 1 97.88 295 PRO B CA 1
ATOM 5337 C C . PRO B 1 295 ? 4.98 -32.938 -6.723 1 97.88 295 PRO B C 1
ATOM 5339 O O . PRO B 1 295 ? 4.559 -31.781 -6.59 1 97.88 295 PRO B O 1
ATOM 5342 N N . GLY B 1 296 ? 4.777 -33.875 -5.797 1 98.31 296 GLY B N 1
ATOM 5343 C CA . GLY B 1 296 ? 4.078 -33.625 -4.551 1 98.31 296 GLY B CA 1
ATOM 5344 C C . GLY B 1 296 ? 2.592 -33.906 -4.625 1 98.31 296 GLY B C 1
ATOM 5345 O O . GLY B 1 296 ? 1.842 -33.562 -3.707 1 98.31 296 GLY B O 1
ATOM 5346 N N . ASN B 1 297 ? 2.16 -34.562 -5.719 1 98.44 297 ASN B N 1
ATOM 5347 C CA . ASN B 1 297 ? 0.76 -34.938 -5.887 1 98.44 297 ASN B CA 1
ATOM 5348 C C . ASN B 1 297 ? 0.219 -35.656 -4.652 1 98.44 297 ASN B C 1
ATOM 5350 O O . ASN B 1 297 ? -0.928 -35.438 -4.254 1 98.44 297 ASN B O 1
ATOM 5354 N N . THR B 1 298 ? 0.992 -36.531 -4.027 1 98.38 298 THR B N 1
ATOM 5355 C CA . THR B 1 298 ? 0.569 -37.25 -2.842 1 98.38 298 THR B CA 1
ATOM 5356 C C . THR B 1 298 ? 0.208 -36.312 -1.711 1 98.38 298 THR B C 1
ATOM 5358 O O . THR B 1 298 ? -0.754 -36.531 -0.977 1 98.38 298 THR B O 1
ATOM 5361 N N . TYR B 1 299 ? 0.979 -35.25 -1.527 1 98.62 299 TYR B N 1
ATOM 5362 C CA . TYR B 1 299 ? 0.717 -34.25 -0.489 1 98.62 299 TYR B CA 1
ATOM 5363 C C . TYR B 1 299 ? -0.513 -33.438 -0.828 1 98.62 299 TYR B C 1
ATOM 5365 O O . TYR B 1 299 ? -1.28 -33.062 0.061 1 98.62 299 TYR B O 1
ATOM 5373 N N . PHE B 1 300 ? -0.662 -33.156 -2.15 1 98.62 300 PHE B N 1
ATOM 5374 C CA . PHE B 1 300 ? -1.851 -32.438 -2.596 1 98.62 300 PHE B CA 1
ATOM 5375 C C . PHE B 1 300 ? -3.115 -33.188 -2.221 1 98.62 300 PHE B C 1
ATOM 5377 O O . PHE B 1 300 ? -4.031 -32.625 -1.617 1 98.62 300 PHE B O 1
ATOM 5384 N N . LYS B 1 301 ? -3.148 -34.469 -2.547 1 98.44 301 LYS B N 1
ATOM 5385 C CA . LYS B 1 301 ? -4.309 -35.312 -2.275 1 98.44 301 LYS B CA 1
ATOM 5386 C C . LYS B 1 301 ? -4.602 -35.375 -0.779 1 98.44 301 LYS B C 1
ATOM 5388 O O . LYS B 1 301 ? -5.762 -35.438 -0.369 1 98.44 301 LYS B O 1
ATOM 5393 N N . ARG B 1 302 ? -3.588 -35.312 -0.027 1 98.25 302 ARG B N 1
ATOM 5394 C CA . ARG B 1 302 ? -3.715 -35.438 1.422 1 98.25 302 ARG B CA 1
ATOM 5395 C C . ARG B 1 302 ? -4.215 -34.125 2.043 1 98.25 302 ARG B C 1
ATOM 5397 O O . ARG B 1 302 ? -5.039 -34.156 2.957 1 98.25 302 ARG B O 1
ATOM 5404 N N . ASP B 1 303 ? -3.684 -33 1.586 1 98.38 303 ASP B N 1
ATOM 5405 C CA . ASP B 1 303 ? -3.76 -31.781 2.387 1 98.38 303 ASP B CA 1
ATOM 5406 C C . ASP B 1 303 ? -4.762 -30.797 1.79 1 98.38 303 ASP B C 1
ATOM 5408 O O . ASP B 1 303 ? -5.219 -29.875 2.473 1 98.38 303 ASP B O 1
ATOM 5412 N N . PHE B 1 304 ? -5.078 -30.906 0.474 1 98.5 304 PHE B N 1
ATOM 5413 C CA . PHE B 1 304 ? -5.918 -29.906 -0.183 1 98.5 304 PHE B CA 1
ATOM 5414 C C . PHE B 1 304 ? -7.359 -30.406 -0.283 1 98.5 304 PHE B C 1
ATOM 5416 O O . PHE B 1 304 ? -7.602 -31.609 -0.383 1 98.5 304 PHE B O 1
ATOM 5423 N N . LYS B 1 305 ? -8.305 -29.469 -0.32 1 97.12 305 LYS B N 1
ATOM 5424 C CA . LYS B 1 305 ? -9.727 -29.781 -0.379 1 97.12 305 LYS B CA 1
ATOM 5425 C C . LYS B 1 305 ? -10.242 -29.75 -1.815 1 97.12 305 LYS B C 1
ATOM 5427 O O . LYS B 1 305 ? -11.398 -30.094 -2.078 1 97.12 305 LYS B O 1
ATOM 5432 N N . GLY B 1 306 ? -9.422 -29.359 -2.713 1 97.19 306 GLY B N 1
ATOM 5433 C CA . GLY B 1 306 ? -9.742 -29.203 -4.125 1 97.19 306 GLY B CA 1
ATOM 5434 C C . GLY B 1 306 ? -8.641 -28.516 -4.914 1 97.19 306 GLY B C 1
ATOM 5435 O O . GLY B 1 306 ? -7.578 -28.219 -4.371 1 97.19 306 GLY B O 1
ATOM 5436 N N . SER B 1 307 ? -8.93 -28.438 -6.211 1 97 307 SER B N 1
ATOM 5437 C CA . SER B 1 307 ? -7.93 -27.812 -7.07 1 97 307 SER B CA 1
ATOM 5438 C C . SER B 1 307 ? -8.461 -26.516 -7.676 1 97 307 SER B C 1
ATOM 5440 O O . SER B 1 307 ? -9.648 -26.203 -7.559 1 97 307 SER B O 1
ATOM 5442 N N . SER B 1 308 ? -7.516 -25.688 -8.273 1 96.19 308 SER B N 1
ATOM 5443 C CA . SER B 1 308 ? -7.824 -24.438 -8.953 1 96.19 308 SER B CA 1
ATOM 5444 C C . SER B 1 308 ? -7.504 -24.516 -10.438 1 96.19 308 SER B C 1
ATOM 5446 O O . SER B 1 308 ? -7.266 -25.609 -10.969 1 96.19 308 SER B O 1
ATOM 5448 N N . GLY B 1 309 ? -7.609 -23.344 -11.086 1 97.31 309 GLY B N 1
ATOM 5449 C CA . GLY B 1 309 ? -7.574 -23.359 -12.539 1 97.31 309 GLY B CA 1
ATOM 5450 C C . GLY B 1 309 ? -6.195 -23.078 -13.109 1 97.31 309 GLY B C 1
ATOM 5451 O O . GLY B 1 309 ? -5.996 -23.109 -14.32 1 97.31 309 GLY B O 1
ATOM 5452 N N . LEU B 1 310 ? -5.195 -22.812 -12.234 1 98.69 310 LEU B N 1
ATOM 5453 C CA . LEU B 1 310 ? -3.859 -22.469 -12.703 1 98.69 310 LEU B CA 1
ATOM 5454 C C . LEU B 1 310 ? -2.943 -23.688 -12.688 1 98.69 310 LEU B C 1
ATOM 5456 O O . LEU B 1 310 ? -2.82 -24.359 -11.664 1 98.69 310 LEU B O 1
ATOM 5460 N N . PHE B 1 311 ? -2.34 -24 -13.773 1 98.81 311 PHE B N 1
ATOM 5461 C CA . PHE B 1 311 ? -1.318 -25.047 -13.852 1 98.81 311 PHE B CA 1
ATOM 5462 C C . PHE B 1 311 ? -0.43 -24.828 -15.078 1 98.81 311 PHE B C 1
ATOM 5464 O O . PHE B 1 311 ? -0.585 -23.844 -15.805 1 98.81 311 PHE B O 1
ATOM 5471 N N . SER B 1 312 ? 0.592 -25.656 -15.195 1 98.81 312 SER B N 1
ATOM 5472 C CA . SER B 1 312 ? 1.514 -25.531 -16.328 1 98.81 312 SER B CA 1
ATOM 5473 C C . SER B 1 312 ? 1.781 -26.875 -16.969 1 98.81 312 SER B C 1
ATOM 5475 O O . SER B 1 312 ? 1.452 -27.922 -16.406 1 98.81 312 SER B O 1
ATOM 5477 N N . PHE B 1 313 ? 2.25 -26.875 -18.172 1 98.81 313 PHE B N 1
ATOM 5478 C CA . PHE B 1 313 ? 2.754 -28.078 -18.828 1 98.81 313 PHE B CA 1
ATOM 5479 C C . PHE B 1 313 ? 4.023 -27.781 -19.609 1 98.81 313 PHE B C 1
ATOM 5481 O O . PHE B 1 313 ? 4.223 -26.656 -20.078 1 98.81 313 PHE B O 1
ATOM 5488 N N . GLU B 1 314 ? 4.863 -28.75 -19.625 1 98.69 314 GLU B N 1
ATOM 5489 C CA . GLU B 1 314 ? 6.148 -28.656 -20.312 1 98.69 314 GLU B CA 1
ATOM 5490 C C . GLU B 1 314 ? 6.094 -29.359 -21.672 1 98.69 314 GLU B C 1
ATOM 5492 O O . GLU B 1 314 ? 5.617 -30.484 -21.781 1 98.69 314 GLU B O 1
ATOM 5497 N N . LEU B 1 315 ? 6.527 -28.656 -22.719 1 98.62 315 LEU B N 1
ATOM 5498 C CA . LEU B 1 315 ? 6.602 -29.266 -24.031 1 98.62 315 LEU B CA 1
ATOM 5499 C C . LEU B 1 315 ? 7.801 -30.203 -24.141 1 98.62 315 LEU B C 1
ATOM 5501 O O . LEU B 1 315 ? 8.75 -30.078 -23.359 1 98.62 315 LEU B O 1
ATOM 5505 N N . CYS B 1 316 ? 7.777 -31.125 -25.125 1 97.56 316 CYS B N 1
ATOM 5506 C CA . CYS B 1 316 ? 8.875 -32.062 -25.344 1 97.56 316 CYS B CA 1
ATOM 5507 C C . CYS B 1 316 ? 10.102 -31.328 -25.891 1 97.56 316 CYS B C 1
ATOM 5509 O O . CYS B 1 316 ? 11.227 -31.812 -25.719 1 97.56 316 CYS B O 1
ATOM 5511 N N . LYS B 1 317 ? 9.938 -30.219 -26.5 1 96.81 317 LYS B N 1
ATOM 5512 C CA . LYS B 1 317 ? 11.055 -29.469 -27.047 1 96.81 317 LYS B CA 1
ATOM 5513 C C . LYS B 1 317 ? 11.047 -28.031 -26.547 1 96.81 317 LYS B C 1
ATOM 5515 O O . LYS B 1 317 ? 10.031 -27.531 -26.062 1 96.81 317 LYS B O 1
ATOM 5520 N N . THR B 1 318 ? 12.195 -27.391 -26.625 1 98.12 318 THR B N 1
ATOM 5521 C CA . THR B 1 318 ? 12.32 -25.953 -26.438 1 98.12 318 THR B CA 1
ATOM 5522 C C . THR B 1 318 ? 11.992 -25.203 -27.719 1 98.12 318 THR B C 1
ATOM 5524 O O . THR B 1 318 ? 12.648 -25.391 -28.75 1 98.12 318 THR B O 1
ATOM 5527 N N . LEU B 1 319 ? 10.977 -24.359 -27.656 1 98.06 319 LEU B N 1
ATOM 5528 C CA . LEU B 1 319 ? 10.555 -23.656 -28.859 1 98.06 319 LEU B CA 1
ATOM 5529 C C . LEU B 1 319 ? 11.531 -22.531 -29.203 1 98.06 319 LEU B C 1
ATOM 5531 O O . LEU B 1 319 ? 12.039 -21.844 -28.312 1 98.06 319 LEU B O 1
ATOM 5535 N N . SER B 1 320 ? 11.828 -22.344 -30.516 1 97.5 320 SER B N 1
ATOM 5536 C CA . SER B 1 320 ? 12.523 -21.141 -30.953 1 97.5 320 SER B CA 1
ATOM 5537 C C . SER B 1 320 ? 11.656 -19.891 -30.766 1 97.5 320 SER B C 1
ATOM 5539 O O . SER B 1 320 ? 10.461 -20.016 -30.484 1 97.5 320 SER B O 1
ATOM 5541 N N . ASP B 1 321 ? 12.273 -18.75 -30.906 1 96.31 321 ASP B N 1
ATOM 5542 C CA . ASP B 1 321 ? 11.516 -17.516 -30.812 1 96.31 321 ASP B CA 1
ATOM 5543 C C . ASP B 1 321 ? 10.383 -17.469 -31.828 1 96.31 321 ASP B C 1
ATOM 5545 O O . ASP B 1 321 ? 9.281 -17.016 -31.531 1 96.31 321 ASP B O 1
ATOM 5549 N N . GLU B 1 322 ? 10.664 -17.906 -33 1 96.44 322 GLU B N 1
ATOM 5550 C CA . GLU B 1 322 ? 9.664 -17.922 -34.062 1 96.44 322 GLU B CA 1
ATOM 5551 C C . GLU B 1 322 ? 8.531 -18.891 -33.75 1 96.44 322 GLU B C 1
ATOM 5553 O O . GLU B 1 322 ? 7.355 -18.578 -33.938 1 96.44 322 GLU B O 1
ATOM 5558 N N . GLU B 1 323 ? 8.875 -20.094 -33.281 1 97 323 GLU B N 1
ATOM 5559 C CA . GLU B 1 323 ? 7.871 -21.094 -32.938 1 97 323 GLU B CA 1
ATOM 5560 C C . GLU B 1 323 ? 6.992 -20.594 -31.781 1 97 323 GLU B C 1
ATOM 5562 O O . GLU B 1 323 ? 5.781 -20.828 -31.781 1 97 323 GLU B O 1
ATOM 5567 N N . LEU B 1 324 ? 7.645 -20.016 -30.812 1 97.56 324 LEU B N 1
ATOM 5568 C CA . LEU B 1 324 ? 6.922 -19.484 -29.656 1 97.56 324 LEU B CA 1
ATOM 5569 C C . LEU B 1 324 ? 5.91 -18.422 -30.094 1 97.56 324 LEU B C 1
ATOM 5571 O O . LEU B 1 324 ? 4.766 -18.438 -29.641 1 97.56 324 LEU B O 1
ATOM 5575 N N . ALA B 1 325 ? 6.348 -17.484 -30.922 1 97.25 325 ALA B N 1
ATOM 5576 C CA . ALA B 1 325 ? 5.445 -16.453 -31.453 1 97.25 325 ALA B CA 1
ATOM 5577 C C . ALA B 1 325 ? 4.289 -17.094 -32.219 1 97.25 325 ALA B C 1
ATOM 5579 O O . ALA B 1 325 ? 3.139 -16.672 -32.094 1 97.25 325 ALA B O 1
ATOM 5580 N N . ASN B 1 326 ? 4.633 -18.047 -33.094 1 96.56 326 ASN B N 1
ATOM 5581 C CA . ASN B 1 326 ? 3.602 -18.734 -33.844 1 96.56 326 ASN B CA 1
ATOM 5582 C C . ASN B 1 326 ? 2.596 -19.438 -32.938 1 96.56 326 ASN B C 1
ATOM 5584 O O . ASN B 1 326 ? 1.403 -19.484 -33.25 1 96.56 326 ASN B O 1
ATOM 5588 N N . PHE B 1 327 ? 3.059 -20.016 -31.891 1 96.94 327 PHE B N 1
ATOM 5589 C CA . PHE B 1 327 ? 2.227 -20.719 -30.922 1 96.94 327 PHE B CA 1
ATOM 5590 C C . PHE B 1 327 ? 1.31 -19.75 -30.188 1 96.94 327 PHE B C 1
ATOM 5592 O O . PHE B 1 327 ? 0.09 -19.922 -30.172 1 96.94 327 PHE B O 1
ATOM 5599 N N . LEU B 1 328 ? 1.782 -18.656 -29.672 1 97.81 328 LEU B N 1
ATOM 5600 C CA . LEU B 1 328 ? 1.087 -17.828 -28.688 1 97.81 328 LEU B CA 1
ATOM 5601 C C . LEU B 1 328 ? 0.267 -16.734 -29.391 1 97.81 328 LEU B C 1
ATOM 5603 O O . LEU B 1 328 ? -0.724 -16.25 -28.844 1 97.81 328 LEU B O 1
ATOM 5607 N N . ASP B 1 329 ? 0.585 -16.297 -30.609 1 97.56 329 ASP B N 1
ATOM 5608 C CA . ASP B 1 329 ? 0.045 -15.086 -31.219 1 97.56 329 ASP B CA 1
ATOM 5609 C C . ASP B 1 329 ? -1.33 -15.344 -31.828 1 97.56 329 ASP B C 1
ATOM 5611 O O . ASP B 1 329 ? -2.016 -14.406 -32.25 1 97.56 329 ASP B O 1
ATOM 5615 N N . HIS B 1 330 ? -1.785 -16.609 -31.828 1 95.31 330 HIS B N 1
ATOM 5616 C CA . HIS B 1 330 ? -2.932 -16.906 -32.688 1 95.31 330 HIS B CA 1
ATOM 5617 C C . HIS B 1 330 ? -4.051 -17.562 -31.891 1 95.31 330 HIS B C 1
ATOM 5619 O O . HIS B 1 330 ? -4.969 -18.156 -32.469 1 95.31 330 HIS B O 1
ATOM 5625 N N . PHE B 1 331 ? -3.969 -17.562 -30.609 1 95.94 331 PHE B N 1
ATOM 5626 C CA . PHE B 1 331 ? -5.066 -18.109 -29.828 1 95.94 331 PHE B CA 1
ATOM 5627 C C . PHE B 1 331 ? -6.312 -17.234 -29.953 1 95.94 331 PHE B C 1
ATOM 5629 O O . PHE B 1 331 ? -6.223 -16.016 -30.031 1 95.94 331 PHE B O 1
ATOM 5636 N N . GLU B 1 332 ? -7.504 -17.844 -29.969 1 95.25 332 GLU B N 1
ATOM 5637 C CA . GLU B 1 332 ? -8.766 -17.125 -30.141 1 95.25 332 GLU B CA 1
ATOM 5638 C C . GLU B 1 332 ? -9.445 -16.891 -28.797 1 95.25 332 GLU B C 1
ATOM 5640 O O . GLU B 1 332 ? -10.141 -15.891 -28.609 1 95.25 332 GLU B O 1
ATOM 5645 N N . ILE B 1 333 ? -9.289 -17.844 -27.875 1 96.88 333 ILE B N 1
ATOM 5646 C CA . ILE B 1 333 ? -9.977 -17.766 -26.594 1 96.88 333 ILE B CA 1
ATOM 5647 C C . ILE B 1 333 ? -8.969 -17.438 -25.484 1 96.88 333 ILE B C 1
ATOM 5649 O O . ILE B 1 333 ? -9.18 -16.5 -24.703 1 96.88 333 ILE B O 1
ATOM 5653 N N . PHE B 1 334 ? -7.812 -18.172 -25.422 1 97.38 334 PHE B N 1
ATOM 5654 C CA . PHE B 1 334 ? -6.777 -17.859 -24.438 1 97.38 334 PHE B CA 1
ATOM 5655 C C . PHE B 1 334 ? -6.164 -16.5 -24.719 1 97.38 334 PHE B C 1
ATOM 5657 O O . PHE B 1 334 ? -5.797 -16.203 -25.859 1 97.38 334 PHE B O 1
ATOM 5664 N N . SER B 1 335 ? -6.129 -15.648 -23.734 1 96.12 335 SER B N 1
ATOM 5665 C CA . SER B 1 335 ? -5.445 -14.367 -23.844 1 96.12 335 SER B CA 1
ATOM 5666 C C . SER B 1 335 ? -4.055 -14.422 -23.219 1 96.12 335 SER B C 1
ATOM 5668 O O . SER B 1 335 ? -3.848 -15.102 -22.219 1 96.12 335 SER B O 1
ATOM 5670 N N . MET B 1 336 ? -3.113 -13.758 -23.875 1 97 336 MET B N 1
ATOM 5671 C CA . MET B 1 336 ? -1.763 -13.648 -23.344 1 97 336 MET B CA 1
ATOM 5672 C C . MET B 1 336 ? -1.67 -12.5 -22.344 1 97 336 MET B C 1
ATOM 5674 O O . MET B 1 336 ? -1.619 -11.328 -22.734 1 97 336 MET B O 1
ATOM 5678 N N . ALA B 1 337 ? -1.618 -12.797 -21.109 1 95.75 337 ALA B N 1
ATOM 5679 C CA . ALA B 1 337 ? -1.551 -11.805 -20.047 1 95.75 337 ALA B CA 1
ATOM 5680 C C . ALA B 1 337 ? -0.986 -12.406 -18.766 1 95.75 337 ALA B C 1
ATOM 5682 O O . ALA B 1 337 ? -1.072 -13.617 -18.547 1 95.75 337 ALA B O 1
ATOM 5683 N N . TYR B 1 338 ? -0.34 -11.523 -18 1 94.06 338 TYR B N 1
ATOM 5684 C CA . TYR B 1 338 ? 0.075 -11.922 -16.656 1 94.06 338 TYR B CA 1
ATOM 5685 C C . TYR B 1 338 ? -1.13 -12.094 -15.734 1 94.06 338 TYR B C 1
ATOM 5687 O O . TYR B 1 338 ? -2.217 -11.594 -16.031 1 94.06 338 TYR B O 1
ATOM 5695 N N . SER B 1 339 ? -0.896 -12.742 -14.609 1 94 339 SER B N 1
ATOM 5696 C CA . SER B 1 339 ? -1.887 -12.984 -13.57 1 94 339 SER B CA 1
ATOM 5697 C C . SER B 1 339 ? -2.717 -14.227 -13.875 1 94 339 SER B C 1
ATOM 5699 O O . SER B 1 339 ? -2.256 -15.133 -14.57 1 94 339 SER B O 1
ATOM 5701 N N . TRP B 1 340 ? -3.697 -14.414 -13.164 1 96.75 340 TRP B N 1
ATOM 5702 C CA . TRP B 1 340 ? -4.602 -15.562 -13.203 1 96.75 340 TRP B CA 1
ATOM 5703 C C . TRP B 1 340 ? -5.734 -15.406 -12.195 1 96.75 340 TRP B C 1
ATOM 5705 O O . TRP B 1 340 ? -5.898 -14.336 -11.602 1 96.75 340 TRP B O 1
ATOM 5715 N N . GLY B 1 341 ? -6.582 -16.328 -12.086 1 97.25 341 GLY B N 1
ATOM 5716 C CA . GLY B 1 341 ? -7.605 -16.359 -11.055 1 97.25 341 GLY B CA 1
ATOM 5717 C C . GLY B 1 341 ? -8.898 -15.68 -11.469 1 97.25 341 GLY B C 1
ATOM 5718 O O . GLY B 1 341 ? -9.914 -15.773 -10.781 1 97.25 341 GLY B O 1
ATOM 5719 N N . GLY B 1 342 ? -8.914 -14.945 -12.578 1 96.5 342 GLY B N 1
ATOM 5720 C CA . GLY B 1 342 ? -10.133 -14.336 -13.102 1 96.5 342 GLY B CA 1
ATOM 5721 C C . GLY B 1 342 ? -11.008 -15.32 -13.852 1 96.5 342 GLY B C 1
ATOM 5722 O O . GLY B 1 342 ? -10.812 -16.531 -13.766 1 96.5 342 GLY B O 1
ATOM 5723 N N . PHE B 1 343 ? -12.094 -14.781 -14.516 1 96.75 343 PHE B N 1
ATOM 5724 C CA . PHE B 1 343 ? -13.094 -15.609 -15.172 1 96.75 343 PHE B CA 1
ATOM 5725 C C . PHE B 1 343 ? -12.602 -16.062 -16.547 1 96.75 343 PHE B C 1
ATOM 5727 O O . PHE B 1 343 ? -13.172 -16.984 -17.141 1 96.75 343 PHE B O 1
ATOM 5734 N N . GLU B 1 344 ? -11.508 -15.43 -17.016 1 96.44 344 GLU B N 1
ATOM 5735 C CA . GLU B 1 344 ? -11.016 -15.656 -18.359 1 96.44 344 GLU B CA 1
ATOM 5736 C C . GLU B 1 344 ? -9.844 -16.641 -18.375 1 96.44 344 GLU B C 1
ATOM 5738 O O . GLU B 1 344 ? -9.148 -16.781 -17.375 1 96.44 344 GLU B O 1
ATOM 5743 N N . SER B 1 345 ? -9.633 -17.281 -19.5 1 98.12 345 SER B N 1
ATOM 5744 C CA . SER B 1 345 ? -8.477 -18.172 -19.672 1 98.12 345 SER B CA 1
ATOM 5745 C C . SER B 1 345 ? -7.258 -17.391 -20.172 1 98.12 345 SER B C 1
ATOM 5747 O O . SER B 1 345 ? -7.379 -16.531 -21.047 1 98.12 345 SER B O 1
ATOM 5749 N N . LEU B 1 346 ? -6.148 -17.641 -19.547 1 98.38 346 LEU B N 1
ATOM 5750 C CA . LEU B 1 346 ? -4.906 -16.938 -19.859 1 98.38 346 LEU B CA 1
ATOM 5751 C C . LEU B 1 346 ? -3.797 -17.938 -20.188 1 98.38 346 LEU B C 1
ATOM 5753 O O . LEU B 1 346 ? -3.855 -19.094 -19.75 1 98.38 346 LEU B O 1
ATOM 5757 N N . ILE B 1 347 ? -2.795 -17.484 -20.953 1 98.31 347 ILE B N 1
ATOM 5758 C CA . ILE B 1 347 ? -1.688 -18.344 -21.344 1 98.31 347 ILE B CA 1
ATOM 5759 C C . ILE B 1 347 ? -0.396 -17.531 -21.406 1 98.31 347 ILE B C 1
ATOM 5761 O O . ILE B 1 347 ? -0.399 -16.391 -21.844 1 98.31 347 ILE B O 1
ATOM 5765 N N . LEU B 1 348 ? 0.653 -18.078 -20.859 1 97.94 348 LEU B N 1
ATOM 5766 C CA . LEU B 1 348 ? 2.01 -17.547 -20.938 1 97.94 348 LEU B CA 1
ATOM 5767 C C . LEU B 1 348 ? 3.023 -18.672 -21.125 1 97.94 348 LEU B C 1
ATOM 5769 O O . LEU B 1 348 ? 2.695 -19.844 -20.922 1 97.94 348 LEU B O 1
ATOM 5773 N N . ALA B 1 349 ? 4.227 -18.281 -21.5 1 98.19 349 ALA B N 1
ATOM 5774 C CA . ALA B 1 349 ? 5.293 -19.266 -21.672 1 98.19 349 ALA B CA 1
ATOM 5775 C C . ALA B 1 349 ? 6.586 -18.781 -21.031 1 98.19 349 ALA B C 1
ATOM 5777 O O . ALA B 1 349 ? 6.848 -17.578 -20.969 1 98.19 349 ALA B O 1
ATOM 5778 N N . ASN B 1 350 ? 7.301 -19.703 -20.547 1 97.94 350 ASN B N 1
ATOM 5779 C CA . ASN B 1 350 ? 8.648 -19.484 -20.031 1 97.94 350 ASN B CA 1
ATOM 5780 C C . ASN B 1 350 ? 9.641 -20.5 -20.594 1 97.94 350 ASN B C 1
ATOM 5782 O O . ASN B 1 350 ? 9.352 -21.703 -20.625 1 97.94 350 ASN B O 1
ATOM 5786 N N . GLN B 1 351 ? 10.781 -19.984 -21 1 98.06 351 GLN B N 1
ATOM 5787 C CA . GLN B 1 351 ? 11.828 -20.891 -21.453 1 98.06 351 GLN B CA 1
ATOM 5788 C C . GLN B 1 351 ? 12.539 -21.547 -20.281 1 98.06 351 GLN B C 1
ATOM 5790 O O . GLN B 1 351 ? 12.578 -21 -19.188 1 98.06 351 GLN B O 1
ATOM 5795 N N . PRO B 1 352 ? 13.125 -22.734 -20.562 1 97.81 352 PRO B N 1
ATOM 5796 C CA . PRO B 1 352 ? 13.797 -23.453 -19.484 1 97.81 352 PRO B CA 1
ATOM 5797 C C . PRO B 1 352 ? 14.859 -22.625 -18.781 1 97.81 352 PRO B C 1
ATOM 5799 O O . PRO B 1 352 ? 14.953 -22.641 -17.547 1 97.81 352 PRO B O 1
ATOM 5802 N N . LYS B 1 353 ? 15.594 -21.828 -19.5 1 96.75 353 LYS B N 1
ATOM 5803 C CA . LYS B 1 353 ? 16.656 -21.016 -18.922 1 96.75 353 LYS B CA 1
ATOM 5804 C C . LYS B 1 353 ? 16.094 -19.938 -18 1 96.75 353 LYS B C 1
ATOM 5806 O O . LYS B 1 353 ? 16.703 -19.578 -17 1 96.75 353 LYS B O 1
ATOM 5811 N N . GLU B 1 354 ? 14.938 -19.422 -18.391 1 96.38 354 GLU B N 1
ATOM 5812 C CA . GLU B 1 354 ? 14.266 -18.422 -17.547 1 96.38 354 GLU B CA 1
ATOM 5813 C C . GLU B 1 354 ? 13.828 -19.031 -16.219 1 96.38 354 GLU B C 1
ATOM 5815 O O . GLU B 1 354 ? 13.977 -18.406 -15.172 1 96.38 354 GLU B O 1
ATOM 5820 N N . ILE B 1 355 ? 13.32 -20.219 -16.281 1 97.25 355 ILE B N 1
ATOM 5821 C CA . ILE B 1 355 ? 12.883 -20.922 -15.078 1 97.25 355 ILE B CA 1
ATOM 5822 C C . ILE B 1 355 ? 14.086 -21.234 -14.188 1 97.25 355 ILE B C 1
ATOM 5824 O O . ILE B 1 355 ? 14.031 -21.016 -12.969 1 97.25 355 ILE B O 1
ATOM 5828 N N . GLU B 1 356 ? 15.102 -21.719 -14.797 1 96.62 356 GLU B N 1
ATOM 5829 C CA . GLU B 1 356 ? 16.312 -22.062 -14.055 1 96.62 356 GLU B CA 1
ATOM 5830 C C . GLU B 1 356 ? 16.828 -20.859 -13.258 1 96.62 356 GLU B C 1
ATOM 5832 O O . GLU B 1 356 ? 17.25 -21.016 -12.117 1 96.62 356 GLU B O 1
ATOM 5837 N N . ARG B 1 357 ? 16.734 -19.719 -13.805 1 95.62 357 ARG B N 1
ATOM 5838 C CA . ARG B 1 357 ? 17.266 -18.5 -13.203 1 95.62 357 ARG B CA 1
ATOM 5839 C C . ARG B 1 357 ? 16.5 -18.156 -11.922 1 95.62 357 ARG B C 1
ATOM 5841 O O . ARG B 1 357 ? 17.062 -17.562 -11 1 95.62 357 ARG B O 1
ATOM 5848 N N . ILE B 1 358 ? 15.258 -18.531 -11.836 1 96.69 358 ILE B N 1
ATOM 5849 C CA . ILE B 1 358 ? 14.438 -18.109 -10.703 1 96.69 358 ILE B CA 1
ATOM 5850 C C . ILE B 1 358 ? 14.141 -19.328 -9.82 1 96.69 358 ILE B C 1
ATOM 5852 O O . ILE B 1 358 ? 13.102 -19.375 -9.156 1 96.69 358 ILE B O 1
ATOM 5856 N N . ARG B 1 359 ? 14.977 -20.375 -9.875 1 97.75 359 ARG B N 1
ATOM 5857 C CA . ARG B 1 359 ? 14.82 -21.562 -9.047 1 97.75 359 ARG B CA 1
ATOM 5858 C C . ARG B 1 359 ? 16.094 -21.844 -8.242 1 97.75 359 ARG B C 1
ATOM 5860 O O . ARG B 1 359 ? 16.656 -22.922 -8.328 1 97.75 359 ARG B O 1
ATOM 5867 N N . PRO B 1 360 ? 16.422 -20.875 -7.391 1 97.19 360 PRO B N 1
ATOM 5868 C CA . PRO B 1 360 ? 17.594 -21.125 -6.547 1 97.19 360 PRO B CA 1
ATOM 5869 C C . PRO B 1 360 ? 17.422 -22.344 -5.645 1 97.19 360 PRO B C 1
ATOM 5871 O O . PRO B 1 360 ? 16.328 -22.578 -5.125 1 97.19 360 PRO B O 1
ATOM 5874 N N . ALA B 1 361 ? 18.5 -23.188 -5.473 1 97.38 361 ALA B N 1
ATOM 5875 C CA . ALA B 1 361 ? 18.594 -24.344 -4.574 1 97.38 361 ALA B CA 1
ATOM 5876 C C . ALA B 1 361 ? 17.75 -25.5 -5.07 1 97.38 361 ALA B C 1
ATOM 5878 O O . ALA B 1 361 ? 17.5 -26.453 -4.328 1 97.38 361 ALA B O 1
ATOM 5879 N N . ILE B 1 362 ? 17.219 -25.406 -6.301 1 97.5 362 ILE B N 1
ATOM 5880 C CA . ILE B 1 362 ? 16.469 -26.5 -6.914 1 97.5 362 ILE B CA 1
ATOM 5881 C C . ILE B 1 362 ? 17.25 -27.094 -8.078 1 97.5 362 ILE B C 1
ATOM 5883 O O . ILE B 1 362 ? 17.625 -26.375 -9.008 1 97.5 362 ILE B O 1
ATOM 5887 N N . GLU B 1 363 ? 17.469 -28.391 -8.109 1 95.62 363 GLU B N 1
ATOM 5888 C CA . GLU B 1 363 ? 18.359 -29.031 -9.078 1 95.62 363 GLU B CA 1
ATOM 5889 C C . GLU B 1 363 ? 17.562 -29.578 -10.266 1 95.62 363 GLU B C 1
ATOM 5891 O O . GLU B 1 363 ? 18.141 -29.891 -11.305 1 95.62 363 GLU B O 1
ATOM 5896 N N . ARG B 1 364 ? 16.281 -29.75 -10.07 1 93.31 364 ARG B N 1
ATOM 5897 C CA . ARG B 1 364 ? 15.461 -30.219 -11.18 1 93.31 364 ARG B CA 1
ATOM 5898 C C . ARG B 1 364 ? 15.305 -29.141 -12.242 1 93.31 364 ARG B C 1
ATOM 5900 O O . ARG B 1 364 ? 14.875 -28.031 -11.938 1 93.31 364 ARG B O 1
ATOM 5907 N N . LYS B 1 365 ? 15.695 -29.469 -13.453 1 94.38 365 LYS B N 1
ATOM 5908 C CA . LYS B 1 365 ? 15.648 -28.5 -14.539 1 94.38 365 LYS B CA 1
ATOM 5909 C C . LYS B 1 365 ? 14.656 -28.922 -15.617 1 94.38 365 LYS B C 1
ATOM 5911 O O . LYS B 1 365 ? 14.477 -30.125 -15.859 1 94.38 365 LYS B O 1
ATOM 5916 N N . LEU B 1 366 ? 14.078 -27.969 -16.219 1 96.88 366 LEU B N 1
ATOM 5917 C CA . LEU B 1 366 ? 13.234 -28.219 -17.391 1 96.88 366 LEU B CA 1
ATOM 5918 C C . LEU B 1 366 ? 14.062 -28.281 -18.656 1 96.88 366 LEU B C 1
ATOM 5920 O O . LEU B 1 366 ? 15.125 -27.656 -18.75 1 96.88 366 LEU B O 1
ATOM 5924 N N . THR B 1 367 ? 13.633 -29.062 -19.594 1 97.44 367 THR B N 1
ATOM 5925 C CA . THR B 1 367 ? 14.328 -29.156 -20.875 1 97.44 367 THR B CA 1
ATOM 5926 C C . THR B 1 367 ? 13.453 -28.625 -22 1 97.44 367 THR B C 1
ATOM 5928 O O . THR B 1 367 ? 13.945 -28.328 -23.094 1 97.44 367 THR B O 1
ATOM 5931 N N . GLY B 1 368 ? 12.164 -28.547 -21.828 1 98.38 368 GLY B N 1
ATOM 5932 C CA . GLY B 1 368 ? 11.227 -28 -22.812 1 98.38 368 GLY B CA 1
ATOM 5933 C C . GLY B 1 368 ? 10.602 -26.703 -22.359 1 98.38 368 GLY B C 1
ATOM 5934 O O . GLY B 1 368 ? 10.688 -26.328 -21.188 1 98.38 368 GLY B O 1
ATOM 5935 N N . THR B 1 369 ? 9.984 -25.922 -23.312 1 98.62 369 THR B N 1
ATOM 5936 C CA . THR B 1 369 ? 9.273 -24.688 -23 1 98.62 369 THR B CA 1
ATOM 5937 C C . THR B 1 369 ? 8.102 -24.969 -22.062 1 98.62 369 THR B C 1
ATOM 5939 O O . THR B 1 369 ? 7.332 -25.906 -22.281 1 98.62 369 THR B O 1
ATOM 5942 N N . LEU B 1 370 ? 8.055 -24.219 -20.969 1 98.75 370 LEU B N 1
ATOM 5943 C CA . LEU B 1 370 ? 6.961 -24.328 -20.016 1 98.75 370 LEU B CA 1
ATOM 5944 C C . LEU B 1 370 ? 5.805 -23.406 -20.406 1 98.75 370 LEU B C 1
ATOM 5946 O O . LEU B 1 370 ? 5.996 -22.203 -20.578 1 98.75 370 LEU B O 1
ATOM 5950 N N . ILE B 1 371 ? 4.641 -23.969 -20.594 1 98.81 371 ILE B N 1
ATOM 5951 C CA . ILE B 1 371 ? 3.424 -23.203 -20.875 1 98.81 371 ILE B CA 1
ATOM 5952 C C . ILE B 1 371 ? 2.557 -23.156 -19.609 1 98.81 371 ILE B C 1
ATOM 5954 O O . ILE B 1 371 ? 2.209 -24.188 -19.047 1 98.81 371 ILE B O 1
ATOM 5958 N N . ARG B 1 372 ? 2.299 -22 -19.109 1 98.69 372 ARG B N 1
ATOM 5959 C CA . ARG B 1 372 ? 1.383 -21.812 -17.984 1 98.69 372 ARG B CA 1
ATOM 5960 C C . ARG B 1 372 ? 0.001 -21.391 -18.469 1 98.69 372 ARG B C 1
ATOM 5962 O O . ARG B 1 372 ? -0.125 -20.438 -19.25 1 98.69 372 ARG B O 1
ATOM 5969 N N . VAL B 1 373 ? -1.004 -22.062 -18.016 1 98.75 373 VAL B N 1
ATOM 5970 C CA . VAL B 1 373 ? -2.367 -21.734 -18.406 1 98.75 373 VAL B CA 1
ATOM 5971 C C . VAL B 1 373 ? -3.221 -21.5 -17.156 1 98.75 373 VAL B C 1
ATOM 5973 O O . VAL B 1 373 ? -3.049 -22.188 -16.141 1 98.75 373 VAL B O 1
ATOM 5976 N N . HIS B 1 374 ? -4.023 -20.516 -17.156 1 98.75 374 HIS B N 1
ATOM 5977 C CA . HIS B 1 374 ? -5.172 -20.391 -16.266 1 98.75 374 HIS B CA 1
ATOM 5978 C C . HIS B 1 374 ? -6.473 -20.719 -16.984 1 98.75 374 HIS B C 1
ATOM 5980 O O . HIS B 1 374 ? -6.793 -20.094 -18 1 98.75 374 HIS B O 1
ATOM 5986 N N . ILE B 1 375 ? -7.152 -21.688 -16.484 1 98.81 375 ILE B N 1
ATOM 5987 C CA . ILE B 1 375 ? -8.414 -22.109 -17.094 1 98.81 375 ILE B CA 1
ATOM 5988 C C . ILE B 1 375 ? -9.57 -21.328 -16.484 1 98.81 375 ILE B C 1
ATOM 5990 O O . ILE B 1 375 ? -9.859 -21.453 -15.297 1 98.81 375 ILE B O 1
ATOM 5994 N N . GLY B 1 376 ? -10.203 -20.547 -17.312 1 97.75 376 GLY B N 1
ATOM 5995 C CA . GLY B 1 376 ? -11.312 -19.719 -16.859 1 97.75 376 GLY B CA 1
ATOM 5996 C C . GLY B 1 376 ? -12.641 -20.469 -16.859 1 97.75 376 GLY B C 1
ATOM 5997 O O . GLY B 1 376 ? -12.688 -21.656 -16.547 1 97.75 376 GLY B O 1
ATOM 5998 N N . LEU B 1 377 ? -13.727 -19.688 -17.109 1 97.75 377 LEU B N 1
ATOM 5999 C CA . LEU B 1 377 ? -15.062 -20.234 -16.938 1 97.75 377 LEU B CA 1
ATOM 6000 C C . LEU B 1 377 ? -15.695 -20.547 -18.297 1 97.75 377 LEU B C 1
ATOM 6002 O O . LEU B 1 377 ? -16.891 -20.828 -18.375 1 97.75 377 LEU B O 1
ATOM 6006 N N . GLU B 1 378 ? -14.891 -20.453 -19.391 1 97.44 378 GLU B N 1
ATOM 6007 C CA . GLU B 1 378 ? -15.398 -20.781 -20.719 1 97.44 378 GLU B CA 1
ATOM 6008 C C . GLU B 1 378 ? -15.734 -22.266 -20.844 1 97.44 378 GLU B C 1
ATOM 6010 O O . GLU B 1 378 ? -15.359 -23.062 -19.984 1 97.44 378 GLU B O 1
ATOM 6015 N N . ASP B 1 379 ? -16.453 -22.578 -21.922 1 97.56 379 ASP B N 1
ATOM 6016 C CA . ASP B 1 379 ? -16.719 -23.969 -22.234 1 97.56 379 ASP B CA 1
ATOM 6017 C C . ASP B 1 379 ? -15.43 -24.75 -22.453 1 97.56 379 ASP B C 1
ATOM 6019 O O . ASP B 1 379 ? -14.57 -24.328 -23.234 1 97.56 379 ASP B O 1
ATOM 6023 N N . VAL B 1 380 ? -15.328 -25.875 -21.828 1 98.19 380 VAL B N 1
ATOM 6024 C CA . VAL B 1 380 ? -14.078 -26.609 -21.781 1 98.19 380 VAL B CA 1
ATOM 6025 C C . VAL B 1 380 ? -13.742 -27.156 -23.172 1 98.19 380 VAL B C 1
ATOM 6027 O O . VAL B 1 380 ? -12.562 -27.219 -23.547 1 98.19 380 VAL B O 1
ATOM 6030 N N . GLU B 1 381 ? -14.719 -27.547 -23.969 1 98.19 381 GLU B N 1
ATOM 6031 C CA . GLU B 1 381 ? -14.461 -28.047 -25.312 1 98.19 381 GLU B CA 1
ATOM 6032 C C . GLU B 1 381 ? -13.875 -26.953 -26.203 1 98.19 381 GLU B C 1
ATOM 6034 O O . GLU B 1 381 ? -13.008 -27.219 -27.031 1 98.19 381 GLU B O 1
ATOM 6039 N N . ASP B 1 382 ? -14.406 -25.734 -26.016 1 98.31 382 ASP B N 1
ATOM 6040 C CA . ASP B 1 382 ? -13.859 -24.609 -26.75 1 98.31 382 ASP B CA 1
ATOM 6041 C C . ASP B 1 382 ? -12.398 -24.359 -26.375 1 98.31 382 ASP B C 1
ATOM 6043 O O . ASP B 1 382 ? -11.578 -24.047 -27.25 1 98.31 382 ASP B O 1
ATOM 6047 N N . LEU B 1 383 ? -12.062 -24.484 -25.125 1 98.5 383 LEU B N 1
ATOM 6048 C CA . LEU B 1 383 ? -10.695 -24.281 -24.672 1 98.5 383 LEU B CA 1
ATOM 6049 C C . LEU B 1 383 ? -9.766 -25.344 -25.25 1 98.5 383 LEU B C 1
ATOM 6051 O O . LEU B 1 383 ? -8.656 -25.047 -25.688 1 98.5 383 LEU B O 1
ATOM 6055 N N . ILE B 1 384 ? -10.203 -26.578 -25.266 1 98.56 384 ILE B N 1
ATOM 6056 C CA . ILE B 1 384 ? -9.398 -27.688 -25.781 1 98.56 384 ILE B CA 1
ATOM 6057 C C . ILE B 1 384 ? -9.164 -27.484 -27.281 1 98.56 384 ILE B C 1
ATOM 6059 O O . ILE B 1 384 ? -8.047 -27.672 -27.766 1 98.56 384 ILE B O 1
ATOM 6063 N N . THR B 1 385 ? -10.227 -27.047 -28 1 98.38 385 THR B N 1
ATOM 6064 C CA . THR B 1 385 ? -10.102 -26.797 -29.422 1 98.38 385 THR B CA 1
ATOM 6065 C C . THR B 1 385 ? -9.07 -25.703 -29.688 1 98.38 385 THR B C 1
ATOM 6067 O O . THR B 1 385 ? -8.258 -25.812 -30.609 1 98.38 385 THR B O 1
ATOM 6070 N N . ASP B 1 386 ? -9.141 -24.703 -28.922 1 98.31 386 ASP B N 1
ATOM 6071 C CA . ASP B 1 386 ? -8.188 -23.609 -29.047 1 98.31 386 ASP B CA 1
ATOM 6072 C C . ASP B 1 386 ? -6.766 -24.078 -28.766 1 98.31 386 ASP B C 1
ATOM 6074 O O . ASP B 1 386 ? -5.836 -23.734 -29.5 1 98.31 386 ASP B O 1
ATOM 6078 N N . LEU B 1 387 ? -6.516 -24.875 -27.766 1 98.5 387 LEU B N 1
ATOM 6079 C CA . LEU B 1 387 ? -5.211 -25.422 -27.406 1 98.5 387 LEU B CA 1
ATOM 6080 C C . LEU B 1 387 ? -4.715 -26.391 -28.484 1 98.5 387 LEU B C 1
ATOM 6082 O O . LEU B 1 387 ? -3.523 -26.422 -28.797 1 98.5 387 LEU B O 1
ATOM 6086 N N . GLU B 1 388 ? -5.652 -27.203 -28.938 1 97.94 388 GLU B N 1
ATOM 6087 C CA . GLU B 1 388 ? -5.289 -28.125 -30 1 97.94 388 GLU B CA 1
ATOM 6088 C C . GLU B 1 388 ? -4.73 -27.391 -31.203 1 97.94 388 GLU B C 1
ATOM 6090 O O . GLU B 1 388 ? -3.701 -27.781 -31.766 1 97.94 388 GLU B O 1
ATOM 6095 N N . ALA B 1 389 ? -5.418 -26.375 -31.609 1 97.62 389 ALA B N 1
ATOM 6096 C CA . ALA B 1 389 ? -4.941 -25.562 -32.719 1 97.62 389 ALA B CA 1
ATOM 6097 C C . ALA B 1 389 ? -3.562 -24.984 -32.406 1 97.62 389 ALA B C 1
ATOM 6099 O O . ALA B 1 389 ? -2.713 -24.891 -33.312 1 97.62 389 ALA B O 1
ATOM 6100 N N . GLY B 1 390 ? -3.338 -24.531 -31.219 1 97.31 390 GLY B N 1
ATOM 6101 C CA . GLY B 1 390 ? -2.037 -24.016 -30.812 1 97.31 390 GLY B CA 1
ATOM 6102 C C . GLY B 1 390 ? -0.933 -25.062 -30.922 1 97.31 390 GLY B C 1
ATOM 6103 O O . GLY B 1 390 ? 0.152 -24.766 -31.422 1 97.31 390 GLY B O 1
ATOM 6104 N N . LEU B 1 391 ? -1.188 -26.25 -30.438 1 97.5 391 LEU B N 1
ATOM 6105 C CA . LEU B 1 391 ? -0.191 -27.328 -30.453 1 97.5 391 LEU B CA 1
ATOM 6106 C C . LEU B 1 391 ? 0.134 -27.734 -31.891 1 97.5 391 LEU B C 1
ATOM 6108 O O . LEU B 1 391 ? 1.278 -28.078 -32.188 1 97.5 391 LEU B O 1
ATOM 6112 N N . GLU B 1 392 ? -0.833 -27.672 -32.719 1 96.19 392 GLU B N 1
ATOM 6113 C CA . GLU B 1 392 ? -0.616 -27.984 -34.125 1 96.19 392 GLU B CA 1
ATOM 6114 C C . GLU B 1 392 ? 0.356 -27 -34.781 1 96.19 392 GLU B C 1
ATOM 6116 O O . GLU B 1 392 ? 1.093 -27.375 -35.719 1 96.19 392 GLU B O 1
ATOM 6121 N N . ARG B 1 393 ? 0.376 -25.812 -34.281 1 95.56 393 ARG B N 1
ATOM 6122 C CA . ARG B 1 393 ? 1.217 -24.766 -34.875 1 95.56 393 ARG B CA 1
ATOM 6123 C C . ARG B 1 393 ? 2.689 -25.016 -34.562 1 95.56 393 ARG B C 1
ATOM 6125 O O . ARG B 1 393 ? 3.57 -24.406 -35.188 1 95.56 393 ARG B O 1
ATOM 6132 N N . ILE B 1 394 ? 3.01 -25.797 -33.656 1 92.31 394 ILE B N 1
ATOM 6133 C CA . ILE B 1 394 ? 4.41 -26 -33.312 1 92.31 394 ILE B CA 1
ATOM 6134 C C . ILE B 1 394 ? 4.84 -27.422 -33.656 1 92.31 394 ILE B C 1
ATOM 6136 O O . ILE B 1 394 ? 5.953 -27.828 -33.344 1 92.31 394 ILE B O 1
ATOM 6140 N N . THR B 1 395 ? 4.016 -28.328 -34.125 1 85.12 395 THR B N 1
ATOM 6141 C CA . THR B 1 395 ? 4.355 -29.641 -34.688 1 85.12 395 THR B CA 1
ATOM 6142 C C . THR B 1 395 ? 4.574 -29.578 -36.188 1 85.12 395 THR B C 1
ATOM 6144 O O . THR B 1 395 ? 5.305 -30.391 -36.75 1 85.12 395 THR B O 1
ATOM 6147 N N . SER B 1 396 ? 4 -28.594 -36.812 1 63.62 396 SER B N 1
ATOM 6148 C CA . SER B 1 396 ? 4.184 -28.5 -38.281 1 63.62 396 SER B CA 1
ATOM 6149 C C . SER B 1 396 ? 5.566 -27.969 -38.625 1 63.62 396 SER B C 1
ATOM 6151 O O . SER B 1 396 ? 6.141 -27.172 -37.875 1 63.62 396 SER B O 1
#

Organism: Glaesserella parasuis serovar 5 (strain SH0165) (NCBI:txid557723)

Secondary structure (DSSP, 8-state):
-----HHHHHHHTT--HHHHTTSSSPP----SB--BSSHHHHHHHHHTTTTT---BGGG--HHHHHHHHHHHHHHT-SEEEEESSHHHHHHHHHHTT--TT-EEEEETTS-HHHHHIIIIIIHHTT-EEEEE-TT-GGGGGGT--TTEEEEEEESSPTTT-----HHHHHHHHHHH-TT-EEEEE-GGGTTTSS-GGGGT-SEEEE-TTTTTT-SSS---EEEEE-HHHHHHHHHHHHHTT----HHHHHHHHHHHTTHHHHHHHHHHHHHHHHHHHHT-TTEEEEE-TTSTTSTTHHHHHHH-S---SEEEEEESSPPPHHHHHHHHTT-SSSEE-S---SSS-EEEEE-HHHHHHT-TT------S-EEEEE--SS-HHHHHHHHHHHHHTTT-/-----HHHHHHHTT--HHHHTTSSSPP----SB--BSSHHHHHHHHHTTTTT---BGGG--HHHHHHHHHHHHHHT-SEEEEESSHHHHHHHHHHTT--TT-EEEEETTS-HHHHHIIIIIIHHTT-EEEEE-TT-GGGGGGT--TTEEEEEEESSPTTT-----HHHHHHHHHHH-TT-EEEEE-GGGTTTSS-GGGGT-SEEEE-TTTTTT-SSS---EEEEE-HHHHHHHHHHHHHTT----HHHHHHHHHHHTTHHHHHHHHHHHHHHHHHHHHT-TTEEEEE-TTSTTSTTHHHHHHH-S---SEEEEEESSPPPHHHHHHHHTT-SSSEE-S---SSS-EEEEE-HHHHHHT-TT------S-EEEEE--SS-HHHHHHHHHHHHHTTT-

Sequence (792 aa):
MTKHNLATQLVHAGRKKRYTQGSVNSVIQRASSLVFDSVADKKEATKNRYKGALFYGRRGTLTHFALQDAMCELENGAGCYLYPCGAAAVSNAILSFVQQGDHVLMTGAAYEPTQDFCHIVLKKMGVSTTFYDPLIAEGIATLIQPNTKVLFLESPSSLTMEVPDIPAIVRTARAINPEIVIMIDNTWSAGILFPALEHGIDISIQAGTKYLVGHSDTMIGTAVSNARCWDQLREHSYLMGQMVDADSAYVTARGLRTLGIRLKQHEESSLIVAQWLAQRSEVKAVYHPALPSCPGNTYFKRDFKGSSGLFSFELCKTLSDEELANFLDHFEIFSMAYSWGGFESLILANQPKEIERIRPAIERKLTGTLIRVHIGLEDVEDLITDLEAGLERITSMTKHNLATQLVHAGRKKRYTQGSVNSVIQRASSLVFDSVADKKEATKNRYKGALFYGRRGTLTHFALQDAMCELENGAGCYLYPCGAAAVSNAILSFVQQGDHVLMTGAAYEPTQDFCHIVLKKMGVSTTFYDPLIAEGIATLIQPNTKVLFLESPSSLTMEVPDIPAIVRTARAINPEIVIMIDNTWSAGILFPALEHGIDISIQAGTKYLVGHSDTMIGTAVSNARCWDQLREHSYLMGQMVDADSAYVTARGLRTLGIRLKQHEESSLIVAQWLAQRSEVKAVYHPALPSCPGNTYFKRDFKGSSGLFSFELCKTLSDEELANFLDHFEIFSMAYSWGGFESLILANQPKEIERIRPAIERKLTGTLIRVHIGLEDVEDLITDLEAGLERITS

InterPro domains:
  IPR000277 Cys/Met metabolism, pyridoxal phosphate-dependent enzyme [PF01053] (7-392)
  IPR000277 Cys/Met metabolism, pyridoxal phosphate-dependent enzyme [PIRSF001434] (3-394)
  IPR000277 Cys/Met metabolism, pyridoxal phosphate-dependent enzyme [cd00614] (22-392)
  IPR006233 Cystathionine beta-lyase, bacterial [PTHR43500] (2-395)
  IPR006233 Cystathionine beta-lyase, bacterial [TIGR01324] (8-394)
  IPR015421 Pyridoxal phosphate-dependent transferase, major domain [G3DSA:3.40.640.10] (2-258)
  IPR015422 Pyridoxal phosphate-dependent transferase, small domain [G3DSA:3.90.1150.10] (259-395)
  IPR015424 Pyridoxal phosphate-dependent transferase [SSF53383] (23-394)
  IPR054542 Cys/Met metabolism enzyme, pyridoxal-phosphate attachment site [PS00868] (202-216)

Solvent-accessible surface area (backbone atoms only — not comparable to full-atom values): 38702 Å² total; per-residue (Å²): 126,86,81,67,56,65,71,59,40,43,64,54,48,35,49,49,62,87,25,15,73,87,45,91,54,55,44,80,49,62,35,30,47,41,76,36,79,30,56,66,49,41,51,51,19,62,75,31,40,88,73,76,33,68,47,38,30,77,73,32,38,51,17,36,50,21,36,30,45,21,51,14,65,66,42,69,33,67,32,44,48,55,18,39,17,27,56,21,29,54,49,43,55,53,55,45,65,58,36,44,70,26,27,34,40,35,39,15,39,45,52,61,65,61,51,48,32,44,69,51,55,36,41,45,26,41,25,48,74,47,56,34,41,58,77,44,30,63,58,51,59,79,70,66,50,97,50,42,37,38,41,42,44,47,45,53,21,53,80,63,24,38,26,37,44,54,60,48,33,46,53,43,48,39,73,76,37,74,80,47,42,34,35,29,46,28,37,72,36,60,41,65,27,36,57,49,48,80,56,71,35,40,32,43,28,25,37,32,27,21,43,37,33,28,64,36,42,44,56,23,9,31,38,34,14,33,68,90,51,26,66,53,44,49,52,42,32,48,57,49,27,46,28,59,57,36,64,51,34,42,49,31,49,57,21,35,55,50,35,62,63,50,37,51,48,12,22,56,43,29,51,54,51,46,56,55,47,60,70,36,88,62,37,62,45,38,22,34,49,90,36,84,73,9,57,35,22,70,42,36,68,71,62,36,79,61,60,47,23,68,35,20,34,28,29,64,51,60,65,50,74,66,43,45,36,56,30,65,44,67,51,84,71,51,38,38,33,61,82,52,46,27,54,60,32,29,36,48,75,43,47,34,69,61,52,57,71,56,25,49,68,45,85,83,74,64,75,15,27,33,36,37,37,24,38,21,71,66,61,55,69,59,52,48,52,43,49,50,56,32,54,51,51,62,73,106,127,87,79,67,57,65,70,57,41,41,64,55,48,34,50,51,63,88,24,14,72,87,46,91,54,55,46,82,51,61,36,30,46,41,76,37,78,30,58,66,49,42,52,52,20,63,75,29,40,88,72,77,34,68,47,38,32,75,73,33,36,53,17,37,51,20,38,30,46,22,51,14,64,66,43,69,33,67,32,44,48,54,18,40,16,29,56,21,30,54,49,43,55,54,55,45,66,56,35,46,70,26,28,35,41,35,40,16,40,44,52,61,66,61,50,49,34,44,69,53,53,35,41,44,27,40,26,49,76,48,56,34,40,60,76,45,32,63,59,50,60,79,69,66,50,96,49,42,38,37,41,42,43,47,44,52,21,51,78,63,24,38,26,36,45,54,60,47,34,45,54,43,48,39,70,77,38,74,78,48,42,33,35,29,46,28,35,72,35,61,41,64,26,38,55,48,49,80,55,72,35,40,31,42,28,27,37,31,27,20,43,37,35,28,64,37,42,44,57,24,8,32,37,34,15,32,70,91,51,28,66,54,44,49,53,43,31,47,56,48,27,46,27,59,57,35,64,52,33,42,49,31,47,57,20,36,55,50,34,63,64,50,38,50,47,11,23,56,41,27,50,53,50,48,56,54,45,60,68,36,87,61,36,64,47,37,22,33,48,90,35,83,73,9,57,36,22,72,40,36,70,70,62,37,77,61,59,47,26,68,35,19,34,28,28,65,51,61,65,49,74,68,43,45,37,57,30,66,45,66,50,84,71,52,37,38,34,62,83,52,46,27,51,58,34,28,35,47,76,42,47,34,70,61,50,57,71,55,28,49,68,47,84,83,74,63,75,16,27,31,38,36,38,24,40,22,72,65,61,55,68,60,52,49,52,42,49,51,56,31,54,50,51,61,71,104

pLDDT: mean 96.83, std 4.9, range [37.62, 98.94]

Nearest PDB structures (foldseek):
  8sad-assembly1_A  TM=9.970E-01  e=8.865E-68  Klebsiella aerogenes KCTC 2190
  1cl1-assembly1_B  TM=9.976E-01  e=1.669E-67  Escherichia coli K-12
  8duy-assembly1_D  TM=9.965E-01  e=3.731E-67  Klebsiella pneumoniae
  4itg-assembly1_B  TM=9.979E-01  e=8.345E-67  Escherichia coli K-12
  5dx5-assembly1_A  TM=9.256E-01  e=1.214E-38  Clostridium sporogenes

Foldseek 3Di:
DPQDDLLVLLLCALQDCLQQVPHSAGDLDFFQDDDAPDPVSQVVCVVCLQPQRDHGPLSPHSLLSSLFRSLCSQLVFPTKAKFQFQLLQLLLLVVLWDAAPAEEEAELLADLSSVVCQVPVCVVRRYHYDYAHLACQLVVLVVDDPRHAEYEEEALGPQQRAGHLLLRNLVNNCVNPVRHAYEYACAQQVSNQFSQVVSVHFKYKYRLCAQLLQANPGTMIMIGGHDVCHVSSSVSCVVVSGDHGSVRSRSSSVSSSCSVVFFVLLQVLQVVLQVVLCPDPQWPAWQFLCDPRHHCVVSSVVGTNTGGNKTKTFTPAADDPVLVCQLQVDQDQEDDDDGHRHQGKHKDKDGQVRSVVSRPNDPDTGHGIMMMMGDHNDDSVSVNVRNVVSSVSNVD/DPQDDLLVLLLCALQDCLQQVPHSAGDLDFFQDDDAPDPVSQVVCVVCLQPQRDHGPLSPHSLLSSLFRSLCSQLVFPTKAKFQFQLLQLLLLVVLWDAAPAEEEAELLADLSSVVCQVPVCVVRRYHYDYAHLACQLVVLVVDDPRHAEYEEEALGPQQRAGHLLLRNQVNNCVNPVRHAYEYACAQQVSNQFSQVVSVHFKYKYRLCAQLLQANPGTMIMIGGHPVCHVSSSVSCVVVSGDHGSVRSRSSSVSSSCSVVFFVLLQVLQVVLQVVLCPDPQWPAWQFLCDPRHHCVVSSVVGTNTGGNKTKTFTPAADDPVLVCQLQVDFDQEDDDDGHRHQGKHKDKDGQVRSVVSRPNDDDTGHGIMMMMGDHNDDSVSVNVRNVVSSVSNVD

Radius of gyration: 27.45 Å; Cα contacts (8 Å, |Δi|>4): 1870; chains: 2; bounding box: 60×77×70 Å